Protein 7E7H (pdb70)

Radius of gyration: 27.98 Å; Cα contacts (8 Å, |Δi|>4): 2153; chains: 2; bounding box: 65×67×68 Å

Solvent-accessible surface area: 30788 Å² total; per-residue (Å²): 79,85,99,102,65,20,31,30,2,0,0,0,5,11,0,17,7,7,0,1,0,0,0,11,8,0,6,27,44,66,19,76,2,5,0,2,9,16,26,85,45,30,3,10,58,10,53,45,38,116,32,92,129,29,164,6,14,12,10,24,10,28,0,5,15,7,1,0,1,0,13,0,0,3,24,11,29,62,41,100,13,66,74,1,66,76,121,44,0,5,10,1,5,101,43,92,42,88,127,20,82,11,79,106,0,61,130,50,3,22,48,0,0,112,49,0,6,105,60,0,93,74,6,3,17,20,1,14,72,12,56,78,47,131,153,100,0,77,159,20,1,44,40,5,0,26,67,16,15,133,128,12,113,25,82,134,30,26,40,11,0,0,26,3,20,0,1,23,5,0,3,17,34,6,79,27,0,0,0,0,0,2,0,2,12,19,0,1,0,12,50,31,31,80,9,0,53,33,0,29,29,78,6,40,6,110,85,8,2,74,28,0,1,90,23,0,34,88,23,19,123,21,82,56,57,78,68,0,31,16,44,96,1,73,31,66,169,85,56,0,33,0,34,11,126,87,35,96,36,26,0,0,0,0,0,2,12,20,23,0,10,8,5,98,69,16,107,32,49,81,179,14,39,70,6,1,65,45,0,7,71,72,105,3,0,1,37,4,10,19,0,9,0,4,0,49,61,108,34,24,54,4,31,0,3,0,10,2,149,34,172,58,5,21,0,2,14,0,18,0,13,63,55,52,186,67,3,0,5,0,1,0,24,0,3,21,57,194,76,14,86,14,71,59,65,142,35,0,38,162,6,0,57,34,0,15,97,56,6,99,12,75,13,12,77,3,49,66,13,28,145,18,75,69,1,76,2,8,61,1,0,0,55,33,42,2,0,36,151,28,1,59,87,0,32,91,112,34,38,44,1,8,1,0,7,12,1,2,0,34,0,0,1,10,27,19,0,0,10,0,2,2,0,9,19,8,0,36,90,0,16,74,67,14,204,82,48,0,0,0,5,10,0,15,9,7,0,1,0,0,0,12,8,0,11,24,40,69,31,121,2,0,0,2,10,16,24,87,44,30,3,11,58,11,51,27,24,153,25,129,100,12,97,4,8,13,11,24,8,29,0,4,14,8,1,0,1,0,16,0,0,2,27,11,26,59,37,103,12,60,70,2,68,68,124,40,0,1,9,1,4,123,50,96,48,94,113,15,83,12,84,109,0,61,130,49,3,22,43,0,0,112,41,0,6,99,66,0,127,68,6,2,37,18,0,15,74,11,34,80,39,113,151,90,0,94,158,22,0,43,39,5,0,28,69,20,6,99,131,11,105,26,82,116,31,24,20,15,0,0,28,3,31,0,1,21,4,0,2,17,30,6,80,28,0,0,1,0,0,1,0,2,14,20,0,2,0,9,34,27,33,95,10,0,48,23,0,27,30,57,2,35,4,96,80,0,2,69,28,0,2,93,23,0,34,90,21,16,126,20,86,53,98,79,68,7,22,14,49,86,0,68,27,45,178,108,88,0,34,0,36,11,126,108,38,92,33,62,3,37,0,0,0,1,12,21,21,0,11,9,4,100,69,18,98,32,50,82,180,17,27,70,6,2,66,42,0,7,68,73,112,4,0,1,38,3,14,21,0,11,0,14,0,53,55,114,34,18,44,8,25,3,3,0,11,2,143,36,169,48,4,23,0,1,19,3,24,0,5,62,65,36,175,49,3,0,3,0,0,0,21,0,3,9,52,183,78,12,86,12,72,61,74,158,32,0,50,160,6,0,51,41,0,18,99,59,6,103,13,62,11,12,83,2,50,70,13,31,127,18,82,75,2,74,2,9,58,0,0,0,56,34,43,3,0,30,150,27,2,72,79,0,43,83,113,29,38,44,2,8,2,0,6,12,1,2,0,38,0,0,0,12,28,18,1,0,9,0,2,4,0,8,18,8,0,35,95,0,16,82,78,52,217

B-factor: mean 33.27, std 9.84, range [16.64, 80.42]

Nearest PDB structures (foldseek):
  7e7h-assembly2_B  TM=1.002E+00  e=1.495E-96  Pseudomonas putida
  7u6l-assembly2_B  TM=9.977E-01  e=1.001E-93  Pseudomonas putida S16
  7u6l-assembly1_A  TM=9.957E-01  e=1.200E-93  Pseudomonas putida S16
  7u6l-assembly2_C  TM=9.930E-01  e=9.882E-93  Pseudomonas putida S16
  8eeh-assembly1_A  TM=9.471E-01  e=4.676E-45  Corynebacterium ammoniagenes

Foldseek 3Di:
DPDPPFPWAEEEEAAALLSLLLQQQQQVLVTAYEYEHQAQDHHQQWDFDDDPNDTDTQGFWFADVLQPQVVCLCVVVVFDKDWFFAAKEWEAFQQAIDMDGPVVVCVLQVVLVCFLQVCLCVQCVPLLANCPVVVVCVVQLQAFQVRSLVVTPHDSRNSFQVLLVCLVVQLAGRRFFGSNLVSSLCSSLVVDVVSSVNGRHIMGTPVGPVVSSVVSNVSGDYHYDHSWHWAEWEDDQAWIWIDTPPDIGIHRFYEHAFALLLLVSHHYPPDADVLSVVCNVSPFQFAKWKKKWFWQAAPHWYKYAGHLDHDQAQWRIKTFRDADNSGTIIITMGSHCVRAVQQPQVRVVRRCCSPPNPIHTPGTDHDRLCPPSRRNGGFGGHGRPSCSPHLVSQQDADNRYGYAYLNRASHNRRHSSSSSRRSNVRSVVSSVVVD/DAEEEEAQALLSLLLQQLQQVLVHAYEYEAQAQDHHFQWDFDDDVVDTDTQGFWFADVLQPQVVVLCVVLVFDKAWFFAQKEWEAFPNAIDMDGPVVVCVLQVVLCCFLQVCLCVQCVPLLANCPVVVVCVVQLQAFQVNSLVPTPHDRRNSFQSLLVCCVQQLAGRRQFGSNLVSSLCSSQVVDVVSSVNGRHIIGTPVGPVVSSVVSNVSGDYHYDYSWHWAEWADDPAWIWTDTPPDIDIHRFYEHAFALLLLVSHHYVPDADVLSVVCNVVPFQFAKWKKKWFWQAAPHWYKYAGHLDHDQAQFRMKTFRDADNSGTIIMTMGSHCVRAPQQPLVSVVRRCCSVPNPIHTDGMDHDRQCPPSRRVGGFGGHGRPSCSPHQVSQQDADNRYGYAYLNRASHNRRHSSSSSRGSNVRSVVNSVVVD

Secondary structure (DSSP, 8-state):
--STT-SEEEEEE--SHHHHHHHHHHHHTT--EEEE-SSSSS-TT--EEEETTEEEESS--EE-TTSHHHHHHHHHTT--EEE----EEEEEETTEEEEEEHHHHHHHHHHHHHHHTTTHHHH-SSTTSTTTTHHHHHHHTT-BHHHHHTTS---HHHHHHHHHHHHHHHTS-GGGSBHHHHHHHHHHTTT-HHHHHHHHTTEEETT-HHHHHHHHHHHS--EEE-S--EEEEEE-SS-EEEEETTEEEEEEEEEE-S-GGGGGGSEEESPPPHHHHHHHHH--S---EEEEEEESS---SEEEE--SS-SS-SEEEEEEEEE-SS-EEEEEEES-GGG--TT-HHHHHHHHTTTSTT--EEEEE---TTT-TTTSSSS--PPTTHHHHHHHHHH--BTTEEE--GGG-SSSTTSHHHHHHHHHHHHHHHHHHT-/--EEEE--BHHHHHHHHHHHHTT--EEEE-SSSSSBTT--EEEETTEEEESS--EE-TTSHHHHHHHHHTT--EEE----EEEEEETTEEEEEEHHHHHHHHHHHHHHHTTTHHHH-SSTTSTTTTHHHHHHHTT-BHHHHHHTS---HHHHHHHHHHHHHHHTS-GGGSBHHHHHHHHHHTTT-HHHHHHHHTTEEETT-HHHHHHHHHHHS--EEESS--EEEEEE-SS-EEEEETTEEEEESEEEE-S-GGGGGGSEEESPPPHHHHHHHHH--S---EEEEEEESS---SEEEE--SS-SS-S-SEEEEEEE-SS-EEEEEEES-GGG--TT-HHHHHHHHTTTSTT--EEEEE---TTT-TTTSSSS--PPTTHHHHHHHHHHS-BTTEEE--GGG-SSSTTSHHHHHHHHHHHHHHHHHHH-

Sequence (863 aa):
PSRAGVGYDVIVIGGGFAGVTAAREASRSGLKTLILEGRSRLGGRTFTSKLQNQKVELGGTWVHWTQPNVWTEIMHYGLEVEETVPETVIWVTEDNVKRAPAAEAFEIFGSACNEYYKEARNIYPRPFEPFFERKKLQHVDGLSAADYLEKLPLTREQKDMMDSWLSGNGHNYPETIAYSEIMRWFALSNFNMPTMFDSIARYKIKTGTHSLLEAIMADGNSEVKLSTPVTKVNQDKDKVTVTTEDGVFTASAVIVAVPINTLHDIEYSPKLSAAKVDMGSQRHAGAGVKGYIRVAQNVGNVMTYAPARNKLTPFTSVFTDHVDEAGTLLIAFSADPKLIDINDIKAVEKALQPLLPGVEVTASYGYDWNLDPFSKGTWCTYRPNQTTRYLTELQKREGRLFFAGSDMANGWRGFIDGAIENGREVGHQVATYLKYDVIVIGGGFAGVTAAREASRSGLKTLILEGRSRLGGRTFTSKLQNQKVELGGTWVHWTQPNVWTEIMHYGLEVEETVPETVIWVTEDNVKRAPAAEAFEIFGSACNEYYKEARNIYPRPFEPFFERKKLQHVDGLSAADYLEKLPLTREQKDMMDSWLSGNGHNYPETIAYSEIMRWFALSNFNMPTMFDSIARYKIKTGTHSLLEAIMADGNSEVKLSTPVTKVNQDKDKVTVTTEDGVFTASAVIVAVPINTLHDIEYSPKLSAAKVDMGSQRHAGAGVKGYIRVAQNVGNVMTYAPARNKLTPFTSVFTDHVDEAGTLLIAFSADPKLIDINDIKAVEKALQPLLPGVEVTASYGYDWNLDPFSKGTWCTYRPNQTTRYLTELQKREGRLFFAGSDMANGWRGFIDGAIENGREVGHQVATYLK

Structure (mmCIF, N/CA/C/O backbone):
data_7E7H
#
_entry.id   7E7H
#
_cell.length_a   69.657
_cell.length_b   89.709
_cell.length_c   157.583
_cell.angle_alpha   90.000
_cell.angle_beta   90.000
_cell.angle_gamma   90.000
#
_symmetry.space_group_name_H-M   'P 21 21 21'
#
loop_
_entity.id
_entity.type
_entity.pdbx_description
1 polymer 'Amino_oxidase domain-containing protein'
2 non-polymer 'FLAVIN-ADENINE DINUCLEOTIDE'
3 non-polymer 'TRIETHYLENE GLYCOL'
4 water water
#
loop_
_atom_site.group_PDB
_atom_site.id
_atom_site.type_symbol
_atom_site.label_atom_id
_atom_site.label_alt_id
_atom_site.label_comp_id
_atom_site.label_asym_id
_atom_site.label_entity_id
_atom_site.label_seq_id
_atom_site.pdbx_PDB_ins_code
_atom_site.Cartn_x
_atom_site.Cartn_y
_atom_site.Cartn_z
_atom_site.occupancy
_atom_site.B_iso_or_equiv
_atom_site.auth_seq_id
_atom_site.auth_comp_id
_atom_site.auth_asym_id
_atom_site.auth_atom_id
_atom_site.pdbx_PDB_model_num
ATOM 1 N N . PRO A 1 24 ? -7.09500 -21.87400 1.05900 1.000 39.87000 52 PRO A N 1
ATOM 2 C CA . PRO A 1 24 ? -6.67800 -20.49400 0.77500 1.000 35.05000 52 PRO A CA 1
ATOM 3 C C . PRO A 1 24 ? -6.87900 -20.09900 -0.68700 1.000 38.90000 52 PRO A C 1
ATOM 4 O O . PRO A 1 24 ? -7.01000 -20.98200 -1.54200 1.000 38.85000 52 PRO A O 1
ATOM 8 N N . SER A 1 25 ? -6.88000 -18.79400 -0.95400 1.000 35.36000 53 SER A N 1
ATOM 9 C CA . SER A 1 25 ? -7.11200 -18.28900 -2.30300 1.000 40.95000 53 SER A CA 1
ATOM 10 C C . SER A 1 25 ? -6.03700 -18.76300 -3.27400 1.000 41.77000 53 SER A C 1
ATOM 11 O O . SER A 1 25 ? -6.32500 -19.45000 -4.25900 1.000 42.98000 53 SER A O 1
ATOM 14 N N . ARG A 1 26 ? -4.78800 -18.36800 -3.03700 1.000 43.37000 54 ARG A N 1
ATOM 15 C CA . ARG A 1 26 ? -3.71000 -18.61200 -3.98300 1.000 37.74000 54 ARG A CA 1
ATOM 16 C C . ARG A 1 26 ? -3.01300 -19.93300 -3.68400 1.000 40.66000 54 ARG A C 1
ATOM 17 O O . ARG A 1 26 ? -3.10900 -20.48600 -2.58400 1.000 34.09000 54 ARG A O 1
ATOM 25 N N . ALA A 1 27 ? -2.30400 -20.43700 -4.69200 1.000 38.88000 55 ALA A N 1
ATOM 26 C CA . ALA A 1 27 ? -1.44100 -21.59300 -4.50800 1.000 39.29000 55 ALA A CA 1
ATOM 27 C C . ALA A 1 27 ? -0.12300 -21.17300 -3.85300 1.000 35.10000 55 ALA A C 1
ATOM 28 O O . ALA A 1 27 ? 0.22800 -19.99200 -3.80100 1.000 34.66000 55 ALA A O 1
ATOM 30 N N . GLY A 1 28 ? 0.60200 -22.15700 -3.33700 1.000 36.17000 56 GLY A N 1
ATOM 31 C CA . GLY A 1 28 ? 1.92200 -21.89600 -2.81400 1.000 36.69000 56 GLY A CA 1
ATOM 32 C C . GLY A 1 28 ? 1.97300 -21.34700 -1.40700 1.000 34.45000 56 GLY A C 1
ATOM 33 O O . GLY A 1 28 ? 3.07500 -21.07300 -0.91700 1.000 34.80000 56 GLY A O 1
ATOM 34 N N . VAL A 1 29 ? 0.82800 -21.19400 -0.73300 1.000 31.94000 57 VAL A N 1
ATOM 35 C CA . VAL A 1 29 ? 0.77500 -20.70100 0.63800 1.000 31.54000 57 VAL A CA 1
ATOM 36 C C . VAL A 1 29 ? -0.08900 -21.63300 1.47200 1.000 34.04000 57 VAL A C 1
ATOM 37 O O . VAL A 1 29 ? -1.01300 -22.28800 0.97000 1.000 35.53000 57 VAL A O 1
ATOM 41 N N . GLY A 1 30 ? 0.24200 -21.71400 2.76100 1.000 28.07000 58 GLY A N 1
ATOM 42 C CA . GLY A 1 30 ? -0.59500 -22.47000 3.67400 1.000 27.87000 58 GLY A CA 1
ATOM 43 C C . GLY A 1 30 ? -1.84900 -21.72500 4.07700 1.000 26.20000 58 GLY A C 1
ATOM 44 O O . GLY A 1 30 ? -2.87800 -22.34800 4.35000 1.000 25.93000 58 GLY A O 1
ATOM 45 N N . TYR A 1 31 ? -1.78700 -20.39300 4.12200 1.000 28.71000 59 TYR A N 1
ATOM 46 C CA . TYR A 1 31 ? -2.87400 -19.56900 4.63900 1.000 26.82000 59 TYR A CA 1
ATOM 47 C C . TYR A 1 31 ? -2.97700 -18.31900 3.78400 1.000 28.01000 59 TYR A C 1
ATOM 48 O O . TYR A 1 31 ? -2.01100 -17.91400 3.13700 1.000 27.42000 59 TYR A O 1
ATOM 57 N N . ASP A 1 32 ? -4.16000 -17.70100 3.77900 1.000 25.24000 60 ASP A N 1
ATOM 58 C CA . ASP A 1 32 ? -4.23400 -16.34000 3.26100 1.000 26.22000 60 ASP A CA 1
ATOM 59 C C . ASP A 1 32 ? -3.55700 -15.36400 4.21000 1.000 25.92000 60 ASP A C 1
ATOM 60 O O . ASP A 1 32 ? -2.85100 -14.44700 3.76800 1.000 26.31000 60 ASP A O 1
ATOM 65 N N . VAL A 1 33 ? -3.75700 -15.54900 5.51900 1.000 23.79000 61 VAL A N 1
ATOM 66 C CA . VAL A 1 33 ? -3.37900 -14.56400 6.52700 1.000 26.70000 61 VAL A CA 1
ATOM 67 C C . VAL A 1 33 ? -2.85200 -15.30200 7.75300 1.000 27.56000 61 VAL A C 1
ATOM 68 O O . VAL A 1 33 ? -3.53400 -16.17900 8.29700 1.000 24.08000 61 VAL A O 1
ATOM 72 N N . ILE A 1 34 ? -1.63300 -14.96600 8.17500 1.000 25.45000 62 ILE A N 1
ATOM 73 C CA . ILE A 1 34 ? -1.09600 -15.40200 9.46100 1.000 24.80000 62 ILE A CA 1
ATOM 74 C C . ILE A 1 34 ? -1.03000 -14.18200 10.36500 1.000 23.01000 62 ILE A C 1
ATOM 75 O O . ILE A 1 34 ? -0.53100 -13.12700 9.95500 1.000 24.38000 62 ILE A O 1
ATOM 80 N N . VAL A 1 35 ? -1.56400 -14.31400 11.57500 1.000 23.56000 63 VAL A N 1
ATOM 81 C CA . VAL A 1 35 ? -1.50800 -13.27100 12.59500 1.000 22.54000 63 VAL A CA 1
ATOM 82 C C . VAL A 1 35 ? -0.53900 -13.73500 13.67600 1.000 24.86000 63 VAL A C 1
ATOM 83 O O . VAL A 1 35 ? -0.71700 -14.81100 14.25900 1.000 26.33000 63 VAL A O 1
ATOM 87 N N . ILE A 1 36 ? 0.48800 -12.93900 13.93300 1.000 22.11000 64 ILE A N 1
ATOM 88 C CA . ILE A 1 36 ? 1.49300 -13.25300 14.93700 1.000 21.50000 64 ILE A CA 1
ATOM 89 C C . ILE A 1 36 ? 1.08000 -12.53600 16.21600 1.000 24.37000 64 ILE A C 1
ATOM 90 O O . ILE A 1 36 ? 1.16000 -11.30400 16.31500 1.000 25.16000 64 ILE A O 1
ATOM 95 N N . GLY A 1 37 ? 0.60300 -13.30300 17.19200 1.000 24.74000 65 GLY A N 1
ATOM 96 C CA . GLY A 1 37 ? 0.20800 -12.72200 18.46200 1.000 22.90000 65 GLY A CA 1
ATOM 97 C C . GLY A 1 37 ? -1.28700 -12.79700 18.68500 1.000 23.02000 65 GLY A C 1
ATOM 98 O O . GLY A 1 37 ? -2.07300 -12.36600 17.83300 1.000 21.21000 65 GLY A O 1
ATOM 99 N N . GLY A 1 38 ? -1.68800 -13.34900 19.82300 1.000 22.42000 66 GLY A N 1
ATOM 100 C CA . GLY A 1 38 ? -3.09100 -13.46300 20.13600 1.000 23.67000 66 GLY A CA 1
ATOM 101 C C . GLY A 1 38 ? -3.54500 -12.68200 21.35000 1.000 25.70000 66 GLY A C 1
ATOM 102 O O . GLY A 1 38 ? -4.24000 -13.23300 22.20700 1.000 25.20000 66 GLY A O 1
ATOM 103 N N . GLY A 1 39 ? -3.16700 -11.40600 21.44200 1.000 22.66000 67 GLY A N 1
ATOM 104 C CA . GLY A 1 39 ? -3.86300 -10.47800 22.30600 1.000 20.70000 67 GLY A CA 1
ATOM 105 C C . GLY A 1 39 ? -5.14400 -9.98900 21.63400 1.000 24.30000 67 GLY A C 1
ATOM 106 O O . GLY A 1 39 ? -5.57000 -10.49900 20.59800 1.000 22.85000 67 GLY A O 1
ATOM 107 N N . PHE A 1 40 ? -5.76300 -8.96800 22.23500 1.000 20.66000 68 PHE A N 1
ATOM 108 C CA . PHE A 1 40 ? -6.99900 -8.44300 21.65100 1.000 21.69000 68 PHE A CA 1
ATOM 109 C C . PHE A 1 40 ? -6.77200 -7.93300 20.23000 1.000 22.48000 68 PHE A C 1
ATOM 110 O O . PHE A 1 40 ? -7.64200 -8.09900 19.36700 1.000 22.36000 68 PHE A O 1
ATOM 118 N N . ALA A 1 41 ? -5.60000 -7.33500 19.95700 1.000 21.74000 69 ALA A N 1
ATOM 119 C CA . ALA A 1 41 ? -5.32900 -6.83200 18.60300 1.000 24.27000 69 ALA A CA 1
ATOM 120 C C . ALA A 1 41 ? -5.25600 -7.97300 17.59000 1.000 21.59000 69 ALA A C 1
ATOM 121 O O . ALA A 1 41 ? -5.95400 -7.95200 16.57500 1.000 24.77000 69 ALA A O 1
ATOM 123 N N . GLY A 1 42 ? -4.43600 -8.99400 17.86200 1.000 21.27000 70 GLY A N 1
ATOM 124 C CA . GLY A 1 42 ? -4.32100 -10.10700 16.93000 1.000 21.24000 70 GLY A CA 1
ATOM 125 C C . GLY A 1 42 ? -5.61300 -10.90000 16.78100 1.000 21.30000 70 GLY A C 1
ATOM 126 O O . GLY A 1 42 ? -5.94700 -11.36000 15.68600 1.000 19.77000 70 GLY A O 1
ATOM 127 N N . VAL A 1 43 ? -6.34700 -11.08300 17.88000 1.000 21.17000 71 VAL A N 1
ATOM 128 C CA . VAL A 1 43 ? -7.61800 -11.79700 17.82200 1.000 20.88000 71 VAL A CA 1
ATOM 129 C C . VAL A 1 43 ? -8.66100 -10.99100 17.03800 1.000 22.47000 71 VAL A C 1
ATOM 130 O O . VAL A 1 43 ? -9.41500 -11.54200 16.23500 1.000 23.30000 71 VAL A O 1
ATOM 134 N N . THR A 1 44 ? -8.68400 -9.66900 17.21500 1.000 23.10000 72 THR A N 1
ATOM 135 C CA . THR A 1 44 ? -9.61800 -8.84100 16.45200 1.000 25.45000 72 THR A CA 1
ATOM 136 C C . THR A 1 44 ? -9.27900 -8.84000 14.95900 1.000 24.06000 72 THR A C 1
ATOM 137 O O . THR A 1 44 ? -10.17500 -8.93100 14.10700 1.000 24.18000 72 THR A O 1
ATOM 141 N N . ALA A 1 45 ? -7.99400 -8.74800 14.62300 1.000 21.97000 73 ALA A N 1
ATOM 142 C CA . ALA A 1 45 ? -7.58800 -8.83500 13.22700 1.000 24.13000 73 ALA A CA 1
ATOM 143 C C . ALA A 1 45 ? -7.92800 -10.19600 12.62600 1.000 23.06000 73 ALA A C 1
ATOM 144 O O . ALA A 1 45 ? -8.35500 -10.27500 11.46800 1.000 24.32000 73 ALA A O 1
ATOM 146 N N . ALA A 1 46 ? -7.75800 -11.28200 13.39600 1.000 19.58000 74 ALA A N 1
ATOM 147 C CA . ALA A 1 46 ? -8.03600 -12.61000 12.85400 1.000 21.74000 74 ALA A CA 1
ATOM 148 C C . ALA A 1 46 ? -9.53500 -12.83800 12.67200 1.000 25.95000 74 ALA A C 1
ATOM 149 O O . ALA A 1 46 ? -9.95000 -13.51100 11.72500 1.000 25.58000 74 ALA A O 1
ATOM 151 N N . ARG A 1 47 ? -10.36800 -12.29900 13.56600 1.000 25.08000 75 ARG A N 1
ATOM 152 C CA . ARG A 1 47 ? -11.80700 -12.31100 13.31200 1.000 25.27000 75 ARG A CA 1
ATOM 153 C C . ARG A 1 47 ? -12.13800 -11.55100 12.03000 1.000 26.10000 75 ARG A C 1
ATOM 154 O O . ARG A 1 47 ? -12.94300 -12.00800 11.20600 1.000 25.16000 75 ARG A O 1
ATOM 162 N N . GLU A 1 48 ? -11.54600 -10.36600 11.87000 1.000 24.13000 76 GLU A N 1
ATOM 163 C CA . GLU A 1 48 ? -11.79400 -9.53000 10.70000 1.000 26.49000 76 GLU A CA 1
ATOM 164 C C . GLU A 1 48 ? -11.38900 -10.24200 9.41200 1.000 29.84000 76 GLU A C 1
ATOM 165 O O . GLU A 1 48 ? -12.14000 -10.24800 8.42300 1.000 29.36000 76 GLU A O 1
ATOM 171 N N . ALA A 1 49 ? -10.20000 -10.86000 9.41300 1.000 24.01000 77 ALA A N 1
ATOM 172 C CA . ALA A 1 49 ? -9.71300 -11.54200 8.22000 1.000 26.75000 77 ALA A CA 1
ATOM 173 C C . ALA A 1 49 ? -10.53900 -12.78800 7.92900 1.000 27.86000 77 ALA A C 1
ATOM 174 O O . ALA A 1 49 ? -10.97100 -13.00500 6.79100 1.000 28.90000 77 ALA A O 1
ATOM 176 N N . SER A 1 50 ? -10.78100 -13.62100 8.94300 1.000 25.92000 78 SER A N 1
ATOM 177 C CA . SER A 1 50 ? -11.46900 -14.87600 8.66200 1.000 24.31000 78 SER A CA 1
ATOM 178 C C . SER A 1 50 ? -12.93900 -14.65900 8.30100 1.000 29.83000 78 SER A C 1
ATOM 179 O O . SER A 1 50 ? -13.48300 -15.41400 7.48800 1.000 29.65000 78 SER A O 1
ATOM 182 N N . ARG A 1 51 ? -13.60100 -13.64400 8.87400 1.000 27.16000 79 ARG A N 1
ATOM 183 C CA . ARG A 1 51 ? -14.98800 -13.39300 8.48900 1.000 28.57000 79 ARG A CA 1
ATOM 184 C C . ARG A 1 51 ? -15.10000 -12.75500 7.11100 1.000 30.87000 79 ARG A C 1
ATOM 185 O O . ARG A 1 51 ? -16.21300 -12.66000 6.57100 1.000 30.21000 79 ARG A O 1
ATOM 193 N N . SER A 1 52 ? -13.99000 -12.30900 6.54100 1.000 23.59000 80 SER A N 1
ATOM 194 C CA . SER A 1 52 ? -13.94100 -11.91800 5.14900 1.000 31.19000 80 SER A CA 1
ATOM 195 C C . SER A 1 52 ? -13.67000 -13.10700 4.25900 1.000 30.02000 80 SER A C 1
ATOM 196 O O . SER A 1 52 ? -13.41800 -12.92800 3.06900 1.000 31.87000 80 SER A O 1
ATOM 199 N N . GLY A 1 53 ? -13.70300 -14.31400 4.81400 1.000 28.88000 81 GLY A N 1
ATOM 200 C CA . GLY A 1 53 ? -13.45500 -15.50400 4.02500 1.000 26.70000 81 GLY A CA 1
ATOM 201 C C . GLY A 1 53 ? -12.00300 -15.75700 3.70900 1.000 32.60000 81 GLY A C 1
ATOM 202 O O . GLY A 1 53 ? -11.70700 -16.39500 2.69500 1.000 40.04000 81 GLY A O 1
ATOM 203 N N . LEU A 1 54 ? -11.08100 -15.25700 4.52500 1.000 27.01000 82 LEU A N 1
ATOM 204 C CA . LEU A 1 54 ? -9.66400 -15.54900 4.37000 1.000 25.22000 82 LEU A CA 1
ATOM 205 C C . LEU A 1 54 ? -9.26200 -16.63700 5.35400 1.000 26.81000 82 LEU A C 1
ATOM 206 O O . LEU A 1 54 ? -9.64000 -16.59200 6.53300 1.000 24.85000 82 LEU A O 1
ATOM 211 N N . LYS A 1 55 ? -8.50300 -17.61300 4.86100 1.000 26.72000 83 LYS A N 1
ATOM 212 C CA . LYS A 1 55 ? -8.00600 -18.70600 5.68600 1.000 29.06000 83 LYS A CA 1
ATOM 213 C C . LYS A 1 55 ? -6.91500 -18.17500 6.60400 1.000 27.99000 83 LYS A C 1
ATOM 214 O O . LYS A 1 55 ? -5.86700 -17.72000 6.13700 1.000 23.71000 83 LYS A O 1
ATOM 220 N N . THR A 1 56 ? -7.15500 -18.24000 7.90500 1.000 25.74000 84 THR A N 1
ATOM 221 C CA . THR A 1 56 ? -6.39000 -17.45700 8.85600 1.000 24.04000 84 THR A CA 1
ATOM 222 C C . THR A 1 56 ? -5.85200 -18.33100 9.97800 1.000 25.21000 84 THR A C 1
ATOM 223 O O . THR A 1 56 ? -6.53900 -19.23000 10.46800 1.000 26.29000 84 THR A O 1
ATOM 227 N N . LEU A 1 57 ? -4.62200 -18.04400 10.39500 1.000 27.94000 85 LEU A N 1
ATOM 228 C CA . LEU A 1 57 ? -3.97300 -18.75000 11.49200 1.000 27.70000 85 LEU A CA 1
ATOM 229 C C . LEU A 1 57 ? -3.40900 -17.73800 12.48400 1.000 25.74000 85 LEU A C 1
ATOM 230 O O . LEU A 1 57 ? -2.76700 -16.76300 12.08000 1.000 25.56000 85 LEU A O 1
ATOM 235 N N . ILE A 1 58 ? -3.65100 -17.96800 13.77500 1.000 25.39000 86 ILE A N 1
ATOM 236 C CA . ILE A 1 58 ? -3.02300 -17.20100 14.84900 1.000 27.23000 86 ILE A CA 1
ATOM 237 C C . ILE A 1 58 ? -1.86800 -18.01500 15.41300 1.000 26.48000 86 ILE A C 1
ATOM 238 O O . ILE A 1 58 ? -2.06000 -19.15300 15.86600 1.000 24.20000 86 ILE A O 1
ATOM 243 N N . LEU A 1 59 ? -0.67400 -17.42400 15.39700 1.000 22.61000 87 LEU A N 1
ATOM 244 C CA . LEU A 1 59 ? 0.50300 -17.98700 16.03800 1.000 23.97000 87 LEU A CA 1
ATOM 245 C C . LEU A 1 59 ? 0.76300 -17.22100 17.33000 1.000 23.30000 87 LEU A C 1
ATOM 246 O O . LEU A 1 59 ? 1.06400 -16.02100 17.30400 1.000 23.77000 87 LEU A O 1
ATOM 251 N N . GLU A 1 60 ? 0.67500 -17.92000 18.45200 1.000 26.26000 88 GLU A N 1
ATOM 252 C CA . GLU A 1 60 ? 0.77700 -17.31400 19.77000 1.000 24.83000 88 GLU A CA 1
ATOM 253 C C . GLU A 1 60 ? 1.91100 -17.97400 20.54100 1.000 24.92000 88 GLU A C 1
ATOM 254 O O . GLU A 1 60 ? 1.97100 -19.20400 20.62900 1.000 24.55000 88 GLU A O 1
ATOM 260 N N . GLY A 1 61 ? 2.80000 -17.15600 21.10700 1.000 24.30000 89 GLY A N 1
ATOM 261 C CA . GLY A 1 61 ? 3.93800 -17.67200 21.84400 1.000 25.25000 89 GLY A CA 1
ATOM 262 C C . GLY A 1 61 ? 3.62300 -18.22100 23.22300 1.000 25.26000 89 GLY A C 1
ATOM 263 O O . GLY A 1 61 ? 4.21600 -19.21800 23.63200 1.000 25.03000 89 GLY A O 1
ATOM 264 N N . ARG A 1 62 ? 2.70400 -17.59800 23.95100 1.000 21.83000 90 ARG A N 1
ATOM 265 C CA . ARG A 1 62 ? 2.30800 -18.12600 25.24900 1.000 22.95000 90 ARG A CA 1
ATOM 266 C C . ARG A 1 62 ? 1.37200 -19.32600 25.09700 1.000 27.89000 90 ARG A C 1
ATOM 267 O O . ARG A 1 62 ? 0.91100 -19.66700 23.99800 1.000 26.33000 90 ARG A O 1
ATOM 275 N N . SER A 1 63 ? 1.09400 -19.97300 26.23500 1.000 26.62000 91 SER A N 1
ATOM 276 C CA . SER A 1 63 ? 0.16000 -21.09200 26.32400 1.000 23.34000 91 SER A CA 1
ATOM 277 C C . SER A 1 63 ? -1.29700 -20.65000 26.29600 1.000 25.58000 91 SER A C 1
ATOM 278 O O . SER A 1 63 ? -2.19500 -21.49500 26.41000 1.000 25.24000 91 SER A O 1
ATOM 281 N N . ARG A 1 64 ? -1.55400 -19.35300 26.16400 1.000 24.18000 92 ARG A N 1
ATOM 282 C CA . ARG A 1 64 ? -2.90100 -18.81300 26.22000 1.000 27.59000 92 ARG A CA 1
ATOM 283 C C . ARG A 1 64 ? -3.02000 -17.64100 25.24900 1.000 23.49000 92 ARG A C 1
ATOM 284 O O . ARG A 1 64 ? -2.03200 -16.98900 24.91500 1.000 24.84000 92 ARG A O 1
ATOM 292 N N . LEU A 1 65 ? -4.24300 -17.37300 24.80200 1.000 23.02000 93 LEU A N 1
ATOM 293 C CA . LEU A 1 65 ? -4.54100 -16.08700 24.19500 1.000 25.98000 93 LEU A CA 1
ATOM 294 C C . LEU A 1 65 ? -4.79000 -15.04500 25.28800 1.000 28.26000 93 LEU A C 1
ATOM 295 O O . LEU A 1 65 ? -5.03700 -15.37700 26.44700 1.000 25.88000 93 LEU A O 1
ATOM 300 N N . GLY A 1 66 ? -4.71200 -13.76400 24.91700 1.000 24.47000 94 GLY A N 1
ATOM 301 C CA . GLY A 1 66 ? -5.03600 -12.66700 25.81600 1.000 22.53000 94 GLY A CA 1
ATOM 302 C C . GLY A 1 66 ? -3.91100 -11.67000 25.98900 1.000 22.59000 94 GLY A C 1
ATOM 303 O O . GLY A 1 66 ? -4.17500 -10.47700 26.17700 1.000 24.25000 94 GLY A O 1
ATOM 304 N N . GLY A 1 67 ? -2.66700 -12.13300 25.91200 1.000 19.75000 95 GLY A N 1
ATOM 305 C CA . GLY A 1 67 ? -1.52300 -11.23700 25.95100 1.000 19.51000 95 GLY A CA 1
ATOM 306 C C . GLY A 1 67 ? -1.47300 -10.46300 27.26200 1.000 23.80000 95 GLY A C 1
ATOM 307 O O . GLY A 1 67 ? -1.40300 -11.04400 28.35300 1.000 22.75000 95 GLY A O 1
ATOM 308 N N . ARG A 1 68 ? -1.53100 -9.12800 27.17200 1.000 19.69000 96 ARG A N 1
ATOM 309 C CA . ARG A 1 68 ? -1.45800 -8.29500 28.36400 1.000 22.30000 96 ARG A CA 1
ATOM 310 C C . ARG A 1 68 ? -2.80100 -8.17600 29.08600 1.000 23.53000 96 ARG A C 1
ATOM 311 O O . ARG A 1 68 ? -2.93600 -7.33000 29.97600 1.000 23.02000 96 ARG A O 1
ATOM 319 N N . THR A 1 69 ? -3.79500 -8.98700 28.71600 1.000 19.46000 97 THR A N 1
ATOM 320 C CA . THR A 1 69 ? -4.93300 -9.26100 29.58200 1.000 22.80000 97 THR A CA 1
ATOM 321 C C . THR A 1 69 ? -4.86700 -10.72600 29.99600 1.000 25.35000 97 THR A C 1
ATOM 322 O O . THR A 1 69 ? -4.49200 -11.59200 29.19900 1.000 23.14000 97 THR A O 1
ATOM 326 N N . PHE A 1 70 ? -5.22800 -10.99000 31.25000 1.000 22.31000 98 PHE A N 1
ATOM 327 C CA . PHE A 1 70 ? -5.00900 -12.30200 31.84800 1.000 24.91000 98 PHE A CA 1
ATOM 328 C C . PHE A 1 70 ? -5.97300 -12.37800 33.03000 1.000 23.82000 98 PHE A C 1
ATOM 329 O O . PHE A 1 70 ? -5.69300 -11.82200 34.09200 1.000 24.12000 98 PHE A O 1
ATOM 337 N N . THR A 1 71 ? -7.10700 -13.02700 32.82500 1.000 25.56000 99 THR A N 1
ATOM 338 C CA . THR A 1 71 ? -8.05100 -13.23000 33.91300 1.000 27.97000 99 THR A CA 1
ATOM 339 C C . THR A 1 71 ? -7.61600 -14.44500 34.72500 1.000 29.70000 99 THR A C 1
ATOM 340 O O . THR A 1 71 ? -7.36800 -15.50900 34.16100 1.000 27.83000 99 THR A O 1
ATOM 344 N N . SER A 1 72 ? -7.48700 -14.28400 36.04400 1.000 29.99000 100 SER A N 1
ATOM 345 C CA . SER A 1 72 ? -7.07900 -15.41500 36.87700 1.000 31.11000 100 SER A CA 1
ATOM 346 C C . SER A 1 72 ? -7.74800 -15.36700 38.24700 1.000 35.57000 100 SER A C 1
ATOM 347 O O . SER A 1 72 ? -8.84800 -14.81700 38.39900 1.000 34.60000 100 SER A O 1
ATOM 350 N N . LYS A 1 73 ? -7.08600 -15.95400 39.24200 1.000 32.52000 101 LYS A N 1
ATOM 351 C CA . LYS A 1 73 ? -7.61200 -16.09900 40.59100 1.000 35.78000 101 LYS A CA 1
ATOM 352 C C . LYS A 1 73 ? -6.55100 -15.68600 41.59500 1.000 33.30000 101 LYS A C 1
ATOM 353 O O . LYS A 1 73 ? -5.36700 -15.99700 41.41400 1.000 32.35000 101 LYS A O 1
ATOM 359 N N . LEU A 1 74 ? -6.96900 -14.97400 42.64600 1.000 33.54000 102 LEU A N 1
ATOM 360 C CA . LEU A 1 74 ? -6.11200 -14.75200 43.81400 1.000 36.78000 102 LEU A CA 1
ATOM 361 C C . LEU A 1 74 ? -6.95800 -14.96100 45.06300 1.000 39.53000 102 LEU A C 1
ATOM 362 O O . LEU A 1 74 ? -7.87900 -14.17800 45.33100 1.000 40.49000 102 LEU A O 1
ATOM 367 N N . GLN A 1 75 ? -6.66000 -16.01500 45.81800 1.000 34.87000 103 GLN A N 1
ATOM 368 C CA . GLN A 1 75 ? -7.54700 -16.47400 46.90300 1.000 37.34000 103 GLN A CA 1
ATOM 369 C C . GLN A 1 75 ? -8.89400 -16.77900 46.24600 1.000 36.69000 103 GLN A C 1
ATOM 370 O O . GLN A 1 75 ? -8.92000 -17.41200 45.17900 1.000 38.14000 103 GLN A O 1
ATOM 376 N N . ASN A 1 76 ? -10.02200 -16.35800 46.81700 1.000 36.62000 104 ASN A N 1
ATOM 377 C CA . ASN A 1 76 ? -11.32600 -16.61200 46.21500 1.000 42.08000 104 ASN A CA 1
ATOM 378 C C . ASN A 1 76 ? -11.76600 -15.51900 45.23800 1.000 43.49000 104 ASN A C 1
ATOM 379 O O . ASN A 1 76 ? -12.93800 -15.48900 44.85600 1.000 45.82000 104 ASN A O 1
ATOM 384 N N . GLN A 1 77 ? -10.86000 -14.63800 44.81700 1.000 45.39000 105 GLN A N 1
ATOM 385 C CA . GLN A 1 77 ? -11.19300 -13.50500 43.95500 1.000 43.90000 105 GLN A CA 1
ATOM 386 C C . GLN A 1 77 ? -10.80700 -13.79000 42.50900 1.000 40.72000 105 GLN A C 1
ATOM 387 O O . GLN A 1 77 ? -9.65800 -14.14000 42.22800 1.000 42.13000 105 GLN A O 1
ATOM 393 N N . LYS A 1 78 ? -11.75400 -13.62200 41.59400 1.000 43.13000 106 LYS A N 1
ATOM 394 C CA . LYS A 1 78 ? -11.39400 -13.49200 40.18900 1.000 39.08000 106 LYS A CA 1
ATOM 395 C C . LYS A 1 78 ? -10.75900 -12.12000 39.97400 1.000 39.61000 106 LYS A C 1
ATOM 396 O O . LYS A 1 78 ? -11.32700 -11.09900 40.37400 1.000 39.34000 106 LYS A O 1
ATOM 402 N N . VAL A 1 79 ? -9.54900 -12.09600 39.40100 1.000 34.99000 107 VAL A N 1
ATOM 403 C CA . VAL A 1 79 ? -8.76700 -10.87100 39.26700 1.000 30.26000 107 VAL A CA 1
ATOM 404 C C . VAL A 1 79 ? -8.31400 -10.71100 37.82600 1.000 30.57000 107 VAL A C 1
ATOM 405 O O . VAL A 1 79 ? -8.20600 -11.67800 37.07200 1.000 30.66000 107 VAL A O 1
ATOM 409 N N . GLU A 1 80 ? -7.98600 -9.47500 37.46700 1.000 31.52000 108 GLU A N 1
ATOM 410 C CA . GLU A 1 80 ? -7.38700 -9.16400 36.17500 1.000 31.32000 108 GLU A CA 1
ATOM 411 C C . GLU A 1 80 ? -5.91800 -8.82700 36.40700 1.000 29.47000 108 GLU A C 1
ATOM 412 O O . GLU A 1 80 ? -5.59400 -7.77400 36.96600 1.000 29.83000 108 GLU A O 1
ATOM 418 N N . LEU A 1 81 ? -5.03100 -9.71500 35.97600 1.000 27.56000 109 LEU A N 1
ATOM 419 C CA . LEU A 1 81 ? -3.60900 -9.51000 36.21900 1.000 25.79000 109 LEU A CA 1
ATOM 420 C C . LEU A 1 81 ? -3.00200 -8.48400 35.27700 1.000 28.35000 109 LEU A C 1
ATOM 421 O O . LEU A 1 81 ? -1.90000 -7.98800 35.54900 1.000 28.23000 109 LEU A O 1
ATOM 426 N N . GLY A 1 82 ? -3.68300 -8.17100 34.17500 1.000 23.74000 110 GLY A N 1
ATOM 427 C CA . GLY A 1 82 ? -3.23200 -7.12900 33.26900 1.000 25.10000 110 GLY A CA 1
ATOM 428 C C . GLY A 1 82 ? -4.31100 -6.09400 33.02700 1.000 25.48000 110 GLY A C 1
ATOM 429 O O . GLY A 1 82 ? -4.87100 -5.53700 33.98000 1.000 28.09000 110 GLY A O 1
ATOM 430 N N . GLY A 1 83 ? -4.62600 -5.85100 31.75800 1.000 25.31000 111 GLY A N 1
ATOM 431 C CA . GLY A 1 83 ? -5.70000 -4.96000 31.36800 1.000 22.74000 111 GLY A CA 1
ATOM 432 C C . GLY A 1 83 ? -7.02500 -5.23100 32.04800 1.000 23.91000 111 GLY A C 1
ATOM 433 O O . GLY A 1 83 ? -7.47100 -6.37800 32.10500 1.000 21.58000 111 GLY A O 1
ATOM 434 N N . THR A 1 84 ? -7.66900 -4.17400 32.55200 1.000 27.37000 112 THR A N 1
ATOM 435 C CA . THR A 1 84 ? -8.84300 -4.31700 33.40400 1.000 26.37000 112 THR A CA 1
ATOM 436 C C . THR A 1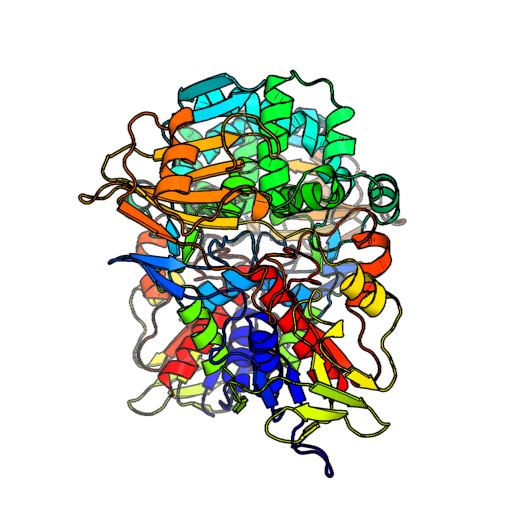 84 ? -10.02100 -3.43700 32.99400 1.000 26.18000 112 THR A C 1
ATOM 437 O O . THR A 1 84 ? -11.09400 -3.94700 32.66500 1.000 25.90000 112 THR A O 1
ATOM 441 N N . TRP A 1 85 ? -9.85600 -2.11600 33.04200 1.000 26.69000 113 TRP A N 1
ATOM 442 C CA . TRP A 1 85 ? -11.00300 -1.21700 33.06800 1.000 24.21000 113 TRP A CA 1
ATOM 443 C C . TRP A 1 85 ? -11.32800 -0.68500 31.67600 1.000 22.86000 113 TRP A C 1
ATOM 444 O O . TRP A 1 85 ? -10.44300 -0.52300 30.83000 1.000 22.75000 113 TRP A O 1
ATOM 455 N N . VAL A 1 86 ? -12.62400 -0.41600 31.45300 1.000 22.63000 114 VAL A N 1
ATOM 456 C CA . VAL A 1 86 ? -13.18200 -0.05900 30.14900 1.000 22.24000 114 VAL A CA 1
ATOM 457 C C . VAL A 1 86 ? -14.26500 1.00200 30.34700 1.000 24.31000 114 VAL A C 1
ATOM 458 O O . VAL A 1 86 ? -14.74600 1.22900 31.45400 1.000 21.84000 114 VAL A O 1
ATOM 462 N N . HIS A 1 87 ? -14.69600 1.61900 29.24700 1.000 23.72000 115 HIS A N 1
ATOM 463 C CA . HIS A 1 87 ? -15.70800 2.66400 29.34300 1.000 26.00000 115 HIS A CA 1
ATOM 464 C C . HIS A 1 87 ? -16.32600 2.92500 27.97300 1.000 24.04000 115 HIS A C 1
ATOM 465 O O . HIS A 1 87 ? -15.74900 2.58400 26.93600 1.000 22.15000 115 HIS A O 1
ATOM 472 N N . TRP A 1 88 ? -17.49900 3.57100 27.98100 1.000 21.56000 116 TRP A N 1
ATOM 473 C CA . TRP A 1 88 ? -18.14700 3.89100 26.71300 1.000 23.33000 116 TRP A CA 1
ATOM 474 C C . TRP A 1 88 ? -17.53200 5.10200 26.01500 1.000 20.97000 116 TRP A C 1
ATOM 475 O O . TRP A 1 88 ? -17.93800 5.42000 24.89100 1.000 23.51000 116 TRP A O 1
ATOM 486 N N . THR A 1 89 ? -16.54500 5.75800 26.62900 1.000 24.14000 117 THR A N 1
ATOM 487 C CA . THR A 1 89 ? -15.66400 6.66700 25.90400 1.000 24.40000 117 THR A CA 1
ATOM 488 C C . THR A 1 89 ? -14.72700 5.91000 24.98200 1.000 23.34000 117 THR A C 1
ATOM 489 O O . THR A 1 89 ? -13.96500 6.54000 24.24400 1.000 22.90000 117 THR A O 1
ATOM 493 N N . GLN A 1 90 ? -14.74400 4.57800 25.03700 1.000 23.33000 118 GLN A N 1
ATOM 494 C CA . GLN A 1 90 ? -13.85000 3.74800 24.24000 1.000 22.35000 118 GLN A CA 1
ATOM 495 C C . GLN A 1 90 ? -14.66300 3.03100 23.17600 1.000 22.08000 118 GLN A C 1
ATOM 496 O O . GLN A 1 90 ? -15.26200 1.97700 23.44900 1.000 23.23000 118 GLN A O 1
ATOM 502 N N . PRO A 1 91 ? -14.70900 3.55600 21.95000 1.000 25.20000 119 PRO A N 1
ATOM 503 C CA . PRO A 1 91 ? -15.71700 3.08600 20.98300 1.000 20.87000 119 PRO A CA 1
ATOM 504 C C . PRO A 1 91 ? -15.62800 1.60800 20.66900 1.000 24.34000 119 PRO A C 1
ATOM 505 O O . PRO A 1 91 ? -16.66400 0.94100 20.54500 1.000 24.33000 119 PRO A O 1
ATOM 509 N N . ASN A 1 92 ? -14.41300 1.07600 20.53600 1.000 21.62000 120 ASN A N 1
ATOM 510 C CA . ASN A 1 92 ? -14.25500 -0.28000 20.03200 1.000 22.16000 120 ASN A CA 1
ATOM 511 C C . ASN A 1 92 ? -14.55900 -1.31300 21.09900 1.000 22.21000 120 ASN A C 1
ATOM 512 O O . ASN A 1 92 ? -15.27300 -2.28300 20.83300 1.000 22.09000 120 ASN A O 1
ATOM 517 N N . VAL A 1 93 ? -14.00900 -1.14800 22.30900 1.000 21.59000 121 VAL A N 1
ATOM 518 C CA . VAL A 1 93 ? -14.28500 -2.16700 23.31800 1.000 21.76000 121 VAL A CA 1
ATOM 519 C C . VAL A 1 93 ? -15.72400 -2.04900 23.81700 1.000 20.45000 121 VAL A C 1
ATOM 520 O O . VAL A 1 93 ? -16.36300 -3.05800 24.15900 1.000 21.80000 121 VAL A O 1
ATOM 524 N N . TRP A 1 94 ? -16.27400 -0.83600 23.85300 1.000 19.49000 122 TRP A N 1
ATOM 525 C CA . TRP A 1 94 ? -17.66800 -0.71600 24.25900 1.000 20.94000 122 TRP A CA 1
ATOM 526 C C . TRP A 1 94 ? -18.59800 -1.30000 23.20100 1.000 23.36000 122 TRP A C 1
ATOM 527 O O . TRP A 1 94 ? -19.56700 -1.98800 23.54100 1.000 21.79000 122 TRP A O 1
ATOM 538 N N . THR A 1 95 ? -18.31900 -1.03600 21.91400 1.000 22.59000 123 THR A N 1
ATOM 539 C CA . THR A 1 95 ? -19.06700 -1.68400 20.83600 1.000 23.69000 123 THR A CA 1
ATOM 540 C C . THR A 1 95 ? -19.04600 -3.20000 20.99000 1.000 21.20000 123 THR A C 1
ATOM 541 O O . THR A 1 95 ? -20.08200 -3.86200 20.87900 1.000 24.10000 123 THR A O 1
ATOM 545 N N . GLU A 1 96 ? -17.87500 -3.76600 21.26700 1.000 21.84000 124 GLU A N 1
ATOM 546 C CA . GLU A 1 96 ? -17.77200 -5.22000 21.34400 1.000 22.31000 124 GLU A CA 1
ATOM 547 C C . GLU A 1 96 ? -18.45000 -5.76400 22.59600 1.000 23.72000 124 GLU A C 1
ATOM 548 O O . GLU A 1 96 ? -19.04500 -6.84900 22.56100 1.000 22.51000 124 GLU A O 1
ATOM 554 N N . ILE A 1 97 ? -18.36500 -5.03400 23.71300 1.000 22.52000 125 ILE A N 1
ATOM 555 C CA . ILE A 1 97 ? -19.06100 -5.45600 24.92700 1.000 22.30000 125 ILE A CA 1
ATOM 556 C C . ILE A 1 97 ? -20.55900 -5.58000 24.65900 1.000 25.71000 125 ILE A C 1
ATOM 557 O O . ILE A 1 97 ? -21.18700 -6.59200 24.99500 1.000 22.91000 125 ILE A O 1
ATOM 562 N N . MET A 1 98 ? -21.14800 -4.56300 24.02400 1.000 22.91000 126 MET A N 1
ATOM 563 C CA . MET A 1 98 ? -22.57000 -4.63200 23.69900 1.000 24.03000 126 MET A CA 1
ATOM 564 C C . MET A 1 98 ? -22.83400 -5.64000 22.59300 1.000 23.16000 126 MET A C 1
ATOM 565 O O . MET A 1 98 ? -23.85600 -6.33300 22.61700 1.000 26.15000 126 MET A O 1
ATOM 570 N N . HIS A 1 99 ? -21.93100 -5.71700 21.60700 1.000 22.53000 127 HIS A N 1
ATOM 571 C CA . HIS A 1 99 ? -22.04600 -6.68900 20.51300 1.000 22.95000 127 HIS A CA 1
ATOM 572 C C . HIS A 1 99 ? -22.40800 -8.07700 21.02500 1.000 26.93000 127 HIS A C 1
ATOM 573 O O . HIS A 1 99 ? -23.27200 -8.75400 20.45400 1.000 26.07000 127 HIS A O 1
ATOM 580 N N . TYR A 1 100 ? -21.77100 -8.50300 22.11900 1.000 24.20000 128 TYR A N 1
ATOM 581 C CA . TYR A 1 100 ? -21.89300 -9.85100 22.65600 1.000 24.92000 128 TYR A CA 1
ATOM 582 C C . TYR A 1 100 ? -22.70100 -9.90300 23.94800 1.000 26.07000 128 TYR A C 1
ATOM 583 O O . TYR A 1 100 ? -22.68300 -10.92900 24.63400 1.000 25.76000 128 TYR A O 1
ATOM 592 N N . GLY A 1 101 ? -23.39600 -8.82200 24.30600 1.000 27.54000 129 GLY A N 1
ATOM 593 C CA . GLY A 1 101 ? -24.26300 -8.84900 25.47200 1.000 27.97000 129 GLY A CA 1
ATOM 594 C C . GLY A 1 101 ? -23.56400 -9.00500 26.80700 1.000 24.95000 129 GLY A C 1
ATOM 595 O O . GLY A 1 101 ? -24.15800 -9.53100 27.74800 1.000 27.28000 129 GLY A O 1
ATOM 596 N N . LEU A 1 102 ? -22.32100 -8.54900 26.92200 1.000 23.88000 130 LEU A N 1
ATOM 597 C CA . LEU A 1 102 ? -21.59500 -8.67100 28.17400 1.000 26.78000 130 LEU A CA 1
ATOM 598 C C . LEU A 1 102 ? -21.98600 -7.54800 29.13500 1.000 26.06000 130 LEU A C 1
ATOM 599 O O . LEU A 1 102 ? -22.55000 -6.52600 28.74000 1.000 28.19000 130 LEU A O 1
ATOM 604 N N . GLU A 1 103 ? -21.70600 -7.75800 30.41600 1.000 24.62000 131 GLU A N 1
ATOM 605 C CA . GLU A 1 103 ? -22.05300 -6.79100 31.45100 1.000 31.96000 131 GLU A CA 1
ATOM 606 C C . GLU A 1 103 ? -20.80500 -6.22400 32.11800 1.000 32.74000 131 GLU A C 1
ATOM 607 O O . GLU A 1 103 ? -19.72300 -6.82700 32.09000 1.000 28.16000 131 GLU A O 1
ATOM 613 N N . VAL A 1 104 ? -20.98500 -5.07200 32.76600 1.000 28.87000 132 VAL A N 1
ATOM 614 C CA . VAL A 1 104 ? -19.92500 -4.44300 33.53700 1.000 32.04000 132 VAL A CA 1
ATOM 615 C C . VAL A 1 104 ? -20.35800 -4.28500 34.98900 1.000 33.00000 132 VAL A C 1
ATOM 616 O O . VAL A 1 104 ? -21.54300 -4.12700 35.30800 1.000 27.49000 132 VAL A O 1
ATOM 620 N N . GLU A 1 105 ? -19.36900 -4.31400 35.87100 1.000 29.95000 133 GLU A N 1
ATOM 621 C CA . GLU A 1 105 ? -19.54600 -3.96100 37.26900 1.000 36.37000 133 GLU A CA 1
ATOM 622 C C . GLU A 1 105 ? -18.45700 -2.95900 37.63000 1.000 33.58000 133 GLU A C 1
ATOM 623 O O . GLU A 1 105 ? -17.61500 -2.60900 36.79200 1.000 31.52000 133 GLU A O 1
ATOM 629 N N . GLU A 1 106 ? -18.46900 -2.49700 38.88000 1.000 35.16000 134 GLU A N 1
ATOM 630 C CA . GLU A 1 106 ? -17.68300 -1.34400 39.29900 1.000 35.41000 134 GLU A CA 1
ATOM 631 C C . GLU A 1 106 ? -16.63000 -1.71200 40.33300 1.000 37.06000 134 GLU A C 1
ATOM 632 O O . GLU A 1 106 ? -16.91500 -2.42200 41.30000 1.000 35.35000 134 GLU A O 1
ATOM 638 N N . THR A 1 107 ? -15.43400 -1.17700 40.13400 1.000 34.64000 135 THR A N 1
ATOM 639 C CA . THR A 1 107 ? -14.38100 -1.09400 41.13400 1.000 36.86000 135 THR A CA 1
ATOM 640 C C . THR A 1 107 ? -14.52800 0.21200 41.91300 1.000 41.33000 135 THR A C 1
ATOM 641 O O . THR A 1 107 ? -14.92600 1.23300 41.35500 1.000 40.21000 135 THR A O 1
ATOM 645 N N . VAL A 1 108 ? -14.17600 0.16500 43.20100 1.000 50.89000 136 VAL A N 1
ATOM 646 C CA . VAL A 1 108 ? -14.22900 1.28300 44.16900 1.000 51.72000 136 VAL A CA 1
ATOM 647 C C . VAL A 1 108 ? -15.65100 1.78500 44.28400 1.000 49.68000 136 VAL A C 1
ATOM 648 O O . VAL A 1 108 ? -16.29900 1.53300 45.29500 1.000 43.03000 136 VAL A O 1
ATOM 652 N N . PRO A 1 113 ? -15.02600 6.56300 46.27700 1.000 29.43000 141 PRO A N 1
ATOM 653 C CA . PRO A 1 113 ? -13.97800 6.67700 47.31400 1.000 37.62000 141 PRO A CA 1
ATOM 654 C C . PRO A 1 113 ? -14.38100 7.61900 48.44400 1.000 32.55000 141 PRO A C 1
ATOM 655 O O . PRO A 1 113 ? -14.91700 8.68100 48.17400 1.000 34.30000 141 PRO A O 1
ATOM 659 N N . GLU A 1 114 ? -14.12700 7.21900 49.68600 1.000 33.67000 142 GLU A N 1
ATOM 660 C CA . GLU A 1 114 ? -14.46900 8.03500 50.84300 1.000 33.37000 142 GLU A CA 1
ATOM 661 C C . GLU A 1 114 ? -13.33200 8.97000 51.24300 1.000 36.68000 142 GLU A C 1
ATOM 662 O O . GLU A 1 114 ? -13.55200 10.16600 51.47400 1.000 32.21000 142 GLU A O 1
ATOM 668 N N . THR A 1 115 ? -12.11900 8.43600 51.36400 1.000 30.25000 143 THR A N 1
ATOM 669 C CA . THR A 1 115 ? -10.99300 9.19500 51.87300 1.000 33.07000 143 THR A CA 1
ATOM 670 C C . THR A 1 115 ? -9.83400 9.10100 50.89200 1.000 35.95000 143 THR A C 1
ATOM 671 O O . THR A 1 115 ? -9.65300 8.08700 50.20300 1.000 35.99000 143 THR A O 1
ATOM 675 N N . VAL A 1 116 ? -9.05100 10.17100 50.82400 1.000 29.35000 144 VAL A N 1
ATOM 676 C CA . VAL A 1 116 ? -7.87700 10.21500 49.96700 1.000 29.50000 144 VAL A CA 1
ATOM 677 C C . VAL A 1 116 ? -6.67100 10.54500 50.83100 1.000 28.74000 144 VAL A C 1
ATOM 678 O O . VAL A 1 116 ? -6.72200 11.46200 51.65600 1.000 30.73000 144 VAL A O 1
ATOM 682 N N . ILE A 1 117 ? -5.59900 9.79200 50.63100 1.000 27.38000 145 ILE A N 1
ATOM 683 C CA . ILE A 1 117 ? -4.34800 9.89700 51.36700 1.000 28.39000 145 ILE A CA 1
ATOM 684 C C . ILE A 1 117 ? -3.27000 10.24800 50.35100 1.000 30.41000 145 ILE A C 1
ATOM 685 O O . ILE A 1 117 ? -3.21400 9.64300 49.27400 1.000 29.95000 145 ILE A O 1
ATOM 690 N N . TRP A 1 118 ? -2.44300 11.24300 50.65800 1.000 27.09000 146 TRP A N 1
ATOM 691 C CA . TRP A 1 118 ? -1.41900 11.63100 49.70200 1.000 30.65000 146 TRP A CA 1
ATOM 692 C C . TRP A 1 118 ? -0.13500 12.01100 50.42300 1.000 30.20000 146 TRP A C 1
ATOM 693 O O . TRP A 1 118 ? -0.15400 12.45600 51.57500 1.000 26.57000 146 TRP A O 1
ATOM 704 N N . VAL A 1 119 ? 0.98400 11.82500 49.72000 1.000 25.62000 147 VAL A N 1
ATOM 705 C CA . VAL A 1 119 ? 2.30400 12.18700 50.21800 1.000 26.82000 147 VAL A CA 1
ATOM 706 C C . VAL A 1 119 ? 2.77100 13.45400 49.51700 1.000 27.13000 147 VAL A C 1
ATOM 707 O O . VAL A 1 119 ? 2.74200 13.53400 48.27600 1.000 24.02000 147 VAL A O 1
ATOM 711 N N . THR A 1 120 ? 3.22900 14.43600 50.30400 1.000 23.75000 148 THR A N 1
ATOM 712 C CA . THR A 1 120 ? 3.87100 15.62400 49.75000 1.000 25.41000 148 THR A CA 1
ATOM 713 C C . THR A 1 120 ? 5.04700 16.02700 50.62900 1.000 26.42000 148 THR A C 1
ATOM 714 O O . THR A 1 120 ? 4.91700 16.08400 51.85500 1.000 27.90000 148 THR A O 1
ATOM 718 N N . GLU A 1 121 ? 6.19600 16.29300 49.99700 1.000 28.42000 149 GLU A N 1
ATOM 719 C CA . GLU A 1 121 ? 7.45300 16.55300 50.70900 1.000 30.52000 149 GLU A CA 1
ATOM 720 C C . GLU A 1 121 ? 7.71100 15.48900 51.76900 1.000 31.98000 149 GLU A C 1
ATOM 721 O O . GLU A 1 121 ? 8.15800 15.78800 52.87500 1.000 30.99000 149 GLU A O 1
ATOM 727 N N . ASP A 1 122 ? 7.37800 14.24100 51.44300 1.000 29.15000 150 ASP A N 1
ATOM 728 C CA . ASP A 1 122 ? 7.61700 13.10900 52.33200 1.000 28.88000 150 ASP A CA 1
ATOM 729 C C . ASP A 1 122 ? 6.85900 13.23800 53.64800 1.000 31.86000 150 ASP A C 1
ATOM 730 O O . ASP A 1 122 ? 7.33200 12.76400 54.67900 1.000 29.64000 150 ASP A O 1
ATOM 735 N N . ASN A 1 123 ? 5.69400 13.89400 53.62100 1.000 30.47000 151 ASN A N 1
ATOM 736 C CA . ASN A 1 123 ? 4.72100 13.87900 54.70800 1.000 28.19000 151 ASN A CA 1
ATOM 737 C C . ASN A 1 123 ? 3.38100 13.37500 54.17800 1.000 27.50000 151 ASN A C 1
ATOM 738 O O . ASN A 1 123 ? 3.04100 13.60100 53.01200 1.000 28.90000 151 ASN A O 1
ATOM 743 N N . VAL A 1 124 ? 2.59600 12.74700 55.05100 1.000 25.10000 152 VAL A N 1
ATOM 744 C CA . VAL A 1 124 ? 1.33100 12.11300 54.67800 1.000 27.60000 152 VAL A CA 1
ATOM 745 C C . VAL A 1 124 ? 0.16900 12.97500 55.13900 1.000 25.12000 152 VAL A C 1
ATOM 746 O O . VAL A 1 124 ? 0.13300 13.41900 56.29000 1.000 28.32000 152 VAL A O 1
ATOM 750 N N . LYS A 1 125 ? -0.81200 13.15400 54.27100 1.000 28.12000 153 LYS A N 1
ATOM 751 C CA . LYS A 1 125 ? -2.05900 13.78000 54.66400 1.000 31.06000 153 LYS A CA 1
ATOM 752 C C . LYS A 1 125 ? -3.21200 12.90100 54.21400 1.000 26.97000 153 LYS A C 1
ATOM 753 O O . LYS A 1 125 ? -3.06100 12.05500 53.32800 1.000 27.42000 153 LYS A O 1
ATOM 759 N N . ARG A 1 126 ? -4.37500 13.10800 54.83400 1.000 26.70000 154 ARG A N 1
ATOM 760 C CA . ARG A 1 126 ? -5.58900 12.42400 54.40500 1.000 31.43000 154 ARG A CA 1
ATOM 761 C C . ARG A 1 126 ? -6.78300 13.32000 54.68600 1.000 31.43000 154 ARG A C 1
ATOM 762 O O . ARG A 1 126 ? -6.73800 14.17600 55.57800 1.000 29.59000 154 ARG A O 1
ATOM 770 N N . ALA A 1 127 ? -7.84800 13.11700 53.91500 1.000 27.72000 155 ALA A N 1
ATOM 771 C CA . ALA A 1 127 ? -9.00900 13.99900 53.94400 1.000 28.62000 155 ALA A CA 1
ATOM 772 C C . ALA A 1 127 ? -10.15000 13.32600 53.18100 1.000 31.61000 155 ALA A C 1
ATOM 773 O O . ALA A 1 127 ? -9.90300 12.41900 52.37600 1.000 30.32000 155 ALA A O 1
ATOM 775 N N . PRO A 1 128 ? -11.39800 13.75600 53.41200 1.000 31.53000 156 PRO A N 1
ATOM 776 C CA . PRO A 1 128 ? -12.50000 13.30400 52.55100 1.000 34.43000 156 PRO A CA 1
ATOM 777 C C . PRO A 1 128 ? -12.18700 13.55500 51.08000 1.000 34.02000 156 PRO A C 1
ATOM 778 O O . PRO A 1 128 ? -11.60100 14.57800 50.71100 1.000 31.70000 156 PRO A O 1
ATOM 782 N N . ALA A 1 129 ? -12.60200 12.60300 50.24000 1.000 34.76000 157 ALA A N 1
ATOM 783 C CA . ALA A 1 129 ? -12.19300 12.57800 48.84000 1.000 31.16000 157 ALA A CA 1
ATOM 784 C C . ALA A 1 129 ? -12.41400 13.91700 48.15400 1.000 34.04000 157 ALA A C 1
ATOM 785 O O . ALA A 1 129 ? -11.52900 14.41100 47.44700 1.000 34.62000 157 ALA A O 1
ATOM 787 N N . ALA A 1 130 ? -13.57300 14.54400 48.38100 1.000 34.03000 158 ALA A N 1
ATOM 788 C CA . ALA A 1 130 ? -13.87800 15.80200 47.70400 1.000 33.94000 158 ALA A CA 1
ATOM 789 C C . ALA A 1 130 ? -12.89600 16.91200 48.07100 1.000 37.22000 158 ALA A C 1
ATOM 790 O O . ALA A 1 130 ? -12.60600 17.78500 47.24400 1.000 38.23000 158 ALA A O 1
ATOM 792 N N . GLU A 1 131 ? -12.39200 16.91600 49.30600 1.000 36.79000 159 GLU A N 1
ATOM 793 C CA . GLU A 1 131 ? -11.42900 17.94000 49.69600 1.000 36.11000 159 GLU A CA 1
ATOM 794 C C . GLU A 1 131 ? -10.09500 17.74000 48.99400 1.000 32.43000 159 GLU A C 1
ATOM 795 O O . GLU A 1 131 ? -9.48600 18.70000 48.50900 1.000 36.98000 159 GLU A O 1
ATOM 801 N N . ALA A 1 132 ? -9.60800 16.50400 48.97000 1.000 29.50000 160 ALA A N 1
ATOM 802 C CA . ALA A 1 132 ? -8.39800 16.19000 48.22600 1.000 28.18000 160 ALA A CA 1
ATOM 803 C C . ALA A 1 132 ? -8.55000 16.52900 46.74500 1.000 35.35000 160 ALA A C 1
ATOM 804 O O . ALA A 1 132 ? -7.59200 16.96900 46.09600 1.000 32.59000 160 ALA A O 1
ATOM 806 N N . PHE A 1 133 ? -9.74600 16.32100 46.18700 1.000 34.09000 161 PHE A N 1
ATOM 807 C CA . PHE A 1 133 ? -9.94100 16.58600 44.76600 1.000 34.35000 161 PHE A CA 1
ATOM 808 C C . PHE A 1 133 ? -9.99700 18.07400 44.45600 1.000 35.87000 161 PHE A C 1
ATOM 809 O O . PHE A 1 133 ? -9.73100 18.46700 43.31200 1.000 37.35000 161 PHE A O 1
ATOM 817 N N . GLU A 1 134 ? -10.32400 18.91000 45.44600 1.000 37.40000 162 GLU A N 1
ATOM 818 C CA . GLU A 1 134 ? -10.20800 20.35400 45.26700 1.000 40.07000 162 GLU A CA 1
ATOM 819 C C . GLU A 1 134 ? -8.77200 20.74100 44.93200 1.000 34.06000 162 GLU A C 1
ATOM 820 O O . GLU A 1 134 ? -8.52500 21.54600 44.02700 1.000 32.90000 162 GLU A O 1
ATOM 826 N N . ILE A 1 135 ? -7.80800 20.17200 45.66100 1.000 35.27000 163 ILE A N 1
ATOM 827 C CA . ILE A 1 135 ? -6.39900 20.47900 45.42700 1.000 34.34000 163 ILE A CA 1
ATOM 828 C C . ILE A 1 135 ? -5.92700 19.84900 44.12200 1.000 30.04000 163 ILE A C 1
ATOM 829 O O . ILE A 1 135 ? -5.25900 20.49500 43.30600 1.000 30.79000 163 ILE A O 1
ATOM 834 N N . PHE A 1 136 ? -6.25900 18.57400 43.91700 1.000 28.99000 164 PHE A N 1
ATOM 835 C CA . PHE A 1 136 ? -5.80100 17.85700 42.73300 1.000 29.62000 164 PHE A CA 1
ATOM 836 C C . PHE A 1 136 ? -6.42700 18.42600 41.46400 1.000 27.95000 164 PHE A C 1
ATOM 837 O O . PHE A 1 136 ? -5.72900 18.63200 40.46800 1.000 25.02000 164 PHE A O 1
ATOM 845 N N . GLY A 1 137 ? -7.73800 18.69700 41.49300 1.000 28.92000 165 GLY A N 1
ATOM 846 C CA . GLY A 1 137 ? -8.41600 19.23000 40.31700 1.000 27.45000 165 GLY A CA 1
ATOM 847 C C . GLY A 1 137 ? -7.93800 20.61700 39.93700 1.000 30.25000 165 GLY A C 1
ATOM 848 O O . GLY A 1 137 ? -7.77400 20.92500 38.75100 1.000 30.27000 165 GLY A O 1
ATOM 849 N N . SER A 1 138 ? -7.69800 21.47500 40.93300 1.000 29.89000 166 SER A N 1
ATOM 850 C CA . SER A 1 138 ? -7.08000 22.76600 40.64100 1.000 31.20000 166 SER A CA 1
ATOM 851 C C . SER A 1 138 ? -5.73400 22.58400 39.94600 1.000 29.32000 166 SER A C 1
ATOM 852 O O . SER A 1 138 ? -5.41400 23.31400 38.99800 1.000 31.71000 166 SER A O 1
ATOM 855 N N . ALA A 1 139 ? -4.94100 21.59600 40.38000 1.000 29.03000 167 ALA A N 1
ATOM 856 C CA . ALA A 1 139 ? -3.69500 21.27600 39.67100 1.000 29.10000 167 ALA A CA 1
ATOM 857 C C . ALA A 1 139 ? -3.96600 20.79900 38.23900 1.000 28.34000 167 ALA A C 1
ATOM 858 O O . ALA A 1 139 ? -3.29600 21.23600 37.29300 1.000 27.16000 167 ALA A O 1
ATOM 860 N N . CYS A 1 140 ? -4.94000 19.90200 38.06000 1.000 26.22000 168 CYS A N 1
ATOM 861 C CA . CYS A 1 140 ? -5.26700 19.41700 36.72200 1.000 30.88000 168 CYS A CA 1
ATOM 862 C C . CYS A 1 140 ? -5.72300 20.53300 35.80800 1.000 28.71000 168 CYS A C 1
ATOM 863 O O . CYS A 1 140 ? -5.46000 20.50100 34.60100 1.000 31.12000 168 CYS A O 1
ATOM 866 N N . ASN A 1 141 ? -6.47000 21.48400 36.35800 1.000 31.40000 169 ASN A N 1
ATOM 867 C CA . ASN A 1 141 ? -6.91400 22.62700 35.56700 1.000 31.36000 169 ASN A CA 1
ATOM 868 C C . ASN A 1 141 ? -5.73100 23.30600 34.89300 1.000 30.96000 169 ASN A C 1
ATOM 869 O O . ASN A 1 141 ? -5.79600 23.69600 33.71700 1.000 31.58000 169 ASN A O 1
ATOM 874 N N . GLU A 1 142 ? -4.63800 23.43400 35.63400 1.000 28.15000 170 GLU A N 1
ATOM 875 C CA . GLU A 1 142 ? -3.41700 24.02100 35.11500 1.000 26.77000 170 GLU A CA 1
ATOM 876 C C . GLU A 1 142 ? -2.68000 23.04300 34.19500 1.000 32.62000 170 GLU A C 1
ATOM 877 O O . GLU A 1 142 ? -2.22200 23.42500 33.10600 1.000 27.73000 170 GLU A O 1
ATOM 883 N N . TYR A 1 143 ? -2.57700 21.76400 34.60200 1.000 27.28000 171 TYR A N 1
ATOM 884 C CA . TYR A 1 143 ? -1.75600 20.82500 33.83800 1.000 25.73000 171 TYR A CA 1
ATOM 885 C C . TYR A 1 143 ? -2.36000 20.52800 32.46400 1.000 26.76000 171 TYR A C 1
ATOM 886 O O . TYR A 1 143 ? -1.62300 20.34500 31.48400 1.000 22.95000 171 TYR A O 1
ATOM 895 N N . TYR A 1 144 ? -3.69300 20.50000 32.36000 1.000 25.48000 172 TYR A N 1
ATOM 896 C CA . TYR A 1 144 ? -4.35600 20.05000 31.14300 1.000 26.40000 172 TYR A CA 1
ATOM 897 C C . TYR A 1 144 ? -4.89400 21.20200 30.27700 1.000 25.75000 172 TYR A C 1
ATOM 898 O O . TYR A 1 144 ? -5.67700 20.95900 29.35700 1.000 29.57000 172 TYR A O 1
ATOM 907 N N . LYS A 1 145 ? -4.47300 22.44200 30.52200 1.000 30.72000 173 LYS A N 1
ATOM 908 C CA . LYS A 1 145 ? -5.09700 23.57900 29.84300 1.000 32.19000 173 LYS A CA 1
ATOM 909 C C . LYS A 1 145 ? -4.81000 23.62900 28.34000 1.000 32.25000 173 LYS A C 1
ATOM 910 O O . LYS A 1 145 ? -5.54100 24.29900 27.61000 1.000 32.07000 173 LYS A O 1
ATOM 916 N N . GLU A 1 146 ? -3.79200 22.92900 27.84700 1.000 30.73000 174 GLU A N 1
ATOM 917 C CA . GLU A 1 146 ? -3.49300 22.94700 26.41900 1.000 30.76000 174 GLU A CA 1
ATOM 918 C C . GLU A 1 146 ? -4.05700 21.76000 25.66300 1.000 28.50000 174 GLU A C 1
ATOM 919 O O . GLU A 1 146 ? -3.89900 21.71000 24.44200 1.000 32.04000 174 GLU A O 1
ATOM 925 N N . ALA A 1 147 ? -4.70500 20.80700 26.34500 1.000 25.84000 175 ALA A N 1
ATOM 926 C CA . ALA A 1 147 ? -5.08000 19.56200 25.67700 1.000 28.09000 175 ALA A CA 1
ATOM 927 C C . ALA A 1 147 ? -6.04300 19.81800 24.52200 1.000 27.61000 175 ALA A C 1
ATOM 928 O O . ALA A 1 147 ? -5.91900 19.20700 23.45800 1.000 29.31000 175 ALA A O 1
ATOM 930 N N . ARG A 1 148 ? -7.00300 20.72200 24.70900 1.000 29.81000 176 ARG A N 1
ATOM 931 C CA . ARG A 1 148 ? -7.93300 21.03500 23.63000 1.000 34.44000 176 ARG A CA 1
ATOM 932 C C . ARG A 1 148 ? -7.21500 21.62600 22.42300 1.000 31.55000 176 ARG A C 1
ATOM 933 O O . ARG A 1 148 ? -7.67100 21.45100 21.28600 1.000 36.32000 176 ARG A O 1
ATOM 941 N N . ASN A 1 149 ? -6.08000 22.30200 22.63900 1.000 29.89000 177 ASN A N 1
ATOM 942 C CA . ASN A 1 149 ? -5.35000 22.92000 21.53600 1.000 30.72000 177 ASN A CA 1
ATOM 943 C C . ASN A 1 149 ? -4.53100 21.90800 20.74500 1.000 33.03000 177 ASN A C 1
ATOM 944 O O . ASN A 1 149 ? -4.30100 22.10300 19.54500 1.000 32.48000 177 ASN A O 1
ATOM 949 N N . ILE A 1 150 ? -4.09500 20.82900 21.38500 1.000 26.72000 178 ILE A N 1
ATOM 950 C CA . ILE A 1 150 ? -3.17300 19.87900 20.77800 1.000 29.03000 178 ILE A CA 1
ATOM 951 C C . ILE A 1 150 ? -3.90500 18.69300 20.16300 1.000 28.00000 178 ILE A C 1
ATOM 952 O O . ILE A 1 150 ? -3.53000 18.21000 19.09500 1.000 29.44000 178 ILE A O 1
ATOM 957 N N . TYR A 1 151 ? -4.96800 18.22100 20.81100 1.000 28.90000 179 TYR A N 1
ATOM 958 C CA . TYR A 1 151 ? -5.71700 17.04900 20.35600 1.000 26.50000 179 TYR A CA 1
ATOM 959 C C . TYR A 1 151 ? -7.21400 17.35300 20.39300 1.000 29.95000 179 TYR A C 1
ATOM 960 O O . TYR A 1 151 ? -7.96700 16.71600 21.13700 1.000 26.66000 179 TYR A O 1
ATOM 969 N N . PRO A 1 152 ? -7.68400 18.34000 19.61600 1.000 26.12000 180 PRO A N 1
ATOM 970 C CA . PRO A 1 152 ? -9.13400 18.58600 19.56800 1.000 30.57000 180 PRO A CA 1
ATOM 971 C C . PRO A 1 152 ? -9.90200 17.42700 18.95700 1.000 29.46000 180 PRO A C 1
ATOM 972 O O . PRO A 1 152 ? -11.10500 17.29700 19.21000 1.000 32.04000 180 PRO A O 1
ATOM 976 N N . ARG A 1 153 ? -9.23200 16.58200 18.17000 1.000 27.32000 181 ARG A N 1
ATOM 977 C CA . ARG A 1 153 ? -9.79400 15.36400 17.59400 1.000 26.25000 181 ARG A CA 1
ATOM 978 C C . ARG A 1 153 ? -8.90200 14.20600 18.02400 1.000 24.57000 181 ARG A C 1
ATOM 979 O O . ARG A 1 153 ? -8.01500 13.77600 17.27100 1.000 27.64000 181 ARG A O 1
ATOM 987 N N . PRO A 1 154 ? -9.11300 13.66900 19.22400 1.000 25.41000 182 PRO A N 1
ATOM 988 C CA . PRO A 1 154 ? -8.13200 12.72600 19.78800 1.000 27.60000 182 PRO A CA 1
ATOM 989 C C . PRO A 1 154 ? -7.93900 11.45300 18.97700 1.000 26.95000 182 PRO A C 1
ATOM 990 O O . PRO A 1 154 ? -6.87200 10.82700 19.10000 1.000 27.30000 182 PRO A O 1
ATOM 994 N N . PHE A 1 155 ? -8.92500 11.02800 18.17600 1.000 21.50000 183 PHE A N 1
ATOM 995 C CA . PHE A 1 155 ? -8.73000 9.85100 17.32900 1.000 24.90000 183 PHE A CA 1
ATOM 996 C C . PHE A 1 155 ? -8.03100 10.18500 16.01800 1.000 28.03000 183 PHE A C 1
ATOM 997 O O . PHE A 1 155 ? -7.82200 9.28800 15.19600 1.000 26.43000 183 PHE A O 1
ATOM 1005 N N . GLU A 1 156 ? -7.65800 11.44700 15.81600 1.000 26.99000 184 GLU A N 1
ATOM 1006 C CA . GLU A 1 156 ? -6.94600 11.90400 14.62600 1.000 26.96000 184 GLU A CA 1
ATOM 1007 C C . GLU A 1 156 ? -5.65400 12.56200 15.10300 1.000 29.03000 184 GLU A C 1
ATOM 1008 O O . GLU A 1 156 ? -5.57700 13.79600 15.21400 1.000 29.13000 184 GLU A O 1
ATOM 1014 N N . PRO A 1 157 ? -4.62700 11.76500 15.40700 1.000 29.81000 185 PRO A N 1
ATOM 1015 C CA . PRO A 1 157 ? -3.43900 12.30100 16.10400 1.000 28.00000 185 PRO A CA 1
ATOM 1016 C C . PRO A 1 157 ? -2.84000 13.56200 15.49400 1.000 29.48000 185 PRO A C 1
ATOM 1017 O O . PRO A 1 157 ? -2.42900 14.46600 16.23700 1.000 28.20000 185 PRO A O 1
ATOM 1021 N N . PHE A 1 158 ? -2.77800 13.66000 14.16600 1.000 24.10000 186 PHE A N 1
ATOM 1022 C CA . PHE A 1 158 ? -2.01400 14.72500 13.53900 1.000 29.29000 186 PHE A CA 1
ATOM 1023 C C . PHE A 1 158 ? -2.92200 15.77800 12.92400 1.000 31.13000 186 PHE A C 1
ATOM 1024 O O . PHE A 1 158 ? -2.48100 16.55300 12.07000 1.000 33.82000 186 PHE A O 1
ATOM 1032 N N . PHE A 1 159 ? -4.17100 15.85300 13.39000 1.000 28.21000 187 PHE A N 1
ATOM 1033 C CA . PHE A 1 159 ? -5.05200 16.92800 12.95700 1.000 32.98000 187 PHE A CA 1
ATOM 1034 C C . PHE A 1 159 ? -4.43900 18.29300 13.26500 1.000 30.10000 187 PHE A C 1
ATOM 1035 O O . PHE A 1 159 ? -4.54000 19.21400 12.45600 1.000 32.89000 187 PHE A O 1
ATOM 1043 N N . GLU A 1 160 ? -3.78200 18.43600 14.41900 1.000 28.96000 188 GLU A N 1
ATOM 1044 C CA . GLU A 1 160 ? -2.99400 19.63000 14.71600 1.000 30.72000 188 GLU A CA 1
ATOM 1045 C C . GLU A 1 160 ? -1.51600 19.28000 14.79100 1.000 28.97000 188 GLU A C 1
ATOM 1046 O O . GLU A 1 160 ? -0.87600 19.49100 15.82800 1.000 27.01000 188 GLU A O 1
ATOM 1052 N N . ARG A 1 161 ? -0.97500 18.75300 13.68800 1.000 27.80000 189 ARG A N 1
ATOM 1053 C CA . ARG A 1 161 ? 0.39900 18.24600 13.66500 1.000 35.93000 189 ARG A CA 1
ATOM 1054 C C . ARG A 1 161 ? 1.40300 19.26100 14.21100 1.000 35.79000 189 ARG A C 1
ATOM 1055 O O . ARG A 1 161 ? 2.26700 18.92100 15.03200 1.000 33.09000 189 ARG A O 1
ATOM 1063 N N . LYS A 1 162 ? 1.30500 20.51800 13.76600 1.000 33.54000 190 LYS A N 1
ATOM 1064 C CA . LYS A 1 162 ? 2.33500 21.49300 14.10600 1.000 33.35000 190 LYS A CA 1
ATOM 1065 C C . LYS A 1 162 ? 2.29800 21.84600 15.59200 1.000 29.64000 190 LYS A C 1
ATOM 1066 O O . LYS A 1 162 ? 3.35100 21.95600 16.23200 1.000 29.15000 190 LYS A O 1
ATOM 1072 N N . LYS A 1 163 ? 1.09600 22.00300 16.16600 1.000 29.92000 191 LYS A N 1
ATOM 1073 C CA . LYS A 1 163 ? 0.99800 22.27400 17.59900 1.000 27.07000 191 LYS A CA 1
ATOM 1074 C C . LYS A 1 163 ? 1.44400 21.07000 18.42300 1.000 30.49000 191 LYS A C 1
ATOM 1075 O O . LYS A 1 163 ? 2.04900 21.22500 19.49000 1.000 30.89000 191 LYS A O 1
ATOM 1081 N N . LEU A 1 164 ? 1.12500 19.86300 17.95900 1.000 26.33000 192 LEU A N 1
ATOM 1082 C CA . LEU A 1 164 ? 1.61500 18.67300 18.63400 1.000 26.36000 192 LEU A CA 1
ATOM 1083 C C . LEU A 1 164 ? 3.13600 18.57900 18.52900 1.000 27.83000 192 LEU A C 1
ATOM 1084 O O . LEU A 1 164 ? 3.80600 18.18300 19.48800 1.000 28.55000 192 LEU A O 1
ATOM 1089 N N . GLN A 1 165 ? 3.70100 18.95900 17.37900 1.000 29.67000 193 GLN A N 1
ATOM 1090 C CA . GLN A 1 165 ? 5.15200 18.90900 17.21300 1.000 29.09000 193 GLN A CA 1
ATOM 1091 C C . GLN A 1 165 ? 5.84300 19.88400 18.15600 1.000 30.27000 193 GLN A C 1
ATOM 1092 O O . GLN A 1 165 ? 6.90500 19.57800 18.70500 1.000 31.12000 193 GLN A O 1
ATOM 1098 N N . HIS A 1 166 ? 5.23400 21.05400 18.38100 1.000 28.64000 194 HIS A N 1
ATOM 1099 C CA . HIS A 1 166 ? 5.84000 22.06400 19.24200 1.000 28.31000 194 HIS A CA 1
ATOM 1100 C C . HIS A 1 166 ? 6.05800 21.55100 20.66600 1.000 31.54000 194 HIS A C 1
ATOM 1101 O O . HIS A 1 166 ? 7.02100 21.96200 21.32700 1.000 29.73000 194 HIS A O 1
ATOM 1108 N N . VAL A 1 167 ? 5.19700 20.65300 21.15800 1.000 26.74000 195 VAL A N 1
ATOM 1109 C CA . VAL A 1 167 ? 5.25900 20.22300 22.55500 1.000 27.55000 195 VAL A CA 1
ATOM 1110 C C . VAL A 1 167 ? 5.73600 18.79300 22.73500 1.000 26.59000 195 VAL A C 1
ATOM 1111 O O . VAL A 1 167 ? 5.93500 18.37500 23.88300 1.000 29.09000 195 VAL A O 1
ATOM 1115 N N . ASP A 1 168 ? 5.91500 18.02300 21.66000 1.000 26.94000 196 ASP A N 1
ATOM 1116 C CA . ASP A 1 168 ? 6.17800 16.59700 21.82200 1.000 27.17000 196 ASP A CA 1
ATOM 1117 C C . ASP A 1 168 ? 7.55300 16.30900 22.42600 1.000 25.65000 196 ASP A C 1
ATOM 1118 O O . ASP A 1 168 ? 7.76200 15.21500 22.96300 1.000 25.53000 196 ASP A O 1
ATOM 1123 N N . GLY A 1 169 ? 8.49200 17.25200 22.35900 1.000 25.33000 197 GLY A N 1
ATOM 1124 C CA . GLY A 1 169 ? 9.77000 17.06100 23.03600 1.000 24.40000 197 GLY A CA 1
ATOM 1125 C C . GLY A 1 169 ? 9.68900 17.05800 24.55900 1.000 28.51000 197 GLY A C 1
ATOM 1126 O O . GLY A 1 169 ? 10.65700 16.65800 25.21500 1.000 28.04000 197 GLY A O 1
ATOM 1127 N N . LEU A 1 170 ? 8.57200 17.49400 25.13200 1.000 25.83000 198 LEU A N 1
ATOM 1128 C CA . LEU A 1 170 ? 8.47800 17.65300 26.57600 1.000 25.06000 198 LEU A CA 1
ATOM 1129 C C . LEU A 1 170 ? 8.08100 16.35400 27.26500 1.000 26.23000 198 LEU A C 1
ATOM 1130 O O . LEU A 1 170 ? 7.15600 15.65300 26.83300 1.000 24.64000 198 LEU A O 1
ATOM 1135 N N . SER A 1 171 ? 8.77300 16.04100 28.35700 1.000 25.28000 199 SER A N 1
ATOM 1136 C CA . SER A 1 171 ? 8.30000 14.98200 29.23600 1.000 24.64000 199 SER A CA 1
ATOM 1137 C C . SER A 1 171 ? 7.22400 15.52500 30.17400 1.000 25.75000 199 SER A C 1
ATOM 1138 O O . SER A 1 171 ? 7.02800 16.74000 30.31200 1.000 22.70000 199 SER A O 1
ATOM 1141 N N . ALA A 1 172 ? 6.51300 14.60300 30.82000 1.000 25.63000 200 ALA A N 1
ATOM 1142 C CA . ALA A 1 172 ? 5.49600 15.00900 31.78000 1.000 26.72000 200 ALA A CA 1
ATOM 1143 C C . ALA A 1 172 ? 6.10700 15.86200 32.88400 1.000 24.92000 200 ALA A C 1
ATOM 1144 O O . ALA A 1 172 ? 5.50600 16.85100 33.31400 1.000 24.79000 200 ALA A O 1
ATOM 1146 N N . ALA A 1 173 ? 7.30700 15.49100 33.34500 1.000 25.80000 201 ALA A N 1
ATOM 1147 C CA . ALA A 1 173 ? 8.00900 16.25500 34.37600 1.000 23.77000 201 ALA A CA 1
ATOM 1148 C C . ALA A 1 173 ? 8.43400 17.62500 33.86300 1.000 25.62000 201 ALA A C 1
ATOM 1149 O O . ALA A 1 173 ? 8.36100 18.61500 34.60300 1.000 28.35000 201 ALA A O 1
ATOM 1151 N N . ASP A 1 174 ? 8.85900 17.71200 32.59300 1.000 25.25000 202 ASP A N 1
ATOM 1152 C CA . ASP A 1 174 ? 9.23400 19.01300 32.03400 1.000 28.29000 202 ASP A CA 1
ATOM 1153 C C . ASP A 1 174 ? 8.07000 19.99400 32.13200 1.000 27.05000 202 ASP A C 1
ATOM 1154 O O . ASP A 1 174 ? 8.22500 21.12400 32.61200 1.000 26.41000 202 ASP A O 1
ATOM 1159 N N . TYR A 1 175 ? 6.88800 19.58100 31.67900 1.000 26.82000 203 TYR A N 1
ATOM 1160 C CA . TYR A 1 175 ? 5.75500 20.50100 31.71500 1.000 26.62000 203 TYR A CA 1
ATOM 1161 C C . TYR A 1 175 ? 5.35400 20.80700 33.14700 1.000 26.94000 203 TYR A C 1
ATOM 1162 O O . TYR A 1 175 ? 4.94900 21.93200 33.45300 1.000 27.07000 203 TYR A O 1
ATOM 1171 N N . LEU A 1 176 ? 5.47200 19.81800 34.04100 1.000 25.03000 204 LEU A N 1
ATOM 1172 C CA . LEU A 1 176 ? 5.11600 20.04200 35.43400 1.000 26.72000 204 LEU A CA 1
ATOM 1173 C C . LEU A 1 176 ? 5.92000 21.20000 36.03200 1.000 29.24000 204 LEU A C 1
ATOM 1174 O O . LEU A 1 176 ? 5.37500 22.01700 36.78700 1.000 24.73000 204 LEU A O 1
ATOM 1179 N N . GLU A 1 177 ? 7.20600 21.30500 35.67400 1.000 25.13000 205 GLU A N 1
ATOM 1180 C CA . GLU A 1 177 ? 8.10300 22.31000 36.22200 1.000 31.07000 205 GLU A CA 1
ATOM 1181 C C . GLU A 1 177 ? 7.82300 23.71200 35.70000 1.000 32.57000 205 GLU A C 1
ATOM 1182 O O . GLU A 1 177 ? 8.44900 24.65800 36.17900 1.000 35.98000 205 GLU A O 1
ATOM 1188 N N . LYS A 1 178 ? 6.92200 23.86300 34.73400 1.000 30.02000 206 LYS A N 1
ATOM 1189 C CA . LYS A 1 178 ? 6.58100 25.15400 34.15600 1.000 32.52000 206 LYS A CA 1
ATOM 1190 C C . LYS A 1 178 ? 5.37700 25.78500 34.82100 1.000 31.07000 206 LYS A C 1
ATOM 1191 O O . LYS A 1 178 ? 5.00700 26.90500 34.45700 1.000 32.97000 206 LYS A O 1
ATOM 1197 N N . LEU A 1 179 ? 4.76100 25.09400 35.78200 1.000 25.47000 207 LEU A N 1
ATOM 1198 C CA . LEU A 1 179 ? 3.46200 25.55300 36.22000 1.000 30.64000 207 LEU A CA 1
ATOM 1199 C C . LEU A 1 179 ? 3.53600 26.23900 37.57600 1.000 32.30000 207 LEU A C 1
ATOM 1200 O O . LEU A 1 179 ? 4.34500 25.86100 38.43400 1.000 28.91000 207 LEU A O 1
ATOM 1205 N N . PRO A 1 180 ? 2.66900 27.23600 37.78300 1.000 30.46000 208 PRO A N 1
ATOM 1206 C CA . PRO A 1 180 ? 2.59100 27.92700 39.08200 1.000 31.81000 208 PRO A CA 1
ATOM 1207 C C . PRO A 1 180 ? 1.69300 27.18100 40.06300 1.000 32.65000 208 PRO A C 1
ATOM 1208 O O . PRO A 1 180 ? 0.60600 27.61400 40.42000 1.000 36.59000 208 PRO A O 1
ATOM 1212 N N . LEU A 1 181 ? 2.15800 26.02300 40.52100 1.000 30.59000 209 LEU A N 1
ATOM 1213 C CA . LEU A 1 181 ? 1.42000 25.18900 41.45800 1.000 33.03000 209 LEU A CA 1
ATOM 1214 C C . LEU A 1 181 ? 2.15400 25.12000 42.79200 1.000 31.02000 209 LEU A C 1
ATOM 1215 O O . LEU A 1 181 ? 3.36700 25.32200 42.86400 1.000 30.99000 209 LEU A O 1
ATOM 1220 N N . THR A 1 182 ? 1.41200 24.83800 43.86100 1.000 27.77000 210 THR A N 1
ATOM 1221 C CA . THR A 1 182 ? 2.11400 24.57700 45.10700 1.000 29.50000 210 THR A CA 1
ATOM 1222 C C . THR A 1 182 ? 2.89700 23.27400 44.99100 1.000 26.55000 210 THR A C 1
ATOM 1223 O O . THR A 1 182 ? 2.65100 22.44600 44.11200 1.000 25.33000 210 THR A O 1
ATOM 1227 N N . ARG A 1 183 ? 3.86500 23.10400 45.89300 1.000 25.40000 211 ARG A N 1
ATOM 1228 C CA . ARG A 1 183 ? 4.58800 21.84400 45.95700 1.000 24.50000 211 ARG A CA 1
ATOM 1229 C C . ARG A 1 183 ? 3.62900 20.67700 46.19600 1.000 24.47000 211 ARG A C 1
ATOM 1230 O O . ARG A 1 183 ? 3.78300 19.60000 45.60500 1.000 21.88000 211 ARG A O 1
ATOM 1238 N N . GLU A 1 184 ? 2.60600 20.89200 47.01600 1.000 23.14000 212 GLU A N 1
ATOM 1239 C CA . GLU A 1 184 ? 1.61900 19.84600 47.25400 1.000 23.52000 212 GLU A CA 1
ATOM 1240 C C . GLU A 1 184 ? 0.89200 19.48700 45.96600 1.000 26.45000 212 GLU A C 1
ATOM 1241 O O . GLU A 1 184 ? 0.75100 18.30300 45.62200 1.000 25.92000 212 GLU A O 1
ATOM 1247 N N . GLN A 1 185 ? 0.41800 20.49600 45.23400 1.000 24.85000 213 GLN A N 1
ATOM 1248 C CA . GLN A 1 185 ? -0.21100 20.21100 43.95100 1.000 25.17000 213 GLN A CA 1
ATOM 1249 C C . GLN A 1 185 ? 0.75700 19.48300 43.01900 1.000 28.72000 213 GLN A C 1
ATOM 1250 O O . GLN A 1 185 ? 0.36700 18.53800 42.32300 1.000 26.83000 213 GLN A O 1
ATOM 1256 N N . LYS A 1 186 ? 2.02700 19.90800 42.98400 1.000 26.84000 214 LYS A N 1
ATOM 1257 C CA . LYS A 1 186 ? 2.96900 19.26000 42.07600 1.000 27.61000 214 LYS A CA 1
ATOM 1258 C C . LYS A 1 186 ? 3.19700 17.80900 42.48200 1.000 27.42000 214 LYS A C 1
ATOM 1259 O O . LYS A 1 186 ? 3.29600 16.92400 41.62500 1.000 28.03000 214 LYS A O 1
ATOM 1265 N N . ASP A 1 187 ? 3.24300 17.54000 43.79100 1.000 27.20000 215 ASP A N 1
ATOM 1266 C CA . ASP A 1 187 ? 3.42900 16.17100 44.25400 1.000 24.71000 215 ASP A CA 1
ATOM 1267 C C . ASP A 1 187 ? 2.24700 15.28900 43.85600 1.000 26.74000 215 ASP A C 1
ATOM 1268 O O . ASP A 1 187 ? 2.43400 14.13900 43.43700 1.000 26.15000 215 ASP A O 1
ATOM 1273 N N . MET A 1 188 ? 1.02300 15.81700 43.94700 1.000 24.89000 216 MET A N 1
ATOM 1274 C CA . MET A 1 188 ? -0.14400 15.03800 43.53000 1.000 27.31000 216 MET A CA 1
ATOM 1275 C C . MET A 1 188 ? -0.14500 14.79800 42.02700 1.000 28.01000 216 MET A C 1
ATOM 1276 O O . MET A 1 188 ? -0.54000 13.71800 41.57400 1.000 23.70000 216 MET A O 1
ATOM 1281 N N . MET A 1 189 ? 0.27400 15.79700 41.23300 1.000 23.79000 217 MET A N 1
ATOM 1282 C CA . MET A 1 189 ? 0.36800 15.57600 39.79200 1.000 23.47000 217 MET A CA 1
ATOM 1283 C C . MET A 1 189 ? 1.44200 14.54700 39.47600 1.000 27.15000 217 MET A C 1
ATOM 1284 O O . MET A 1 189 ? 1.23000 13.66700 38.64100 1.000 26.07000 217 MET A O 1
ATOM 1289 N N . ASP A 1 190 ? 2.60600 14.64700 40.12900 1.000 26.89000 218 ASP A N 1
ATOM 1290 C CA . ASP A 1 190 ? 3.65800 13.65100 39.93500 1.000 27.63000 218 ASP A CA 1
ATOM 1291 C C . ASP A 1 190 ? 3.10300 12.23900 40.11400 1.000 29.36000 218 ASP A C 1
ATOM 1292 O O . ASP A 1 190 ? 3.33200 11.35600 39.27800 1.000 25.72000 218 ASP A O 1
ATOM 1297 N N . SER A 1 191 ? 2.33700 12.01900 41.19000 1.000 26.95000 219 SER A N 1
ATOM 1298 C CA . SER A 1 191 ? 1.70700 10.71600 41.40700 1.000 25.65000 219 SER A CA 1
ATOM 1299 C C . SER A 1 191 ? 0.82100 10.31800 40.23000 1.000 25.90000 219 SER A C 1
ATOM 1300 O O . SER A 1 191 ? 0.90000 9.18900 39.73000 1.000 25.47000 219 SER A O 1
ATOM 1303 N N . TRP A 1 192 ? -0.04200 11.23900 39.78800 1.000 27.66000 220 TRP A N 1
ATOM 1304 C CA . TRP A 1 192 ? -0.99500 10.95600 38.72100 1.000 26.72000 220 TRP A CA 1
ATOM 1305 C C . TRP A 1 192 ? -0.28600 10.68800 37.39800 1.000 27.80000 220 TRP A C 1
ATOM 1306 O O . TRP A 1 192 ? -0.63400 9.74800 36.66900 1.000 25.69000 220 TRP A O 1
ATOM 1317 N N . LEU A 1 193 ? 0.69800 11.53100 37.06500 1.000 26.77000 221 LEU A N 1
ATOM 1318 C CA . LEU A 1 193 ? 1.42000 11.40800 35.80500 1.000 28.53000 221 LEU A CA 1
ATOM 1319 C C . LEU A 1 193 ? 2.22800 10.12200 35.75900 1.000 25.94000 221 LEU A C 1
ATOM 1320 O O . LEU A 1 193 ? 2.26400 9.43900 34.72900 1.000 24.95000 221 LEU A O 1
ATOM 1325 N N . SER A 1 194 ? 2.89800 9.80000 36.86300 1.000 22.55000 222 SER A N 1
ATOM 1326 C CA . SER A 1 194 ? 3.63100 8.54500 36.97400 1.000 24.28000 222 SER A CA 1
ATOM 1327 C C . SER A 1 194 ? 2.68300 7.36500 36.85900 1.000 25.05000 222 SER A C 1
ATOM 1328 O O . SER A 1 194 ? 3.03800 6.32700 36.28700 1.000 23.75000 222 SER A O 1
ATOM 1331 N N . GLY A 1 195 ? 1.47700 7.50000 37.42000 1.000 28.18000 223 GLY A N 1
ATOM 1332 C CA . GLY A 1 195 ? 0.48800 6.44000 37.29200 1.000 22.61000 223 GLY A CA 1
ATOM 1333 C C . GLY A 1 195 ? 0.04400 6.24600 35.85400 1.000 23.69000 223 GLY A C 1
ATOM 1334 O O . GLY A 1 195 ? -0.10600 5.11600 35.39200 1.000 21.67000 223 GLY A O 1
ATOM 1335 N N . ASN A 1 196 ? -0.13900 7.34400 35.11800 1.000 27.41000 224 ASN A N 1
ATOM 1336 C CA . ASN A 1 196 ? -0.58700 7.25200 33.72900 1.000 23.87000 224 ASN A CA 1
ATOM 1337 C C . ASN A 1 196 ? 0.41400 6.47600 32.87700 1.000 24.02000 224 ASN A C 1
ATOM 1338 O O . ASN A 1 196 ? 0.04600 5.53600 32.16300 1.000 25.04000 224 ASN A O 1
ATOM 1343 N N . GLY A 1 197 ? 1.68200 6.87600 32.91500 1.000 23.94000 225 GLY A N 1
ATOM 1344 C CA . GLY A 1 197 ? 2.68500 6.25200 32.07200 1.000 21.62000 225 GLY A CA 1
ATOM 1345 C C . GLY A 1 197 ? 3.37700 5.03800 32.65500 1.000 23.24000 225 GLY A C 1
ATOM 1346 O O . GLY A 1 197 ? 4.07500 4.34100 31.91600 1.000 22.74000 225 GLY A O 1
ATOM 1347 N N . HIS A 1 198 ? 3.18700 4.76300 33.95700 1.000 23.11000 226 HIS A N 1
ATOM 1348 C CA . HIS A 1 198 ? 3.75600 3.58800 34.62400 1.000 22.88000 226 HIS A CA 1
ATOM 1349 C C . HIS A 1 198 ? 5.28100 3.64000 34.64900 1.000 23.77000 226 HIS A C 1
ATOM 1350 O O . HIS A 1 198 ? 5.94500 2.64500 34.34900 1.000 22.35000 226 HIS A O 1
ATOM 1357 N N . ASN A 1 199 ? 5.83100 4.78800 35.02300 1.000 22.65000 227 ASN A N 1
ATOM 1358 C CA . ASN A 1 199 ? 7.27100 5.00200 35.03600 1.000 25.52000 227 ASN A CA 1
ATOM 1359 C C . ASN A 1 199 ? 7.51800 6.35600 35.69800 1.000 22.34000 227 ASN A C 1
ATOM 1360 O O . ASN A 1 199 ? 6.58100 7.06400 36.08000 1.000 22.49000 227 ASN A O 1
ATOM 1365 N N . TYR A 1 200 ? 8.79100 6.71800 35.81400 1.000 26.14000 228 TYR A N 1
ATOM 1366 C CA . TYR A 1 200 ? 9.14000 8.02600 36.35000 1.000 27.44000 228 TYR A CA 1
ATOM 1367 C C . TYR A 1 200 ? 8.62200 9.11500 35.41500 1.000 26.52000 228 TYR A C 1
ATOM 1368 O O . TYR A 1 200 ? 8.60700 8.92700 34.18800 1.000 26.98000 228 TYR A O 1
ATOM 1377 N N . PRO A 1 201 ? 8.16800 10.25000 35.95600 1.000 26.27000 229 PRO A N 1
ATOM 1378 C CA . PRO A 1 201 ? 7.53700 11.27400 35.09900 1.000 26.49000 229 PRO A CA 1
ATOM 1379 C C . PRO A 1 201 ? 8.44800 11.82200 34.00700 1.000 27.40000 229 PRO A C 1
ATOM 1380 O O . PRO A 1 201 ? 7.94200 12.33400 32.99800 1.000 23.51000 229 PRO A O 1
ATOM 1384 N N . GLU A 1 202 ? 9.77200 11.77200 34.17800 1.000 25.11000 230 GLU A N 1
ATOM 1385 C CA . GLU A 1 202 ? 10.63100 12.32400 33.13900 1.000 23.18000 230 GLU A CA 1
ATOM 1386 C C . GLU A 1 202 ? 10.74200 11.41500 31.92200 1.000 27.07000 230 GLU A C 1
ATOM 1387 O O . GLU A 1 202 ? 11.31600 11.83400 30.91600 1.000 25.54000 230 GLU A O 1
ATOM 1393 N N . THR A 1 203 ? 10.19500 10.19800 31.98000 1.000 24.42000 231 THR A N 1
ATOM 1394 C CA . THR A 1 203 ? 10.28400 9.25500 30.87000 1.000 27.21000 231 THR A CA 1
ATOM 1395 C C . THR A 1 203 ? 9.05100 9.27400 29.97300 1.000 28.11000 231 THR A C 1
ATOM 1396 O O . THR A 1 203 ? 9.06000 8.63200 28.91400 1.000 25.06000 231 THR A O 1
ATOM 1400 N N . ILE A 1 204 ? 8.00400 9.99700 30.36200 1.000 24.98000 232 ILE A N 1
ATOM 1401 C CA . ILE A 1 204 ? 6.69500 9.91400 29.72700 1.000 24.86000 232 ILE A CA 1
ATOM 1402 C C . ILE A 1 204 ? 6.43600 11.19100 28.94000 1.000 23.46000 232 ILE A C 1
ATOM 1403 O O . ILE A 1 204 ? 6.69700 12.29600 29.42900 1.000 22.67000 232 ILE A O 1
ATOM 1408 N N . ALA A 1 205 ? 5.92900 11.04100 27.71700 1.000 25.82000 233 ALA A N 1
ATOM 1409 C CA . ALA A 1 205 ? 5.63400 12.20600 26.88900 1.000 22.53000 233 ALA A CA 1
ATOM 1410 C C . ALA A 1 205 ? 4.51200 13.02600 27.51500 1.000 24.58000 233 ALA A C 1
ATOM 1411 O O . ALA A 1 205 ? 3.43000 12.50000 27.78600 1.000 22.64000 233 ALA A O 1
ATOM 1413 N N . TYR A 1 206 ? 4.77000 14.32700 27.71900 1.000 25.15000 234 TYR A N 1
ATOM 1414 C CA . TYR A 1 206 ? 3.70900 15.25000 28.10600 1.000 22.37000 234 TYR A CA 1
ATOM 1415 C C . TYR A 1 206 ? 2.51000 15.13200 27.17700 1.000 25.42000 234 TYR A C 1
ATOM 1416 O O . TYR A 1 206 ? 1.36100 15.15200 27.63300 1.000 24.39000 234 TYR A O 1
ATOM 1425 N N . SER A 1 207 ? 2.75700 15.01600 25.86600 1.000 23.84000 235 SER A N 1
ATOM 1426 C CA . SER A 1 207 ? 1.65500 14.99600 24.90800 1.000 22.57000 235 SER A CA 1
ATOM 1427 C C . SER A 1 207 ? 0.76200 13.78600 25.11100 1.000 25.61000 235 SER A C 1
ATOM 1428 O O . SER A 1 207 ? -0.44900 13.85300 24.84700 1.000 24.35000 235 SER A O 1
ATOM 1431 N N . GLU A 1 208 ? 1.33700 12.67900 25.58800 1.000 24.08000 236 GLU A N 1
ATOM 1432 C CA . GLU A 1 208 ? 0.54500 11.48300 25.85700 1.000 23.69000 236 GLU A CA 1
ATOM 1433 C C . GLU A 1 208 ? -0.39400 11.71300 27.03100 1.000 25.36000 236 GLU A C 1
ATOM 1434 O O . GLU A 1 208 ? -1.52000 11.19400 27.04600 1.000 22.63000 236 GLU A O 1
ATOM 1440 N N . ILE A 1 209 ? 0.05500 12.48300 28.02900 1.000 21.99000 237 ILE A N 1
ATOM 1441 C CA . ILE A 1 209 ? -0.84300 12.88100 29.11100 1.000 23.24000 237 ILE A CA 1
ATOM 1442 C C . ILE A 1 209 ? -2.02600 13.67700 28.56200 1.000 25.67000 237 ILE A C 1
ATOM 1443 O O . ILE A 1 209 ? -3.17200 13.46600 28.97400 1.000 24.04000 237 ILE A O 1
ATOM 1448 N N . MET A 1 210 ? -1.77000 14.60400 27.62300 1.000 22.75000 238 MET A N 1
ATOM 1449 C CA . MET A 1 210 ? -2.86400 15.38000 27.04100 1.000 24.62000 238 MET A CA 1
ATOM 1450 C C . MET A 1 210 ? -3.81600 14.48500 26.26400 1.000 27.42000 238 MET A C 1
ATOM 1451 O O . MET A 1 210 ? -5.02700 14.74800 26.22600 1.000 27.22000 238 MET A O 1
ATOM 1456 N N . ARG A 1 211 ? -3.28300 13.43400 25.62500 1.000 22.69000 239 ARG A N 1
ATOM 1457 C CA . ARG A 1 211 ? -4.12100 12.54000 24.83600 1.000 26.64000 239 ARG A CA 1
ATOM 1458 C C . ARG A 1 211 ? -5.19400 11.88600 25.70600 1.000 25.60000 239 ARG A C 1
ATOM 1459 O O . ARG A 1 211 ? -6.37700 11.86900 25.33300 1.000 25.41000 239 ARG A O 1
ATOM 1467 N N . TRP A 1 212 ? -4.79700 11.32900 26.86400 1.000 24.64000 240 TRP A N 1
ATOM 1468 C CA . TRP A 1 212 ? -5.76500 10.67400 27.75300 1.000 25.58000 240 TRP A CA 1
ATOM 1469 C C . TRP A 1 212 ? -6.91400 11.61800 28.09000 1.000 26.29000 240 TRP A C 1
ATOM 1470 O O . TRP A 1 212 ? -8.08800 11.24200 28.04500 1.000 24.21000 240 TRP A O 1
ATOM 1481 N N . PHE A 1 213 ? -6.58100 12.86000 28.43200 1.000 24.84000 241 PHE A N 1
ATOM 1482 C CA . PHE A 1 213 ? -7.59400 13.84000 28.80100 1.000 25.54000 241 PHE A CA 1
ATOM 1483 C C . PHE A 1 213 ? -8.51700 14.13300 27.63000 1.000 28.39000 241 PHE A C 1
ATOM 1484 O O . PHE A 1 213 ? -9.74200 14.24500 27.79400 1.000 24.20000 241 PHE A O 1
ATOM 1492 N N . ALA A 1 214 ? -7.93300 14.27400 26.43900 1.000 25.23000 242 ALA A N 1
ATOM 1493 C CA . ALA A 1 214 ? -8.71300 14.57500 25.24900 1.000 26.14000 242 ALA A CA 1
ATOM 1494 C C . ALA A 1 214 ? -9.67900 13.44000 24.93900 1.000 27.59000 242 ALA A C 1
ATOM 1495 O O . ALA A 1 214 ? -10.83800 13.68300 24.59700 1.000 27.55000 242 ALA A O 1
ATOM 1497 N N . LEU A 1 215 ? -9.21500 12.19300 25.05200 1.000 25.02000 243 LEU A N 1
ATOM 1498 C CA . LEU A 1 215 ? -10.07500 11.03300 24.85100 1.000 25.09000 243 LEU A CA 1
ATOM 1499 C C . LEU A 1 215 ? -11.17800 10.95500 25.89600 1.000 23.87000 243 LEU A C 1
ATOM 1500 O O . LEU A 1 215 ? -12.20500 10.30900 25.66100 1.000 24.77000 243 LEU A O 1
ATOM 1505 N N . SER A 1 216 ? -10.97500 11.56800 27.06000 1.000 24.22000 244 SER A N 1
ATOM 1506 C CA . SER A 1 216 ? -11.98900 11.63200 28.10100 1.000 27.06000 244 SER A CA 1
ATOM 1507 C C . SER A 1 216 ? -12.88500 12.85900 27.96900 1.000 30.36000 244 SER A C 1
ATOM 1508 O O . SER A 1 216 ? -13.47900 13.29700 28.96500 1.000 33.31000 244 SER A O 1
ATOM 1511 N N . ASN A 1 217 ? -12.96300 13.43200 26.76800 1.000 29.46000 245 ASN A N 1
ATOM 1512 C CA . ASN A 1 217 ? -13.79400 14.60200 26.49200 1.000 33.93000 245 ASN A CA 1
ATOM 1513 C C . ASN A 1 217 ? -13.45800 15.76000 27.43100 1.000 31.48000 245 ASN A C 1
ATOM 1514 O O . ASN A 1 217 ? -14.34000 16.48300 27.89900 1.000 30.88000 245 ASN A O 1
ATOM 1519 N N . PHE A 1 218 ? -12.16000 15.93200 27.70300 1.000 28.80000 246 PHE A N 1
ATOM 1520 C CA . PHE A 1 218 ? -11.63900 17.13700 28.36000 1.000 33.13000 246 PHE A CA 1
ATOM 1521 C C . PHE A 1 218 ? -12.33100 17.38000 29.69000 1.000 34.31000 246 PHE A C 1
ATOM 1522 O O . PHE A 1 218 ? -12.57600 18.51700 30.08600 1.000 35.97000 246 PHE A O 1
ATOM 1530 N N . ASN A 1 219 ? -12.63400 16.29200 30.38400 1.000 37.66000 247 ASN A N 1
ATOM 1531 C CA . ASN A 1 219 ? -13.42900 16.32300 31.60200 1.000 40.42000 247 ASN A CA 1
ATOM 1532 C C . ASN A 1 219 ? -12.77500 15.36800 32.59300 1.000 38.01000 247 ASN A C 1
ATOM 1533 O O . ASN A 1 219 ? -12.62000 14.17800 32.29900 1.000 35.10000 247 ASN A O 1
ATOM 1538 N N . MET A 1 220 ? -12.33700 15.88700 33.73300 1.000 35.42000 248 MET A N 1
ATOM 1539 C CA . MET A 1 220 ? -11.61100 15.03000 34.66600 1.000 40.46000 248 MET A CA 1
ATOM 1540 C C . MET A 1 220 ? -12.46900 13.92600 35.28500 1.000 34.35000 248 MET A C 1
ATOM 1541 O O . MET A 1 220 ? -11.98500 12.80100 35.42800 1.000 35.82000 248 MET A O 1
ATOM 1546 N N . PRO A 1 221 ? -13.72400 14.18400 35.67400 1.000 37.08000 249 PRO A N 1
ATOM 1547 C CA . PRO A 1 221 ? -14.55300 13.06900 36.17900 1.000 36.77000 249 PRO A CA 1
ATOM 1548 C C . PRO A 1 221 ? -14.76500 11.96400 35.15400 1.000 33.79000 249 PRO A C 1
ATOM 1549 O O . PRO A 1 221 ? -14.78400 10.78100 35.51800 1.000 30.67000 249 PRO A O 1
ATOM 1553 N N . THR A 1 222 ? -14.92900 12.32700 33.88000 1.000 31.38000 250 THR A N 1
ATOM 1554 C CA . THR A 1 222 ? -15.04700 11.33500 32.81600 1.000 31.79000 250 THR A CA 1
ATOM 1555 C C . THR A 1 222 ? -13.74600 10.56700 32.62800 1.000 29.90000 250 THR A C 1
ATOM 1556 O O . THR A 1 222 ? -13.76200 9.36300 32.34300 1.000 28.46000 250 THR A O 1
ATOM 1560 N N . MET A 1 223 ? -12.61700 11.24200 32.80600 1.000 29.44000 251 MET A N 1
ATOM 1561 C CA . MET A 1 223 ? -11.33100 10.56100 32.76300 1.000 31.40000 251 MET A CA 1
ATOM 1562 C C . MET A 1 223 ? -11.21500 9.53000 33.88100 1.000 27.67000 251 MET A C 1
ATOM 1563 O O . MET A 1 223 ? -10.80600 8.38800 33.64900 1.000 26.83000 251 MET A O 1
ATOM 1568 N N . PHE A 1 224 ? -11.58800 9.91400 35.10400 1.000 32.43000 252 PHE A N 1
ATOM 1569 C CA . PHE A 1 224 ? -11.57100 8.96400 36.21500 1.000 32.32000 252 PHE A CA 1
ATOM 1570 C C . PHE A 1 224 ? -12.42800 7.74400 35.89700 1.000 32.26000 252 PHE A C 1
ATOM 1571 O O . PHE A 1 224 ? -11.99400 6.59900 36.08000 1.000 28.90000 252 PHE A O 1
ATOM 1579 N N . ASP A 1 225 ? -13.65400 7.98000 35.40900 1.000 25.64000 253 ASP A N 1
ATOM 1580 C CA . ASP A 1 225 ? -14.56600 6.88600 35.07200 1.000 29.56000 253 ASP A CA 1
ATOM 1581 C C . ASP A 1 225 ? -14.01900 6.00800 33.94400 1.000 30.81000 253 ASP A C 1
ATOM 1582 O O . ASP A 1 225 ? -14.26600 4.79300 33.91400 1.000 27.70000 253 ASP A O 1
ATOM 1587 N N . SER A 1 226 ? -13.30100 6.60500 32.98800 1.000 24.59000 254 SER A N 1
ATOM 1588 C CA . SER A 1 226 ? -12.86600 5.83700 31.82600 1.000 26.07000 254 SER A CA 1
ATOM 1589 C C . SER A 1 226 ? -11.70500 4.90400 32.15100 1.000 27.28000 254 SER A C 1
ATOM 1590 O O . SER A 1 226 ? -11.61500 3.81000 31.58600 1.000 29.80000 254 SER A O 1
ATOM 1593 N N . ILE A 1 227 ? -10.79600 5.31000 33.04000 1.000 28.22000 255 ILE A N 1
ATOM 1594 C CA . ILE A 1 227 ? -9.54600 4.57100 33.18800 1.000 30.03000 255 ILE A CA 1
ATOM 1595 C C . ILE A 1 227 ? -9.51100 3.66100 34.40900 1.000 27.81000 255 ILE A C 1
ATOM 1596 O O . ILE A 1 227 ? -8.63900 2.77900 34.47100 1.000 29.24000 255 ILE A O 1
ATOM 1601 N N . ALA A 1 228 ? -10.42900 3.81400 35.36500 1.000 27.40000 256 ALA A N 1
ATOM 1602 C CA . ALA A 1 228 ? -10.40100 2.89400 36.49400 1.000 27.19000 256 ALA A CA 1
ATOM 1603 C C . ALA A 1 228 ? -11.72700 2.79600 37.23900 1.000 32.61000 256 ALA A C 1
ATOM 1604 O O . ALA A 1 228 ? -11.79500 3.16000 38.42000 1.000 34.64000 256 ALA A O 1
ATOM 1606 N N . ARG A 1 229 ? -12.77700 2.28100 36.59000 1.000 29.32000 257 ARG A N 1
ATOM 1607 C CA . ARG A 1 229 ? -14.05400 2.14100 37.28200 1.000 25.18000 257 ARG A CA 1
ATOM 1608 C C . ARG A 1 229 ? -14.84300 0.90900 36.85100 1.000 29.04000 257 ARG A C 1
ATOM 1609 O O . ARG A 1 229 ? -15.20700 0.08500 37.69300 1.000 29.05000 257 ARG A O 1
ATOM 1617 N N . TYR A 1 230 ? -15.13400 0.77700 35.55700 1.000 27.15000 258 TYR A N 1
ATOM 1618 C CA . TYR A 1 230 ? -15.96000 -0.31400 35.05800 1.000 26.12000 258 TYR A CA 1
ATOM 1619 C C . TYR A 1 230 ? -15.09100 -1.43800 34.50400 1.000 24.28000 258 TYR A C 1
ATOM 1620 O O . TYR A 1 230 ? -14.09100 -1.18700 33.82700 1.000 24.06000 258 TYR A O 1
ATOM 1629 N N . LYS A 1 231 ? -15.48500 -2.67700 34.79700 1.000 29.00000 259 LYS A N 1
ATOM 1630 C CA . LYS A 1 231 ? -14.79300 -3.86800 34.32100 1.000 30.95000 259 LYS A CA 1
ATOM 1631 C C . LYS A 1 231 ? -15.81700 -4.89200 33.84100 1.000 29.03000 259 LYS A C 1
ATOM 1632 O O . LYS A 1 231 ? -16.96900 -4.89500 34.27800 1.000 30.38000 259 LYS A O 1
ATOM 1638 N N . ILE A 1 232 ? -15.39000 -5.77300 32.93900 1.000 28.88000 260 ILE A N 1
ATOM 1639 C CA . ILE A 1 232 ? -16.31000 -6.77300 32.41100 1.000 29.50000 260 ILE A CA 1
ATOM 1640 C C . ILE A 1 232 ? -16.63300 -7.77600 33.50900 1.000 27.02000 260 ILE A C 1
ATOM 1641 O O . ILE A 1 232 ? -15.73500 -8.32200 34.16000 1.000 25.75000 260 ILE A O 1
ATOM 1646 N N . LYS A 1 233 ? -17.92100 -7.98600 33.74900 1.000 26.79000 261 LYS A N 1
ATOM 1647 C CA . LYS A 1 233 ? -18.33400 -8.82600 34.86600 1.000 30.27000 261 LYS A CA 1
ATOM 1648 C C . LYS A 1 233 ? -17.78700 -10.23700 34.72100 1.000 28.93000 261 LYS A C 1
ATOM 1649 O O . LYS A 1 233 ? -17.32700 -10.84300 35.69600 1.000 28.39000 261 LYS A O 1
ATOM 1655 N N . THR A 1 234 ? -17.80300 -10.76800 33.50700 1.000 24.57000 262 THR A N 1
ATOM 1656 C CA . THR A 1 234 ? -17.32200 -12.11300 33.26300 1.000 25.78000 262 THR A CA 1
ATOM 1657 C C . THR A 1 234 ? -15.83900 -12.14500 32.89000 1.000 30.04000 262 THR A C 1
ATOM 1658 O O . THR A 1 234 ? -15.35400 -13.17200 32.40600 1.000 29.69000 262 THR A O 1
ATOM 1662 N N . GLY A 1 235 ? -15.11100 -11.05200 33.12600 1.000 27.33000 263 GLY A N 1
ATOM 1663 C CA . GLY A 1 235 ? -13.68600 -10.99400 32.86900 1.000 25.87000 263 GLY A CA 1
ATOM 1664 C C . GLY A 1 235 ? -13.35800 -10.59600 31.43700 1.000 27.45000 263 GLY A C 1
ATOM 1665 O O . GLY A 1 235 ? -14.14800 -10.77900 30.51200 1.000 27.39000 263 GLY A O 1
ATOM 1666 N N . THR A 1 236 ? -12.15300 -10.03300 31.25500 1.000 26.76000 264 THR A N 1
ATOM 1667 C CA . THR A 1 236 ? -11.70600 -9.69600 29.90200 1.000 26.07000 264 THR A CA 1
ATOM 1668 C C . THR A 1 236 ? -11.63100 -10.92500 29.01700 1.000 27.55000 264 THR A C 1
ATOM 1669 O O . THR A 1 236 ? -11.79300 -10.81900 27.79500 1.000 25.81000 264 THR A O 1
ATOM 1673 N N . HIS A 1 237 ? -11.37300 -12.09700 29.60900 1.000 28.55000 265 HIS A N 1
ATOM 1674 C CA . HIS A 1 237 ? -11.25000 -13.31800 28.82000 1.000 25.96000 265 HIS A CA 1
ATOM 1675 C C . HIS A 1 237 ? -12.56400 -13.69200 28.14600 1.000 25.28000 265 HIS A C 1
ATOM 1676 O O . HIS A 1 237 ? -12.55000 -14.27300 27.05400 1.000 24.27000 265 HIS A O 1
ATOM 1683 N N . SER A 1 238 ? -13.70800 -13.37700 28.76700 1.000 24.46000 266 SER A N 1
ATOM 1684 C CA . SER A 1 238 ? -14.98500 -13.68400 28.12100 1.000 23.77000 266 SER A CA 1
ATOM 1685 C C . SER A 1 238 ? -15.18900 -12.86000 26.84400 1.000 21.83000 266 SER A C 1
ATOM 1686 O O . SER A 1 238 ? -15.76900 -13.35900 25.88000 1.000 24.21000 266 SER A O 1
ATOM 1689 N N . LEU A 1 239 ? -14.69900 -11.62000 26.80200 1.000 23.20000 267 LEU A N 1
ATOM 1690 C CA . LEU A 1 239 ? -14.79600 -10.83700 25.57000 1.000 24.49000 267 LEU A CA 1
ATOM 1691 C C . LEU A 1 239 ? -13.83000 -11.36500 24.51700 1.000 23.49000 267 LEU A C 1
ATOM 1692 O O . LEU A 1 239 ? -14.20000 -11.51900 23.34900 1.000 24.36000 267 LEU A O 1
ATOM 1697 N N . LEU A 1 240 ? -12.59900 -11.68800 24.92500 1.000 21.97000 268 LEU A N 1
ATOM 1698 C CA . LEU A 1 240 ? -11.62700 -12.26800 24.00500 1.000 21.39000 268 LEU A CA 1
ATOM 1699 C C . LEU A 1 240 ? -12.18100 -13.51000 23.31500 1.000 28.48000 268 LEU A C 1
ATOM 1700 O O . LEU A 1 240 ? -12.07400 -13.65500 22.08800 1.000 25.33000 268 LEU A O 1
ATOM 1705 N N . GLU A 1 241 ? -12.80600 -14.40600 24.09200 1.000 27.16000 269 GLU A N 1
ATOM 1706 C CA . GLU A 1 241 ? -13.31800 -15.66000 23.54300 1.000 26.49000 269 GLU A CA 1
ATOM 1707 C C . GLU A 1 241 ? -14.54500 -15.43200 22.66800 1.000 28.09000 269 GLU A C 1
ATOM 1708 O O . GLU A 1 241 ? -14.74200 -16.14000 21.67400 1.000 27.13000 269 GLU A O 1
ATOM 1714 N N . ALA A 1 242 ? -15.39700 -14.46800 23.03600 1.000 26.51000 270 ALA A N 1
ATOM 1715 C CA . ALA A 1 242 ? -16.49000 -14.07300 22.15500 1.000 26.82000 270 ALA A CA 1
ATOM 1716 C C . ALA A 1 242 ? -15.96100 -13.63600 20.79000 1.000 26.28000 270 ALA A C 1
ATOM 1717 O O . ALA A 1 242 ? -16.47000 -14.07100 19.75100 1.000 28.01000 270 ALA A O 1
ATOM 1719 N N . ILE A 1 243 ? -14.94000 -12.76900 20.77300 1.000 25.15000 271 ILE A N 1
ATOM 1720 C CA . ILE A 1 243 ? -14.36900 -12.30700 19.50100 1.000 25.84000 271 ILE A CA 1
ATOM 1721 C C . ILE A 1 243 ? -13.81900 -13.48600 18.71000 1.000 29.30000 271 ILE A C 1
ATOM 1722 O O . ILE A 1 243 ? -14.11200 -13.64700 17.51500 1.000 30.16000 271 ILE A O 1
ATOM 1727 N N . MET A 1 244 ? -13.01700 -14.32900 19.37600 1.000 30.81000 272 MET A N 1
ATOM 1728 C CA . MET A 1 244 ? -12.44300 -15.52100 18.75400 1.000 32.58000 272 MET A CA 1
ATOM 1729 C C . MET A 1 244 ? -13.52700 -16.42000 18.17100 1.000 31.83000 272 MET A C 1
ATOM 1730 O O . MET A 1 244 ? -13.44700 -16.84300 17.00800 1.000 33.48000 272 MET A O 1
ATOM 1735 N N . ALA A 1 245 ? -14.54900 -16.72500 18.97500 1.000 28.97000 273 ALA A N 1
ATOM 1736 C CA . ALA A 1 245 ? -15.60000 -17.64500 18.55200 1.000 31.78000 273 ALA A CA 1
ATOM 1737 C C . ALA A 1 245 ? -16.41900 -17.10200 17.39600 1.000 30.43000 273 ALA A C 1
ATOM 1738 O O . ALA A 1 245 ? -17.10000 -17.87500 16.72400 1.000 31.79000 273 ALA A O 1
ATOM 1740 N N . ASP A 1 246 ? -16.40600 -15.79000 17.17700 1.000 30.12000 274 ASP A N 1
ATOM 1741 C CA . ASP A 1 246 ? -17.14500 -15.19900 16.07200 1.000 28.87000 274 ASP A CA 1
ATOM 1742 C C . ASP A 1 246 ? -16.37500 -15.31200 14.76800 1.000 33.54000 274 ASP A C 1
ATOM 1743 O O . ASP A 1 246 ? -16.94600 -15.11100 13.68700 1.000 32.89000 274 ASP A O 1
ATOM 1748 N N . GLY A 1 247 ? -15.08400 -15.59800 14.85000 1.000 31.27000 275 GLY A N 1
ATOM 1749 C CA . GLY A 1 247 ? -14.25900 -15.76300 13.67800 1.000 32.58000 275 GLY A CA 1
ATOM 1750 C C . GLY A 1 247 ? -14.16600 -17.22000 13.28700 1.000 31.22000 275 GLY A C 1
ATOM 1751 O O . GLY A 1 247 ? -14.83600 -18.09600 13.83600 1.000 31.07000 275 GLY A O 1
ATOM 1752 N N . ASN A 1 248 ? -13.29000 -17.47900 12.34100 1.000 31.08000 276 ASN A N 1
ATOM 1753 C CA . ASN A 1 248 ? -13.13900 -18.80900 11.77600 1.000 38.12000 276 ASN A CA 1
ATOM 1754 C C . ASN A 1 248 ? -11.65500 -19.12900 11.62100 1.000 34.43000 276 ASN A C 1
ATOM 1755 O O . ASN A 1 248 ? -11.20300 -19.67900 10.61000 1.000 39.57000 276 ASN A O 1
ATOM 1760 N N . SER A 1 249 ? -10.87800 -18.77300 12.62000 1.000 28.94000 277 SER A N 1
ATOM 1761 C CA . SER A 1 249 ? -9.43300 -18.76200 12.49300 1.000 32.81000 277 SER A CA 1
ATOM 1762 C C . SER A 1 249 ? -8.84000 -19.96700 13.21500 1.000 32.00000 277 SER A C 1
ATOM 1763 O O . SER A 1 249 ? -9.39400 -20.45500 14.20200 1.000 31.60000 277 SER A O 1
ATOM 1766 N N . GLU A 1 250 ? -7.74000 -20.48400 12.68300 1.000 26.87000 278 GLU A N 1
ATOM 1767 C CA . GLU A 1 250 ? -7.03200 -21.50600 13.43700 1.000 29.33000 278 GLU A CA 1
ATOM 1768 C C . GLU A 1 250 ? -6.09600 -20.84200 14.43900 1.000 28.14000 278 GLU A C 1
ATOM 1769 O O . GLU A 1 250 ? -5.75200 -19.66100 14.31100 1.000 30.72000 278 GLU A O 1
ATOM 1775 N N . VAL A 1 251 ? -5.67700 -21.60700 15.44900 1.000 25.39000 279 VAL A N 1
ATOM 1776 C CA . VAL A 1 251 ? -4.80400 -21.09700 16.50200 1.000 27.34000 279 VAL A CA 1
ATOM 1777 C C . VAL A 1 251 ? -3.70700 -22.11300 16.77500 1.000 31.49000 279 VAL A C 1
ATOM 1778 O O . VAL A 1 251 ? -3.96300 -23.31800 16.80800 1.000 27.04000 279 VAL A O 1
ATOM 1782 N N . LYS A 1 252 ? -2.49000 -21.62800 16.99800 1.000 25.39000 280 LYS A N 1
ATOM 1783 C CA . LYS A 1 252 ? -1.41800 -22.46500 17.51300 1.000 23.86000 280 LYS A CA 1
ATOM 1784 C C . LYS A 1 252 ? -0.82500 -21.76500 18.72500 1.000 26.79000 280 LYS A C 1
ATOM 1785 O O . LYS A 1 252 ? -0.27600 -20.66000 18.60500 1.000 23.65000 280 LYS A O 1
ATOM 1791 N N . LEU A 1 253 ? -0.93500 -22.41200 19.88400 1.000 21.02000 281 LEU A N 1
ATOM 1792 C CA . LEU A 1 253 ? -0.43800 -21.89200 21.14800 1.000 25.15000 281 LEU A CA 1
ATOM 1793 C C . LEU A 1 253 ? 0.96400 -22.42800 21.42300 1.000 26.76000 281 LEU A C 1
ATOM 1794 O O . LEU A 1 253 ? 1.41800 -23.40200 20.80800 1.000 26.44000 281 LEU A O 1
ATOM 1799 N N . SER A 1 254 ? 1.64400 -21.77000 22.36800 1.000 25.54000 282 SER A N 1
ATOM 1800 C CA . SER A 1 254 ? 2.96900 -22.18500 22.81600 1.000 25.55000 282 SER A CA 1
ATOM 1801 C C . SER A 1 254 ? 3.91700 -22.32100 21.62000 1.000 26.48000 282 SER A C 1
ATOM 1802 O O . SER A 1 254 ? 4.70000 -23.27300 21.51700 1.000 24.28000 282 SER A O 1
ATOM 1805 N N . THR A 1 255 ? 3.82300 -21.36800 20.68700 1.000 24.16000 283 THR A N 1
ATOM 1806 C CA . THR A 1 255 ? 4.55000 -21.42500 19.41700 1.000 24.74000 283 THR A CA 1
ATOM 1807 C C . THR A 1 255 ? 5.17500 -20.06500 19.16400 1.000 24.14000 283 THR A C 1
ATOM 1808 O O . THR A 1 255 ? 4.60400 -19.22900 18.45200 1.000 25.34000 283 THR A O 1
ATOM 1812 N N . PRO A 1 256 ? 6.34400 -19.79900 19.74700 1.000 26.00000 284 PRO A N 1
ATOM 1813 C CA . PRO A 1 256 ? 6.99400 -18.50700 19.50300 1.000 26.46000 284 PRO A CA 1
ATOM 1814 C C . PRO A 1 256 ? 7.43900 -18.42700 18.05400 1.000 30.18000 284 PRO A C 1
ATOM 1815 O O . PRO A 1 256 ? 7.95300 -19.39900 17.49500 1.000 25.76000 284 PRO A O 1
ATOM 1819 N N . VAL A 1 257 ? 7.18500 -17.27600 17.43800 1.000 22.73000 285 VAL A N 1
ATOM 1820 C CA . VAL A 1 257 ? 7.69900 -16.99100 16.10500 1.000 24.41000 285 VAL A CA 1
ATOM 1821 C C . VAL A 1 257 ? 9.13800 -16.50100 16.23800 1.000 27.35000 285 VAL A C 1
ATOM 1822 O O . VAL A 1 257 ? 9.42900 -15.62400 17.06000 1.000 24.98000 285 VAL A O 1
ATOM 1826 N N . THR A 1 258 ? 10.04600 -17.06600 15.43000 1.000 24.42000 286 THR A N 1
ATOM 1827 C CA . THR A 1 258 ? 11.45000 -16.66700 15.45300 1.000 24.40000 286 THR A CA 1
ATOM 1828 C C . THR A 1 258 ? 11.88900 -15.89100 14.22100 1.000 27.33000 286 THR A C 1
ATOM 1829 O O . THR A 1 258 ? 12.77200 -15.03400 14.33200 1.000 29.67000 286 THR A O 1
ATOM 1833 N N . LYS A 1 259 ? 11.32200 -16.17300 13.05000 1.000 22.63000 287 LYS A N 1
ATOM 1834 C CA . LYS A 1 259 ? 11.73900 -15.51500 11.81500 1.000 26.44000 287 LYS A CA 1
ATOM 1835 C C . LYS A 1 259 ? 10.52800 -15.21000 10.94500 1.000 27.26000 287 LYS A C 1
ATOM 1836 O O . LYS A 1 259 ? 9.60200 -16.02400 10.84200 1.000 25.18000 287 LYS A O 1
ATOM 1842 N N . VAL A 1 260 ? 10.56300 -14.05400 10.28600 1.000 22.40000 288 VAL A N 1
ATOM 1843 C CA . VAL A 1 260 ? 9.57700 -13.69700 9.28100 1.000 25.58000 288 VAL A CA 1
ATOM 1844 C C . VAL A 1 260 ? 10.32700 -13.31600 8.00800 1.000 30.01000 288 VAL A C 1
ATOM 1845 O O . VAL A 1 260 ? 11.16700 -12.40500 8.01600 1.000 30.70000 288 VAL A O 1
ATOM 1849 N N . ASN A 1 261 ? 10.02800 -14.01100 6.91600 1.000 29.35000 289 ASN A N 1
ATOM 1850 C CA . ASN A 1 261 ? 10.76500 -13.83200 5.67500 1.000 27.74000 289 ASN A CA 1
ATOM 1851 C C . ASN A 1 261 ? 9.79400 -13.58700 4.53000 1.000 33.11000 289 ASN A C 1
ATOM 1852 O O . ASN A 1 261 ? 8.96200 -14.44600 4.20400 1.000 30.67000 289 ASN A O 1
ATOM 1857 N N . GLN A 1 262 ? 9.94200 -12.44000 3.89100 1.000 29.02000 290 GLN A N 1
ATOM 1858 C CA . GLN A 1 262 ? 9.00400 -11.95800 2.89400 1.000 32.73000 290 GLN A CA 1
ATOM 1859 C C . GLN A 1 262 ? 9.64300 -11.99900 1.50600 1.000 34.61000 290 GLN A C 1
ATOM 1860 O O . GLN A 1 262 ? 10.79200 -11.57300 1.32900 1.000 31.25000 290 GLN A O 1
ATOM 1866 N N . ASP A 1 263 ? 8.93700 -12.56500 0.53200 1.000 35.67000 291 ASP A N 1
ATOM 1867 C CA . ASP A 1 263 ? 9.34500 -12.40900 -0.86200 1.000 35.09000 291 ASP A CA 1
ATOM 1868 C C . ASP A 1 263 ? 8.17500 -11.83000 -1.66200 1.000 39.32000 291 ASP A C 1
ATOM 1869 O O . ASP A 1 263 ? 7.17800 -11.35900 -1.10000 1.000 35.42000 291 ASP A O 1
ATOM 1874 N N . LYS A 1 264 ? 8.31600 -11.86400 -2.99000 1.000 37.84000 292 LYS A N 1
ATOM 1875 C CA . LYS A 1 264 ? 7.35800 -11.20300 -3.87100 1.000 38.10000 292 LYS A CA 1
ATOM 1876 C C . LYS A 1 264 ? 5.96100 -11.79800 -3.74700 1.000 36.06000 292 LYS A C 1
ATOM 1877 O O . LYS A 1 264 ? 4.95900 -11.08000 -3.91500 1.000 32.68000 292 LYS A O 1
ATOM 1883 N N . ASP A 1 265 ? 5.87300 -13.09200 -3.43500 1.000 32.65000 293 ASP A N 1
ATOM 1884 C CA . ASP A 1 265 ? 4.62300 -13.83800 -3.50700 1.000 35.58000 293 ASP A CA 1
ATOM 1885 C C . ASP A 1 265 ? 4.02400 -14.19000 -2.16500 1.000 35.58000 293 ASP A C 1
ATOM 1886 O O . ASP A 1 265 ? 2.80400 -14.32200 -2.07500 1.000 34.39000 293 ASP A O 1
ATOM 1891 N N . LYS A 1 266 ? 4.84100 -14.38000 -1.13400 1.000 34.35000 294 LYS A N 1
ATOM 1892 C CA . LYS A 1 266 ? 4.33200 -14.88800 0.12600 1.000 30.75000 294 LYS A CA 1
ATOM 1893 C C . LYS A 1 266 ? 5.23000 -14.43400 1.27000 1.000 32.70000 294 LYS A C 1
ATOM 1894 O O . LYS A 1 266 ? 6.27500 -13.80800 1.07500 1.000 29.34000 294 LYS A O 1
ATOM 1900 N N . VAL A 1 267 ? 4.78000 -14.74100 2.47700 1.000 29.94000 295 VAL A N 1
ATOM 1901 C CA . VAL A 1 267 ? 5.56600 -14.60100 3.68700 1.000 27.92000 295 VAL A CA 1
ATOM 1902 C C . VAL A 1 267 ? 5.78200 -15.99300 4.25500 1.000 27.52000 295 VAL A C 1
ATOM 1903 O O . VAL A 1 267 ? 4.84200 -16.79000 4.32600 1.000 26.29000 295 VAL A O 1
ATOM 1907 N N . THR A 1 268 ? 7.01600 -16.27900 4.66000 1.000 23.50000 296 THR A N 1
ATOM 1908 C CA . THR A 1 268 ? 7.36000 -17.50900 5.36400 1.000 26.67000 296 THR A CA 1
ATOM 1909 C C . THR A 1 268 ? 7.59700 -17.16800 6.83000 1.000 25.41000 296 THR A C 1
ATOM 1910 O O . THR A 1 268 ? 8.49100 -16.37700 7.15200 1.000 27.67000 296 THR A O 1
ATOM 1914 N N . VAL A 1 269 ? 6.79800 -17.74900 7.71400 1.000 24.76000 297 VAL A N 1
ATOM 1915 C CA . VAL A 1 269 ? 6.92400 -17.51100 9.14600 1.000 26.63000 297 VAL A CA 1
ATOM 1916 C C . VAL A 1 269 ? 7.55200 -18.74600 9.76800 1.000 24.97000 297 VAL A C 1
ATOM 1917 O O . VAL A 1 269 ? 6.97600 -19.83800 9.71300 1.000 25.03000 297 VAL A O 1
ATOM 1921 N N . THR A 1 270 ? 8.72700 -18.58100 10.35700 1.000 21.20000 298 THR A N 1
ATOM 1922 C CA . THR A 1 270 ? 9.40300 -19.67400 11.03600 1.000 24.51000 298 THR A CA 1
ATOM 1923 C C . THR A 1 270 ? 9.11100 -19.59400 12.52600 1.000 24.19000 298 THR A C 1
ATOM 1924 O O . THR A 1 270 ? 9.28100 -18.53900 13.13700 1.000 23.82000 298 THR A O 1
ATOM 1928 N N . THR A 1 271 ? 8.66400 -20.69900 13.10500 1.000 24.20000 299 THR A N 1
ATOM 1929 C CA . THR A 1 271 ? 8.45600 -20.77200 14.54800 1.000 21.87000 299 THR A CA 1
ATOM 1930 C C . THR A 1 271 ? 9.34400 -21.84500 15.14600 1.000 27.36000 299 THR A C 1
ATOM 1931 O O . THR A 1 271 ? 10.07100 -22.56100 14.44100 1.000 27.87000 299 THR A O 1
ATOM 1935 N N . GLU A 1 272 ? 9.25200 -21.97100 16.46700 1.000 27.92000 300 GLU A N 1
ATOM 1936 C CA . GLU A 1 272 ? 9.94700 -23.04500 17.15600 1.000 31.39000 300 GLU A CA 1
ATOM 1937 C C . GLU A 1 272 ? 9.28200 -24.39900 16.97400 1.000 29.69000 300 GLU A C 1
ATOM 1938 O O . GLU A 1 272 ? 9.85800 -25.40700 17.38600 1.000 31.12000 300 GLU A O 1
ATOM 1944 N N . ASP A 1 273 ? 8.08300 -24.45300 16.39500 1.000 29.94000 301 ASP A N 1
ATOM 1945 C CA . ASP A 1 273 ? 7.39800 -25.71700 16.14400 1.000 28.35000 301 ASP A CA 1
ATOM 1946 C C . ASP A 1 273 ? 6.64100 -25.61600 14.81900 1.000 30.83000 301 ASP A C 1
ATOM 1947 O O . ASP A 1 273 ? 5.41800 -25.68400 14.75900 1.000 30.92000 301 ASP A O 1
ATOM 1952 N N . GLY A 1 274 ? 7.38700 -25.42700 13.73200 1.000 30.81000 302 GLY A N 1
ATOM 1953 C CA . GLY A 1 274 ? 6.79800 -25.46800 12.41100 1.000 27.37000 302 GLY A CA 1
ATOM 1954 C C . GLY A 1 274 ? 7.03600 -24.22900 11.57000 1.000 31.02000 302 GLY A C 1
ATOM 1955 O O . GLY A 1 274 ? 7.30200 -23.13700 12.09000 1.000 29.19000 302 GLY A O 1
ATOM 1956 N N . VAL A 1 275 ? 6.91400 -24.39900 10.25800 1.000 29.45000 303 VAL A N 1
ATOM 1957 C CA . VAL A 1 275 ? 7.04700 -23.32800 9.28400 1.000 28.53000 303 VAL A CA 1
ATOM 1958 C C . VAL A 1 275 ? 5.69000 -23.15700 8.61800 1.000 28.29000 303 VAL A C 1
ATOM 1959 O O . VAL A 1 275 ? 5.01900 -24.14400 8.30000 1.000 26.32000 303 VAL A O 1
ATOM 1963 N N . PHE A 1 276 ? 5.26400 -21.90400 8.45900 1.000 26.20000 304 PHE A N 1
ATOM 1964 C CA . PHE A 1 276 ? 3.94600 -21.58600 7.92800 1.000 28.12000 304 PHE A CA 1
ATOM 1965 C C . PHE A 1 276 ? 4.06200 -20.41300 6.97400 1.000 27.88000 304 PHE A C 1
ATOM 1966 O O . PHE A 1 276 ? 4.77200 -19.44300 7.25900 1.000 26.69000 304 PHE A O 1
ATOM 1974 N N . THR A 1 277 ? 3.33700 -20.49400 5.85800 1.000 26.97000 305 THR A N 1
ATOM 1975 C CA . THR A 1 277 ? 3.36800 -19.47600 4.81600 1.000 25.03000 305 THR A CA 1
ATOM 1976 C C . THR A 1 277 ? 1.98900 -18.86000 4.65800 1.000 25.46000 305 THR A C 1
ATOM 1977 O O . THR A 1 277 ? 0.97000 -19.51700 4.90100 1.000 25.66000 305 THR A O 1
ATOM 1981 N N . ALA A 1 278 ? 1.96900 -17.58800 4.24900 1.000 23.79000 306 ALA A N 1
ATOM 1982 C CA . ALA A 1 278 ? 0.72800 -16.85200 4.05400 1.000 26.75000 306 ALA A CA 1
ATOM 1983 C C . ALA A 1 278 ? 0.94300 -15.78300 2.99900 1.000 27.43000 306 ALA A C 1
ATOM 1984 O O . ALA A 1 278 ? 2.07500 -15.35800 2.74400 1.000 26.71000 306 ALA A O 1
ATOM 1986 N N . SER A 1 279 ? -0.16300 -15.33900 2.39300 1.000 24.65000 307 SER A N 1
ATOM 1987 C CA . SER A 1 279 ? -0.06100 -14.23000 1.44800 1.000 30.39000 307 SER A CA 1
ATOM 1988 C C . SER A 1 279 ? 0.14900 -12.90500 2.16800 1.000 26.68000 307 SER A C 1
ATOM 1989 O O . SER A 1 279 ? 0.72400 -11.97800 1.59400 1.000 29.29000 307 SER A O 1
ATOM 1992 N N . ALA A 1 280 ? -0.29600 -12.79400 3.41600 1.000 25.54000 308 ALA A N 1
ATOM 1993 C CA . ALA A 1 280 ? -0.07100 -11.58000 4.18600 1.000 28.35000 308 ALA A CA 1
ATOM 1994 C C . ALA A 1 280 ? 0.03900 -11.94700 5.65800 1.000 30.59000 308 ALA A C 1
ATOM 1995 O O . ALA A 1 280 ? -0.60200 -12.89000 6.13200 1.000 29.12000 308 ALA A O 1
ATOM 1997 N N . VAL A 1 281 ? 0.86000 -11.19100 6.37800 1.000 28.51000 309 VAL A N 1
ATOM 1998 C CA . VAL A 1 281 ? 1.10700 -11.43400 7.78900 1.000 25.16000 309 VAL A CA 1
ATOM 1999 C C . VAL A 1 281 ? 0.83700 -10.15200 8.56100 1.000 25.78000 309 VAL A C 1
ATOM 2000 O O . VAL A 1 281 ? 1.29100 -9.06700 8.17400 1.000 24.60000 309 VAL A O 1
ATOM 2004 N N . ILE A 1 282 ? 0.07500 -10.27900 9.63700 1.000 24.86000 310 ILE A N 1
ATOM 2005 C CA . ILE A 1 282 ? -0.14100 -9.19700 10.58200 1.000 24.94000 310 ILE A CA 1
ATOM 2006 C C . ILE A 1 282 ? 0.75000 -9.46200 11.79600 1.000 24.91000 310 ILE A C 1
ATOM 2007 O O . ILE A 1 282 ? 0.60900 -10.48800 12.47400 1.000 24.18000 310 ILE A O 1
ATOM 2012 N N . VAL A 1 283 ? 1.70100 -8.56200 12.03200 1.000 22.61000 311 VAL A N 1
ATOM 2013 C CA . VAL A 1 283 ? 2.56800 -8.61400 13.19900 1.000 21.49000 311 VAL A CA 1
ATOM 2014 C C . VAL A 1 283 ? 1.84100 -7.86400 14.31400 1.000 25.17000 311 VAL A C 1
ATOM 2015 O O . VAL A 1 283 ? 1.77700 -6.63400 14.31800 1.000 22.82000 311 VAL A O 1
ATOM 2019 N N . ALA A 1 284 ? 1.28100 -8.61100 15.26200 1.000 24.99000 312 ALA A N 1
ATOM 2020 C CA . ALA A 1 284 ? 0.52600 -8.02900 16.35900 1.000 22.69000 312 ALA A CA 1
ATOM 2021 C C . ALA A 1 284 ? 1.19300 -8.34400 17.70100 1.000 28.46000 312 ALA A C 1
ATOM 2022 O O . ALA A 1 284 ? 0.52300 -8.78000 18.64900 1.000 20.97000 312 ALA A O 1
ATOM 2024 N N . VAL A 1 285 ? 2.51100 -8.14700 17.77600 1.000 22.61000 313 VAL A N 1
ATOM 2025 C CA . VAL A 1 285 ? 3.27900 -8.36400 19.00400 1.000 21.57000 313 VAL A CA 1
ATOM 2026 C C . VAL A 1 285 ? 3.51200 -7.01600 19.68200 1.000 23.20000 313 VAL A C 1
ATOM 2027 O O . VAL A 1 285 ? 3.45000 -5.97700 19.00700 1.000 22.85000 313 VAL A O 1
ATOM 2031 N N . PRO A 1 286 ? 3.77800 -6.97100 20.99300 1.000 24.76000 314 PRO A N 1
ATOM 2032 C CA . PRO A 1 286 ? 4.08900 -5.68300 21.63600 1.000 22.02000 314 PRO A CA 1
ATOM 2033 C C . PRO A 1 286 ? 5.34600 -5.07000 21.02900 1.000 24.19000 314 PRO A C 1
ATOM 2034 O O . PRO A 1 286 ? 6.29200 -5.78300 20.68400 1.000 24.86000 314 PRO A O 1
ATOM 2038 N N . ILE A 1 287 ? 5.37100 -3.73200 20.92600 1.000 22.33000 315 ILE A N 1
ATOM 2039 C CA . ILE A 1 287 ? 6.50500 -3.10400 20.24200 1.000 26.80000 315 ILE A CA 1
ATOM 2040 C C . ILE A 1 287 ? 7.80200 -3.30000 21.01800 1.000 23.77000 315 ILE A C 1
ATOM 2041 O O . ILE A 1 287 ? 8.88600 -3.30900 20.42200 1.000 25.60000 315 ILE A O 1
ATOM 2046 N N . ASN A 1 288 ? 7.72500 -3.48900 22.33800 1.000 23.30000 316 ASN A N 1
ATOM 2047 C CA . ASN A 1 288 ? 8.91700 -3.79100 23.11800 1.000 21.51000 316 ASN A CA 1
ATOM 2048 C C . ASN A 1 288 ? 9.50400 -5.15900 22.78900 1.000 26.12000 316 ASN A C 1
ATOM 2049 O O . ASN A 1 288 ? 10.61100 -5.45300 23.25000 1.000 27.28000 316 ASN A O 1
ATOM 2054 N N . THR A 1 289 ? 8.79700 -6.01100 22.03700 1.000 25.80000 317 THR A N 1
ATOM 2055 C CA . THR A 1 289 ? 9.33100 -7.31200 21.63300 1.000 25.72000 317 THR A CA 1
ATOM 2056 C C . THR A 1 289 ? 9.63100 -7.38700 20.14400 1.000 25.18000 317 THR A C 1
ATOM 2057 O O . THR A 1 289 ? 9.85000 -8.48600 19.62400 1.000 24.72000 317 THR A O 1
ATOM 2061 N N . LEU A 1 290 ? 9.62300 -6.25600 19.43600 1.000 29.08000 318 LEU A N 1
ATOM 2062 C CA . LEU A 1 290 ? 9.80000 -6.30800 17.98400 1.000 28.76000 318 LEU A CA 1
ATOM 2063 C C . LEU A 1 290 ? 11.13600 -6.94000 17.61000 1.000 29.10000 318 LEU A C 1
ATOM 2064 O O . LEU A 1 290 ? 11.22000 -7.69200 16.63000 1.000 29.38000 318 LEU A O 1
ATOM 2069 N N . HIS A 1 291 ? 12.18400 -6.67300 18.39400 1.000 26.40000 319 HIS A N 1
ATOM 2070 C CA . HIS A 1 291 ? 13.50800 -7.21000 18.10000 1.000 30.80000 319 HIS A CA 1
ATOM 2071 C C . HIS A 1 291 ? 13.66700 -8.67400 18.50600 1.000 29.72000 319 HIS A C 1
ATOM 2072 O O . HIS A 1 291 ? 14.71900 -9.25800 18.23700 1.000 32.42000 319 HIS A O 1
ATOM 2079 N N . ASP A 1 292 ? 12.67500 -9.27900 19.16200 1.000 28.77000 320 ASP A N 1
ATOM 2080 C CA . ASP A 1 292 ? 12.75400 -10.70400 19.45600 1.000 29.11000 320 ASP A CA 1
ATOM 2081 C C . ASP A 1 292 ? 12.55100 -11.55900 18.21400 1.000 28.78000 320 ASP A C 1
ATOM 2082 O O . ASP A 1 292 ? 12.78200 -12.77100 18.26700 1.000 29.38000 320 ASP A O 1
ATOM 2087 N N . ILE A 1 293 ? 12.08800 -10.96800 17.12000 1.000 28.03000 321 ILE A N 1
ATOM 2088 C CA . ILE A 1 293 ? 11.85700 -11.67500 15.87100 1.000 28.27000 321 ILE A CA 1
ATOM 2089 C C . ILE A 1 293 ? 12.89300 -11.19100 14.87000 1.000 30.53000 321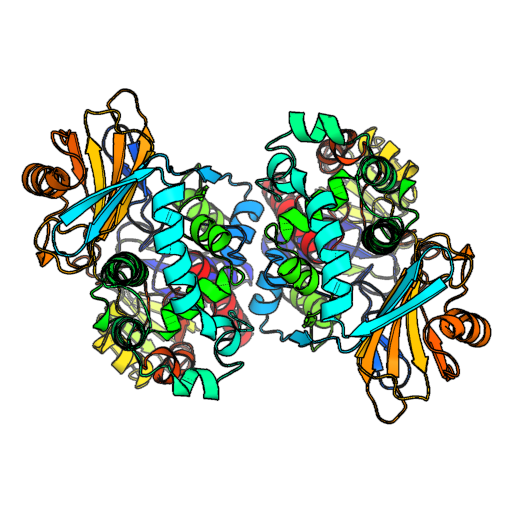 ILE A C 1
ATOM 2090 O O . ILE A 1 293 ? 13.28500 -10.01800 14.87100 1.000 29.17000 321 ILE A O 1
ATOM 2095 N N . GLU A 1 294 ? 13.29900 -12.09700 13.98500 1.000 28.08000 322 GLU A N 1
ATOM 2096 C CA . GLU A 1 294 ? 14.23800 -11.82900 12.90500 1.000 30.80000 322 GLU A CA 1
ATOM 2097 C C . GLU A 1 294 ? 13.44300 -11.59700 11.61700 1.000 31.69000 322 GLU A C 1
ATOM 2098 O O . GLU A 1 294 ? 12.66000 -12.46100 11.21400 1.000 30.52000 322 GLU A O 1
ATOM 2104 N N . TYR A 1 295 ? 13.62000 -10.43300 10.98600 1.000 25.72000 323 TYR A N 1
ATOM 2105 C CA . TYR A 1 295 ? 12.84500 -10.04700 9.80500 1.000 31.06000 323 TYR A CA 1
ATOM 2106 C C . TYR A 1 295 ? 13.73000 -9.97800 8.56800 1.000 30.22000 323 TYR A C 1
ATOM 2107 O O . TYR A 1 295 ? 14.85900 -9.48500 8.63300 1.000 31.35000 323 TYR A O 1
ATOM 2116 N N . SER A 1 296 ? 13.19700 -10.44300 7.43200 1.000 28.22000 324 SER A N 1
ATOM 2117 C CA . SER A 1 296 ? 13.87200 -10.29500 6.14200 1.000 29.22000 324 SER A CA 1
ATOM 2118 C C . SER A 1 296 ? 12.89200 -9.93500 5.03100 1.000 28.54000 324 SER A C 1
ATOM 2119 O O . SER A 1 296 ? 11.95900 -10.69600 4.77300 1.000 31.31000 324 SER A O 1
ATOM 2122 N N . PRO A 1 297 ? 13.04700 -8.78900 4.33900 1.000 34.07000 325 PRO A N 1
ATOM 2123 C CA . PRO A 1 297 ? 14.01200 -7.70200 4.54000 1.000 26.27000 325 PRO A CA 1
ATOM 2124 C C . PRO A 1 297 ? 13.85500 -7.06700 5.91200 1.000 28.56000 325 PRO A C 1
ATOM 2125 O O . PRO A 1 297 ? 12.84500 -7.27300 6.57900 1.000 28.88000 325 PRO A O 1
ATOM 2129 N N . LYS A 1 298 ? 14.86200 -6.30500 6.32300 1.000 31.70000 326 LYS A N 1
ATOM 2130 C CA . LYS A 1 298 ? 14.81300 -5.62400 7.59900 1.000 29.60000 326 LYS A CA 1
ATOM 2131 C C . LYS A 1 298 ? 13.63800 -4.64800 7.63000 1.000 29.30000 326 LYS A C 1
ATOM 2132 O O . LYS A 1 298 ? 13.05900 -4.29500 6.60100 1.000 26.86000 326 LYS A O 1
ATOM 2138 N N . LEU A 1 299 ? 13.28800 -4.21600 8.83700 1.000 28.83000 327 LEU A N 1
ATOM 2139 C CA . LEU A 1 299 ? 12.16700 -3.31900 9.04100 1.000 26.59000 327 LEU A CA 1
ATOM 2140 C C . LEU A 1 299 ? 12.64600 -1.87300 8.98600 1.000 29.56000 327 LEU A C 1
ATOM 2141 O O . LEU A 1 299 ? 13.83100 -1.58100 9.16300 1.000 26.94000 327 LEU A O 1
ATOM 2146 N N . SER A 1 300 ? 11.70500 -0.96100 8.75500 1.000 26.93000 328 SER A N 1
ATOM 2147 C CA . SER A 1 300 ? 12.06600 0.44600 8.67200 1.000 28.91000 328 SER A CA 1
ATOM 2148 C C . SER A 1 300 ? 12.60300 0.95500 10.01300 1.000 29.80000 328 SER A C 1
ATOM 2149 O O . SER A 1 300 ? 12.45000 0.32100 11.06400 1.000 26.23000 328 SER A O 1
ATOM 2152 N N . ALA A 1 301 ? 13.24100 2.12900 9.95600 1.000 28.02000 329 ALA A N 1
ATOM 2153 C CA . ALA A 1 301 ? 13.88100 2.70500 11.13600 1.000 29.67000 329 ALA A CA 1
ATOM 2154 C C . ALA A 1 301 ? 12.88600 2.95800 12.27000 1.000 28.22000 329 ALA A C 1
ATOM 2155 O O . ALA A 1 301 ? 13.27200 2.91800 13.44600 1.000 28.46000 329 ALA A O 1
ATOM 2157 N N . ALA A 1 302 ? 11.60400 3.18500 11.95000 1.000 29.31000 330 ALA A N 1
ATOM 2158 C CA . ALA A 1 302 ? 10.60900 3.43500 12.99900 1.000 27.56000 330 ALA A CA 1
ATOM 2159 C C . ALA A 1 302 ? 10.40100 2.21200 13.88400 1.000 26.16000 330 ALA A C 1
ATOM 2160 O O . ALA A 1 302 ? 10.35800 2.32300 15.11700 1.000 28.19000 330 ALA A O 1
ATOM 2162 N N . LYS A 1 303 ? 10.22900 1.03700 13.26900 1.000 25.45000 331 LYS A N 1
ATOM 2163 C CA . LYS A 1 303 ? 10.15600 -0.19700 14.04900 1.000 27.58000 331 LYS A CA 1
ATOM 2164 C C . LYS A 1 303 ? 11.45000 -0.44400 14.82500 1.000 25.60000 331 LYS A C 1
ATOM 2165 O O . LYS A 1 303 ? 11.41100 -0.86400 15.98700 1.000 26.11000 331 LYS A O 1
ATOM 2171 N N . VAL A 1 304 ? 12.60500 -0.22400 14.18600 1.000 25.09000 332 VAL A N 1
ATOM 2172 C CA . VAL A 1 304 ? 13.88200 -0.47500 14.84900 1.000 24.66000 332 VAL A CA 1
ATOM 2173 C C . VAL A 1 304 ? 14.02700 0.42900 16.06400 1.000 27.78000 332 VAL A C 1
ATOM 2174 O O . VAL A 1 304 ? 14.36100 -0.02800 17.16300 1.000 25.51000 332 VAL A O 1
ATOM 2178 N N . ASP A 1 305 ? 13.75600 1.72800 15.88200 1.000 25.91000 333 ASP A N 1
ATOM 2179 C CA . ASP A 1 305 ? 13.94400 2.69100 16.95600 1.000 23.24000 333 ASP A CA 1
ATOM 2180 C C . ASP A 1 305 ? 12.91800 2.48900 18.06700 1.000 25.63000 333 ASP A C 1
ATOM 2181 O O . ASP A 1 305 ? 13.27500 2.50800 19.24800 1.000 24.43000 333 ASP A O 1
ATOM 2186 N N . MET A 1 306 ? 11.63900 2.28600 17.71900 1.000 24.42000 334 MET A N 1
ATOM 2187 C CA . MET A 1 306 ? 10.64100 2.07100 18.76700 1.000 25.03000 334 MET A CA 1
ATOM 2188 C C . MET A 1 306 ? 10.93500 0.79800 19.54600 1.000 25.83000 334 MET A C 1
ATOM 2189 O O . MET A 1 306 ? 10.82300 0.78300 20.77600 1.000 25.28000 334 MET A O 1
ATOM 2194 N N . GLY A 1 307 ? 11.31000 -0.28300 18.85300 1.000 25.59000 335 GLY A N 1
ATOM 2195 C CA . GLY A 1 307 ? 11.61400 -1.51100 19.57000 1.000 26.73000 335 GLY A CA 1
ATOM 2196 C C . GLY A 1 307 ? 12.86800 -1.40800 20.41600 1.000 26.32000 335 GLY A C 1
ATOM 2197 O O . GLY A 1 307 ? 13.01000 -2.12100 21.41800 1.000 27.41000 335 GLY A O 1
ATOM 2198 N N . SER A 1 308 ? 13.80300 -0.53800 20.02300 1.000 25.45000 336 SER A N 1
ATOM 2199 C CA . SER A 1 308 ? 15.00000 -0.34600 20.83200 1.000 25.69000 336 SER A CA 1
ATOM 2200 C C . SER A 1 308 ? 14.69300 0.56800 22.01400 1.000 22.86000 336 SER A C 1
ATOM 2201 O O . SER A 1 308 ? 15.04400 0.25100 23.15800 1.000 25.54000 336 SER A O 1
ATOM 2204 N N . GLN A 1 309 ? 13.97700 1.67600 21.76800 1.000 21.81000 337 GLN A N 1
ATOM 2205 C CA . GLN A 1 309 ? 13.70100 2.63200 22.84500 1.000 25.00000 337 GLN A CA 1
ATOM 2206 C C . GLN A 1 309 ? 12.62600 2.13500 23.80300 1.000 25.23000 337 GLN A C 1
ATOM 2207 O O . GLN A 1 309 ? 12.69100 2.42700 25.00400 1.000 24.02000 337 GLN A O 1
ATOM 2213 N N . ARG A 1 310 ? 11.64400 1.38600 23.29200 1.000 23.44000 338 ARG A N 1
ATOM 2214 C CA . ARG A 1 310 ? 10.47900 0.92100 24.03800 1.000 24.62000 338 ARG A CA 1
ATOM 2215 C C . ARG A 1 310 ? 9.57200 2.09600 24.39400 1.000 27.50000 338 ARG A C 1
ATOM 2216 O O . ARG A 1 310 ? 9.98700 3.26000 24.34300 1.000 25.01000 338 ARG A O 1
ATOM 2224 N N . HIS A 1 311 ? 8.31800 1.81000 24.72000 1.000 24.57000 339 HIS A N 1
ATOM 2225 C CA . HIS A 1 311 ? 7.46500 2.83000 25.31000 1.000 23.77000 339 HIS A CA 1
ATOM 2226 C C . HIS A 1 311 ? 7.79800 2.93900 26.80100 1.000 25.01000 339 HIS A C 1
ATOM 2227 O O . HIS A 1 311 ? 8.69800 2.26300 27.31600 1.000 21.19000 339 HIS A O 1
ATOM 2234 N N . ALA A 1 312 ? 7.07400 3.79900 27.51200 1.000 22.35000 340 ALA A N 1
ATOM 2235 C CA . ALA A 1 312 ? 7.45100 4.13000 28.88400 1.000 25.50000 340 ALA A CA 1
ATOM 2236 C C . ALA A 1 312 ? 6.90200 3.16300 29.93000 1.000 24.55000 340 ALA A C 1
ATOM 2237 O O . ALA A 1 312 ? 7.38000 3.17900 31.07200 1.000 24.73000 340 ALA A O 1
ATOM 2239 N N . GLY A 1 313 ? 5.92000 2.33700 29.58800 1.000 23.41000 341 GLY A N 1
ATOM 2240 C CA . GLY A 1 313 ? 5.26700 1.50300 30.58700 1.000 24.51000 341 GLY A CA 1
ATOM 2241 C C . GLY A 1 313 ? 6.13400 0.38900 31.13000 1.000 23.99000 341 GLY A C 1
ATOM 2242 O O . GLY A 1 313 ? 6.40400 -0.59400 30.42700 1.000 24.40000 341 GLY A O 1
ATOM 2243 N N . ALA A 1 314 ? 6.57700 0.51500 32.39200 1.000 25.15000 342 ALA A N 1
ATOM 2244 C CA . ALA A 1 314 ? 7.53000 -0.46100 32.92300 1.000 26.87000 342 ALA A CA 1
ATOM 2245 C C . ALA A 1 314 ? 7.40800 -0.64200 34.43800 1.000 26.59000 342 ALA A C 1
ATOM 2246 O O . ALA A 1 314 ? 8.39000 -1.01600 35.09000 1.000 26.81000 342 ALA A O 1
ATOM 2248 N N . GLY A 1 315 ? 6.22700 -0.40800 35.00900 1.000 22.37000 343 GLY A N 1
ATOM 2249 C CA . GLY A 1 315 ? 6.04600 -0.39500 36.44600 1.000 26.19000 343 GLY A CA 1
ATOM 2250 C C . GLY A 1 315 ? 5.42100 -1.66800 36.98800 1.000 27.73000 343 GLY A C 1
ATOM 2251 O O . GLY A 1 315 ? 5.46800 -2.73400 36.36200 1.000 26.64000 343 GLY A O 1
ATOM 2252 N N . VAL A 1 316 ? 4.81500 -1.54200 38.17600 1.000 23.46000 344 VAL A N 1
ATOM 2253 C CA . VAL A 1 316 ? 4.29000 -2.65900 38.95800 1.000 21.56000 344 VAL A CA 1
ATOM 2254 C C . VAL A 1 316 ? 2.78100 -2.51000 39.08300 1.000 24.09000 344 VAL A C 1
ATOM 2255 O O . VAL A 1 316 ? 2.27600 -1.41000 39.33100 1.000 24.46000 344 VAL A O 1
ATOM 2259 N N . LYS A 1 317 ? 2.06200 -3.61600 38.94100 1.000 22.23000 345 LYS A N 1
ATOM 2260 C CA . LYS A 1 317 ? 0.65800 -3.65700 39.31900 1.000 23.79000 345 LYS A CA 1
ATOM 2261 C C . LYS A 1 317 ? 0.41800 -4.90700 40.14900 1.000 24.67000 345 LYS A C 1
ATOM 2262 O O . LYS A 1 317 ? 0.78700 -6.00600 39.73100 1.000 26.92000 345 LYS A O 1
ATOM 2268 N N . GLY A 1 318 ? -0.20900 -4.74700 41.32100 1.000 24.90000 346 GLY A N 1
ATOM 2269 C CA . GLY A 1 318 ? -0.47100 -5.87800 42.18300 1.000 26.91000 346 GLY A CA 1
ATOM 2270 C C . GLY A 1 318 ? -1.79200 -5.73700 42.91200 1.000 27.59000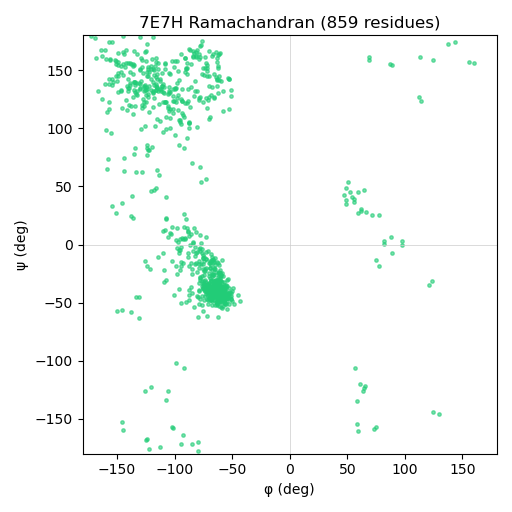 346 GLY A C 1
ATOM 2271 O O . GLY A 1 318 ? -2.41400 -4.67100 42.93500 1.000 24.83000 346 GLY A O 1
ATOM 2272 N N . TYR A 1 319 ? -2.22000 -6.86200 43.47600 1.000 28.88000 347 TYR A N 1
ATOM 2273 C CA . TYR A 1 319 ? -3.37800 -6.96100 44.34600 1.000 29.05000 347 TYR A CA 1
ATOM 2274 C C . TYR A 1 319 ? -2.87900 -7.28800 45.74500 1.000 32.43000 347 TYR A C 1
ATOM 2275 O O . TYR A 1 319 ? -2.02000 -8.16000 45.90900 1.000 30.46000 347 TYR A O 1
ATOM 2284 N N . ILE A 1 320 ? -3.40100 -6.58000 46.74500 1.000 31.23000 348 ILE A N 1
ATOM 2285 C CA . ILE A 1 320 ? -2.97600 -6.75200 48.12800 1.000 29.34000 348 ILE A CA 1
ATOM 2286 C C . ILE A 1 320 ? -4.20500 -7.04800 48.97200 1.000 34.20000 348 ILE A C 1
ATOM 2287 O O . ILE A 1 320 ? -5.25300 -6.41400 48.80700 1.000 32.90000 348 ILE A O 1
ATOM 2292 N N . ARG A 1 321 ? -4.08000 -8.02400 49.86200 1.000 31.67000 349 ARG A N 1
ATOM 2293 C CA . ARG A 1 321 ? -5.12500 -8.34600 50.81900 1.000 34.90000 349 ARG A CA 1
ATOM 2294 C C . ARG A 1 321 ? -4.66300 -7.91000 52.20300 1.000 35.78000 349 ARG A C 1
ATOM 2295 O O . ARG A 1 321 ? -3.59800 -8.34100 52.66000 1.000 38.44000 349 ARG A O 1
ATOM 2303 N N . VAL A 1 322 ? -5.44000 -7.04800 52.86100 1.000 34.91000 350 VAL A N 1
ATOM 2304 C CA . VAL A 1 322 ? -5.15000 -6.65500 54.23800 1.000 37.32000 350 VAL A CA 1
ATOM 2305 C C . VAL A 1 322 ? -6.29100 -7.13300 55.12700 1.000 34.34000 350 VAL A C 1
ATOM 2306 O O . VAL A 1 322 ? -7.45100 -7.15200 54.70900 1.000 33.25000 350 VAL A O 1
ATOM 2310 N N . ALA A 1 323 ? -5.95600 -7.54100 56.35100 1.000 39.60000 351 ALA A N 1
ATOM 2311 C CA . ALA A 1 323 ? -6.98600 -8.08200 57.23400 1.000 33.55000 351 ALA A CA 1
ATOM 2312 C C . ALA A 1 323 ? -8.01300 -7.01800 57.58900 1.000 37.57000 351 ALA A C 1
ATOM 2313 O O . ALA A 1 323 ? -9.21600 -7.29700 57.63900 1.000 39.63000 351 ALA A O 1
ATOM 2315 N N . GLN A 1 324 ? -7.56900 -5.78100 57.78100 1.000 39.06000 352 GLN A N 1
ATOM 2316 C CA . GLN A 1 324 ? -8.46100 -4.74100 58.26800 1.000 37.74000 352 GLN A CA 1
ATOM 2317 C C . GLN A 1 324 ? -9.42700 -4.28100 57.18100 1.000 39.82000 352 GLN A C 1
ATOM 2318 O O . GLN A 1 324 ? -9.22400 -4.50000 55.98400 1.000 37.65000 352 GLN A O 1
ATOM 2324 N N . ASN A 1 325 ? -10.50000 -3.63600 57.62500 1.000 43.01000 353 ASN A N 1
ATOM 2325 C CA . ASN A 1 325 ? -11.43600 -2.93500 56.75500 1.000 37.94000 353 ASN A CA 1
ATOM 2326 C C . ASN A 1 325 ? -11.01300 -1.47000 56.73500 1.000 43.85000 353 ASN A C 1
ATOM 2327 O O . ASN A 1 325 ? -11.22600 -0.74600 57.71500 1.000 41.85000 353 ASN A O 1
ATOM 2332 N N . VAL A 1 326 ? -10.39900 -1.02600 55.63300 1.000 38.40000 354 VAL A N 1
ATOM 2333 C CA . VAL A 1 326 ? -9.95500 0.36300 55.55900 1.000 34.55000 354 VAL A CA 1
ATOM 2334 C C . VAL A 1 326 ? -10.93300 1.24300 54.79900 1.000 34.08000 354 VAL A C 1
ATOM 2335 O O . VAL A 1 326 ? -10.66700 2.43900 54.61800 1.000 40.15000 354 VAL A O 1
ATOM 2339 N N . GLY A 1 327 ? -12.07100 0.70200 54.38100 1.000 33.99000 355 GLY A N 1
ATOM 2340 C CA . GLY A 1 327 ? -13.00600 1.46300 53.57800 1.000 32.24000 355 GLY A CA 1
ATOM 2341 C C . GLY A 1 327 ? -12.51900 1.65200 52.14900 1.000 36.02000 355 GLY A C 1
ATOM 2342 O O . GLY A 1 327 ? -11.67200 0.90600 51.63500 1.000 34.65000 355 GLY A O 1
ATOM 2343 N N . ASN A 1 328 ? -13.07300 2.68200 51.50100 1.000 32.34000 356 ASN A N 1
ATOM 2344 C CA . ASN A 1 328 ? -12.78200 3.01200 50.10700 1.000 32.69000 356 ASN A CA 1
ATOM 2345 C C . ASN A 1 328 ? -11.76200 4.14500 50.09400 1.000 35.15000 356 ASN A C 1
ATOM 2346 O O . ASN A 1 328 ? -12.10900 5.32300 50.17100 1.000 33.49000 356 ASN A O 1
ATOM 2351 N N . VAL A 1 329 ? -10.49100 3.77700 49.99300 1.000 36.06000 357 VAL A N 1
ATOM 2352 C CA . VAL A 1 329 ? -9.39800 4.73100 49.99800 1.000 31.19000 357 VAL A CA 1
ATOM 2353 C C . VAL A 1 329 ? -8.80400 4.82000 48.60000 1.000 33.66000 357 VAL A C 1
ATOM 2354 O O . VAL A 1 329 ? -8.91300 3.90200 47.77400 1.000 29.09000 357 VAL A O 1
ATOM 2358 N N . MET A 1 330 ? -8.16500 5.95500 48.34200 1.000 28.35000 358 MET A N 1
ATOM 2359 C CA . MET A 1 330 ? -7.34100 6.17000 47.16600 1.000 30.42000 358 MET A CA 1
ATOM 2360 C C . MET A 1 330 ? -6.12400 6.94300 47.64800 1.000 29.50000 358 MET A C 1
ATOM 2361 O O . MET A 1 330 ? -6.27100 7.87600 48.44000 1.000 30.35000 358 MET A O 1
ATOM 2366 N N . THR A 1 331 ? -4.92700 6.54000 47.22100 1.000 30.85000 359 THR A N 1
ATOM 2367 C CA . THR A 1 331 ? -3.70300 7.16900 47.69200 1.000 28.23000 359 THR A CA 1
ATOM 2368 C C . THR A 1 331 ? -2.89500 7.71900 46.52200 1.000 29.50000 359 THR A C 1
ATOM 2369 O O . THR A 1 331 ? -2.92800 7.18000 45.41400 1.000 30.56000 359 THR A O 1
ATOM 2373 N N . TYR A 1 332 ? -2.17500 8.80800 46.78600 1.000 28.73000 360 TYR A N 1
ATOM 2374 C CA . TYR A 1 332 ? -1.25200 9.41200 45.83800 1.000 31.81000 360 TYR A CA 1
ATOM 2375 C C . TYR A 1 332 ? 0.10900 9.55100 46.50200 1.000 28.32000 360 TYR A C 1
ATOM 2376 O O . TYR A 1 332 ? 0.20100 10.00000 47.65100 1.000 29.69000 360 TYR A O 1
ATOM 2385 N N . ALA A 1 333 ? 1.16300 9.21300 45.77000 1.000 24.08000 361 ALA A N 1
ATOM 2386 C CA . ALA A 1 333 ? 2.51000 9.51300 46.22600 1.000 26.49000 361 ALA A CA 1
ATOM 2387 C C . ALA A 1 333 ? 3.40200 9.69400 45.01000 1.000 26.32000 361 ALA A C 1
ATOM 2388 O O . ALA A 1 333 ? 3.20700 9.01900 43.99100 1.000 25.48000 361 ALA A O 1
ATOM 2390 N N . PRO A 1 334 ? 4.37500 10.60800 45.07800 1.000 27.03000 362 PRO A N 1
ATOM 2391 C CA . PRO A 1 334 ? 5.27500 10.82400 43.93800 1.000 24.05000 362 PRO A CA 1
ATOM 2392 C C . PRO A 1 334 ? 6.08500 9.57300 43.61400 1.000 27.11000 362 PRO A C 1
ATOM 2393 O O . PRO A 1 334 ? 6.33800 8.72400 44.47500 1.000 23.40000 362 PRO A O 1
ATOM 2397 N N . ALA A 1 335 ? 6.49300 9.46500 42.34500 1.000 26.37000 363 ALA A N 1
ATOM 2398 C CA . ALA A 1 335 ? 7.20300 8.26500 41.91300 1.000 26.77000 363 ALA A CA 1
ATOM 2399 C C . ALA A 1 335 ? 8.46200 8.05900 42.74300 1.000 28.69000 363 ALA A C 1
ATOM 2400 O O . ALA A 1 335 ? 8.84300 6.92000 43.04600 1.000 24.88000 363 ALA A O 1
ATOM 2402 N N . ARG A 1 336 ? 9.12700 9.15200 43.10700 1.000 27.49000 364 ARG A N 1
ATOM 2403 C CA . ARG A 1 336 ? 10.28400 9.13800 43.99400 1.000 33.67000 364 ARG A CA 1
ATOM 2404 C C . ARG A 1 336 ? 9.86500 9.83300 45.28300 1.000 31.73000 364 ARG A C 1
ATOM 2405 O O . ARG A 1 336 ? 9.69600 11.05600 45.30900 1.000 30.44000 364 ARG A O 1
ATOM 2413 N N . ASN A 1 337 ? 9.66100 9.06400 46.34000 1.000 30.27000 365 ASN A N 1
ATOM 2414 C CA . ASN A 1 337 ? 9.46700 9.65400 47.65200 1.000 30.50000 365 ASN A CA 1
ATOM 2415 C C . ASN A 1 337 ? 10.12300 8.75100 48.67600 1.000 33.56000 365 ASN A C 1
ATOM 2416 O O . ASN A 1 337 ? 10.45600 7.60000 48.39600 1.000 35.36000 365 ASN A O 1
ATOM 2421 N N . LYS A 1 338 ? 10.32600 9.30100 49.86500 1.000 34.45000 366 LYS A N 1
ATOM 2422 C CA . LYS A 1 338 ? 11.02000 8.59300 50.92300 1.000 30.36000 366 LYS A CA 1
ATOM 2423 C C . LYS A 1 338 ? 10.13300 7.63300 51.69300 1.000 31.65000 366 LYS A C 1
ATOM 2424 O O . LYS A 1 338 ? 10.65100 6.87300 52.51700 1.000 34.07000 366 LYS A O 1
ATOM 2430 N N . LEU A 1 339 ? 8.82000 7.65800 51.48700 1.000 28.97000 367 LEU A N 1
ATOM 2431 C CA . LEU A 1 339 ? 7.93200 6.90200 52.36500 1.000 30.06000 367 LEU A CA 1
ATOM 2432 C C . LEU A 1 339 ? 7.47600 5.58100 51.77800 1.000 29.31000 367 LEU A C 1
ATOM 2433 O O . LEU A 1 339 ? 7.41900 4.58100 52.49800 1.000 29.89000 367 LEU A O 1
ATOM 2438 N N . THR A 1 340 ? 7.10900 5.56400 50.49200 1.000 30.04000 368 THR A N 1
ATOM 2439 C CA . THR A 1 340 ? 6.40600 4.42900 49.94500 1.000 25.60000 368 THR A CA 1
ATOM 2440 C C . THR A 1 340 ? 6.74300 4.28400 48.46500 1.000 29.85000 368 THR A C 1
ATOM 2441 O O . THR A 1 340 ? 6.88400 5.29400 47.75700 1.000 27.15000 368 THR A O 1
ATOM 2445 N N . PRO A 1 341 ? 6.91000 3.05200 47.98200 1.000 27.94000 369 PRO A N 1
ATOM 2446 C CA . PRO A 1 341 ? 7.18900 2.84700 46.55700 1.000 26.49000 369 PRO A CA 1
ATOM 2447 C C . PRO A 1 341 ? 5.95500 2.90900 45.67600 1.000 23.71000 369 PRO A C 1
ATOM 2448 O O . PRO A 1 341 ? 6.10200 2.86800 44.45300 1.000 23.18000 369 PRO A O 1
ATOM 2452 N N . PHE A 1 342 ? 4.75800 3.00000 46.25100 1.000 24.77000 370 PHE A N 1
ATOM 2453 C CA . PHE A 1 342 ? 3.52100 2.97900 45.48100 1.000 27.64000 370 PHE A CA 1
ATOM 2454 C C . PHE A 1 342 ? 3.10000 4.39600 45.09600 1.000 28.22000 370 PHE A C 1
ATOM 2455 O O . PHE A 1 342 ? 2.88800 5.25000 45.97000 1.000 24.16000 370 PHE A O 1
ATOM 2463 N N . THR A 1 343 ? 2.97000 4.63600 43.78400 1.000 23.39000 371 THR A N 1
ATOM 2464 C CA . THR A 1 343 ? 2.40100 5.89400 43.31700 1.000 22.01000 371 THR A CA 1
ATOM 2465 C C . THR A 1 343 ? 0.91500 5.95800 43.64200 1.000 27.34000 371 THR A C 1
ATOM 2466 O O . THR A 1 343 ? 0.37300 7.04500 43.89500 1.000 25.09000 371 THR A O 1
ATOM 2470 N N . SER A 1 344 ? 0.25600 4.80800 43.70600 1.000 24.47000 372 SER A N 1
ATOM 2471 C CA 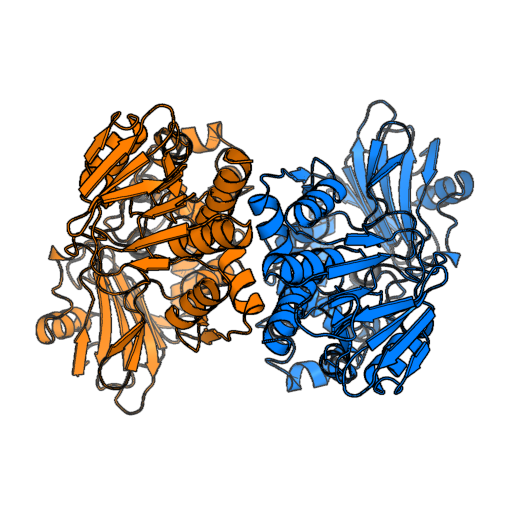. SER A 1 344 ? -1.17200 4.81800 43.95600 1.000 29.14000 372 SER A CA 1
ATOM 2472 C C . SER A 1 344 ? -1.58800 3.47800 44.54200 1.000 27.10000 372 SER A C 1
ATOM 2473 O O . SER A 1 344 ? -1.09600 2.42700 44.12100 1.000 26.43000 372 SER A O 1
ATOM 2476 N N . VAL A 1 345 ? -2.46100 3.53200 45.54100 1.000 28.80000 373 VAL A N 1
ATOM 2477 C CA . VAL A 1 345 ? -3.10800 2.35800 46.11500 1.000 25.42000 373 VAL A CA 1
ATOM 2478 C C . VAL A 1 345 ? -4.58000 2.70600 46.28700 1.000 30.89000 373 VAL A C 1
ATOM 2479 O O . VAL A 1 345 ? -4.90800 3.79100 46.78600 1.000 29.18000 373 VAL A O 1
ATOM 2483 N N . PHE A 1 346 ? -5.47500 1.81600 45.86000 1.000 25.63000 374 PHE A N 1
ATOM 2484 C CA . PHE A 1 346 ? -6.88100 2.11500 46.07700 1.000 28.02000 374 PHE A CA 1
ATOM 2485 C C . PHE A 1 346 ? -7.70200 0.85100 46.27600 1.000 29.76000 374 PHE A C 1
ATOM 2486 O O . PHE A 1 346 ? -7.33200 -0.24800 45.84400 1.000 30.07000 374 PHE A O 1
ATOM 2494 N N . THR A 1 347 ? -8.84000 1.04100 46.94000 1.000 29.86000 375 THR A N 1
ATOM 2495 C CA . THR A 1 347 ? -9.72300 -0.06600 47.27900 1.000 35.37000 375 THR A CA 1
ATOM 2496 C C . THR A 1 347 ? -10.36100 -0.64500 46.02500 1.000 34.52000 375 THR A C 1
ATOM 2497 O O . THR A 1 347 ? -10.92400 0.08200 45.20100 1.000 36.43000 375 THR A O 1
ATOM 2501 N N . ASP A 1 348 ? -10.25900 -1.95800 45.87200 1.000 31.67000 376 ASP A N 1
ATOM 2502 C CA . ASP A 1 348 ? -11.10300 -2.62300 44.89000 1.000 38.19000 376 ASP A CA 1
ATOM 2503 C C . ASP A 1 348 ? -12.50300 -2.83700 45.45700 1.000 37.52000 376 ASP A C 1
ATOM 2504 O O . ASP A 1 348 ? -13.48400 -2.29000 44.94900 1.000 39.93000 376 ASP A O 1
ATOM 2509 N N . HIS A 1 349 ? -12.60200 -3.62300 46.52500 1.000 37.08000 377 HIS A N 1
ATOM 2510 C CA . HIS A 1 349 ? -13.84700 -3.79400 47.25600 1.000 38.77000 377 HIS A CA 1
ATOM 2511 C C . HIS A 1 349 ? -13.49100 -4.21900 48.66900 1.000 39.91000 377 HIS A C 1
ATOM 2512 O O . HIS A 1 349 ? -12.38700 -4.70700 48.93700 1.000 37.75000 377 HIS A O 1
ATOM 2519 N N . VAL A 1 350 ? -14.42900 -3.99100 49.57400 1.000 46.18000 378 VAL A N 1
ATOM 2520 C CA . VAL A 1 350 ? -14.27700 -4.38800 50.96300 1.000 44.39000 378 VAL A CA 1
ATOM 2521 C C . VAL A 1 350 ? -15.07000 -5.66900 51.15000 1.000 45.81000 378 VAL A C 1
ATOM 2522 O O . VAL A 1 350 ? -16.05000 -5.93100 50.44600 1.000 39.82000 378 VAL A O 1
ATOM 2526 N N . ASP A 1 351 ? -14.63100 -6.47400 52.10700 1.000 51.59000 379 ASP A N 1
ATOM 2527 C CA . ASP A 1 351 ? -14.95000 -7.88200 52.19600 1.000 51.51000 379 ASP A CA 1
ATOM 2528 C C . ASP A 1 351 ? -15.07400 -8.22400 53.67300 1.000 54.86000 379 ASP A C 1
ATOM 2529 O O . ASP A 1 351 ? -14.87900 -7.36700 54.53900 1.000 55.00000 379 ASP A O 1
ATOM 2534 N N . GLU A 1 352 ? -15.38500 -9.47800 53.98900 1.000 57.00000 380 GLU A N 1
ATOM 2535 C CA . GLU A 1 352 ? -15.32100 -9.87000 55.39000 1.000 59.29000 380 GLU A CA 1
ATOM 2536 C C . GLU A 1 352 ? -13.99000 -10.50600 55.75400 1.000 57.99000 380 GLU A C 1
ATOM 2537 O O . GLU A 1 352 ? -13.66300 -10.59600 56.94300 1.000 55.79000 380 GLU A O 1
ATOM 2543 N N . ALA A 1 353 ? -13.20200 -10.91400 54.76500 1.000 57.03000 381 ALA A N 1
ATOM 2544 C CA . ALA A 1 353 ? -11.80800 -11.25600 54.99900 1.000 51.93000 381 ALA A CA 1
ATOM 2545 C C . ALA A 1 353 ? -10.90100 -10.02900 55.01800 1.000 54.72000 381 ALA A C 1
ATOM 2546 O O . ALA A 1 353 ? -9.69400 -10.17100 55.25700 1.000 50.97000 381 ALA A O 1
ATOM 2548 N N . GLY A 1 354 ? -11.44400 -8.83300 54.77800 1.000 50.31000 382 GLY A N 1
ATOM 2549 C CA . GLY A 1 354 ? -10.64800 -7.61600 54.80800 1.000 44.75000 382 GLY A CA 1
ATOM 2550 C C . GLY A 1 354 ? -10.83500 -6.74800 53.57800 1.000 45.49000 382 GLY A C 1
ATOM 2551 O O . GLY A 1 354 ? -11.93400 -6.68600 53.01600 1.000 43.35000 382 GLY A O 1
ATOM 2552 N N . THR A 1 355 ? -9.78700 -6.06200 53.13400 1.000 45.41000 383 THR A N 1
ATOM 2553 C CA . THR A 1 355 ? -9.90400 -5.19600 51.96700 1.000 43.26000 383 THR A CA 1
ATOM 2554 C C . THR A 1 355 ? -8.97800 -5.66700 50.85500 1.000 35.89000 383 THR A C 1
ATOM 2555 O O . THR A 1 355 ? -7.79000 -5.90800 51.08700 1.000 36.25000 383 THR A O 1
ATOM 2559 N N . LEU A 1 356 ? -9.52500 -5.77500 49.65100 1.000 36.51000 384 LEU A N 1
ATOM 2560 C CA . LEU A 1 356 ? -8.71600 -5.99900 48.46400 1.000 40.33000 384 LEU A CA 1
ATOM 2561 C C . LEU A 1 356 ? -8.25600 -4.64700 47.93000 1.000 33.99000 384 LEU A C 1
ATOM 2562 O O . LEU A 1 356 ? -9.08100 -3.80800 47.55000 1.000 34.26000 384 LEU A O 1
ATOM 2567 N N . LEU A 1 357 ? -6.94700 -4.44400 47.89800 1.000 33.82000 385 LEU A N 1
ATOM 2568 C CA . LEU A 1 357 ? -6.35400 -3.22700 47.37100 1.000 30.22000 385 LEU A CA 1
ATOM 2569 C C . LEU A 1 357 ? -5.67800 -3.51200 46.03500 1.000 32.14000 385 LEU A C 1
ATOM 2570 O O . LEU A 1 357 ? -5.21100 -4.62900 45.77800 1.000 28.78000 385 LEU A O 1
ATOM 2575 N N . ILE A 1 358 ? -5.63300 -2.48300 45.18900 1.000 28.26000 386 ILE A N 1
ATOM 2576 C CA . ILE A 1 358 ? -4.86800 -2.48600 43.95200 1.000 25.20000 386 ILE A CA 1
ATOM 2577 C C . ILE A 1 358 ? -3.75700 -1.44700 44.07700 1.000 28.84000 386 ILE A C 1
ATOM 2578 O O . ILE A 1 358 ? -4.00300 -0.31700 44.51800 1.000 27.39000 386 ILE A O 1
ATOM 2583 N N . ALA A 1 359 ? -2.52700 -1.83800 43.72500 1.000 23.92000 387 ALA A N 1
ATOM 2584 C CA . ALA A 1 359 ? -1.35700 -1.01000 43.98100 1.000 25.43000 387 ALA A CA 1
ATOM 2585 C C . ALA A 1 359 ? -0.47700 -0.95200 42.74700 1.000 25.41000 387 ALA A C 1
ATOM 2586 O O . ALA A 1 359 ? -0.26300 -1.96700 42.08000 1.000 23.10000 387 ALA A O 1
ATOM 2588 N N . PHE A 1 360 ? 0.01600 0.25200 42.45200 1.000 25.02000 388 PHE A N 1
ATOM 2589 C CA . PHE A 1 360 ? 0.89100 0.52000 41.32700 1.000 23.70000 388 PHE A CA 1
ATOM 2590 C C . PHE A 1 360 ? 2.16900 1.17000 41.83100 1.000 25.58000 388 PHE A C 1
ATOM 2591 O O . PHE A 1 360 ? 2.15100 1.96600 42.77600 1.000 26.48000 388 PHE A O 1
ATOM 2599 N N . SER A 1 361 ? 3.27600 0.84500 41.18000 1.000 24.95000 389 SER A N 1
ATOM 2600 C CA . SER A 1 361 ? 4.54700 1.49900 41.44500 1.000 22.78000 389 SER A CA 1
ATOM 2601 C C . SER A 1 361 ? 5.20100 1.81300 40.11300 1.000 25.10000 389 SER A C 1
ATOM 2602 O O . SER A 1 361 ? 4.93800 1.14900 39.11300 1.000 24.64000 389 SER A O 1
ATOM 2605 N N . ALA A 1 362 ? 6.06000 2.83300 40.10800 1.000 27.41000 390 ALA A N 1
ATOM 2606 C CA . ALA A 1 362 ? 6.70400 3.23400 38.87000 1.000 27.64000 390 ALA A CA 1
ATOM 2607 C C . ALA A 1 362 ? 7.81500 2.27500 38.44500 1.000 27.23000 390 ALA A C 1
ATOM 2608 O O . ALA A 1 362 ? 8.19400 2.28300 37.27300 1.000 27.20000 390 ALA A O 1
ATOM 2610 N N . ASP A 1 363 ? 8.31000 1.42500 39.34700 1.000 27.09000 391 ASP A N 1
ATOM 2611 C CA . ASP A 1 363 ? 9.62300 0.81000 39.17700 1.000 26.34000 391 ASP A CA 1
ATOM 2612 C C . ASP A 1 363 ? 9.69600 -0.44700 40.03200 1.000 30.10000 391 ASP A C 1
ATOM 2613 O O . ASP A 1 363 ? 9.65300 -0.35000 41.26000 1.000 29.59000 391 ASP A O 1
ATOM 2618 N N . PRO A 1 364 ? 9.80400 -1.63200 39.42500 1.000 29.86000 392 PRO A N 1
ATOM 2619 C CA . PRO A 1 364 ? 9.91200 -2.87400 40.22200 1.000 29.20000 392 PRO A CA 1
ATOM 2620 C C . PRO A 1 364 ? 11.10900 -2.90300 41.16300 1.000 26.00000 392 PRO A C 1
ATOM 2621 O O . PRO A 1 364 ? 11.06300 -3.61400 42.16800 1.000 28.04000 392 PRO A O 1
ATOM 2625 N N . LYS A 1 365 ? 12.16800 -2.14700 40.87900 1.000 26.10000 393 LYS A N 1
ATOM 2626 C CA . LYS A 1 365 ? 13.28900 -2.04900 41.80600 1.000 26.51000 393 LYS A CA 1
ATOM 2627 C C . LYS A 1 365 ? 12.88500 -1.45900 43.15000 1.000 30.00000 393 LYS A C 1
ATOM 2628 O O . LYS A 1 365 ? 13.63100 -1.60400 44.12100 1.000 32.83000 393 LYS A O 1
ATOM 2634 N N . LEU A 1 366 ? 11.73300 -0.79000 43.22900 1.000 31.35000 394 LEU A N 1
ATOM 2635 C CA . LEU A 1 366 ? 11.29600 -0.14700 44.46700 1.000 32.90000 394 LEU A CA 1
ATOM 2636 C C . LEU A 1 366 ? 10.51800 -1.07700 45.38000 1.000 30.19000 394 LEU A C 1
ATOM 2637 O O . LEU A 1 366 ? 10.38300 -0.78000 46.57500 1.000 30.03000 394 LEU A O 1
ATOM 2642 N N . ILE A 1 367 ? 9.99500 -2.18600 44.85400 1.000 27.20000 395 ILE A N 1
ATOM 2643 C CA . ILE A 1 367 ? 9.18100 -3.07400 45.66700 1.000 28.89000 395 ILE A CA 1
ATOM 2644 C C . ILE A 1 367 ? 8.99100 -4.39500 44.93300 1.000 31.49000 395 ILE A C 1
ATOM 2645 O O . ILE A 1 367 ? 8.67000 -4.42700 43.73800 1.000 31.48000 395 ILE A O 1
ATOM 2650 N N . ASP A 1 368 ? 9.21400 -5.49300 45.63900 1.000 29.37000 396 ASP A N 1
ATOM 2651 C CA . ASP A 1 368 ? 8.83200 -6.81200 45.15200 1.000 28.59000 396 ASP A CA 1
ATOM 2652 C C . ASP A 1 368 ? 7.39000 -7.01000 45.60200 1.000 31.90000 396 ASP A C 1
ATOM 2653 O O . ASP A 1 368 ? 7.12300 -7.20600 46.79400 1.000 28.78000 396 ASP A O 1
ATOM 2658 N N . ILE A 1 369 ? 6.46300 -6.90000 44.64700 1.000 26.80000 397 ILE A N 1
ATOM 2659 C CA . ILE A 1 369 ? 5.03900 -6.94500 44.92200 1.000 25.00000 397 ILE A CA 1
ATOM 2660 C C . ILE A 1 369 ? 4.59800 -8.31900 45.43900 1.000 30.31000 397 ILE A C 1
ATOM 2661 O O . ILE A 1 369 ? 3.49200 -8.45900 45.97800 1.000 28.15000 397 ILE A O 1
ATOM 2666 N N . ASN A 1 370 ? 5.42700 -9.34500 45.29100 1.000 27.81000 398 ASN A N 1
ATOM 2667 C CA . ASN A 1 370 ? 5.08700 -10.66400 45.80100 1.000 32.67000 398 ASN A CA 1
ATOM 2668 C C . ASN A 1 370 ? 5.71300 -10.95400 47.16700 1.000 31.81000 398 ASN A C 1
ATOM 2669 O O . ASN A 1 370 ? 5.48500 -12.03000 47.71900 1.000 32.27000 398 ASN A O 1
ATOM 2674 N N . ASP A 1 371 ? 6.43700 -9.99200 47.74800 1.000 32.23000 399 ASP A N 1
ATOM 2675 C CA . ASP A 1 371 ? 7.02500 -10.11500 49.08500 1.000 32.03000 399 ASP A CA 1
ATOM 2676 C C . ASP A 1 371 ? 6.05400 -9.50400 50.09100 1.000 35.99000 399 ASP A C 1
ATOM 2677 O O . ASP A 1 371 ? 5.96500 -8.27800 50.21900 1.000 30.40000 399 ASP A O 1
ATOM 2682 N N . ILE A 1 372 ? 5.34600 -10.36200 50.83000 1.000 32.08000 400 ILE A N 1
ATOM 2683 C CA . ILE A 1 372 ? 4.26500 -9.89600 51.69800 1.000 34.10000 400 ILE A CA 1
ATOM 2684 C C . ILE A 1 372 ? 4.79400 -8.94400 52.76400 1.000 37.07000 400 ILE A C 1
ATOM 2685 O O . ILE A 1 372 ? 4.15400 -7.93600 53.09000 1.000 38.17000 400 ILE A O 1
ATOM 2690 N N . LYS A 1 373 ? 5.98600 -9.21500 53.29500 1.000 34.19000 401 LYS A N 1
ATOM 2691 C CA . LYS A 1 373 ? 6.51400 -8.32500 54.32500 1.000 39.23000 401 LYS A CA 1
ATOM 2692 C C . LYS A 1 373 ? 6.98200 -7.00400 53.72700 1.000 35.25000 401 LYS A C 1
ATOM 2693 O O . LYS A 1 373 ? 6.70600 -5.93700 54.28800 1.000 32.21000 401 LYS A O 1
ATOM 2699 N N . ALA A 1 374 ? 7.70100 -7.05100 52.60000 1.000 32.03000 402 ALA A N 1
ATOM 2700 C CA . ALA A 1 374 ? 8.07600 -5.81100 51.92100 1.000 32.18000 402 ALA A CA 1
ATOM 2701 C C . ALA A 1 374 ? 6.85400 -4.94700 51.63800 1.000 33.17000 402 ALA A C 1
ATOM 2702 O O . ALA A 1 374 ? 6.88200 -3.72600 51.83900 1.000 34.58000 402 ALA A O 1
ATOM 2704 N N . VAL A 1 375 ? 5.76800 -5.57100 51.18100 1.000 30.04000 403 VAL A N 1
ATOM 2705 C CA . VAL A 1 375 ? 4.58500 -4.82200 50.78900 1.000 31.55000 403 VAL A CA 1
ATOM 2706 C C . VAL A 1 375 ? 3.90000 -4.23300 52.01700 1.000 34.11000 403 VAL A C 1
ATOM 2707 O O . VAL A 1 375 ? 3.47200 -3.07100 52.01400 1.000 32.06000 403 VAL A O 1
ATOM 2711 N N . GLU A 1 376 ? 3.82600 -5.01100 53.10000 1.000 32.45000 404 GLU A N 1
ATOM 2712 C CA . GLU A 1 376 ? 3.20000 -4.52500 54.32700 1.000 34.70000 404 GLU A CA 1
ATOM 2713 C C . GLU A 1 376 ? 3.90600 -3.28300 54.86600 1.000 32.59000 404 GLU A C 1
ATOM 2714 O O . GLU A 1 376 ? 3.25800 -2.36100 55.37700 1.000 32.50000 404 GLU A O 1
ATOM 2720 N N . LYS A 1 377 ? 5.23300 -3.25300 54.77400 1.000 28.81000 405 LYS A N 1
ATOM 2721 C CA . LYS A 1 377 ? 5.99500 -2.08900 55.21400 1.000 35.05000 405 LYS A CA 1
ATOM 2722 C C . LYS A 1 377 ? 5.77700 -0.90800 54.27400 1.000 37.71000 405 LYS A C 1
ATOM 2723 O O . LYS A 1 377 ? 5.72100 0.24600 54.71100 1.000 33.76000 405 LYS A O 1
ATOM 2729 N N . ALA A 1 378 ? 5.66600 -1.18700 52.97600 1.000 34.01000 406 ALA A N 1
ATOM 2730 C CA . ALA A 1 378 ? 5.40900 -0.14200 51.99400 1.000 32.48000 406 ALA A CA 1
ATOM 2731 C C . ALA A 1 378 ? 4.09100 0.56900 52.25700 1.000 28.39000 406 ALA A C 1
ATOM 2732 O O . ALA A 1 378 ? 3.94300 1.75200 51.92400 1.000 26.51000 406 ALA A O 1
ATOM 2734 N N . LEU A 1 379 ? 3.12000 -0.13800 52.82800 1.000 31.32000 407 LEU A N 1
ATOM 2735 C CA . LEU A 1 379 ? 1.79400 0.41200 53.06000 1.000 30.02000 407 LEU A CA 1
ATOM 2736 C C . LEU A 1 379 ? 1.68300 1.19400 54.35800 1.000 32.17000 407 LEU A C 1
ATOM 2737 O O . LEU A 1 379 ? 0.75500 1.99600 54.48600 1.000 29.42000 407 LEU A O 1
ATOM 2742 N N . GLN A 1 380 ? 2.58800 0.96100 55.31400 1.000 32.62000 408 GLN A N 1
ATOM 2743 C CA . GLN A 1 380 ? 2.48700 1.57000 56.64000 1.000 33.81000 408 GLN A CA 1
ATOM 2744 C C . GLN A 1 380 ? 2.31800 3.08900 56.61900 1.000 33.57000 408 GLN A C 1
ATOM 2745 O O . GLN A 1 380 ? 1.45900 3.59200 57.36600 1.000 32.63000 408 GLN A O 1
ATOM 2751 N N . PRO A 1 381 ? 3.06700 3.86600 55.82600 1.000 32.06000 409 PRO A N 1
ATOM 2752 C CA . PRO A 1 381 ? 2.82800 5.31900 55.82400 1.000 31.54000 409 PRO A CA 1
ATOM 2753 C C . PRO A 1 381 ? 1.42400 5.69400 55.37200 1.000 31.86000 409 PRO A C 1
ATOM 2754 O O . PRO A 1 381 ? 0.86400 6.68000 55.87100 1.000 31.01000 409 PRO A O 1
ATOM 2758 N N . LEU A 1 382 ? 0.82300 4.92400 54.46700 1.000 27.20000 410 LEU A N 1
ATOM 2759 C CA . LEU A 1 382 ? -0.49900 5.27500 53.94900 1.000 28.94000 410 LEU A CA 1
ATOM 2760 C C . LEU A 1 382 ? -1.63200 4.73200 54.80400 1.000 31.64000 410 LEU A C 1
ATOM 2761 O O . LEU A 1 382 ? -2.65500 5.40600 54.96700 1.000 27.56000 410 LEU A O 1
ATOM 2766 N N . LEU A 1 383 ? -1.49400 3.51100 55.32500 1.000 30.95000 411 LEU A N 1
ATOM 2767 C CA . LEU A 1 383 ? -2.53300 2.88000 56.14100 1.000 33.37000 411 LEU A CA 1
ATOM 2768 C C . LEU A 1 383 ? -1.86000 2.24300 57.34800 1.000 34.93000 411 LEU A C 1
ATOM 2769 O O . LEU A 1 383 ? -1.62200 1.02900 57.38800 1.000 33.83000 411 LEU A O 1
ATOM 2774 N N . PRO A 1 384 ? -1.50300 3.04800 58.34500 1.000 37.54000 412 PRO A N 1
ATOM 2775 C CA . PRO A 1 384 ? -0.71700 2.52700 59.47100 1.000 33.90000 412 PRO A CA 1
ATOM 2776 C C . PRO A 1 384 ? -1.44500 1.40400 60.19700 1.000 31.41000 412 PRO A C 1
ATOM 2777 O O . PRO A 1 384 ? -2.66900 1.42500 60.35300 1.000 31.53000 412 PRO A O 1
ATOM 2781 N N . GLY A 1 385 ? -0.67900 0.39400 60.60400 1.000 37.61000 413 GLY A N 1
ATOM 2782 C CA . GLY A 1 385 ? -1.21500 -0.74400 61.32900 1.000 33.26000 413 GLY A CA 1
ATOM 2783 C C . GLY A 1 385 ? -1.85700 -1.81200 60.47500 1.000 40.75000 413 GLY A C 1
ATOM 2784 O O . GLY A 1 385 ? -2.34800 -2.80900 61.02100 1.000 43.24000 413 GLY A O 1
ATOM 2785 N N . VAL A 1 386 ? -1.87700 -1.64700 59.15100 1.000 38.57000 414 VAL A N 1
ATOM 2786 C CA . VAL A 1 386 ? -2.54400 -2.61700 58.29500 1.000 33.37000 414 VAL A CA 1
ATOM 2787 C C . VAL A 1 386 ? -1.67900 -3.87300 58.16000 1.000 36.59000 414 VAL A C 1
ATOM 2788 O O . VAL A 1 386 ? -0.43900 -3.81500 58.20900 1.000 33.89000 414 VAL A O 1
ATOM 2792 N N . GLU A 1 387 ? -2.34100 -5.02800 58.04000 1.000 37.93000 415 GLU A N 1
ATOM 2793 C CA . GLU A 1 387 ? -1.70100 -6.34200 58.06100 1.000 39.17000 415 GLU A CA 1
ATOM 2794 C C . GLU A 1 387 ? -1.96100 -7.04300 56.73800 1.000 38.30000 415 GLU A C 1
ATOM 2795 O O . GLU A 1 387 ? -3.11700 -7.31700 56.39900 1.000 38.76000 415 GLU A O 1
ATOM 28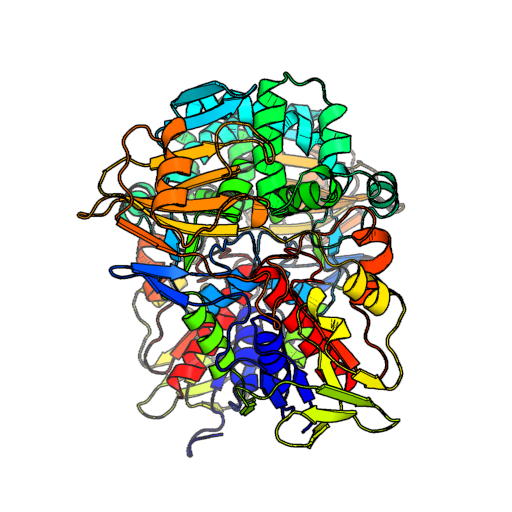01 N N . VAL A 1 388 ? -0.90000 -7.35000 56.00000 1.000 37.25000 416 VAL A N 1
ATOM 2802 C CA . VAL A 1 388 ? -1.04700 -7.93600 54.67200 1.000 38.49000 416 VAL A CA 1
ATOM 2803 C C . VAL A 1 388 ? -1.09000 -9.45000 54.80500 1.000 38.36000 416 VAL A C 1
ATOM 2804 O O . VAL A 1 388 ? -0.15300 -10.06600 55.32400 1.000 39.10000 416 VAL A O 1
ATOM 2808 N N . THR A 1 389 ? -2.17600 -10.05200 54.32900 1.000 36.97000 417 THR A N 1
ATOM 2809 C CA . THR A 1 389 ? -2.31000 -11.49900 54.32800 1.000 40.15000 417 THR A CA 1
ATOM 2810 C C . THR A 1 389 ? -1.96400 -12.13700 52.98700 1.000 38.09000 417 THR A C 1
ATOM 2811 O O . THR A 1 389 ? -1.57900 -13.30700 52.96100 1.000 39.54000 417 THR A O 1
ATOM 2815 N N . ALA A 1 390 ? -2.08500 -11.40200 51.87800 1.000 38.15000 418 ALA A N 1
ATOM 2816 C CA . ALA A 1 390 ? -1.73800 -11.90600 50.55300 1.000 35.09000 418 ALA A CA 1
ATOM 2817 C C . ALA A 1 390 ? -1.36900 -10.73800 49.65200 1.000 34.50000 418 ALA A C 1
ATOM 2818 O O . ALA A 1 390 ? -1.98400 -9.66900 49.72600 1.000 34.75000 418 ALA A O 1
ATOM 2820 N N . SER A 1 391 ? -0.37300 -10.95400 48.79100 1.000 36.40000 419 SER A N 1
ATOM 2821 C CA . SER A 1 391 ? 0.08400 -9.93000 47.85800 1.000 33.42000 419 SER A CA 1
ATOM 2822 C C . SER A 1 391 ? 0.59200 -10.60500 46.59400 1.000 32.54000 419 SER A C 1
ATOM 2823 O O . SER A 1 391 ? 1.38300 -11.54300 46.68700 1.000 31.71000 419 SER A O 1
ATOM 2826 N N . TYR A 1 392 ? 0.15400 -10.13200 45.42200 1.000 30.29000 420 TYR A N 1
ATOM 2827 C CA . TYR A 1 392 ? 0.63200 -10.71400 44.17400 1.000 29.41000 420 TYR A CA 1
ATOM 2828 C C . TYR A 1 392 ? 0.55500 -9.70500 43.03500 1.000 29.90000 420 TYR A C 1
ATOM 2829 O O . TYR A 1 392 ? -0.45900 -9.02200 42.85900 1.000 28.00000 420 TYR A O 1
ATOM 2838 N N . GLY A 1 393 ? 1.60700 -9.67400 42.22300 1.000 26.34000 421 GLY A N 1
ATOM 2839 C CA . GLY A 1 393 ? 1.53900 -8.98200 40.95500 1.000 25.84000 421 GLY A CA 1
ATOM 2840 C C . GLY A 1 393 ? 2.24200 -9.72400 39.83700 1.000 29.67000 421 GLY A C 1
ATOM 2841 O O . GLY A 1 393 ? 3.37600 -10.19500 40.00400 1.000 27.12000 421 GLY A O 1
ATOM 2842 N N . TYR A 1 394 ? 1.58600 -9.81400 38.68100 1.000 24.85000 422 TYR A N 1
ATOM 2843 C CA . TYR A 1 394 ? 2.19700 -10.45700 37.52500 1.000 27.02000 422 TYR A CA 1
ATOM 2844 C C . TYR A 1 394 ? 3.33200 -9.59500 36.98600 1.000 26.45000 422 TYR A C 1
ATOM 2845 O O . TYR A 1 394 ? 3.21200 -8.37400 36.88700 1.000 23.75000 422 TYR A O 1
ATOM 2854 N N . ASP A 1 395 ? 4.45100 -10.24000 36.65400 1.000 24.43000 423 ASP A N 1
ATOM 2855 C CA . ASP A 1 395 ? 5.65400 -9.53200 36.20900 1.000 24.38000 423 ASP A CA 1
ATOM 2856 C C . ASP A 1 395 ? 5.65700 -9.40500 34.68200 1.000 26.92000 423 ASP A C 1
ATOM 2857 O O . ASP A 1 395 ? 6.30800 -10.16700 33.96400 1.000 25.28000 423 ASP A O 1
ATOM 2862 N N . TRP A 1 396 ? 4.94600 -8.38100 34.18500 1.000 25.74000 424 TRP A N 1
ATOM 2863 C CA . TRP A 1 396 ? 4.92600 -8.08700 32.75300 1.000 25.41000 424 TRP A CA 1
ATOM 2864 C C . TRP A 1 396 ? 6.27400 -7.60700 32.23800 1.000 25.13000 424 TRP A C 1
ATOM 2865 O O . TRP A 1 396 ? 6.53300 -7.71700 31.03800 1.000 22.69000 424 TRP A O 1
ATOM 2876 N N . 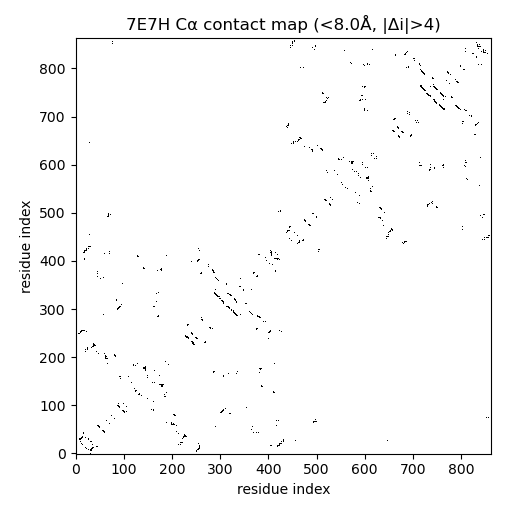ASN A 1 397 ? 7.13800 -7.09400 33.11900 1.000 24.77000 425 ASN A N 1
ATOM 2877 C CA . ASN A 1 397 ? 8.42500 -6.57000 32.68200 1.000 26.00000 425 ASN A CA 1
ATOM 2878 C C . ASN A 1 397 ? 9.38200 -7.69900 32.30000 1.000 27.26000 425 ASN A C 1
ATOM 2879 O O . ASN A 1 397 ? 10.10800 -7.59200 31.30300 1.000 27.58000 425 ASN A O 1
ATOM 2884 N N . LEU A 1 398 ? 9.39300 -8.80100 33.06300 1.000 26.36000 426 LEU A N 1
ATOM 2885 C CA . LEU A 1 398 ? 10.32000 -9.88200 32.75200 1.000 26.32000 426 LEU A CA 1
ATOM 2886 C C . LEU A 1 398 ? 9.71900 -10.95400 31.84800 1.000 27.61000 426 LEU A C 1
ATOM 2887 O O . LEU A 1 398 ? 10.47200 -11.74300 31.27200 1.000 27.86000 426 LEU A O 1
ATOM 2892 N N . ASP A 1 399 ? 8.39800 -11.00300 31.70300 1.000 29.12000 427 ASP A N 1
ATOM 2893 C CA . ASP A 1 399 ? 7.76700 -11.87600 30.71800 1.000 28.22000 427 ASP A CA 1
ATOM 2894 C C . ASP A 1 399 ? 8.29700 -11.53100 29.32200 1.000 25.91000 427 ASP A C 1
ATOM 2895 O O . ASP A 1 399 ? 8.05500 -10.42400 28.82500 1.000 25.75000 427 ASP A O 1
ATOM 2900 N N . PRO A 1 400 ? 9.02400 -12.44000 28.66200 1.000 25.04000 428 PRO A N 1
ATOM 2901 C CA . PRO A 1 400 ? 9.60700 -12.10400 27.34500 1.000 26.48000 428 PRO A CA 1
ATOM 2902 C C . PRO A 1 400 ? 8.57300 -11.79900 26.26700 1.000 24.12000 428 PRO A C 1
ATOM 2903 O O . PRO A 1 400 ? 8.92400 -11.22600 25.23100 1.000 29.28000 428 PRO A O 1
ATOM 2907 N N . PHE A 1 401 ? 7.31100 -12.14400 26.47200 1.000 25.11000 429 PHE A N 1
ATOM 2908 C CA . PHE A 1 401 ? 6.29500 -11.86100 25.47300 1.000 23.77000 429 PHE A CA 1
ATOM 2909 C C . PHE A 1 401 ? 5.59600 -10.52200 25.70200 1.000 25.46000 429 PHE A C 1
ATOM 2910 O O . PHE A 1 401 ? 4.66000 -10.19800 24.95800 1.000 23.75000 429 PHE A O 1
ATOM 2918 N N . SER A 1 402 ? 6.03000 -9.72700 26.69400 1.000 24.07000 430 SER A N 1
ATOM 2919 C CA . SER A 1 402 ? 5.50700 -8.36500 26.85700 1.000 24.25000 430 SER A CA 1
ATOM 2920 C C . SER A 1 402 ? 6.62200 -7.34500 27.08700 1.000 25.11000 430 SER A C 1
ATOM 2921 O O . SER A 1 402 ? 6.59600 -6.26300 26.49100 1.000 26.53000 430 SER A O 1
ATOM 2924 N N . LYS A 1 403 ? 7.58200 -7.66700 27.96100 1.000 23.23000 431 LYS A N 1
ATOM 2925 C CA . LYS A 1 403 ? 8.75900 -6.82600 28.22600 1.000 25.47000 431 LYS A CA 1
ATOM 2926 C C . LYS A 1 403 ? 8.36900 -5.38000 28.51400 1.000 24.19000 431 LYS A C 1
ATOM 2927 O O . LYS A 1 403 ? 8.87800 -4.44300 27.90200 1.000 25.36000 431 LYS A O 1
ATOM 2933 N N . GLY A 1 404 ? 7.47400 -5.19900 29.48200 1.000 24.88000 432 GLY A N 1
ATOM 2934 C CA . GLY A 1 404 ? 6.86200 -3.89700 29.70600 1.000 25.38000 432 GLY A CA 1
ATOM 2935 C C . GLY A 1 404 ? 5.37000 -4.03700 29.96000 1.000 26.15000 432 GLY A C 1
ATOM 2936 O O . GLY A 1 404 ? 4.83200 -5.15000 29.81600 1.000 21.36000 432 GLY A O 1
ATOM 2937 N N . THR A 1 405 ? 4.69300 -2.95200 30.32700 1.000 21.29000 433 THR A N 1
ATOM 2938 C CA . THR A 1 405 ? 3.27100 -2.98500 30.65900 1.000 22.02000 433 THR A CA 1
ATOM 2939 C C . THR A 1 405 ? 2.48100 -2.32400 29.52200 1.000 22.44000 433 THR A C 1
ATOM 2940 O O . THR A 1 405 ? 2.74000 -2.65800 28.35600 1.000 23.68000 433 THR A O 1
ATOM 2944 N N . TRP A 1 406 ? 1.53200 -1.43200 29.80200 1.000 22.73000 434 TRP A N 1
ATOM 2945 C CA . TRP A 1 406 ? 0.79400 -0.77700 28.72500 1.000 23.47000 434 TRP A CA 1
ATOM 2946 C C . TRP A 1 406 ? 1.62600 0.34000 28.10400 1.000 21.88000 434 TRP A C 1
ATOM 2947 O O . TRP A 1 406 ? 2.57700 0.87000 28.69900 1.000 19.77000 434 TRP A O 1
ATOM 2958 N N . CYS A 1 407 ? 1.24800 0.70100 26.89000 1.000 18.44000 435 CYS A N 1
ATOM 2959 C CA . CYS A 1 407 ? 2.05800 1.58900 26.05600 1.000 24.10000 435 CYS A CA 1
ATOM 2960 C C . CYS A 1 407 ? 1.63300 3.04200 26.23400 1.000 23.88000 435 CYS A C 1
ATOM 2961 O O . CYS A 1 407 ? 0.53200 3.42300 25.81900 1.000 23.91000 435 CYS A O 1
ATOM 2964 N N . THR A 1 408 ? 2.50400 3.84500 26.84900 1.000 25.57000 436 THR A N 1
ATOM 2965 C CA . THR A 1 408 ? 2.47100 5.30000 26.77000 1.000 20.80000 436 THR A CA 1
ATOM 2966 C C . THR A 1 408 ? 3.78600 5.73400 26.14400 1.000 23.49000 436 THR A C 1
ATOM 2967 O O . THR A 1 408 ? 4.85200 5.26600 26.55900 1.000 24.63000 436 THR A O 1
ATOM 2971 N N . TYR A 1 409 ? 3.72500 6.59100 25.12900 1.000 25.43000 437 TYR A N 1
ATOM 2972 C CA . TYR A 1 409 ? 4.95500 6.94100 24.43000 1.000 23.02000 437 TYR A CA 1
ATOM 2973 C C . TYR A 1 409 ? 5.85200 7.82500 25.28600 1.000 23.49000 437 TYR A C 1
ATOM 2974 O O . TYR A 1 409 ? 5.39200 8.54500 26.18000 1.000 23.15000 437 TYR A O 1
ATOM 2983 N N . ARG A 1 410 ? 7.14700 7.75900 24.99400 1.000 24.00000 438 ARG A N 1
ATOM 2984 C CA . ARG A 1 410 ? 8.15300 8.65800 25.55100 1.000 22.64000 438 ARG A CA 1
ATOM 2985 C C . ARG A 1 410 ? 8.18600 9.94200 24.72900 1.000 24.61000 438 ARG A C 1
ATOM 2986 O O . ARG A 1 410 ? 7.60800 9.98900 23.63600 1.000 25.83000 438 ARG A O 1
ATOM 2994 N N . PRO A 1 411 ? 8.83700 11.00900 25.22400 1.000 25.56000 439 PRO A N 1
ATOM 2995 C CA . PRO A 1 411 ? 8.89600 12.25500 24.44700 1.000 22.07000 439 PRO A CA 1
ATOM 2996 C C . PRO A 1 411 ? 9.43800 12.00000 23.04600 1.000 25.51000 439 PRO A C 1
ATOM 2997 O O . PRO A 1 411 ? 10.29000 11.13000 22.84500 1.000 25.27000 439 PRO A O 1
ATOM 3001 N N . ASN A 1 412 ? 8.87700 12.72700 22.07100 1.000 21.58000 440 ASN A N 1
ATOM 3002 C CA . ASN A 1 412 ? 9.24700 12.69000 20.65500 1.000 26.90000 440 ASN A CA 1
ATOM 3003 C C . ASN A 1 412 ? 8.72200 11.48400 19.87600 1.000 23.41000 440 ASN A C 1
ATOM 3004 O O . ASN A 1 412 ? 8.67900 11.53500 18.64900 1.000 26.78000 440 ASN A O 1
ATOM 3009 N N . GLN A 1 413 ? 8.31900 10.40000 20.54800 1.000 23.86000 441 GLN A N 1
ATOM 3010 C CA . GLN A 1 413 ? 8.03000 9.16700 19.81500 1.000 24.86000 441 GLN A CA 1
ATOM 3011 C C . GLN A 1 413 ? 6.77300 9.29300 18.96300 1.000 26.20000 441 GLN A C 1
ATOM 3012 O O . GLN A 1 413 ? 6.73400 8.77000 17.83900 1.000 25.27000 441 GLN A O 1
ATOM 3018 N N . THR A 1 414 ? 5.73900 9.98700 19.46900 1.000 22.76000 442 THR A N 1
ATOM 3019 C CA . THR A 1 414 ? 4.49800 10.11900 18.70300 1.000 24.15000 442 THR A CA 1
ATOM 3020 C C . THR A 1 414 ? 4.74800 10.77700 17.34700 1.000 24.64000 442 THR A C 1
ATOM 3021 O O . THR A 1 414 ? 4.38400 10.22400 16.30000 1.000 23.61000 442 THR A O 1
ATOM 3025 N N . THR A 1 415 ? 5.37500 11.96400 17.34800 1.000 24.91000 443 THR A N 1
ATOM 3026 C CA . THR A 1 415 ? 5.56700 12.71400 16.10700 1.000 25.34000 443 THR A CA 1
ATOM 3027 C C . THR A 1 415 ? 6.67700 12.13000 15.24400 1.000 25.00000 443 THR A C 1
ATOM 3028 O O . THR A 1 415 ? 6.64400 12.28100 14.02500 1.000 27.46000 443 THR A O 1
ATOM 3032 N N . ARG A 1 416 ? 7.65800 11.45800 15.83700 1.000 25.56000 444 ARG A N 1
ATOM 3033 C CA . ARG A 1 416 ? 8.71300 10.86100 15.02200 1.000 26.76000 444 ARG A CA 1
ATOM 3034 C C . ARG A 1 416 ? 8.28400 9.55400 14.37200 1.000 27.26000 444 ARG A C 1
ATOM 3035 O O . ARG A 1 416 ? 8.62000 9.31100 13.20600 1.000 26.95000 444 ARG A O 1
ATOM 3043 N N . TYR A 1 417 ? 7.54000 8.70000 15.09000 1.000 25.90000 445 TYR A N 1
ATOM 3044 C CA . TYR A 1 417 ? 7.42100 7.30100 14.68000 1.000 26.42000 445 TYR A CA 1
ATOM 3045 C C . TYR A 1 417 ? 6.01100 6.75700 14.45700 1.000 23.76000 445 TYR A C 1
ATOM 3046 O O . TYR A 1 417 ? 5.89700 5.70300 13.82100 1.000 25.61000 445 TYR A O 1
ATOM 3055 N N . LEU A 1 418 ? 4.94600 7.38300 14.97200 1.000 22.17000 446 LEU A N 1
ATOM 3056 C CA . LEU A 1 418 ? 3.65300 6.68800 14.99000 1.000 24.84000 446 LEU A CA 1
ATOM 3057 C C . LEU A 1 418 ? 3.23800 6.23400 13.59300 1.000 26.33000 446 LEU A C 1
ATOM 3058 O O . LEU A 1 418 ? 2.91400 5.05500 13.38400 1.000 25.17000 446 LEU A O 1
ATOM 3063 N N . THR A 1 419 ? 3.25800 7.14800 12.61800 1.000 25.37000 447 THR A N 1
ATOM 3064 C CA . THR A 1 419 ? 2.75700 6.79600 11.28900 1.000 26.49000 447 THR A CA 1
ATOM 3065 C C . THR A 1 419 ? 3.61500 5.70500 10.65500 1.000 28.76000 447 THR A C 1
ATOM 3066 O O . THR A 1 419 ? 3.09600 4.68700 10.18600 1.000 30.38000 447 THR A O 1
ATOM 3070 N N . GLU A 1 420 ? 4.93800 5.88500 10.66400 1.000 28.72000 448 GLU A N 1
ATOM 3071 C CA . GLU A 1 420 ? 5.83500 4.86400 10.12700 1.000 30.07000 448 GLU A CA 1
ATOM 3072 C C . GLU A 1 420 ? 5.76000 3.56300 10.92500 1.000 30.45000 448 GLU A C 1
ATOM 3073 O O . GLU A 1 420 ? 5.95900 2.47600 10.36200 1.000 28.73000 448 GLU A O 1
ATOM 3079 N N . LEU A 1 421 ? 5.47700 3.64400 12.22900 1.000 26.28000 449 LEU A N 1
ATOM 3080 C CA . LEU A 1 421 ? 5.27100 2.41800 12.99700 1.000 28.07000 449 LEU A CA 1
ATOM 3081 C C . LEU A 1 421 ? 4.04100 1.66000 12.49500 1.000 25.85000 449 LEU A C 1
ATOM 3082 O O . LEU A 1 421 ? 4.07100 0.43200 12.36200 1.000 26.19000 449 LEU A O 1
ATOM 3087 N N . GLN A 1 422 ? 2.96600 2.37700 12.16600 1.000 27.08000 450 GLN A N 1
ATOM 3088 C CA . GLN A 1 422 ? 1.73400 1.71800 11.73800 1.000 29.02000 450 GLN A CA 1
ATOM 3089 C C . GLN A 1 422 ? 1.82900 1.12600 10.34100 1.000 28.68000 450 GLN A C 1
ATOM 3090 O O . GLN A 1 422 ? 1.02400 0.24800 10.01000 1.000 28.25000 450 GLN A O 1
ATOM 3096 N N . LYS A 1 423 ? 2.77500 1.58500 9.52000 1.000 25.70000 451 LYS A N 1
ATOM 3097 C CA . LYS A 1 423 ? 2.74100 1.30800 8.09100 1.000 26.95000 451 LYS A CA 1
ATOM 3098 C C . LYS A 1 423 ? 3.02400 -0.15600 7.78300 1.000 29.26000 451 LYS A C 1
ATOM 3099 O O . LYS A 1 423 ? 3.83900 -0.81100 8.43600 1.000 29.63000 451 LYS A O 1
ATOM 3105 N N . ARG A 1 424 ? 2.35400 -0.65300 6.74800 1.000 27.56000 452 ARG A N 1
ATOM 3106 C CA . ARG A 1 424 ? 2.66900 -1.96200 6.21500 1.000 25.94000 452 ARG A CA 1
ATOM 3107 C C . ARG A 1 424 ? 3.99700 -1.89500 5.47700 1.000 25.44000 452 ARG A C 1
ATOM 3108 O O . ARG A 1 424 ? 4.39800 -0.84300 4.97600 1.000 21.89000 452 ARG A O 1
ATOM 3116 N N . GLU A 1 425 ? 4.69800 -3.02400 5.43400 1.000 25.08000 453 GLU A N 1
ATOM 3117 C CA . GLU A 1 425 ? 5.95000 -3.12900 4.68100 1.000 27.83000 453 GLU A CA 1
ATOM 3118 C C . GLU A 1 425 ? 5.84500 -4.35900 3.79300 1.000 28.64000 453 GLU A C 1
ATOM 3119 O O . GLU A 1 425 ? 6.03400 -5.49300 4.25400 1.000 29.72000 453 GLU A O 1
ATOM 3125 N N . GLY A 1 426 ? 5.52100 -4.12800 2.52700 1.000 27.62000 454 GLY A N 1
ATOM 3126 C CA . GLY A 1 426 ? 5.30500 -5.24500 1.62700 1.000 32.26000 454 GLY A CA 1
ATOM 3127 C C . GLY A 1 426 ? 4.08500 -6.03500 2.08200 1.000 31.19000 454 GLY A C 1
ATOM 3128 O O . GLY A 1 426 ? 2.97600 -5.50600 2.19600 1.000 27.32000 454 GLY A O 1
ATOM 3129 N N . ARG A 1 427 ? 4.28100 -7.31100 2.36100 1.000 31.56000 455 ARG A N 1
ATOM 3130 C CA . ARG A 1 427 ? 3.20900 -8.18700 2.81600 1.000 30.90000 455 ARG A CA 1
ATOM 3131 C C . ARG A 1 427 ? 3.12200 -8.27000 4.33600 1.000 26.30000 455 ARG A C 1
ATOM 3132 O O . ARG A 1 427 ? 2.32000 -9.05400 4.86600 1.000 26.56000 455 ARG A O 1
ATOM 3140 N N . LEU A 1 428 ? 3.92800 -7.47700 5.04100 1.000 26.57000 456 LEU A N 1
ATOM 3141 C CA . LEU A 1 428 ? 3.93300 -7.41900 6.50000 1.000 27.65000 456 LEU A CA 1
ATOM 3142 C C . LEU A 1 428 ? 3.08600 -6.24600 6.95700 1.000 27.77000 456 LEU A C 1
ATOM 3143 O O . LEU A 1 428 ? 3.42800 -5.09000 6.68000 1.000 28.92000 456 LEU A O 1
ATOM 3148 N N . PHE A 1 429 ? 1.99800 -6.54300 7.65300 1.000 26.33000 457 PHE A N 1
ATOM 3149 C CA . PHE A 1 429 ? 1.19100 -5.53900 8.32800 1.000 25.97000 457 PHE A CA 1
ATOM 3150 C C . PHE A 1 429 ? 1.50700 -5.55600 9.82300 1.000 24.27000 457 PHE A C 1
ATOM 3151 O O . PHE A 1 429 ? 2.03300 -6.53600 10.35900 1.000 26.82000 457 PHE A O 1
ATOM 3159 N N . PHE A 1 430 ? 1.21500 -4.44200 10.49500 1.000 24.26000 458 PHE A N 1
ATOM 3160 C CA . PHE A 1 430 ? 1.53000 -4.29800 11.91600 1.000 24.94000 458 PHE A CA 1
ATOM 3161 C C . PHE A 1 430 ? 0.29800 -3.82100 12.66500 1.000 24.03000 458 PHE A C 1
ATOM 3162 O O . PHE A 1 430 ? -0.38900 -2.90300 12.22100 1.000 24.35000 458 PHE A O 1
ATOM 3170 N N . ALA A 1 431 ? 0.02000 -4.44700 13.80400 1.000 24.11000 459 ALA A N 1
ATOM 3171 C CA . ALA A 1 431 ? -1.16100 -4.10700 14.58600 1.000 25.85000 459 ALA A CA 1
ATOM 3172 C C . ALA A 1 431 ? -0.80400 -4.08300 16.06600 1.000 24.46000 459 ALA A C 1
ATOM 3173 O O . ALA A 1 431 ? 0.16700 -4.72000 16.49900 1.000 23.01000 459 ALA A O 1
ATOM 3175 N N . GLY A 1 432 ? -1.59600 -3.34300 16.83600 1.000 22.58000 460 GLY A N 1
ATOM 3176 C CA . GLY A 1 432 ? -1.47600 -3.39300 18.28100 1.000 20.16000 460 GLY A CA 1
ATOM 3177 C C . GLY A 1 432 ? -1.99600 -2.14100 18.94700 1.000 21.45000 460 GLY A C 1
ATOM 3178 O O . GLY A 1 432 ? -2.05800 -1.05500 18.35700 1.000 25.37000 460 GLY A O 1
ATOM 3179 N N . SER A 1 433 ? -2.36200 -2.30100 20.22300 1.000 22.05000 461 SER A N 1
ATOM 3180 C CA . SER A 1 433 ? -2.68700 -1.13700 21.03700 1.000 22.27000 461 SER A CA 1
ATOM 3181 C C . SER A 1 433 ? -1.48500 -0.20800 21.14400 1.000 21.78000 461 SER A C 1
ATOM 3182 O O . SER A 1 433 ? -1.65300 1.01100 21.21900 1.000 24.41000 461 SER A O 1
ATOM 3185 N N . ASP A 1 434 ? -0.27000 -0.76700 21.12400 1.000 20.40000 462 ASP A N 1
ATOM 3186 C CA . ASP A 1 434 ? 0.97700 -0.00200 21.13500 1.000 21.50000 462 ASP A CA 1
ATOM 3187 C C . ASP A 1 434 ? 1.10300 0.95900 19.95500 1.000 24.57000 462 ASP A C 1
ATOM 3188 O O . ASP A 1 434 ? 2.01800 1.79200 19.95300 1.000 23.22000 462 ASP A O 1
ATOM 3193 N N . MET A 1 435 ? 0.25400 0.83400 18.92800 1.000 23.40000 463 MET A N 1
ATOM 3194 C CA . MET A 1 435 ? 0.32600 1.75200 17.79600 1.000 24.69000 463 MET A CA 1
ATOM 3195 C C . MET A 1 435 ? -1.05300 2.23900 17.35800 1.000 23.23000 463 MET A C 1
ATOM 3196 O O . MET A 1 435 ? -1.22300 2.64300 16.19600 1.000 23.44000 463 MET A O 1
ATOM 3201 N N . ALA A 1 436 ? -2.04400 2.18900 18.24300 1.000 22.64000 464 ALA A N 1
ATOM 3202 C CA . ALA A 1 436 ? -3.37900 2.64700 17.88600 1.000 20.53000 464 ALA A CA 1
ATOM 3203 C C . ALA A 1 436 ? -3.40900 4.17100 17.79400 1.000 24.22000 464 ALA A C 1
ATOM 3204 O O . ALA A 1 436 ? -2.59500 4.87300 18.40400 1.000 20.87000 464 ALA A O 1
ATOM 3206 N N . ASN A 1 437 ? -4.38100 4.67900 17.02900 1.000 20.52000 465 ASN A N 1
ATOM 3207 C CA . ASN A 1 437 ? -4.56200 6.12300 16.91000 1.000 22.28000 465 ASN A CA 1
ATOM 3208 C C . ASN A 1 437 ? -5.20200 6.71600 18.15400 1.000 25.13000 465 ASN A C 1
ATOM 3209 O O . ASN A 1 437 ? -4.86600 7.84000 18.54700 1.000 22.47000 465 ASN A O 1
ATOM 3214 N N . GLY A 1 438 ? -6.14400 5.99300 18.77200 1.000 21.29000 466 GLY A N 1
ATOM 3215 C CA . GLY A 1 438 ? -6.96500 6.59300 19.80900 1.000 20.59000 466 GLY A CA 1
ATOM 3216 C C . GLY A 1 438 ? -6.49100 6.28400 21.21000 1.000 24.93000 466 GLY A C 1
ATOM 3217 O O . GLY A 1 438 ? -5.53100 6.89100 21.70700 1.000 23.62000 466 GLY A O 1
ATOM 3218 N N . TRP A 1 439 ? -7.17500 5.33900 21.86100 1.000 23.39000 467 TRP A N 1
ATOM 3219 C CA . TRP A 1 439 ? -6.80000 4.85500 23.18300 1.000 20.56000 467 TRP A CA 1
ATOM 3220 C C . TRP A 1 439 ? -5.61200 3.89400 23.06900 1.000 22.06000 467 TRP A C 1
ATOM 3221 O O . TRP A 1 439 ? -5.66600 2.74600 23.52800 1.000 19.14000 467 TRP A O 1
ATOM 3232 N N . ARG A 1 440 ? -4.54800 4.35600 22.42300 1.000 20.92000 468 ARG A N 1
ATOM 3233 C CA . ARG A 1 440 ? -3.26000 3.68900 22.47800 1.000 22.46000 468 ARG A CA 1
ATOM 3234 C C . ARG A 1 440 ? -2.85800 3.42800 23.92400 1.000 20.87000 468 ARG A C 1
ATOM 3235 O O . ARG A 1 440 ? -2.88900 4.33400 24.75600 1.000 19.44000 468 ARG A O 1
ATOM 3243 N N . GLY A 1 441 ? -2.51100 2.17300 24.21900 1.000 23.37000 469 GLY A N 1
ATOM 3244 C CA . GLY A 1 441 ? -2.19100 1.73600 25.56300 1.000 22.57000 469 GLY A CA 1
ATOM 3245 C C . GLY A 1 441 ? -3.32900 1.06100 26.29900 1.000 24.51000 469 GLY A C 1
ATOM 3246 O O . GLY A 1 441 ? -3.16700 0.72200 27.47400 1.000 24.96000 469 GLY A O 1
ATOM 3247 N N . PHE A 1 442 ? -4.47800 0.87300 25.65600 1.000 22.11000 470 PHE A N 1
ATOM 3248 C CA . PHE A 1 442 ? -5.66400 0.33700 26.30700 1.000 21.94000 470 PHE A 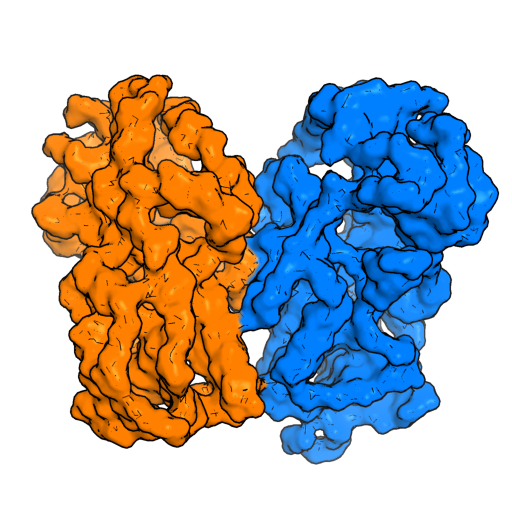CA 1
ATOM 3249 C C . PHE A 1 442 ? -6.14900 -0.87300 25.52400 1.000 21.08000 470 PHE A C 1
ATOM 3250 O O . PHE A 1 442 ? -5.72000 -1.11600 24.40000 1.000 22.19000 470 PHE A O 1
ATOM 3258 N N . ILE A 1 443 ? -7.04500 -1.64600 26.14200 1.000 22.32000 471 ILE A N 1
ATOM 3259 C CA . ILE A 1 443 ? -7.70100 -2.72700 25.41800 1.000 24.74000 471 ILE A CA 1
ATOM 3260 C C . ILE A 1 443 ? -8.40700 -2.16600 24.19000 1.000 22.84000 471 ILE A C 1
ATOM 3261 O O . ILE A 1 443 ? -8.31900 -2.72900 23.09200 1.000 23.82000 471 ILE A O 1
ATOM 3266 N N . ASP A 1 444 ? -9.06000 -1.01000 24.34500 1.000 20.54000 472 ASP A N 1
ATOM 3267 C CA . ASP A 1 444 ? -9.78700 -0.40300 23.23200 1.000 23.11000 472 ASP A CA 1
ATOM 3268 C C . ASP A 1 444 ? -8.87600 -0.12300 22.03900 1.000 21.64000 472 ASP A C 1
ATOM 3269 O O . ASP A 1 444 ? -9.27300 -0.32300 20.88200 1.000 23.73000 472 ASP A O 1
ATOM 3274 N N . GLY A 1 445 ? -7.65500 0.36000 22.29200 1.000 26.76000 473 GLY A N 1
ATOM 3275 C CA . GLY A 1 445 ? -6.74100 0.62600 21.18900 1.000 20.76000 473 GLY A CA 1
ATOM 3276 C C . GLY A 1 445 ? -6.35800 -0.63200 20.43600 1.000 22.81000 473 GLY A C 1
ATOM 3277 O O . GLY A 1 445 ? -6.22300 -0.61900 19.20800 1.000 21.15000 473 GLY A O 1
ATOM 3278 N N . ALA A 1 446 ? -6.19400 -1.74100 21.16100 1.000 23.45000 474 ALA A N 1
ATOM 3279 C CA . ALA A 1 446 ? -5.86900 -3.01700 20.52300 1.000 26.71000 474 ALA A CA 1
ATOM 3280 C C . ALA A 1 446 ? -6.98500 -3.47000 19.58400 1.000 23.41000 474 ALA A C 1
ATOM 3281 O O . ALA A 1 446 ? -6.72000 -3.92800 18.46300 1.000 22.75000 474 ALA A O 1
ATOM 3283 N N . ILE A 1 447 ? -8.24200 -3.33000 20.01200 1.000 25.21000 475 ILE A N 1
ATOM 3284 C CA . ILE A 1 447 ? -9.36500 -3.74000 19.17100 1.000 25.05000 475 ILE A CA 1
ATOM 3285 C C . ILE A 1 447 ? -9.51400 -2.79100 17.98600 1.000 24.59000 475 ILE A C 1
ATOM 3286 O O . ILE A 1 447 ? -9.69500 -3.21900 16.83600 1.000 26.15000 475 ILE A O 1
ATOM 3291 N N . GLU A 1 448 ? -9.45600 -1.48900 18.25400 1.000 24.29000 476 GLU A N 1
ATOM 3292 C CA . GLU A 1 448 ? -9.52000 -0.50300 17.18100 1.000 24.63000 476 GLU A CA 1
ATOM 3293 C C . GLU A 1 448 ? -8.45700 -0.77100 16.11600 1.000 25.07000 476 GLU A C 1
ATOM 3294 O O . GLU A 1 448 ? -8.76700 -0.92600 14.93000 1.000 23.10000 476 GLU A O 1
ATOM 3300 N N . ASN A 1 449 ? -7.19100 -0.83900 16.52600 1.000 23.62000 477 ASN A N 1
ATOM 3301 C CA . ASN A 1 449 ? -6.13100 -1.02800 15.54500 1.000 23.06000 477 ASN A CA 1
ATOM 3302 C C . ASN A 1 449 ? -6.22400 -2.40200 14.88100 1.000 21.86000 477 ASN A C 1
ATOM 3303 O O . ASN A 1 449 ? -6.06500 -2.51200 13.66000 1.000 23.02000 477 ASN A O 1
ATOM 3308 N N . GLY A 1 450 ? -6.51700 -3.45600 15.65000 1.000 22.92000 478 GLY A N 1
ATOM 3309 C CA . GLY A 1 450 ? -6.63500 -4.78800 15.05100 1.000 22.14000 478 GLY A CA 1
ATOM 3310 C C . GLY A 1 450 ? -7.71800 -4.86300 13.98400 1.000 26.88000 478 GLY A C 1
ATOM 3311 O O . GLY A 1 450 ? -7.56100 -5.53200 12.95300 1.000 21.42000 478 GLY A O 1
ATOM 3312 N N . ARG A 1 451 ? -8.82900 -4.16500 14.20900 1.000 24.21000 479 ARG A N 1
ATOM 3313 C CA . ARG A 1 451 ? -9.93800 -4.26200 13.27500 1.000 25.66000 479 ARG A CA 1
ATOM 3314 C C . ARG A 1 451 ? -9.63400 -3.52500 11.97700 1.000 23.38000 479 ARG A C 1
ATOM 3315 O O . ARG A 1 451 ? -9.99100 -4.00400 10.90000 1.000 23.88000 479 ARG A O 1
ATOM 3323 N N . GLU A 1 452 ? -8.98000 -2.36000 12.04600 1.000 23.90000 480 GLU A N 1
ATOM 3324 C CA . GLU A 1 452 ? -8.72000 -1.64500 10.80000 1.000 24.69000 480 GLU A CA 1
ATOM 3325 C C . GLU A 1 452 ? -7.57500 -2.29200 10.03800 1.000 24.36000 480 GLU A C 1
ATOM 3326 O O . GLU A 1 452 ? -7.62200 -2.38100 8.80800 1.000 25.27000 480 GLU A O 1
ATOM 3332 N N . VAL A 1 453 ? -6.56200 -2.80200 10.74900 1.000 27.00000 481 VAL A N 1
ATOM 3333 C CA . VAL A 1 453 ? -5.46400 -3.48900 10.07400 1.000 23.51000 481 VAL A CA 1
ATOM 3334 C C . VAL A 1 453 ? -5.95800 -4.77300 9.41400 1.000 28.21000 481 VAL A C 1
ATOM 3335 O O . VAL A 1 453 ? -5.56700 -5.10100 8.28000 1.000 25.31000 481 VAL A O 1
ATOM 3339 N N . GLY A 1 454 ? -6.81300 -5.52600 10.10800 1.000 26.09000 482 GLY A N 1
ATOM 3340 C CA . GLY A 1 454 ? -7.37000 -6.72300 9.50400 1.000 23.33000 482 GLY A CA 1
ATOM 3341 C C . GLY A 1 454 ? -8.17100 -6.40500 8.25600 1.000 28.20000 482 GLY A C 1
ATOM 3342 O O . GLY A 1 454 ? -8.13100 -7.15200 7.27600 1.000 28.30000 482 GLY A O 1
ATOM 3343 N N . HIS A 1 455 ? -8.87500 -5.26700 8.26000 1.000 25.46000 483 HIS A N 1
ATOM 3344 C CA . HIS A 1 455 ? -9.64300 -4.86000 7.08200 1.000 26.36000 483 HIS A CA 1
ATOM 3345 C C . HIS A 1 455 ? -8.73200 -4.41600 5.94000 1.000 26.91000 483 HIS A C 1
ATOM 3346 O O . HIS A 1 455 ? -9.02100 -4.69100 4.77000 1.000 27.13000 483 HIS A O 1
ATOM 3353 N N . GLN A 1 456 ? -7.65800 -3.68200 6.25400 1.000 26.11000 484 GLN A N 1
ATOM 3354 C CA . GLN A 1 456 ? -6.68200 -3.31400 5.23200 1.000 27.14000 484 GLN A CA 1
ATOM 3355 C C . GLN A 1 456 ? -6.06500 -4.56000 4.60500 1.000 29.14000 484 GLN A C 1
ATOM 3356 O O . GLN A 1 456 ? -5.82100 -4.60400 3.39400 1.000 29.58000 484 GLN A O 1
ATOM 3362 N N . VAL A 1 457 ? -5.80600 -5.59100 5.41500 1.000 28.41000 485 VAL A N 1
ATOM 3363 C CA . VAL A 1 457 ? -5.30200 -6.84700 4.86600 1.000 27.47000 485 VAL A CA 1
ATOM 3364 C C . VAL A 1 457 ? -6.32700 -7.46000 3.92100 1.000 26.47000 485 VAL A C 1
ATOM 3365 O O . VAL A 1 457 ? -5.99500 -7.88100 2.80900 1.000 29.00000 485 VAL A O 1
ATOM 3369 N N . ALA A 1 458 ? -7.58800 -7.53000 4.35400 1.000 25.17000 486 ALA A N 1
ATOM 3370 C CA . ALA A 1 458 ? -8.63700 -8.05400 3.48100 1.000 29.94000 486 ALA A CA 1
ATOM 3371 C C . ALA A 1 458 ? -8.70700 -7.26500 2.17800 1.000 29.82000 486 ALA A C 1
ATOM 3372 O O . ALA A 1 458 ? -8.78100 -7.85100 1.09400 1.000 33.43000 486 ALA A O 1
ATOM 3374 N N . THR A 1 459 ? -8.65800 -5.93400 2.26100 1.000 24.59000 487 THR A N 1
ATOM 3375 C CA . THR A 1 459 ? -8.63800 -5.12200 1.04900 1.000 32.40000 487 THR A CA 1
ATOM 3376 C C . THR A 1 459 ? -7.41300 -5.43700 0.19300 1.000 33.70000 487 THR A C 1
ATOM 3377 O O . THR A 1 459 ? -7.51800 -5.61300 -1.02700 1.000 32.26000 487 THR A O 1
ATOM 3381 N N . TYR A 1 460 ? -6.23600 -5.48300 0.81900 1.000 28.34000 488 TYR A N 1
ATOM 3382 C CA . TYR A 1 460 ? -4.99500 -5.73200 0.09400 1.000 31.88000 488 TYR A CA 1
ATOM 3383 C C . TYR A 1 460 ? -5.05600 -7.05800 -0.65400 1.000 32.51000 488 TYR A C 1
ATOM 3384 O O . TYR A 1 460 ? -4.70300 -7.13800 -1.83700 1.000 31.64000 488 TYR A O 1
ATOM 3393 N N . LEU A 1 461 ? -5.53700 -8.10500 0.00800 1.000 34.16000 489 LEU A N 1
ATOM 3394 C CA . LEU A 1 461 ? -5.73600 -9.38300 -0.66900 1.000 33.48000 489 LEU A CA 1
ATOM 3395 C C . LEU A 1 461 ? -6.95800 -9.37200 -1.64800 1.000 39.73000 489 LEU A C 1
ATOM 3396 O O . LEU A 1 461 ? -7.27800 -10.42500 -2.19800 1.000 47.61000 489 LEU A O 1
ATOM 3401 N N . LYS A 1 462 ? -7.56800 -8.20500 -1.84900 1.000 44.19000 490 LYS A N 1
ATOM 3402 C CA . LYS A 1 462 ? -8.68400 -7.95700 -2.78000 1.000 43.27000 490 LYS A CA 1
ATOM 3403 C C . LYS A 1 462 ? -9.96600 -8.62900 -2.33700 1.000 44.82000 490 LYS A C 1
ATOM 3404 O O . LYS A 1 462 ? -11.04800 -8.05400 -2.51900 1.000 53.69000 490 LYS A O 1
ATOM 3410 N N . TYR B 1 31 ? -33.01800 -18.69600 1.46000 1.000 33.61000 59 TYR B N 1
ATOM 3411 C CA . TYR B 1 31 ? -32.11400 -17.89900 2.28700 1.000 34.59000 59 TYR B CA 1
ATOM 3412 C C . TYR B 1 31 ? -32.12800 -18.37600 3.73500 1.000 30.75000 59 TYR B C 1
ATOM 3413 O O . TYR B 1 31 ? -33.05900 -19.04200 4.16800 1.000 33.80000 59 TYR B O 1
ATOM 3422 N N . ASP B 1 32 ? -31.06700 -18.05500 4.47000 1.000 31.51000 60 ASP B N 1
ATOM 3423 C CA . ASP B 1 32 ? -31.03900 -18.27000 5.90800 1.000 33.86000 60 ASP B CA 1
ATOM 3424 C C . ASP B 1 32 ? -31.66800 -17.10600 6.65200 1.000 32.88000 60 ASP B C 1
ATOM 3425 O O . ASP B 1 32 ? -32.41000 -17.30900 7.61800 1.000 33.75000 60 ASP B O 1
ATOM 3430 N N . VAL B 1 33 ? -31.37000 -15.89200 6.21100 1.000 30.90000 61 VAL B N 1
ATOM 3431 C CA . VAL B 1 33 ? -31.80300 -14.67000 6.86500 1.000 32.28000 61 VAL B CA 1
ATOM 3432 C C . VAL B 1 33 ? -32.33600 -13.73400 5.79000 1.000 31.55000 61 VAL B C 1
ATOM 3433 O O . VAL B 1 33 ? -31.69400 -13.54100 4.75000 1.000 29.41000 61 VAL B O 1
ATOM 3437 N N . ILE B 1 34 ? -33.51600 -13.18000 6.02300 1.000 26.95000 62 ILE B N 1
ATOM 3438 C CA . ILE B 1 34 ? -34.02700 -12.06700 5.23500 1.000 28.13000 62 ILE B CA 1
ATOM 3439 C C . ILE B 1 34 ? -34.05400 -10.85300 6.14900 1.000 27.40000 62 ILE B C 1
ATOM 3440 O O . ILE B 1 34 ? -34.50400 -10.94000 7.30000 1.000 28.12000 62 ILE B O 1
ATOM 3445 N N . VAL B 1 35 ? -33.52800 -9.74000 5.65800 1.000 27.68000 63 VAL B N 1
ATOM 3446 C CA . VAL B 1 35 ? -33.53400 -8.47600 6.37500 1.000 25.48000 63 VAL B CA 1
ATOM 3447 C C . VAL B 1 35 ? -34.50300 -7.56500 5.64700 1.000 26.36000 63 VAL B C 1
ATOM 3448 O O . VAL B 1 35 ? -34.34700 -7.32600 4.44700 1.000 28.37000 63 VAL B O 1
ATOM 3452 N N . ILE B 1 36 ? -35.51200 -7.08100 6.36000 1.000 28.94000 64 ILE B N 1
ATOM 3453 C CA . ILE B 1 36 ? -36.50100 -6.15500 5.81700 1.000 31.11000 64 ILE B CA 1
ATOM 3454 C C . ILE B 1 36 ? -36.07800 -4.73700 6.18900 1.000 30.69000 64 ILE B C 1
ATOM 3455 O O . ILE B 1 36 ? -36.21300 -4.32300 7.34600 1.000 28.37000 64 ILE B O 1
ATOM 3460 N N . GLY B 1 37 ? -35.60200 -3.98100 5.20000 1.000 26.51000 65 GLY B N 1
ATOM 3461 C CA . GLY B 1 37 ? -35.16900 -2.61900 5.41200 1.000 26.31000 65 GLY B CA 1
ATOM 3462 C C . GLY B 1 37 ? -33.67800 -2.47200 5.19800 1.000 28.01000 65 GLY B C 1
ATOM 3463 O O . GLY B 1 37 ? -32.88600 -3.16900 5.84600 1.000 26.89000 65 GLY B O 1
ATOM 3464 N N . GLY B 1 38 ? -33.28800 -1.57800 4.28700 1.000 27.44000 66 GLY B N 1
ATOM 3465 C CA . GLY B 1 38 ? -31.89000 -1.32800 3.96900 1.000 26.98000 66 GLY B CA 1
ATOM 3466 C C . GLY B 1 38 ? -31.35900 -0.00100 4.48700 1.000 30.33000 66 GLY B C 1
ATOM 3467 O O . GLY B 1 38 ? -30.61900 0.70600 3.78900 1.000 24.21000 66 GLY B O 1
ATOM 3468 N N . GLY B 1 39 ? -31.74900 0.35900 5.71200 1.000 24.61000 67 GLY B N 1
ATOM 3469 C CA . GLY B 1 39 ? -31.12100 1.44800 6.43000 1.000 27.08000 67 GLY B CA 1
ATOM 3470 C C . GLY B 1 39 ? -29.87800 0.96800 7.16800 1.000 26.18000 67 GLY B C 1
ATOM 3471 O O . GLY B 1 39 ? -29.42800 -0.17200 7.02400 1.000 25.14000 67 GLY B O 1
ATOM 3472 N N . PHE B 1 40 ? -29.32600 1.86200 7.99500 1.000 24.61000 68 PHE B N 1
ATOM 3473 C CA . PHE B 1 40 ? -28.10200 1.51100 8.70700 1.000 25.46000 68 PHE B CA 1
ATOM 3474 C C . PHE B 1 40 ? -28.30300 0.28700 9.60300 1.000 24.45000 68 PHE B C 1
ATOM 3475 O O . PHE B 1 40 ? -27.40600 -0.55900 9.72000 1.000 26.59000 68 PHE B O 1
ATOM 3483 N N . ALA B 1 41 ? -29.48600 0.13700 10.20400 1.000 23.06000 69 ALA B N 1
ATOM 3484 C CA . ALA B 1 41 ? -29.71200 -1.04200 11.04100 1.000 24.82000 69 ALA B CA 1
ATOM 3485 C C . ALA B 1 41 ? -29.73500 -2.32100 10.20400 1.000 22.74000 69 ALA B C 1
ATOM 3486 O O . ALA B 1 41 ? -29.00400 -3.28000 10.49500 1.000 24.98000 69 ALA B O 1
ATOM 3488 N N . GLY B 1 42 ? -30.55500 -2.35500 9.15200 1.000 24.26000 70 GLY B N 1
ATOM 3489 C CA . GLY B 1 42 ? -30.65600 -3.57000 8.35300 1.000 24.23000 70 GLY B CA 1
ATOM 3490 C C . GLY B 1 42 ? -29.36200 -3.90800 7.63200 1.000 24.54000 70 GLY B C 1
ATOM 3491 O O . GLY B 1 42 ? -28.98700 -5.07900 7.52100 1.000 22.85000 70 GLY B O 1
ATOM 3492 N N . VAL B 1 43 ? -28.66400 -2.88700 7.13100 1.000 25.27000 71 VAL B N 1
ATOM 3493 C CA . VAL B 1 43 ? -27.38800 -3.10700 6.45700 1.000 25.31000 71 VAL B CA 1
ATOM 3494 C C . VAL B 1 43 ? -26.33800 -3.62000 7.44600 1.000 27.52000 71 VAL B C 1
ATOM 3495 O O . VAL B 1 43 ? -25.52600 -4.50000 7.11700 1.000 25.74000 71 VAL B O 1
ATOM 3499 N N . THR B 1 44 ? -26.33700 -3.09000 8.67800 1.000 23.17000 72 THR B N 1
ATOM 3500 C CA . THR B 1 44 ? -25.39900 -3.59100 9.68400 1.000 22.44000 72 THR B CA 1
ATOM 3501 C C . THR B 1 44 ? -25.75100 -5.02000 10.08900 1.000 26.24000 72 THR B C 1
ATOM 3502 O O . THR B 1 44 ? -24.86600 -5.87100 10.23300 1.000 26.57000 72 THR B O 1
ATOM 3506 N N . ALA B 1 45 ? -27.04500 -5.30200 10.28000 1.000 25.31000 73 ALA B N 1
ATOM 3507 C CA . ALA B 1 45 ? -27.46700 -6.65500 10.62000 1.000 25.31000 73 ALA B CA 1
ATOM 3508 C C . ALA B 1 45 ? -27.16000 -7.63200 9.49200 1.000 27.89000 73 ALA B C 1
ATOM 3509 O O . ALA B 1 45 ? -26.80400 -8.79000 9.74400 1.000 24.56000 73 ALA B O 1
ATOM 3511 N N . ALA B 1 46 ? -27.31600 -7.19400 8.24200 1.000 23.54000 74 ALA B N 1
ATOM 3512 C CA . ALA B 1 46 ? -27.07600 -8.10600 7.12400 1.000 26.23000 74 ALA B CA 1
ATOM 3513 C C . ALA B 1 46 ? -25.59300 -8.40100 6.97000 1.000 25.23000 74 ALA B C 1
ATOM 3514 O O . ALA B 1 46 ? -25.21700 -9.53000 6.62800 1.000 28.55000 74 ALA B O 1
ATOM 3516 N N . ARG B 1 47 ? -24.73000 -7.40100 7.21800 1.000 26.87000 75 ARG B N 1
ATOM 3517 C CA . ARG B 1 47 ? -23.29200 -7.66200 7.20800 1.000 27.82000 75 ARG B CA 1
ATOM 3518 C C . ARG B 1 47 ? -22.91800 -8.67100 8.28200 1.000 27.15000 75 ARG B C 1
ATOM 3519 O O . ARG B 1 47 ? -22.11400 -9.58000 8.04000 1.000 26.60000 75 ARG B O 1
ATOM 3527 N N . GLU B 1 48 ? -23.50200 -8.52000 9.47400 1.000 25.80000 76 GLU B N 1
ATOM 3528 C CA . GLU B 1 48 ? -23.24100 -9.42500 10.58700 1.000 26.90000 76 GLU B CA 1
ATOM 3529 C C . GLU B 1 48 ? -23.67500 -10.85000 10.25400 1.000 31.14000 76 GLU B C 1
ATOM 3530 O O . GLU B 1 48 ? -22.92700 -11.81000 10.47500 1.000 28.80000 76 GLU B O 1
ATOM 3536 N N . ALA B 1 49 ? -24.88600 -10.99900 9.70900 1.000 27.34000 77 ALA B N 1
ATOM 3537 C CA . ALA B 1 49 ? -25.38400 -12.31200 9.32200 1.000 28.49000 77 ALA B CA 1
ATOM 3538 C C . ALA B 1 49 ? -24.53800 -12.93600 8.21400 1.000 25.62000 77 ALA B C 1
ATOM 3539 O O . ALA B 1 49 ? -24.10500 -14.08500 8.32800 1.000 26.31000 77 ALA B O 1
ATOM 3541 N N . SER B 1 50 ? -24.31900 -12.21000 7.11600 1.000 27.70000 78 SER B N 1
ATOM 3542 C CA . SER B 1 50 ? -23.61400 -12.81300 5.98800 1.000 30.39000 78 SER B CA 1
ATOM 3543 C C . SER B 1 50 ? -22.14500 -13.08700 6.31000 1.000 34.46000 78 SER B C 1
ATOM 3544 O O . SER B 1 50 ? -21.57500 -14.05900 5.80200 1.000 30.09000 78 SER B O 1
ATOM 3547 N N . ARG B 1 51 ? -21.51700 -12.26900 7.16000 1.000 30.33000 79 ARG B N 1
ATOM 3548 C CA . ARG B 1 51 ? -20.14300 -12.57000 7.54900 1.000 28.55000 79 ARG B CA 1
ATOM 3549 C C . ARG B 1 51 ? -20.05700 -13.71100 8.55500 1.000 30.64000 79 ARG B C 1
ATOM 3550 O O . ARG B 1 51 ? -18.95700 -14.21100 8.81400 1.000 28.31000 79 ARG B O 1
ATOM 3558 N N . SER B 1 52 ? -21.18100 -14.12900 9.12900 1.000 27.84000 80 SER B N 1
ATOM 3559 C CA . SER B 1 52 ? -21.22500 -15.32000 9.95900 1.000 31.37000 80 SER B CA 1
ATOM 3560 C C . SER B 1 52 ? -21.50400 -16.57500 9.14200 1.000 33.01000 80 SER B C 1
ATOM 3561 O O . SER B 1 52 ? -21.79100 -17.62600 9.72100 1.000 36.59000 80 SER B O 1
ATOM 3564 N N . GLY B 1 53 ? -21.44000 -16.48500 7.81700 1.000 33.00000 81 GLY B N 1
ATOM 3565 C CA . GLY B 1 53 ? -21.71000 -17.61500 6.95500 1.000 31.81000 81 GLY B CA 1
ATOM 3566 C C . GLY B 1 53 ? -23.16000 -17.80700 6.55700 1.000 32.43000 81 GLY B C 1
ATOM 3567 O O . GLY B 1 53 ? -23.48000 -18.82000 5.92700 1.000 35.74000 81 GLY B O 1
ATOM 3568 N N . LEU B 1 54 ? -24.05200 -16.88700 6.90700 1.000 32.12000 82 LEU B N 1
ATOM 3569 C CA . LEU B 1 54 ? -25.47500 -17.07100 6.64400 1.000 33.18000 82 LEU B CA 1
ATOM 3570 C C . LEU B 1 54 ? -25.85300 -16.41600 5.31400 1.000 33.52000 82 LEU B C 1
ATOM 3571 O O . LEU B 1 54 ? -25.44200 -15.28800 5.03200 1.000 31.00000 82 LEU B O 1
ATOM 3576 N N . LYS B 1 55 ? -26.61700 -17.13000 4.48900 1.000 35.40000 83 LYS B N 1
ATOM 3577 C CA . LYS B 1 55 ? -27.05500 -16.58400 3.20700 1.000 33.78000 83 LYS B CA 1
ATOM 3578 C C . LYS B 1 55 ? -28.16800 -15.57500 3.45300 1.000 30.59000 83 LYS B C 1
ATOM 3579 O O . LYS B 1 55 ? -29.20800 -15.91100 4.03500 1.000 30.03000 83 LYS B O 1
ATOM 3585 N N . THR B 1 56 ? -27.96000 -14.34900 3.00100 1.000 30.46000 84 THR B N 1
ATOM 3586 C CA . THR B 1 56 ? -28.75400 -13.22100 3.45700 1.000 30.85000 84 THR B CA 1
ATOM 3587 C C . THR B 1 56 ? -29.27100 -12.41000 2.28500 1.000 30.92000 84 THR B C 1
ATOM 3588 O O . THR B 1 56 ? -28.53000 -12.14600 1.33400 1.000 28.38000 84 THR B O 1
ATOM 3592 N N . LEU B 1 57 ? -30.53100 -11.97400 2.39100 1.000 29.89000 85 LEU B N 1
ATOM 3593 C CA . LEU B 1 57 ? -31.15400 -11.08000 1.42400 1.000 30.78000 85 LEU B CA 1
ATOM 3594 C C . LEU B 1 57 ? -31.70200 -9.84500 2.13100 1.000 31.69000 85 LEU B C 1
ATOM 3595 O O . LEU B 1 57 ? -32.44500 -9.96600 3.11200 1.000 30.27000 85 LEU B O 1
ATOM 3600 N N . ILE B 1 58 ? -31.33700 -8.66500 1.63400 1.000 26.78000 86 ILE B N 1
ATOM 3601 C CA . ILE B 1 58 ? -31.95700 -7.41300 2.06300 1.000 32.23000 86 ILE B CA 1
ATOM 3602 C C . ILE B 1 58 ? -33.10400 -7.09000 1.11100 1.000 33.73000 86 ILE B C 1
ATOM 3603 O O . ILE B 1 58 ? -32.89500 -6.97500 -0.10100 1.000 33.67000 86 ILE B O 1
ATOM 3608 N N . LEU B 1 59 ? -34.30500 -6.91900 1.65400 1.000 29.51000 87 LEU B N 1
ATOM 3609 C CA . LEU B 1 59 ? -35.44700 -6.42700 0.89000 1.000 32.48000 87 LEU B CA 1
ATOM 3610 C C . LEU B 1 59 ? -35.70100 -4.97300 1.26400 1.000 32.57000 87 LEU B C 1
ATOM 3611 O O . LEU B 1 59 ? -36.05200 -4.67500 2.41000 1.000 31.73000 87 LEU B O 1
ATOM 3616 N N . GLU B 1 60 ? -35.53000 -4.07200 0.30200 1.000 35.12000 88 GLU B N 1
ATOM 3617 C CA . GLU B 1 60 ? -35.68000 -2.64200 0.53000 1.000 31.79000 88 GLU B CA 1
ATOM 3618 C C . GLU B 1 60 ? -36.81300 -2.09900 -0.33000 1.000 32.13000 88 GLU B C 1
ATOM 3619 O O . GLU B 1 60 ? -36.80900 -2.28100 -1.55300 1.000 33.99000 88 GLU B O 1
ATOM 3625 N N . GLY B 1 61 ? -37.76800 -1.41600 0.31000 1.000 33.13000 89 GLY B N 1
ATOM 3626 C CA . GLY B 1 61 ? -38.91600 -0.87800 -0.40900 1.000 33.86000 89 GLY B CA 1
ATOM 3627 C C . GLY B 1 61 ? -38.61800 0.33400 -1.28100 1.000 36.58000 89 GLY B C 1
ATOM 3628 O O . GLY B 1 61 ? -39.22700 0.50000 -2.34400 1.000 33.73000 89 GLY B O 1
ATOM 3629 N N . ARG B 1 62 ? -37.70800 1.20100 -0.85300 1.000 32.94000 90 ARG B N 1
ATOM 3630 C CA . ARG B 1 62 ? -37.34900 2.33600 -1.68700 1.000 35.37000 90 ARG B CA 1
ATOM 3631 C C . ARG B 1 62 ? -36.40400 1.88500 -2.79800 1.000 33.87000 90 ARG B C 1
ATOM 3632 O O . ARG B 1 62 ? -35.90400 0.75700 -2.80000 1.000 29.80000 90 ARG B O 1
ATOM 3640 N N . SER B 1 63 ? -36.15500 2.79300 -3.74500 1.000 32.97000 91 SER B N 1
ATOM 3641 C CA . SER B 1 63 ? -35.20800 2.57300 -4.83400 1.000 35.32000 91 SER B CA 1
ATOM 3642 C C . SER B 1 63 ? -33.76500 2.87200 -4.43500 1.000 37.11000 91 SER B C 1
ATOM 3643 O O . SER B 1 63 ? -32.90100 3.00600 -5.30800 1.000 36.88000 91 SER B O 1
ATOM 3646 N N . ARG B 1 64 ? -33.48800 3.00200 -3.14500 1.000 36.85000 92 ARG B N 1
ATOM 3647 C CA . ARG B 1 64 ? -32.14300 3.27500 -2.66700 1.000 35.43000 92 ARG B CA 1
ATOM 3648 C C . ARG B 1 64 ? -31.98700 2.67300 -1.28000 1.000 30.75000 92 ARG B C 1
ATOM 3649 O O . ARG B 1 64 ? -32.97100 2.41600 -0.58500 1.000 32.18000 92 ARG B O 1
ATOM 3657 N N . LEU B 1 65 ? -30.73700 2.42800 -0.89800 1.000 32.61000 93 LEU B N 1
ATOM 3658 C CA . LEU B 1 65 ? -30.38400 2.11800 0.47800 1.000 31.21000 93 LEU B CA 1
ATOM 3659 C C . LEU B 1 65 ? -30.20700 3.41500 1.26100 1.000 30.80000 93 LEU B C 1
ATOM 3660 O O . LEU B 1 65 ? -30.06400 4.49700 0.69100 1.000 34.63000 93 LEU B O 1
ATOM 3665 N N . GLY B 1 66 ? -30.23800 3.31700 2.59100 1.000 29.26000 94 GLY B N 1
ATOM 3666 C CA . GLY B 1 66 ? -29.93900 4.45300 3.44800 1.000 30.85000 94 GLY B CA 1
ATOM 3667 C C . GLY B 1 66 ? -31.07000 4.84500 4.37700 1.000 29.22000 94 GLY B C 1
ATOM 3668 O O . GLY B 1 66 ? -30.81000 5.28200 5.50300 1.000 24.54000 94 GLY B O 1
ATOM 3669 N N . GLY B 1 67 ? -32.31800 4.69900 3.92900 1.000 28.87000 95 GLY B N 1
ATOM 3670 C CA . GLY B 1 67 ? -33.45500 4.96400 4.80300 1.000 30.89000 95 GLY B CA 1
ATOM 3671 C C . GLY B 1 67 ? -33.51400 6.42700 5.20200 1.000 29.36000 95 GLY B C 1
ATOM 3672 O O . GLY B 1 67 ? -33.51800 7.31900 4.34300 1.000 28.11000 95 GLY B O 1
ATOM 3673 N N . ARG B 1 68 ? -33.51800 6.69600 6.51400 1.000 28.11000 96 ARG B N 1
ATOM 3674 C CA . ARG B 1 68 ? -33.57400 8.06700 7.02100 1.000 28.89000 96 ARG B CA 1
ATOM 3675 C C . ARG B 1 68 ? -32.21700 8.77700 6.94200 1.000 28.13000 96 ARG B C 1
ATOM 3676 O O . ARG B 1 68 ? -32.06000 9.87700 7.48700 1.000 26.30000 96 ARG B O 1
ATOM 3684 N N . THR B 1 69 ? -31.23700 8.16400 6.29200 1.000 25.94000 97 THR B N 1
ATOM 3685 C CA . THR B 1 69 ? -30.07300 8.87400 5.78700 1.000 30.06000 97 THR B CA 1
ATOM 3686 C C . THR B 1 69 ? -30.14700 8.89100 4.26900 1.000 30.71000 97 THR B C 1
ATOM 3687 O O . THR B 1 69 ? -30.51300 7.89000 3.63300 1.000 29.26000 97 THR B O 1
ATOM 3691 N N . PHE B 1 70 ? -29.81600 10.04200 3.69700 1.000 30.50000 98 PHE B N 1
ATOM 3692 C CA . PHE B 1 70 ? -30.03500 10.26900 2.27000 1.000 33.43000 98 PHE B CA 1
ATOM 3693 C C . PHE B 1 70 ? -29.02800 11.34300 1.85600 1.000 32.83000 98 PHE B C 1
ATOM 3694 O O . PHE B 1 70 ? -29.26600 12.53300 2.08000 1.000 33.99000 98 PHE B O 1
ATOM 3702 N N . THR B 1 71 ? -27.88600 10.90900 1.32900 1.000 33.36000 99 THR B N 1
ATOM 3703 C CA . THR B 1 71 ? -26.88800 11.84300 0.82200 1.000 36.37000 99 THR B CA 1
ATOM 3704 C C . THR B 1 71 ? -27.32700 12.32100 -0.55100 1.000 39.58000 99 THR B C 1
ATOM 3705 O O . THR B 1 71 ? -27.60000 11.50800 -1.43500 1.000 38.33000 99 THR B O 1
ATOM 3709 N N . SER B 1 72 ? -27.40800 13.63200 -0.73300 1.000 44.26000 100 SER B N 1
ATOM 3710 C CA . SER B 1 72 ? -27.88100 14.15100 -2.01600 1.000 48.54000 100 SER B CA 1
ATOM 3711 C C . SER B 1 72 ? -27.14000 15.43900 -2.34000 1.000 49.36000 100 SER B C 1
ATOM 3712 O O . SER B 1 72 ? -26.04800 15.69500 -1.81800 1.000 52.23000 100 SER B O 1
ATOM 3715 N N . LYS B 1 73 ? -27.72800 16.24000 -3.22700 1.000 53.76000 101 LYS B N 1
ATOM 3716 C CA . LYS B 1 73 ? -27.14600 17.51000 -3.64900 1.000 56.71000 101 LYS B CA 1
ATOM 3717 C C . LYS B 1 73 ? -28.22900 18.56900 -3.75800 1.000 56.59000 101 LYS B C 1
ATOM 3718 O O . LYS B 1 73 ? -29.32800 18.29400 -4.25100 1.000 56.88000 101 LYS B O 1
ATOM 3724 N N . LEU B 1 74 ? -27.92600 19.76500 -3.26600 1.000 59.98000 102 LEU B N 1
ATOM 3725 C CA . LEU B 1 74 ? -28.75500 20.94500 -3.49200 1.000 63.75000 102 LEU B CA 1
ATOM 3726 C C . LEU B 1 74 ? -27.90600 21.93300 -4.27800 1.000 64.49000 102 LEU B C 1
ATOM 3727 O O . LEU B 1 74 ? -27.03700 22.59300 -3.70100 1.000 62.64000 102 LEU B O 1
ATOM 3732 N N . GLN B 1 75 ? -28.14700 22.01200 -5.59000 1.000 65.27000 103 GLN B N 1
ATOM 3733 C CA . GLN B 1 75 ? -27.44100 22.94000 -6.47500 1.000 66.43000 103 GLN B CA 1
ATOM 3734 C C . GLN B 1 75 ? -25.92800 22.76900 -6.42600 1.000 67.36000 103 GLN B C 1
ATOM 3735 O O . GLN B 1 75 ? -25.35300 21.82100 -6.97200 1.000 69.63000 103 GLN B O 1
ATOM 3741 N N . ASN B 1 76 ? -25.30100 23.74300 -5.76400 1.000 71.68000 104 ASN B N 1
ATOM 3742 C CA . ASN B 1 76 ? -23.88400 23.86600 -5.45200 1.000 73.47000 104 ASN B CA 1
ATOM 3743 C C . ASN B 1 76 ? -23.40200 22.84300 -4.42200 1.000 74.78000 104 ASN B C 1
ATOM 3744 O O . ASN B 1 76 ? -22.18900 22.64800 -4.28800 1.000 75.31000 104 ASN B O 1
ATOM 3749 N N . GLN B 1 77 ? -24.31100 22.17200 -3.71600 1.000 71.23000 105 GLN B N 1
ATOM 3750 C CA . GLN B 1 77 ? -24.02900 21.65100 -2.38400 1.000 71.00000 105 GLN B CA 1
ATOM 3751 C C . GLN B 1 77 ? -24.24100 20.14400 -2.28400 1.000 65.10000 105 GLN B C 1
ATOM 3752 O O . GLN B 1 77 ? -25.24000 19.60800 -2.77400 1.000 61.99000 105 GLN B O 1
ATOM 3758 N N . LYS B 1 78 ? -23.29500 19.47100 -1.63300 1.000 63.30000 106 LYS B N 1
ATOM 3759 C CA . LYS B 1 78 ? -23.51400 18.12900 -1.11200 1.000 57.30000 106 LYS B CA 1
ATOM 3760 C C . LYS B 1 78 ? -24.29900 18.25700 0.18900 1.000 53.20000 106 LYS B C 1
ATOM 3761 O O . LYS B 1 78 ? -23.88500 18.99100 1.09200 1.000 53.07000 106 LYS B O 1
ATOM 3767 N N . VAL B 1 79 ? -25.44700 17.58400 0.28700 1.000 44.67000 107 VAL B N 1
ATOM 3768 C CA . VAL B 1 79 ? -26.28700 17.73100 1.47200 1.000 44.77000 107 VAL B CA 1
ATOM 3769 C C . VAL B 1 79 ? -26.68000 16.36800 2.02200 1.000 41.75000 107 VAL B C 1
ATOM 3770 O O . VAL B 1 79 ? -26.80000 15.37500 1.29300 1.000 41.29000 107 VAL B O 1
ATOM 3774 N N . GLU B 1 80 ? -26.89100 16.33100 3.33100 1.000 41.41000 108 GLU B N 1
ATOM 3775 C CA . GLU B 1 80 ? -27.45500 15.16300 3.99300 1.000 40.45000 108 GLU B CA 1
ATOM 3776 C C . GLU B 1 80 ? -28.90300 15.49700 4.31700 1.000 35.38000 108 GLU B C 1
ATOM 3777 O O . GLU B 1 80 ? -29.17500 16.30900 5.20100 1.000 37.21000 108 GLU B O 1
ATOM 3783 N N . LEU B 1 81 ? -29.82900 14.86600 3.60200 1.000 37.01000 109 LEU B N 1
ATOM 3784 C CA . LEU B 1 81 ? -31.23600 15.20800 3.75100 1.000 36.08000 109 LEU B CA 1
ATOM 3785 C C . LEU B 1 81 ? -31.85900 14.58800 4.99000 1.000 36.56000 109 LEU B C 1
ATOM 3786 O O . LEU B 1 81 ? -32.90600 15.06400 5.44300 1.000 30.97000 109 LEU B O 1
ATOM 3791 N N . GLY B 1 82 ? -31.24400 13.53900 5.53800 1.000 33.29000 110 GLY B N 1
ATOM 3792 C CA . GLY B 1 82 ? -31.68500 12.94800 6.78300 1.000 30.87000 110 GLY B CA 1
ATOM 3793 C C . GLY B 1 82 ? -30.59800 12.99400 7.84100 1.000 34.30000 110 GLY B C 1
ATOM 3794 O O . GLY B 1 82 ? -30.08600 14.07300 8.16600 1.000 33.74000 110 GLY B O 1
ATOM 3795 N N . GLY B 1 83 ? -30.23200 11.82800 8.37100 1.000 29.78000 111 GLY B N 1
ATOM 3796 C CA . GLY B 1 83 ? -29.22300 11.78300 9.41500 1.000 27.06000 111 GLY B CA 1
ATOM 3797 C C . GLY B 1 83 ? -27.87800 12.29000 8.92000 1.000 27.59000 111 GLY B C 1
ATOM 3798 O O . GLY B 1 83 ? -27.46200 12.01700 7.79300 1.000 24.91000 111 GLY B O 1
ATOM 3799 N N . THR B 1 84 ? -27.18100 13.01400 9.79100 1.000 29.24000 112 THR B N 1
ATOM 3800 C CA . THR B 1 84 ? -26.02800 13.79700 9.36400 1.000 30.16000 112 THR B CA 1
ATOM 3801 C C . THR B 1 84 ? -24.84700 13.69800 10.32700 1.000 32.35000 112 THR B C 1
ATOM 3802 O O . THR B 1 84 ? -23.74100 13.30900 9.92300 1.000 28.90000 112 THR B O 1
ATOM 3806 N N . TRP B 1 85 ? -25.06500 14.06500 11.59400 1.000 26.19000 113 TRP B N 1
ATOM 3807 C CA . TRP B 1 85 ? -23.97300 14.34000 12.52000 1.000 29.02000 113 TRP B CA 1
ATOM 3808 C C . TRP B 1 85 ? -23.62300 13.13200 13.38500 1.000 27.22000 113 TRP B C 1
ATOM 3809 O O . TRP B 1 85 ? -24.50000 12.38500 13.83800 1.000 27.33000 113 TRP B O 1
ATOM 3820 N N . VAL B 1 86 ? -22.32400 12.96000 13.61600 1.000 27.21000 114 VAL B N 1
ATOM 3821 C CA . VAL B 1 86 ? -21.77300 11.81100 14.32500 1.000 26.26000 114 VAL B CA 1
ATOM 3822 C C . VAL B 1 86 ? -20.73300 12.32900 15.30800 1.000 27.00000 114 VAL B C 1
ATOM 3823 O O . VAL B 1 86 ? -20.29400 13.48200 15.22700 1.000 26.14000 114 VAL B O 1
ATOM 3827 N N . HIS B 1 87 ? -20.32900 11.46200 16.24300 1.000 23.27000 115 HIS B N 1
ATOM 3828 C CA . HIS B 1 87 ? -19.30000 11.85200 17.19900 1.000 26.56000 115 HIS B CA 1
ATOM 3829 C C . HIS B 1 87 ? -18.67400 10.60600 17.80200 1.000 25.35000 115 HIS B C 1
ATOM 3830 O O . HIS B 1 87 ? -19.26000 9.52400 17.76800 1.000 26.82000 115 HIS B O 1
ATOM 3837 N N . TRP B 1 88 ? -17.46300 10.76800 18.35100 1.000 25.65000 116 TRP B N 1
ATOM 3838 C CA . TRP B 1 88 ? -16.80300 9.63800 18.99900 1.000 27.40000 116 TRP B CA 1
ATOM 3839 C C . TRP B 1 88 ? -17.38800 9.31700 20.37500 1.000 26.35000 116 TRP B C 1
ATOM 3840 O O . TRP B 1 88 ? -16.96900 8.32600 20.98900 1.000 24.76000 116 TRP B O 1
ATOM 3851 N N . THR B 1 89 ? -18.34200 10.12000 20.87000 1.000 26.17000 117 THR B N 1
ATOM 3852 C CA . THR B 1 89 ? -19.20500 9.67800 21.96200 1.000 24.79000 117 THR B CA 1
ATOM 3853 C C . THR B 1 89 ? -20.14200 8.58400 21.50800 1.000 25.02000 117 THR B C 1
ATOM 3854 O O . THR B 1 89 ? -20.86400 8.01700 22.33500 1.000 23.25000 117 THR B O 1
ATOM 3858 N N . GLN B 1 90 ? -20.18500 8.30900 20.20800 1.000 25.08000 118 GLN B N 1
ATOM 3859 C CA . GLN B 1 90 ? -21.11400 7.31400 19.69600 1.000 25.03000 118 GLN B CA 1
ATOM 3860 C C . GLN B 1 90 ? -20.34600 6.06700 19.29400 1.000 22.66000 118 GLN B C 1
ATOM 3861 O O . GLN B 1 90 ? -19.76900 6.01800 18.19900 1.000 24.36000 118 GLN B O 1
ATOM 3867 N N . PRO B 1 91 ? -20.31700 5.03400 20.14700 1.000 25.40000 119 PRO B N 1
ATOM 3868 C CA . PRO B 1 91 ? -19.33600 3.94800 19.96200 1.000 24.36000 119 PRO B CA 1
ATOM 3869 C C . PRO B 1 91 ? -19.40900 3.24400 18.62300 1.000 21.90000 119 PRO B C 1
ATOM 3870 O O . PRO B 1 91 ? -18.35900 2.95200 18.04200 1.000 23.08000 119 PRO B O 1
ATOM 3874 N N . ASN B 1 92 ? -20.60800 2.95700 18.11500 1.000 21.86000 120 ASN B N 1
ATOM 3875 C CA . ASN B 1 92 ? -20.73400 2.11400 16.92900 1.000 22.30000 120 ASN B CA 1
ATOM 3876 C C . ASN B 1 92 ? -20.44600 2.86900 15.63200 1.000 23.98000 120 ASN B C 1
ATOM 3877 O O . ASN B 1 92 ? -19.67700 2.39000 14.78800 1.000 21.79000 120 ASN B O 1
ATOM 3882 N N . VAL B 1 93 ? -21.09200 4.01900 15.42300 1.000 24.46000 121 VAL B N 1
ATOM 3883 C CA . VAL B 1 93 ? -20.81600 4.77800 14.20300 1.000 23.87000 121 VAL B CA 1
ATOM 3884 C C . VAL B 1 93 ? -19.36600 5.24100 14.17900 1.000 23.31000 121 VAL B C 1
ATOM 3885 O O . VAL B 1 93 ? -18.74900 5.29300 13.11100 1.000 23.72000 121 VAL B O 1
ATOM 3889 N N . TRP B 1 94 ? -18.79000 5.57600 15.34200 1.000 22.86000 122 TRP B N 1
ATOM 3890 C CA . TRP B 1 94 ? -17.39600 6.00700 15.33900 1.000 22.35000 122 TRP B CA 1
ATOM 3891 C C . TRP B 1 94 ? -16.46400 4.83300 15.08000 1.000 23.87000 122 TRP B C 1
ATOM 3892 O O . TRP B 1 94 ? -15.48900 4.96400 14.33300 1.000 23.98000 122 TRP B O 1
ATOM 3903 N N . THR B 1 95 ? -16.75400 3.67200 15.68000 1.000 23.55000 123 THR B N 1
ATOM 3904 C CA . THR B 1 95 ? -15.97900 2.47600 15.36900 1.000 24.58000 123 THR B CA 1
ATOM 3905 C C . THR B 1 95 ? -15.96300 2.22300 13.86900 1.000 24.91000 123 THR B C 1
ATOM 3906 O O . THR B 1 95 ? -14.91000 1.91800 13.29000 1.000 23.48000 123 THR B O 1
ATOM 3910 N N . GLU B 1 96 ? -17.11700 2.37300 13.21700 1.000 23.36000 124 GLU B N 1
ATOM 3911 C CA . GLU B 1 96 ? -17.19400 2.04000 11.80200 1.000 23.95000 124 GLU B CA 1
ATOM 3912 C C . GLU B 1 96 ? -16.54400 3.10500 10.93300 1.000 26.03000 124 GLU B C 1
ATOM 3913 O O . GLU B 1 96 ? -15.99500 2.78500 9.87600 1.000 26.67000 124 GLU B O 1
ATOM 3919 N N . ILE B 1 97 ? -16.58800 4.36800 11.35700 1.000 28.28000 125 ILE B N 1
ATOM 3920 C CA . ILE B 1 97 ? -15.89600 5.41000 10.61100 1.000 22.25000 125 ILE B CA 1
ATOM 3921 C C . ILE B 1 97 ? -14.40000 5.11200 10.56800 1.000 24.58000 125 ILE B C 1
ATOM 3922 O O . ILE B 1 97 ? -13.76600 5.20900 9.51400 1.000 25.05000 125 ILE B O 1
ATOM 3927 N N . MET B 1 98 ? -13.82600 4.68400 11.69400 1.000 23.11000 126 MET B N 1
ATOM 3928 C CA . MET B 1 98 ? -12.39500 4.39000 11.71100 1.000 2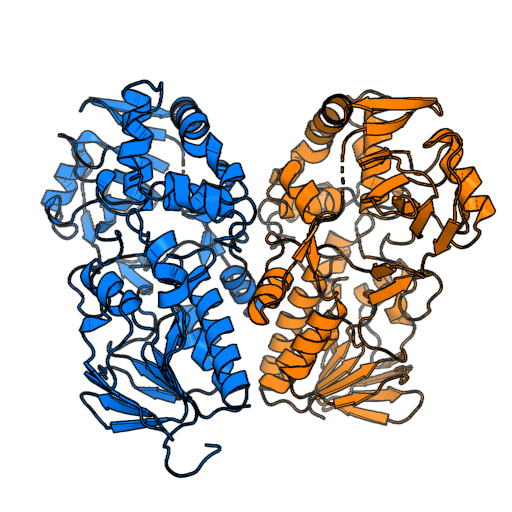4.94000 126 MET B CA 1
ATOM 3929 C C . MET B 1 98 ? -12.08800 3.07100 11.02000 1.000 27.37000 126 MET B C 1
ATOM 3930 O O . MET B 1 98 ? -11.05100 2.94400 10.35700 1.000 27.26000 126 MET B O 1
ATOM 3935 N N . HIS B 1 99 ? -12.96700 2.07800 11.21000 1.000 25.79000 127 HIS B N 1
ATOM 3936 C CA . HIS B 1 99 ? -12.89000 0.78400 10.53900 1.000 24.12000 127 HIS B CA 1
ATOM 3937 C C . HIS B 1 99 ? -12.55700 0.93400 9.06200 1.000 29.43000 127 HIS B C 1
ATOM 3938 O O . HIS B 1 99 ? -11.66600 0.25300 8.53900 1.000 28.09000 127 HIS B O 1
ATOM 3945 N N . TYR B 1 100 ? -13.27700 1.82800 8.37800 1.000 23.91000 128 TYR B N 1
ATOM 3946 C CA . TYR B 1 100 ? -13.18900 1.99600 6.93400 1.000 30.46000 128 TYR B CA 1
ATOM 3947 C C . TYR B 1 100 ? -12.39500 3.22700 6.52100 1.000 30.43000 128 TYR B C 1
ATOM 3948 O O . TYR B 1 100 ? -12.41400 3.58400 5.34100 1.000 29.88000 128 TYR B O 1
ATOM 3957 N N . GLY B 1 101 ? -11.71100 3.88800 7.45600 1.000 26.65000 129 GLY B N 1
ATOM 3958 C CA . GLY B 1 101 ? -10.82500 4.96900 7.08400 1.000 26.63000 129 GLY B CA 1
ATOM 3959 C C . GLY B 1 101 ? -11.50900 6.23200 6.62300 1.000 31.27000 129 GLY B C 1
ATOM 3960 O O . GLY B 1 101 ? -10.89800 7.02500 5.89500 1.000 32.08000 129 GLY B O 1
ATOM 3961 N N . LEU B 1 102 ? -12.74600 6.46800 7.04900 1.000 28.58000 130 LEU B N 1
ATOM 3962 C CA . LEU B 1 102 ? -13.46400 7.66100 6.62700 1.000 30.27000 130 LEU B CA 1
ATOM 3963 C C . LEU B 1 102 ? -12.98600 8.87200 7.41700 1.000 31.92000 130 LEU B C 1
ATOM 3964 O O . LEU B 1 102 ? -12.35500 8.74900 8.46500 1.000 29.94000 130 LEU B O 1
ATOM 3969 N N . GLU B 1 103 ? -13.25700 10.05500 6.88400 1.000 32.64000 131 GLU B N 1
ATOM 3970 C CA . GLU B 1 103 ? -12.91300 11.28300 7.58000 1.000 33.92000 131 GLU B CA 1
ATOM 3971 C C . GLU B 1 103 ? -14.16600 12.09700 7.84500 1.000 31.49000 131 GLU B C 1
ATOM 3972 O O . GLU B 1 103 ? -15.19900 11.92500 7.19300 1.000 30.26000 131 GLU B O 1
ATOM 3978 N N . VAL B 1 104 ? -14.05500 13.00300 8.80800 1.000 29.53000 132 VAL B N 1
ATOM 3979 C CA . VAL B 1 104 ? -15.15500 13.88600 9.15400 1.000 31.50000 132 VAL B CA 1
ATOM 3980 C C . VAL B 1 104 ? -14.71600 15.32200 8.91700 1.000 34.67000 132 VAL B C 1
ATOM 3981 O O . VAL B 1 104 ? -13.52600 15.64600 8.97200 1.000 35.50000 132 VAL B O 1
ATOM 3985 N N . GLU B 1 105 ? -15.68600 16.17500 8.60500 1.000 36.76000 133 GLU B N 1
ATOM 3986 C CA . GLU B 1 105 ? -15.49900 17.62100 8.57400 1.000 36.55000 133 GLU B CA 1
ATOM 3987 C C . GLU B 1 105 ? -16.49900 18.25400 9.53200 1.000 35.96000 133 GLU B C 1
ATOM 3988 O O . GLU B 1 105 ? -17.24800 17.55200 10.21700 1.000 34.37000 133 GLU B O 1
ATOM 3994 N N . GLU B 1 106 ? -16.52000 19.58700 9.56800 1.000 35.67000 134 GLU B N 1
ATOM 3995 C CA . GLU B 1 106 ? -17.24500 20.31900 10.59600 1.000 38.54000 134 GLU B CA 1
ATOM 3996 C C . GLU B 1 106 ? -18.33900 21.21000 10.01900 1.000 41.94000 134 GLU B C 1
ATOM 3997 O O . GLU B 1 106 ? -18.16100 21.85800 8.98200 1.000 41.12000 134 GLU B O 1
ATOM 4003 N N . THR B 1 107 ? -19.47300 21.22400 10.71000 1.000 41.38000 135 THR B N 1
ATOM 4004 C CA . THR B 1 107 ? -20.54100 22.19400 10.52600 1.000 42.47000 135 THR B CA 1
ATOM 4005 C C . THR B 1 107 ? -20.30900 23.37100 11.47400 1.000 45.51000 135 THR B C 1
ATOM 4006 O O . THR B 1 107 ? -19.74200 23.20400 12.55600 1.000 42.35000 135 THR B O 1
ATOM 4010 N N . VAL B 1 108 ? -20.72900 24.56100 11.04000 1.000 49.30000 136 VAL B N 1
ATOM 4011 C CA . VAL B 1 108 ? -20.62400 25.84000 11.78100 1.000 53.21000 136 VAL B CA 1
ATOM 4012 C C . VAL B 1 108 ? -19.17300 26.13700 12.10200 1.000 53.34000 136 VAL B C 1
ATOM 4013 O O . VAL B 1 108 ? -18.61200 27.10000 11.59000 1.000 50.20000 136 VAL B O 1
ATOM 4017 N N . PRO B 1 113 ? -20.14400 29.29100 16.53100 1.000 45.44000 141 PRO B N 1
ATOM 4018 C CA . PRO B 1 113 ? -21.16500 30.32700 16.34600 1.000 52.34000 141 PRO B CA 1
ATOM 4019 C C . PRO B 1 113 ? -20.70300 31.67200 16.87600 1.000 48.26000 141 PRO B C 1
ATOM 4020 O O . PRO B 1 113 ? -20.25300 31.76100 18.01100 1.000 42.59000 141 PRO B O 1
ATOM 4024 N N . GLU B 1 114 ? -20.82100 32.70200 16.04900 1.000 49.38000 142 GLU B N 1
ATOM 4025 C CA . GLU B 1 114 ? -20.43900 34.04800 16.45400 1.000 51.06000 142 GLU B CA 1
ATOM 4026 C C . GLU B 1 114 ? -21.55500 34.74100 17.22600 1.000 47.44000 142 GLU B C 1
ATOM 4027 O O . GLU B 1 114 ? -21.35100 35.18400 18.36400 1.000 47.77000 142 GLU B O 1
ATOM 4033 N N . THR B 1 115 ? -22.74500 34.79200 16.63200 1.000 47.97000 143 THR B N 1
ATOM 4034 C CA . THR B 1 115 ? -23.89400 35.49700 17.17300 1.000 45.51000 143 THR B CA 1
ATOM 4035 C C . THR B 1 115 ? -25.02100 34.50700 17.44800 1.000 50.36000 143 THR B C 1
ATOM 4036 O O . THR B 1 115 ? -25.19500 33.52700 16.71800 1.000 49.54000 143 THR B O 1
ATOM 4040 N N . VAL B 1 116 ? -25.78900 34.76100 18.50400 1.000 49.00000 144 VAL B N 1
ATOM 4041 C CA . VAL B 1 116 ? -26.94700 33.94400 18.83300 1.000 44.32000 144 VAL B CA 1
ATOM 4042 C C . VAL B 1 116 ? -28.18200 34.83700 18.89400 1.000 49.14000 144 VAL B C 1
ATOM 4043 O O . VAL B 1 116 ? -28.19600 35.85500 19.60200 1.000 48.19000 144 VAL B O 1
ATOM 4047 N N . ILE B 1 117 ? -29.21000 34.45100 18.14300 1.000 46.29000 145 ILE B N 1
ATOM 4048 C CA . ILE B 1 117 ? -30.48800 35.14500 18.07100 1.000 46.30000 145 ILE B CA 1
ATOM 4049 C C . ILE B 1 117 ? -31.53200 34.26100 18.73700 1.000 51.38000 145 ILE B C 1
ATOM 4050 O O . ILE B 1 117 ? -31.54400 33.04100 18.52600 1.000 50.54000 145 ILE B O 1
ATOM 4055 N N . TRP B 1 118 ? -32.39900 34.85700 19.55400 1.000 42.97000 146 TRP B N 1
ATOM 4056 C CA . TRP B 1 118 ? -33.41800 34.02700 20.17400 1.000 45.77000 146 TRP B CA 1
ATOM 4057 C C . TRP B 1 118 ? -34.71500 34.79900 20.35300 1.000 48.37000 146 TRP B C 1
ATOM 4058 O O . TRP B 1 118 ? -34.72700 36.02800 20.45400 1.000 50.89000 146 TRP B O 1
ATOM 4069 N N . VAL B 1 119 ? -35.80700 34.04500 20.37900 1.000 44.80000 147 VAL B N 1
ATOM 4070 C CA . VAL B 1 119 ? -37.15000 34.57800 20.51200 1.000 45.72000 147 VAL B CA 1
ATOM 4071 C C . VAL B 1 119 ? -37.63200 34.30100 21.92300 1.000 46.90000 147 VAL B C 1
ATOM 4072 O O . VAL B 1 119 ? -37.55000 33.16500 22.40500 1.000 42.68000 147 VAL B O 1
ATOM 4076 N N . THR B 1 120 ? -38.12700 35.33800 22.58800 1.000 44.88000 148 THR B N 1
ATOM 4077 C CA . THR B 1 120 ? -38.72800 35.16400 23.89800 1.000 47.81000 148 THR B CA 1
ATOM 4078 C C . THR B 1 120 ? -39.85700 36.17100 24.05600 1.000 49.16000 148 THR B C 1
ATOM 4079 O O . THR B 1 120 ? -39.68900 37.35300 23.73800 1.000 47.50000 148 THR B O 1
ATOM 4083 N N . GLU B 1 121 ? -41.00600 35.68800 24.53000 1.000 51.27000 149 GLU B N 1
ATOM 4084 C CA . GLU B 1 121 ? -42.22500 36.49600 24.61300 1.000 54.90000 149 GLU B CA 1
ATOM 4085 C C . GLU B 1 121 ? -42.46500 37.25500 23.30800 1.000 52.11000 149 GLU B C 1
ATOM 4086 O O . GLU B 1 121 ? -42.79400 38.44200 23.30000 1.000 55.04000 149 GLU B O 1
ATOM 4092 N N . ASP B 1 122 ? -42.26100 36.55800 22.19300 1.000 49.28000 150 ASP B N 1
ATOM 4093 C CA . ASP B 1 122 ? -42.48700 37.09900 20.85600 1.000 53.97000 150 ASP B CA 1
ATOM 4094 C C . ASP B 1 122 ? -41.63800 38.34400 20.58300 1.000 54.59000 150 ASP B C 1
ATOM 4095 O O . ASP B 1 122 ? -41.99500 39.18700 19.75500 1.000 54.83000 150 ASP B O 1
ATOM 4100 N N . ASN B 1 123 ? -40.49500 38.44900 21.25500 1.000 52.91000 151 ASN B N 1
ATOM 4101 C CA . ASN B 1 123 ? -39.48900 39.46700 20.99600 1.000 53.11000 151 ASN B CA 1
ATOM 4102 C C . ASN B 1 123 ? -38.19400 38.79800 20.55400 1.000 52.04000 151 ASN B C 1
ATOM 4103 O O . ASN B 1 123 ? -37.78300 37.78900 21.13700 1.000 50.09000 151 ASN B O 1
ATOM 4108 N N . VAL B 1 124 ? -37.55000 39.37000 19.53300 1.000 48.85000 152 VAL B N 1
ATOM 4109 C CA . VAL B 1 124 ? -36.26500 38.88500 19.04000 1.000 46.37000 152 VAL B CA 1
ATOM 4110 C C . VAL B 1 124 ? -35.14300 39.55800 19.81700 1.000 47.56000 152 VAL B C 1
ATOM 4111 O O . VAL B 1 124 ? -35.15300 40.78000 20.01500 1.000 47.11000 152 VAL B O 1
ATOM 4115 N N . LYS B 1 125 ? -34.17300 38.76200 20.25400 1.000 49.46000 153 LYS B N 1
ATOM 4116 C CA . LYS B 1 125 ? -32.93600 39.27300 20.82100 1.000 45.01000 153 LYS B CA 1
ATOM 4117 C C . LYS B 1 125 ? -31.75900 38.68000 20.05700 1.000 49.40000 153 LYS B C 1
ATOM 4118 O O . LYS B 1 125 ? -31.87700 37.63700 19.40500 1.000 49.03000 153 LYS B O 1
ATOM 4124 N N . ARG B 1 126 ? -30.62100 39.37100 20.12900 1.000 48.17000 154 ARG B N 1
ATOM 4125 C CA . ARG B 1 126 ? -29.38100 38.88800 19.53600 1.000 50.66000 154 ARG B CA 1
ATOM 4126 C C . ARG B 1 126 ? -28.21600 39.39600 20.37100 1.000 50.58000 154 ARG B C 1
ATOM 4127 O O . ARG B 1 126 ? -28.26900 40.50400 20.90800 1.000 49.48000 154 ARG B O 1
ATOM 4135 N N . ALA B 1 127 ? -27.17200 38.58100 20.48100 1.000 52.13000 155 ALA B N 1
ATOM 4136 C CA . ALA B 1 127 ? -26.06600 38.86000 21.38800 1.000 49.87000 155 ALA B CA 1
ATOM 4137 C C . ALA B 1 127 ? -24.85900 38.05300 20.93100 1.000 52.14000 155 ALA B C 1
ATOM 4138 O O . ALA B 1 127 ? -24.98200 37.17100 20.07000 1.000 49.13000 155 ALA B O 1
ATOM 4140 N N . PRO B 1 128 ? -23.67100 38.34800 21.46600 1.000 54.85000 156 PRO B N 1
ATOM 4141 C CA . PRO B 1 128 ? -22.53600 37.44100 21.26000 1.000 51.43000 156 PRO B CA 1
ATOM 4142 C C . PRO B 1 128 ? -22.81600 36.08700 21.89200 1.000 52.57000 156 PRO B C 1
ATOM 4143 O O . PRO B 1 128 ? -23.40700 36.00000 22.97200 1.000 46.64000 156 PRO B O 1
ATOM 4147 N N . ALA B 1 129 ? -22.36700 35.02900 21.20500 1.000 51.87000 157 ALA B N 1
ATOM 4148 C CA . ALA B 1 129 ? -22.69700 33.66500 21.60700 1.000 48.88000 157 ALA B CA 1
ATOM 4149 C C . ALA B 1 129 ? -22.45500 33.44700 23.09400 1.000 45.94000 157 ALA B C 1
ATOM 4150 O O . ALA B 1 129 ? -23.35200 33.00300 23.81600 1.000 47.74000 157 ALA B O 1
ATOM 4152 N N . ALA B 1 130 ? -21.25800 33.80000 23.57800 1.000 47.54000 158 ALA B N 1
ATOM 4153 C CA . ALA B 1 130 ? -20.92400 33.60500 24.98800 1.000 44.89000 158 ALA B CA 1
ATOM 4154 C C . ALA B 1 130 ? -21.93500 34.26100 25.92500 1.000 48.22000 158 ALA B C 1
ATOM 4155 O O . ALA B 1 130 ? -22.14700 33.78200 27.04700 1.000 48.61000 158 ALA B O 1
ATOM 4157 N N . GLU B 1 131 ? -22.55900 35.36000 25.49000 1.000 46.96000 159 GLU B N 1
ATOM 4158 C CA . GLU B 1 131 ? -23.55900 36.02800 26.31700 1.000 50.95000 159 GLU B CA 1
ATOM 4159 C C . GLU B 1 131 ? -24.85600 35.23400 26.34700 1.000 47.78000 159 GLU B C 1
ATOM 4160 O O . GLU B 1 131 ? -25.44600 35.02300 27.41200 1.000 47.41000 159 GLU B O 1
ATOM 4166 N N . ALA B 1 132 ? -25.33000 34.80800 25.17500 1.000 45.14000 160 ALA B N 1
ATOM 4167 C CA . ALA B 1 132 ? -26.53500 33.99200 25.12900 1.000 47.69000 160 ALA B CA 1
ATOM 4168 C C . ALA B 1 132 ? -26.32500 32.66900 25.85100 1.000 45.40000 160 ALA B C 1
ATOM 4169 O O . ALA B 1 132 ? -27.23000 32.18200 26.54200 1.000 42.96000 160 ALA B O 1
ATOM 4171 N N . PHE B 1 133 ? -25.12500 32.08800 25.72400 1.000 42.40000 161 PHE B N 1
ATOM 4172 C CA . PHE B 1 133 ? -24.86600 30.77000 26.29600 1.000 46.74000 161 PHE B CA 1
ATOM 4173 C C . PHE B 1 133 ? -24.88900 30.78500 27.82100 1.000 47.79000 161 PHE B C 1
ATOM 4174 O O . PHE B 1 133 ? -25.16700 29.75200 28.43700 1.000 49.93000 161 PHE B O 1
ATOM 4182 N N . GLU B 1 134 ? -24.61600 31.93000 28.45200 1.000 49.13000 162 GLU B N 1
ATOM 4183 C CA . GLU B 1 134 ? -24.72100 31.98400 29.90900 1.000 50.33000 162 GLU B CA 1
ATOM 4184 C C . GLU B 1 134 ? -26.17300 31.92400 30.36000 1.000 48.09000 162 GLU B C 1
ATOM 4185 O O . GLU B 1 134 ? -26.47100 31.36100 31.42100 1.000 50.39000 162 GLU B O 1
ATOM 4191 N N . ILE B 1 135 ? -27.08500 32.49700 29.57600 1.000 47.38000 163 ILE B N 1
ATOM 4192 C CA . ILE B 1 135 ? -28.50900 32.34900 29.86300 1.000 46.43000 163 ILE B CA 1
ATOM 4193 C C . ILE B 1 135 ? -28.96000 30.92500 29.56700 1.000 43.67000 163 ILE B C 1
ATOM 4194 O O . ILE B 1 135 ? -29.60700 30.27300 30.39400 1.000 42.01000 163 ILE B O 1
ATOM 4199 N N . PHE B 1 136 ? -28.63800 30.43000 28.37100 1.000 45.07000 164 PHE B N 1
ATOM 4200 C CA . PHE B 1 136 ? -29.02500 29.07200 28.00600 1.000 43.07000 164 PHE B CA 1
ATOM 4201 C C . PHE B 1 136 ? -28.37400 28.05300 28.93100 1.000 45.19000 164 PHE B C 1
ATOM 4202 O O . PHE B 1 136 ? -29.04300 27.12400 29.40900 1.000 39.05000 164 PHE B O 1
ATOM 4210 N N . GLY B 1 137 ? -27.08500 28.25000 29.24200 1.000 42.28000 165 GLY B N 1
ATOM 4211 C CA . GLY B 1 137 ? -26.35500 27.27500 30.03700 1.000 39.35000 165 GLY B CA 1
ATOM 4212 C C . GLY B 1 137 ? -26.83100 27.18200 31.47400 1.000 41.93000 165 GLY B C 1
ATOM 4213 O O . GLY B 1 137 ? -26.92500 26.08400 32.03400 1.000 46.98000 165 GLY B O 1
ATOM 4214 N N . SER B 1 138 ? -27.12100 28.32400 32.10500 1.000 39.23000 166 SER B N 1
ATOM 4215 C CA . SER B 1 138 ? -27.68100 28.26700 33.45200 1.000 39.08000 166 SER B CA 1
ATOM 4216 C C . SER B 1 138 ? -29.03600 27.57000 33.44900 1.000 38.35000 166 SER B C 1
ATOM 4217 O O . SER B 1 138 ? -29.36100 26.82900 34.38400 1.000 37.25000 166 SER B O 1
ATOM 4220 N N . ALA B 1 139 ? -29.84000 27.79000 32.40600 1.000 35.66000 167 ALA B N 1
ATOM 4221 C CA . ALA B 1 139 ? -31.09800 27.05600 32.28000 1.000 40.11000 167 ALA B CA 1
ATOM 4222 C C . ALA B 1 139 ? -30.84800 25.54900 32.18300 1.000 37.28000 167 ALA B C 1
ATOM 4223 O O . ALA B 1 139 ? -31.49100 24.75500 32.87900 1.000 37.84000 167 ALA B O 1
ATOM 4225 N N . CYS B 1 140 ? -29.90800 25.14000 31.31400 1.000 37.27000 168 CYS B N 1
ATOM 4226 C CA . CYS B 1 140 ? -29.58300 23.72200 31.14900 1.000 39.23000 168 CYS B CA 1
ATOM 4227 C C . CYS B 1 140 ? -29.06500 23.11700 32.44900 1.000 38.68000 168 CYS B C 1
ATOM 4228 O O . CYS B 1 140 ? -29.43400 21.99100 32.80900 1.000 41.55000 168 CYS B O 1
ATOM 4231 N N . ASN B 1 141 ? -28.19800 23.84900 33.16100 1.000 39.85000 169 ASN B N 1
ATOM 4232 C CA . ASN B 1 141 ? -27.73100 23.41600 34.47700 1.000 39.41000 169 ASN B CA 1
ATOM 4233 C C . ASN B 1 141 ? -28.89000 23.01200 35.36600 1.000 40.17000 169 ASN B C 1
ATOM 4234 O O . ASN B 1 141 ? -28.78300 22.06600 36.15200 1.000 39.31000 169 ASN B O 1
ATOM 4239 N N . GLU B 1 142 ? -30.00400 23.73300 35.27000 1.000 40.05000 170 GLU B N 1
ATOM 4240 C CA . GLU B 1 142 ? -31.17400 23.36000 36.04800 1.000 36.62000 170 GLU B CA 1
ATOM 4241 C C . GLU B 1 142 ? -31.94100 22.22400 35.37400 1.000 39.89000 170 GLU B C 1
ATOM 4242 O O . GLU B 1 142 ? -32.33200 21.25400 36.04000 1.000 36.47000 170 GLU B O 1
ATOM 4248 N N . TYR B 1 143 ? -32.13600 22.29800 34.05300 1.000 37.59000 171 TYR B N 1
ATOM 4249 C CA . TYR B 1 143 ? -33.01600 21.32300 33.40700 1.000 38.47000 171 TYR B CA 1
ATOM 4250 C C . TYR B 1 143 ? -32.46400 19.91200 33.51600 1.000 34.40000 171 TYR B C 1
ATOM 4251 O O . TYR B 1 143 ? -33.22800 18.95300 33.68300 1.000 33.15000 171 TYR B O 1
ATOM 4260 N N . TYR B 1 144 ? -31.14100 19.76200 33.44400 1.000 33.11000 172 TYR B N 1
ATOM 4261 C CA . TYR B 1 144 ? -30.50200 18.45300 33.35000 1.000 34.18000 172 TYR B CA 1
ATOM 4262 C C . TYR B 1 144 ? -29.99800 17.92600 34.69300 1.000 30.66000 172 TYR B C 1
ATOM 4263 O O . TYR B 1 144 ? -29.25100 16.94300 34.71600 1.000 31.58000 172 TYR B O 1
ATOM 4272 N N . LYS B 1 145 ? -30.42800 18.51500 35.81300 1.000 33.01000 173 LYS B N 1
ATOM 4273 C CA . LYS B 1 145 ? -29.79500 18.22200 37.10500 1.000 32.29000 173 LYS B CA 1
ATOM 4274 C C . LYS B 1 145 ? -30.05400 16.80900 37.62400 1.000 35.23000 173 LYS B C 1
ATOM 4275 O O . LYS B 1 145 ? -29.29500 16.33800 38.47800 1.000 34.79000 173 LYS B O 1
ATOM 4281 N N . GLU B 1 146 ? -31.08700 16.10700 37.15700 1.000 33.38000 174 GLU B N 1
ATOM 4282 C CA . GLU B 1 146 ? -31.29200 14.74500 37.64300 1.000 36.36000 174 GLU B CA 1
ATOM 4283 C C . GLU B 1 146 ? -30.86200 13.66700 36.64700 1.000 32.62000 174 GLU B C 1
ATOM 4284 O O . GLU B 1 146 ? -31.13400 12.48900 36.88900 1.000 34.12000 174 GLU B O 1
ATOM 4290 N N . ALA B 1 147 ? -30.19500 14.03600 35.54300 1.000 29.02000 175 ALA B N 1
ATOM 4291 C CA . ALA B 1 147 ? -29.84300 13.04200 34.52500 1.000 31.54000 175 ALA B CA 1
ATOM 4292 C C . ALA B 1 147 ? -28.90500 11.97100 35.08000 1.000 32.87000 175 ALA B C 1
ATOM 4293 O O . ALA B 1 147 ? -29.07400 10.77800 34.79000 1.000 34.42000 175 ALA B O 1
ATOM 4295 N N . ARG B 1 148 ? -27.90000 12.38300 35.86100 1.000 32.32000 176 ARG B N 1
ATOM 4296 C CA . ARG B 1 148 ? -26.98500 11.43700 36.50300 1.000 32.53000 176 ARG B CA 1
ATOM 4297 C C . ARG B 1 148 ? -27.73000 10.42000 37.35000 1.000 36.04000 176 ARG B C 1
ATOM 4298 O O . ARG B 1 148 ? -27.32400 9.25400 37.43700 1.000 34.62000 176 ARG B O 1
ATOM 4306 N N . ASN B 1 149 ? -28.80400 10.85100 38.01300 1.000 31.34000 177 ASN B N 1
ATOM 4307 C CA . ASN B 1 149 ? -29.53300 9.93800 38.88100 1.000 33.17000 177 ASN B CA 1
ATOM 4308 C C . ASN B 1 149 ? -30.36700 8.94900 38.08300 1.000 32.91000 177 ASN B C 1
ATOM 4309 O O . ASN B 1 149 ? -30.56000 7.81000 38.52100 1.000 32.61000 177 ASN B O 1
ATOM 4314 N N . ILE B 1 150 ? -30.85400 9.35400 36.91600 1.000 29.82000 178 ILE B N 1
ATOM 4315 C CA . ILE B 1 150 ? -31.75300 8.50700 36.14500 1.000 32.64000 178 ILE B CA 1
ATOM 4316 C C . ILE B 1 150 ? -30.98100 7.56500 35.23300 1.000 32.78000 178 ILE B C 1
ATOM 4317 O O . ILE B 1 150 ? -31.29100 6.37600 35.14700 1.000 30.55000 178 ILE B O 1
ATOM 4322 N N . TYR B 1 151 ? -29.95500 8.07500 34.56500 1.000 29.38000 179 TYR B N 1
ATOM 4323 C CA . TYR B 1 151 ? -29.21400 7.32500 33.55300 1.000 30.25000 179 TYR B CA 1
ATOM 4324 C C . TYR B 1 151 ? -27.71500 7.38100 33.84100 1.000 27.66000 179 TYR B C 1
ATOM 4325 O O . TYR B 1 151 ? -26.94300 7.89800 33.03200 1.000 28.73000 179 TYR B O 1
ATOM 4334 N N . PRO B 1 152 ? -27.26100 6.85300 34.98400 1.000 32.82000 180 PRO B N 1
ATOM 4335 C CA . PRO B 1 152 ? -25.81100 6.85200 35.23500 1.000 28.51000 180 PRO B CA 1
ATOM 4336 C C . PRO B 1 152 ? -25.05100 5.95600 34.27400 1.000 28.72000 180 PRO B C 1
ATOM 4337 O O . PRO B 1 152 ? -23.86000 6.19400 34.04100 1.000 29.82000 180 PRO B O 1
ATOM 4341 N N . ARG B 1 153 ? -25.70700 4.91900 33.73500 1.000 26.68000 181 ARG B N 1
ATOM 4342 C CA . ARG B 1 153 ? -25.15600 4.01300 32.72900 1.000 28.27000 181 ARG B CA 1
ATOM 4343 C C . ARG B 1 153 ? -26.04700 4.11300 31.49300 1.000 25.76000 181 ARG B C 1
ATOM 4344 O O . ARG B 1 153 ? -26.95900 3.29000 31.30900 1.000 27.92000 181 ARG B O 1
ATOM 4352 N N . PRO B 1 154 ? -25.82000 5.10400 30.62800 1.000 25.20000 182 PRO B N 1
ATOM 4353 C CA . PRO B 1 154 ? -26.81700 5.41500 29.59000 1.000 27.68000 182 PRO B CA 1
ATOM 4354 C C . PRO B 1 154 ? -26.95300 4.35200 28.50900 1.000 28.99000 182 PRO B C 1
ATOM 4355 O O . PRO B 1 154 ? -27.95300 4.36500 27.78100 1.000 29.68000 182 PRO B O 1
ATOM 4359 N N . PHE B 1 155 ? -26.01000 3.42700 28.38200 1.000 27.72000 183 PHE B N 1
ATOM 4360 C CA . PHE B 1 155 ? -26.18900 2.30200 27.47500 1.000 26.86000 183 PHE B CA 1
ATOM 4361 C C . PHE B 1 155 ? -26.92000 1.14300 28.13600 1.000 27.52000 183 PHE B C 1
ATOM 4362 O O . PHE B 1 155 ? -27.17300 0.13200 27.47800 1.000 25.81000 183 PHE B O 1
ATOM 4370 N N . GLU B 1 156 ? -27.29000 1.28600 29.41300 1.000 27.70000 184 GLU B N 1
ATOM 4371 C CA . GLU B 1 156 ? -28.01200 0.27700 30.18100 1.000 26.51000 184 GLU B CA 1
ATOM 4372 C C . GLU B 1 156 ? -29.30100 0.92000 30.68400 1.000 32.12000 184 GLU B C 1
ATOM 4373 O O . GLU B 1 156 ? -29.37900 1.35800 31.84100 1.000 32.16000 184 GLU B O 1
ATOM 4379 N N . PRO B 1 157 ? -30.33400 0.98700 29.84000 1.000 33.41000 185 PRO B N 1
ATOM 4380 C CA . PRO B 1 157 ? -31.50000 1.83900 30.15300 1.000 30.63000 185 PRO B CA 1
ATOM 4381 C C . PRO B 1 157 ? -32.17000 1.56400 31.49100 1.000 30.56000 185 PRO B C 1
ATOM 4382 O O . PRO B 1 157 ? -32.65600 2.50400 32.13100 1.000 27.02000 185 PRO B O 1
ATOM 4386 N N . PHE B 1 158 ? -32.22500 0.31600 31.95100 1.000 31.91000 186 PHE B N 1
ATOM 4387 C CA . PHE B 1 158 ? -32.95700 0.03300 33.17600 1.000 31.79000 186 PHE B CA 1
ATOM 4388 C C . PHE B 1 158 ? -32.03900 -0.27400 34.35800 1.000 29.70000 186 PHE B C 1
ATOM 4389 O O . PHE B 1 158 ? -32.48500 -0.87500 35.34200 1.000 30.97000 186 PHE B O 1
ATOM 4397 N N . PHE B 1 159 ? -30.78200 0.18500 34.30700 1.000 32.64000 187 PHE B N 1
ATOM 4398 C CA . PHE B 1 159 ? -29.91100 0.11400 35.48200 1.000 31.77000 187 PHE B CA 1
ATOM 4399 C C . PHE B 1 159 ? -30.53300 0.81900 36.68100 1.000 28.48000 187 PHE B C 1
ATOM 4400 O O . PHE B 1 159 ? -30.38800 0.35700 37.81400 1.000 29.78000 187 PHE B O 1
ATOM 4408 N N . GLU B 1 160 ? -31.21200 1.95200 36.46400 1.000 27.89000 188 GLU B N 1
ATOM 4409 C CA . GLU B 1 160 ? -31.96700 2.56600 37.55900 1.000 30.25000 188 GLU B CA 1
ATOM 4410 C C . GLU B 1 160 ? -33.45900 2.54300 37.25100 1.000 32.05000 188 GLU B C 1
ATOM 4411 O O . GLU B 1 160 ? -34.08200 3.60400 37.11300 1.000 34.79000 188 GLU B O 1
ATOM 4417 N N . ARG B 1 161 ? -34.04400 1.34600 37.15900 1.000 29.58000 189 ARG B N 1
ATOM 4418 C CA . ARG B 1 161 ? -35.38100 1.20600 36.58300 1.000 34.63000 189 ARG B CA 1
ATOM 4419 C C . ARG B 1 161 ? -36.42900 1.96400 37.39400 1.000 36.54000 189 ARG B C 1
ATOM 4420 O O . ARG B 1 161 ? -37.27700 2.67200 36.82400 1.000 35.88000 189 ARG B O 1
ATOM 4428 N N . LYS B 1 162 ? -36.38400 1.84000 38.73200 1.000 33.49000 190 LYS B N 1
ATOM 4429 C CA . LYS B 1 162 ? -37.41600 2.48300 39.55100 1.000 36.27000 190 LYS B CA 1
ATOM 4430 C C . LYS B 1 162 ? -37.30600 4.00900 39.46800 1.000 35.43000 190 LYS B C 1
ATOM 4431 O O . LYS B 1 162 ? -38.32600 4.69500 39.35600 1.000 35.25000 190 LYS B O 1
ATOM 4437 N N . LYS B 1 163 ? -36.08200 4.56400 39.45200 1.000 35.62000 191 LYS B N 1
ATOM 4438 C CA . LYS B 1 163 ? -35.94900 6.01500 39.29100 1.000 35.28000 191 LYS B CA 1
ATOM 4439 C C . LYS B 1 163 ? -36.44200 6.46400 37.91800 1.000 36.31000 191 LYS B C 1
ATOM 4440 O O . LYS B 1 163 ? -37.10300 7.50200 37.79200 1.000 33.17000 191 LYS B O 1
ATOM 4446 N N . LEU B 1 164 ? -36.13700 5.69200 36.87600 1.000 35.97000 192 LEU B N 1
ATOM 4447 C CA . LEU B 1 164 ? -36.65800 6.01200 35.55200 1.000 35.42000 192 LEU B CA 1
ATOM 4448 C C . LEU B 1 164 ? -38.18300 5.93400 35.53300 1.000 29.98000 192 LEU B C 1
ATOM 4449 O O . LEU B 1 164 ? -38.85800 6.85700 35.06200 1.000 29.00000 192 LEU B O 1
ATOM 4454 N N . GLN B 1 165 ? -38.74400 4.83400 36.04300 1.000 33.66000 193 GLN B N 1
ATOM 4455 C CA . GLN B 1 165 ? -40.20000 4.69600 36.10200 1.000 31.39000 193 GLN B CA 1
ATOM 4456 C C . GLN B 1 165 ? -40.85700 5.86700 36.82800 1.000 33.01000 193 GLN B C 1
ATOM 4457 O O . GLN B 1 165 ? -41.94500 6.30400 36.43800 1.000 30.84000 193 GLN B O 1
ATOM 4463 N N . HIS B 1 166 ? -40.20000 6.40700 37.86300 1.000 32.59000 194 HIS B N 1
ATOM 4464 C CA . HIS B 1 166 ? -40.79100 7.49400 38.63400 1.000 29.74000 194 HIS B CA 1
ATOM 4465 C C . HIS B 1 166 ? -40.95100 8.77100 37.80600 1.000 34.71000 194 HIS B C 1
ATOM 4466 O O . HIS B 1 166 ? -41.83500 9.57900 38.09800 1.000 33.76000 194 HIS B O 1
ATOM 4473 N N . VAL B 1 167 ? -40.13500 8.97300 36.76800 1.000 34.61000 195 VAL B N 1
ATOM 4474 C CA . VAL B 1 167 ? -40.17100 10.21600 35.99500 1.000 31.35000 195 VAL B CA 1
ATOM 4475 C C . VAL B 1 167 ? -40.63400 10.01700 34.55800 1.000 31.36000 195 VAL B C 1
ATOM 4476 O O . VAL B 1 167 ? -40.90600 11.01600 33.87000 1.000 28.27000 195 VAL B O 1
ATOM 4480 N N . ASP B 1 168 ? -40.73600 8.77500 34.07900 1.000 30.97000 196 ASP B N 1
ATOM 4481 C CA . ASP B 1 168 ? -41.03100 8.55100 32.66600 1.000 28.99000 196 ASP B CA 1
ATOM 4482 C C . ASP B 1 168 ? -42.41200 9.05000 32.27800 1.000 29.52000 196 ASP B C 1
ATOM 4483 O O . ASP B 1 168 ? -42.68200 9.22000 31.08300 1.000 31.51000 196 ASP B O 1
ATOM 4488 N N . GLY B 1 169 ? -43.29600 9.28000 33.25300 1.000 30.54000 197 GLY B N 1
ATOM 4489 C CA . GLY B 1 169 ? -44.58500 9.87700 32.93800 1.000 27.94000 197 GLY B CA 1
ATOM 4490 C C . GLY B 1 169 ? -44.51500 11.33400 32.53200 1.000 25.87000 197 GLY B C 1
ATOM 4491 O O . GLY B 1 169 ? -45.47700 11.84800 31.94900 1.000 30.77000 197 GLY B O 1
ATOM 4492 N N . LEU B 1 170 ? -43.40400 12.00600 32.80300 1.000 30.84000 198 LEU B N 1
ATOM 4493 C CA . LEU B 1 170 ? -43.29900 13.43700 32.55400 1.000 30.31000 198 LEU B CA 1
ATOM 4494 C C . LEU B 1 170 ? -42.97200 13.72100 31.09700 1.000 31.54000 198 LEU B C 1
ATOM 4495 O O . LEU B 1 170 ? -42.17500 13.01300 30.47600 1.000 32.87000 198 LEU B O 1
ATOM 4500 N N . SER B 1 171 ? -43.58200 14.76600 30.55300 1.000 29.44000 199 SER B N 1
ATOM 4501 C CA . SER B 1 171 ? -43.13700 15.29800 29.27200 1.000 30.61000 199 SER B CA 1
ATOM 4502 C C . SER B 1 171 ? -42.02900 16.33000 29.48400 1.000 30.64000 199 SER B C 1
ATOM 4503 O O . SER B 1 171 ? -41.75500 16.77800 30.60200 1.000 32.05000 199 SER B O 1
ATOM 4506 N N . ALA B 1 172 ? -41.38100 16.70800 28.38500 1.000 31.21000 200 ALA B N 1
ATOM 4507 C CA . ALA B 1 172 ? -40.32300 17.70500 28.48600 1.000 31.44000 200 ALA B CA 1
ATOM 4508 C C . ALA B 1 172 ? -40.86300 19.03600 29.00000 1.000 33.74000 200 ALA B C 1
ATOM 4509 O O . ALA B 1 172 ? -40.16300 19.74500 29.73100 1.000 28.84000 200 ALA B O 1
ATOM 4511 N N . ALA B 1 173 ? -42.10800 19.37800 28.64400 1.000 32.91000 201 ALA B N 1
ATOM 4512 C CA . ALA B 1 173 ? -42.72400 20.62200 29.10100 1.000 32.36000 201 ALA B CA 1
ATOM 4513 C C . ALA B 1 173 ? -43.25100 20.52400 30.53300 1.000 35.22000 201 ALA B C 1
ATOM 4514 O O . ALA B 1 173 ? -43.21300 21.52400 31.26100 1.000 38.63000 201 ALA B O 1
ATOM 4516 N N . ASP B 1 174 ? -43.73700 19.35100 30.96300 1.000 30.08000 202 ASP B N 1
ATOM 4517 C CA . ASP B 1 174 ? -44.12900 19.18700 32.36600 1.000 34.39000 202 ASP B CA 1
ATOM 4518 C C . ASP B 1 174 ? -42.98100 19.54000 33.29500 1.000 36.00000 202 ASP B C 1
ATOM 4519 O O . ASP B 1 174 ? -43.13900 20.33000 34.23100 1.000 39.54000 202 ASP B O 1
ATOM 4524 N N . TYR B 1 175 ? -41.81100 18.95100 33.05400 1.000 37.29000 203 TYR B N 1
ATOM 4525 C CA . TYR B 1 175 ? -40.66500 19.20100 33.92000 1.000 36.69000 203 TYR B CA 1
ATOM 4526 C C . TYR B 1 175 ? -40.18800 20.64500 33.81200 1.000 36.32000 203 TYR B C 1
ATOM 4527 O O . TYR B 1 175 ? -39.78900 21.24600 34.81500 1.000 38.52000 203 TYR B O 1
ATOM 4536 N N . LEU B 1 176 ? -40.21500 21.21800 32.60600 1.000 36.21000 204 LEU B N 1
ATOM 4537 C CA . LEU B 1 176 ? -39.71000 22.57300 32.42100 1.000 34.49000 204 LEU B CA 1
ATOM 4538 C C . LEU B 1 176 ? -40.46100 23.56400 33.29900 1.000 39.97000 204 LEU B C 1
ATOM 4539 O O . LEU B 1 176 ? -39.85100 24.43400 33.93600 1.000 39.85000 204 LEU B O 1
ATOM 4544 N N . GLU B 1 177 ? -41.78600 23.43500 33.36800 1.000 36.45000 205 GLU B N 1
ATOM 4545 C CA . GLU B 1 177 ? -42.56500 24.39100 34.13800 1.000 44.64000 205 GLU B CA 1
ATOM 4546 C C . GLU B 1 177 ? -42.40000 24.22400 35.64800 1.000 45.42000 205 GLU B C 1
ATOM 4547 O O . GLU B 1 177 ? -42.80000 25.12200 36.39600 1.000 42.71000 205 GLU B O 1
ATOM 4553 N N . LYS B 1 178 ? -41.80800 23.12200 36.11800 1.000 42.99000 206 LYS B N 1
ATOM 4554 C CA . LYS B 1 178 ? -41.45900 23.02800 37.53200 1.000 39.52000 206 LYS B CA 1
ATOM 4555 C C . LYS B 1 178 ? -40.24700 23.87200 37.90400 1.000 42.94000 206 LYS B C 1
ATOM 4556 O O . LYS B 1 178 ? -40.00900 24.09200 39.09800 1.000 45.39000 206 LYS B O 1
ATOM 4562 N N . LEU B 1 179 ? -39.48900 24.34700 36.93600 1.000 41.08000 207 LEU B N 1
ATOM 4563 C CA . LEU B 1 179 ? -38.15200 24.76900 37.32000 1.000 45.76000 207 LEU B CA 1
ATOM 4564 C C . LEU B 1 179 ? -38.12400 26.24200 37.72000 1.000 41.02000 207 LEU B C 1
ATOM 4565 O O . LEU B 1 179 ? -38.93200 27.03900 37.23400 1.000 40.41000 207 LEU B O 1
ATOM 4570 N N . PRO B 1 180 ? -37.18800 26.61100 38.61900 1.000 38.66000 208 PRO B N 1
ATOM 4571 C CA . PRO B 1 180 ? -36.99100 28.02900 39.01900 1.000 40.26000 208 PRO B CA 1
ATOM 4572 C C . PRO B 1 180 ? -36.21400 28.81200 37.97000 1.000 38.63000 208 PRO B C 1
ATOM 4573 O O . PRO B 1 180 ? -35.08400 29.23100 38.16900 1.000 40.04000 208 PRO B O 1
ATOM 4577 N N . LEU B 1 181 ? -36.82900 28.99800 36.80700 1.000 42.71000 209 LEU B N 1
ATOM 4578 C CA . LEU B 1 181 ? -36.20000 29.65800 35.67500 1.000 41.74000 209 LEU B CA 1
ATOM 4579 C C . LEU B 1 181 ? -37.04000 30.84800 35.22700 1.000 40.77000 209 LEU B C 1
ATOM 4580 O O . LEU B 1 181 ? -38.26000 30.87200 35.40700 1.000 40.30000 209 LEU B O 1
ATOM 4585 N N . THR B 1 182 ? -36.38200 31.83300 34.62800 1.000 43.14000 210 THR B N 1
ATOM 4586 C CA . THR B 1 182 ? -37.12800 32.93700 34.04800 1.000 42.28000 210 THR B CA 1
ATOM 4587 C C . THR B 1 182 ? -37.88100 32.46600 32.80900 1.000 47.20000 210 THR B C 1
ATOM 4588 O O . THR B 1 182 ? -37.63800 31.38000 32.26900 1.000 45.98000 210 THR B O 1
ATOM 4592 N N . ARG B 1 183 ? -38.81200 33.30300 32.35200 1.000 50.21000 211 ARG B N 1
ATOM 4593 C CA . ARG B 1 183 ? -39.54800 32.96400 31.14000 1.000 47.23000 211 ARG B CA 1
ATOM 4594 C C . ARG B 1 183 ? -38.61400 32.89400 29.93700 1.000 45.33000 211 ARG B C 1
ATOM 4595 O O . ARG B 1 183 ? -38.79700 32.05700 29.04300 1.000 42.92000 211 ARG B O 1
ATOM 4603 N N . GLU B 1 184 ? -37.61100 33.77300 29.89500 1.000 41.73000 212 GLU B N 1
ATOM 4604 C CA . GLU B 1 184 ? -36.63900 33.73500 28.80900 1.000 42.31000 212 GLU B CA 1
ATOM 4605 C C . GLU B 1 184 ? -35.86500 32.42400 28.81700 1.000 39.89000 212 GLU B C 1
ATOM 4606 O O . GLU B 1 184 ? -35.65000 31.80500 27.76800 1.000 44.63000 212 GLU B O 1
ATOM 4612 N N . GLN B 1 185 ? -35.42600 31.99200 29.99600 1.000 38.50000 213 GLN B N 1
ATOM 4613 C CA . GLN B 1 185 ? -34.73000 30.71800 30.09700 1.000 43.35000 213 GLN B CA 1
ATOM 4614 C C . GLN B 1 185 ? -35.62200 29.58300 29.61600 1.000 42.99000 213 GLN B C 1
ATOM 4615 O O . GLN B 1 185 ? -35.18300 28.70700 28.85900 1.000 39.50000 213 GLN B O 1
ATOM 4621 N N . LYS B 1 186 ? -36.89400 29.60300 30.02600 1.000 39.40000 214 LYS B N 1
ATOM 4622 C CA . LYS B 1 186 ? -37.82000 28.56300 29.60100 1.000 40.24000 214 LYS B CA 1
ATOM 4623 C C . LYS B 1 186 ? -38.06800 28.62100 28.10300 1.000 38.89000 214 LYS B C 1
ATOM 4624 O O . LYS B 1 186 ? -38.28500 27.57700 27.47300 1.000 40.39000 214 LYS B O 1
ATOM 4630 N N . ASP B 1 187 ? -38.02100 29.82000 27.51000 1.000 35.94000 215 ASP B N 1
ATOM 4631 C CA . ASP B 1 187 ? -38.22000 29.93700 26.06800 1.000 40.18000 215 ASP B CA 1
ATOM 4632 C C . ASP B 1 187 ? -37.04800 29.33400 25.30900 1.000 37.30000 215 ASP B C 1
ATOM 4633 O O . ASP B 1 187 ? -37.23500 28.69800 24.26600 1.000 35.51000 215 ASP B O 1
ATOM 4638 N N . MET B 1 188 ? -35.83000 29.54400 25.80500 1.000 37.84000 216 MET B N 1
ATOM 4639 C CA . MET B 1 188 ? -34.67100 28.93900 25.16300 1.000 40.59000 216 MET B CA 1
ATOM 4640 C C . MET B 1 188 ? -34.68700 27.42100 25.32400 1.000 35.49000 216 MET B C 1
ATOM 4641 O O . MET B 1 188 ? -34.45500 26.69300 24.35400 1.000 36.95000 216 MET B O 1
ATOM 4646 N N . MET B 1 189 ? -34.99900 26.93100 26.52700 1.000 32.78000 217 MET B N 1
ATOM 4647 C CA . MET B 1 189 ? -35.15200 25.49300 26.73500 1.000 34.33000 217 MET B CA 1
ATOM 4648 C C . MET B 1 189 ? -36.22800 24.90900 25.82300 1.000 38.46000 217 MET B C 1
ATOM 4649 O O . MET B 1 189 ? -36.02500 23.85300 25.21000 1.000 37.10000 217 MET B O 1
ATOM 4654 N N . ASP B 1 190 ? -37.38000 25.58000 25.72600 1.000 35.57000 218 ASP B N 1
ATOM 4655 C CA . ASP B 1 190 ? -38.43300 25.14600 24.81400 1.000 34.78000 218 ASP B CA 1
ATOM 4656 C C . ASP B 1 190 ? -37.87700 24.91100 23.41500 1.000 37.15000 218 ASP B C 1
ATOM 4657 O O . ASP B 1 190 ? -38.14200 23.87900 22.78700 1.000 37.19000 218 ASP B O 1
ATOM 4662 N N . SER B 1 191 ? -37.10800 25.87200 22.90700 1.000 37.24000 219 SER B N 1
ATOM 4663 C CA . SER B 1 191 ? -36.50100 25.71900 21.59000 1.000 34.47000 219 SER B CA 1
ATOM 4664 C C . SER B 1 191 ? -35.57700 24.51200 21.55200 1.000 35.43000 219 SER B C 1
ATOM 4665 O O . SER B 1 191 ? -35.58600 23.74000 20.58500 1.000 33.30000 219 SER B O 1
ATOM 4668 N N . TRP B 1 192 ? -34.78800 24.31700 22.61200 1.000 32.59000 220 TRP B N 1
ATOM 4669 C CA . TRP B 1 192 ? -33.86000 23.19600 22.66500 1.000 36.84000 220 TRP B CA 1
ATOM 4670 C C . TRP B 1 192 ? -34.59700 21.86500 22.73900 1.000 34.21000 220 TRP B C 1
ATOM 4671 O O . TRP B 1 192 ? -34.28000 20.93200 21.99100 1.000 34.63000 220 TRP B O 1
ATOM 4682 N N . LEU B 1 193 ? -35.57700 21.75500 23.64400 1.000 31.12000 221 LEU B N 1
ATOM 4683 C CA . LEU B 1 193 ? -36.28900 20.48900 23.81400 1.000 32.77000 221 LEU B CA 1
ATOM 4684 C C . LEU B 1 193 ? -37.10300 20.14600 22.57600 1.000 35.05000 221 LEU B C 1
ATOM 4685 O O . LEU B 1 193 ? -37.16400 18.97900 22.16500 1.000 33.10000 221 LEU B O 1
ATOM 4690 N N . SER B 1 194 ? -37.74700 21.14500 21.97600 1.000 35.43000 222 SER B N 1
ATOM 4691 C CA . SER B 1 194 ? -38.51700 20.88700 20.76700 1.000 32.82000 222 SER B CA 1
ATOM 4692 C C . SER B 1 194 ? -37.59600 20.44300 19.64400 1.000 29.46000 222 SER B C 1
ATOM 4693 O O . SER B 1 194 ? -37.96100 19.59000 18.83000 1.000 28.90000 222 SER B O 1
ATOM 4696 N N . GLY B 1 195 ? -36.38900 21.01300 19.59400 1.000 32.66000 223 GLY B N 1
ATOM 4697 C CA . GLY B 1 195 ? -35.39900 20.56600 18.62800 1.000 30.57000 223 GLY B CA 1
ATOM 4698 C C . GLY B 1 195 ? -34.94300 19.14000 18.88000 1.000 31.59000 223 GLY B C 1
ATOM 4699 O O . GLY B 1 195 ? -34.76000 18.36400 17.93700 1.000 33.82000 223 GLY B O 1
ATOM 4700 N N . ASN B 1 196 ? -34.78600 18.76400 20.15200 1.000 30.22000 224 ASN B N 1
ATOM 4701 C CA . ASN B 1 196 ? -34.31900 17.41900 20.48000 1.000 31.38000 224 ASN B CA 1
ATOM 4702 C C . ASN B 1 196 ? -35.31200 16.36600 20.01400 1.000 31.22000 224 ASN B C 1
ATOM 4703 O O . ASN B 1 196 ? -34.94500 15.41900 19.30600 1.000 28.26000 224 ASN B O 1
ATOM 4708 N N . GLY B 1 197 ? -36.58700 16.52900 20.38500 1.000 30.25000 225 GLY B N 1
ATOM 4709 C CA . GLY B 1 197 ? -37.61700 15.59300 19.99100 1.000 25.26000 225 GLY B CA 1
ATOM 4710 C C . GLY B 1 197 ? -38.29200 15.86200 18.66900 1.000 27.49000 225 GLY B C 1
ATOM 4711 O O . GLY B 1 197 ? -39.07700 15.02000 18.22500 1.000 26.91000 225 GLY B O 1
ATOM 4712 N N . HIS B 1 198 ? -38.01800 17.00100 18.02000 1.000 27.41000 226 HIS B N 1
ATOM 4713 C CA . HIS B 1 198 ? -38.61900 17.32400 16.71600 1.000 26.49000 226 HIS B CA 1
ATOM 4714 C C . HIS B 1 198 ? -40.14600 17.36400 16.79000 1.000 29.11000 226 HIS B C 1
ATOM 4715 O O . HIS B 1 198 ? -40.84700 16.83200 15.92400 1.000 28.74000 226 HIS B O 1
ATOM 4722 N N . ASN B 1 199 ? -40.66600 18.00800 17.82600 1.000 28.60000 227 ASN B N 1
ATOM 4723 C CA . ASN B 1 199 ? -42.10300 18.08000 18.05200 1.000 27.61000 227 ASN B CA 1
ATOM 4724 C C . ASN B 1 199 ? -42.33400 19.09700 19.15700 1.000 30.98000 227 ASN B C 1
ATOM 4725 O O . ASN B 1 199 ? -41.39200 19.68500 19.70000 1.000 31.56000 227 ASN B O 1
ATOM 4730 N N . TYR B 1 200 ? -43.60200 19.31800 19.46300 1.000 32.19000 228 TYR B N 1
ATOM 4731 C CA . TYR B 1 200 ? -43.95500 20.21500 20.53400 1.000 31.21000 228 TYR B CA 1
ATOM 4732 C C . TYR B 1 200 ? -43.47700 19.63100 21.86300 1.000 33.95000 228 TYR B C 1
ATOM 4733 O O . TYR B 1 200 ? -43.43700 18.40700 22.03500 1.000 32.57000 228 TYR B O 1
ATOM 4742 N N . PRO B 1 201 ? -43.07700 20.48800 22.80700 1.000 33.14000 229 PRO B N 1
ATOM 4743 C CA . PRO B 1 201 ? -42.42800 19.98700 24.02900 1.000 30.37000 229 PRO B CA 1
ATOM 4744 C C . PRO B 1 201 ? -43.29200 19.05400 24.85600 1.000 34.09000 229 PRO B C 1
ATOM 4745 O O . PRO B 1 201 ? -42.74600 18.24900 25.62500 1.000 30.11000 229 PRO B O 1
ATOM 4749 N N . GLU B 1 202 ? -44.61700 19.13400 24.74600 1.000 32.77000 230 GLU B N 1
ATOM 4750 C CA . GLU B 1 202 ? -45.45000 18.30800 25.61000 1.000 31.62000 230 GLU B CA 1
ATOM 4751 C C . GLU B 1 202 ? -45.65100 16.90100 25.06400 1.000 32.12000 230 GLU B C 1
ATOM 4752 O O . GLU B 1 202 ? -46.23700 16.06700 25.75700 1.000 35.19000 230 GLU B O 1
ATOM 4758 N N . THR B 1 203 ? -45.16900 16.60300 23.86000 1.000 31.88000 231 THR B N 1
ATOM 4759 C CA . THR B 1 203 ? -45.24900 15.25600 23.30600 1.000 30.70000 231 THR B CA 1
ATOM 4760 C C . THR B 1 203 ? -43.96700 14.45400 23.53200 1.000 29.49000 231 THR B C 1
ATOM 4761 O O . THR B 1 203 ? -43.93400 13.25800 23.22200 1.000 28.81000 231 THR B O 1
ATOM 4765 N N . ILE B 1 204 ? -42.92900 15.07800 24.09300 1.000 30.55000 232 ILE B N 1
ATOM 4766 C CA . ILE B 1 204 ? -41.59500 14.49200 24.19800 1.000 29.84000 232 ILE B CA 1
ATOM 4767 C C . ILE B 1 204 ? -41.35700 14.04100 25.63400 1.000 29.38000 232 ILE B C 1
ATOM 4768 O O . ILE B 1 204 ? -41.58500 14.81300 26.57600 1.000 30.28000 232 ILE B O 1
ATOM 4773 N N . ALA B 1 205 ? -40.86800 12.80900 25.80400 1.000 25.92000 233 ALA B N 1
ATOM 4774 C CA . ALA B 1 205 ? -40.55000 12.30900 27.14000 1.000 29.14000 233 ALA B CA 1
ATOM 4775 C C . ALA B 1 205 ? -39.39000 13.07900 27.77100 1.000 29.46000 233 ALA B C 1
ATOM 4776 O O . ALA B 1 205 ? -38.31700 13.21000 27.17800 1.000 26.81000 233 ALA B O 1
ATOM 4778 N N . TYR B 1 206 ? -39.62300 13.58200 28.98900 1.000 30.67000 234 TYR B N 1
ATOM 4779 C CA . TYR B 1 206 ? -38.56600 14.17800 29.80000 1.000 28.89000 234 TYR B CA 1
ATOM 4780 C C . TYR B 1 206 ? -37.35500 13.25700 29.93500 1.000 26.95000 234 TYR B C 1
ATOM 4781 O O . TYR B 1 206 ? -36.21000 13.71600 29.87100 1.000 26.92000 234 TYR B O 1
ATOM 4790 N N . SER B 1 207 ? -37.58700 11.95200 30.12500 1.000 23.97000 235 SER B N 1
ATOM 4791 C CA . SER B 1 207 ? -36.47200 11.02500 30.30400 1.000 26.01000 235 SER B CA 1
ATOM 4792 C C . SER B 1 207 ? -35.61200 10.90900 29.05100 1.000 27.26000 235 SER B C 1
ATOM 4793 O O . SER B 1 207 ? -34.39500 10.70700 29.15900 1.000 25.79000 235 SER B O 1
ATOM 4796 N N . GLU B 1 208 ? -36.21400 11.03700 27.86300 1.000 25.52000 236 GLU B N 1
ATOM 4797 C CA . GLU B 1 208 ? -35.42700 11.02400 26.63300 1.000 25.81000 236 GLU B CA 1
ATOM 4798 C C . GLU B 1 208 ? -34.48800 12.22100 26.55000 1.000 26.66000 236 GLU B C 1
ATOM 4799 O O . GLU B 1 208 ? -33.37700 12.09600 26.02800 1.000 27.51000 236 GLU B O 1
ATOM 4805 N N . ILE B 1 209 ? -34.91200 13.38100 27.05000 1.000 25.81000 237 ILE B N 1
ATOM 4806 C CA . ILE B 1 209 ? -34.00900 14.52800 27.12900 1.000 30.18000 237 ILE B CA 1
ATOM 4807 C C . ILE B 1 209 ? -32.82400 14.21300 28.04200 1.000 29.38000 237 ILE B C 1
ATOM 4808 O O . ILE B 1 209 ? -31.66800 14.54200 27.72800 1.000 28.98000 237 ILE B O 1
ATOM 4813 N N . MET B 1 210 ? -33.08900 13.57600 29.18700 1.000 26.46000 238 MET B N 1
ATOM 4814 C CA . MET B 1 210 ? -31.99600 13.19800 30.08000 1.000 28.10000 238 MET B CA 1
ATOM 4815 C C . MET B 1 210 ? -31.05400 12.20200 29.41200 1.000 27.22000 238 MET B C 1
ATOM 4816 O O . MET B 1 210 ? -29.83100 12.30800 29.56200 1.000 27.02000 238 MET B O 1
ATOM 4821 N N . ARG B 1 211 ? -31.61000 11.23300 28.66600 1.000 26.43000 239 ARG B N 1
ATOM 4822 C CA . ARG B 1 211 ? -30.79000 10.22100 27.99900 1.000 24.33000 239 ARG B CA 1
ATOM 4823 C C . ARG B 1 211 ? -29.72800 10.85200 27.09500 1.000 24.74000 239 ARG B C 1
ATOM 4824 O O . ARG B 1 211 ? -28.56900 10.43000 27.09800 1.000 25.77000 239 ARG B O 1
ATOM 4832 N N . TRP B 1 212 ? -30.11700 11.83800 26.28000 1.000 25.32000 240 TRP B N 1
ATOM 4833 C CA . TRP B 1 212 ? -29.15100 12.50300 25.40500 1.000 26.18000 240 TRP B CA 1
ATOM 4834 C C . TRP B 1 212 ? -28.00200 13.09800 26.21100 1.000 28.46000 240 TRP B C 1
ATOM 4835 O O . TRP B 1 212 ? -26.83100 12.98400 25.82800 1.000 26.08000 240 TRP B O 1
ATOM 4846 N N . PHE B 1 213 ? -28.32700 13.75800 27.32400 1.000 28.44000 241 PHE B N 1
ATOM 4847 C CA . PHE B 1 213 ? -27.31400 14.40200 28.15400 1.000 26.42000 241 PHE B CA 1
ATOM 4848 C C . PHE B 1 213 ? -26.37800 13.37100 28.75900 1.000 27.66000 241 PHE B C 1
ATOM 4849 O O . PHE B 1 213 ? -25.15400 13.54400 28.73400 1.000 30.29000 241 PHE B O 1
ATOM 4857 N N . ALA B 1 214 ? -26.94800 12.28100 29.28600 1.000 27.69000 242 ALA B N 1
ATOM 4858 C CA . ALA B 1 214 ? -26.16500 11.18800 29.85700 1.000 31.33000 242 ALA B CA 1
ATOM 4859 C C . ALA B 1 214 ? -25.22900 10.56200 28.83000 1.000 31.69000 242 ALA B C 1
ATOM 4860 O O . ALA B 1 214 ? -24.06800 10.27300 29.14000 1.000 28.15000 242 ALA B O 1
ATOM 4862 N N . LEU B 1 215 ? -25.73300 10.29400 27.61800 1.000 25.55000 243 LEU B N 1
ATOM 4863 C CA . LEU B 1 215 ? -24.88500 9.77400 26.55300 1.000 24.48000 243 LEU B CA 1
ATOM 4864 C C . LEU B 1 215 ? -23.76600 10.74600 26.20500 1.000 31.75000 243 LEU B C 1
ATOM 4865 O O . LEU B 1 215 ? -22.72400 10.32600 25.68800 1.000 29.79000 243 LEU B O 1
ATOM 4870 N N . SER B 1 216 ? -23.96000 12.03800 26.48900 1.000 29.26000 244 SER B N 1
ATOM 4871 C CA . SER B 1 216 ? -22.97100 13.06900 26.21000 1.000 29.54000 244 SER B CA 1
ATOM 4872 C C . SER B 1 216 ? -22.04200 13.32800 27.39400 1.000 32.90000 244 SER B C 1
ATOM 4873 O O . SER B 1 216 ? -21.51500 14.43600 27.52800 1.000 33.30000 244 SER B O 1
ATOM 4876 N N . ASN B 1 217 ? -21.85000 12.33700 28.25900 1.000 33.78000 245 ASN B N 1
ATOM 4877 C CA . ASN B 1 217 ? -20.95100 12.44800 29.40900 1.000 38.38000 245 ASN B CA 1
ATOM 4878 C C . ASN B 1 217 ? -21.38900 13.53500 30.38500 1.000 38.86000 245 ASN B C 1
ATOM 4879 O O . ASN B 1 217 ? -20.54700 14.12800 31.05800 1.000 36.50000 245 ASN B O 1
ATOM 4884 N N . PHE B 1 218 ? -22.69600 13.80800 30.46300 1.000 34.02000 246 PHE B N 1
ATOM 4885 C CA . PHE B 1 218 ? -23.23400 14.78000 31.41000 1.000 35.54000 246 PHE B CA 1
ATOM 4886 C C . PHE B 1 218 ? -22.49900 16.11700 31.28600 1.000 36.43000 246 PHE B C 1
ATOM 4887 O O . PHE B 1 218 ? -22.12700 16.75400 32.27000 1.000 36.71000 246 PHE B O 1
ATOM 4895 N N . ASN B 1 219 ? -22.31000 16.55000 30.04800 1.000 38.38000 247 ASN B N 1
ATOM 4896 C CA . ASN B 1 219 ? -21.40400 17.65400 29.75000 1.000 41.96000 247 ASN B CA 1
ATOM 4897 C C . ASN B 1 219 ? -21.97900 18.44300 28.58200 1.000 39.58000 247 ASN B C 1
ATOM 4898 O O . ASN B 1 219 ? -22.14400 17.89700 27.48500 1.000 40.97000 247 ASN B O 1
ATOM 4903 N N . MET B 1 220 ? -22.30600 19.71100 28.80400 1.000 37.79000 248 MET B N 1
ATOM 4904 C CA . MET B 1 220 ? -23.01800 20.42800 27.75000 1.000 40.76000 248 MET B CA 1
ATOM 4905 C C . MET B 1 220 ? -22.16500 20.68800 26.50300 1.000 38.73000 248 MET B C 1
ATOM 4906 O O . MET B 1 220 ? -22.66600 20.51400 25.38500 1.000 35.54000 248 MET B O 1
ATOM 4911 N N . PRO B 1 221 ? -20.89800 21.11100 26.62300 1.000 38.82000 249 PRO B N 1
ATOM 4912 C CA . PRO B 1 221 ? -20.07800 21.23400 25.40500 1.000 33.69000 249 PRO B CA 1
ATOM 4913 C C . PRO B 1 221 ? -19.98600 19.93500 24.62300 1.000 34.81000 249 PRO B C 1
ATOM 4914 O O . PRO B 1 221 ? -20.06500 19.94300 23.38900 1.000 32.35000 249 PRO B O 1
ATOM 4918 N N . THR B 1 222 ? -19.84400 18.80800 25.31800 1.000 37.48000 250 THR B N 1
ATOM 4919 C CA . THR B 1 222 ? -19.74800 17.52700 24.62800 1.000 36.00000 250 THR B CA 1
ATOM 4920 C C . THR B 1 222 ? -21.05500 17.17600 23.92900 1.000 30.55000 250 THR B C 1
ATOM 4921 O O . THR B 1 222 ? -21.04600 16.62200 22.82200 1.000 29.93000 250 THR B O 1
ATOM 4925 N N . MET B 1 223 ? -22.18800 17.50400 24.54700 1.000 32.39000 251 MET B N 1
ATOM 4926 C CA . MET B 1 223 ? -23.47000 17.28700 23.88600 1.000 32.01000 251 MET B CA 1
ATOM 4927 C C . MET B 1 223 ? -23.58000 18.11300 22.61200 1.000 31.01000 251 MET B C 1
ATOM 4928 O O . MET B 1 223 ? -23.98000 17.60400 21.56300 1.000 32.22000 251 MET B O 1
ATOM 4933 N N . PHE B 1 224 ? -23.22600 19.40000 22.68600 1.000 33.37000 252 PHE B N 1
ATOM 4934 C CA . PHE B 1 224 ? -23.23600 20.23800 21.49200 1.000 31.55000 252 PHE B CA 1
ATOM 4935 C C . PHE B 1 224 ? -22.39000 19.62200 20.38800 1.000 34.16000 252 PHE B C 1
ATOM 4936 O O . PHE B 1 224 ? -22.83900 19.50600 19.24400 1.000 31.81000 252 PHE B O 1
ATOM 4944 N N . ASP B 1 225 ? -21.15900 19.21100 20.72000 1.000 27.13000 253 ASP B N 1
ATOM 4945 C CA . ASP B 1 225 ? -20.28800 18.56500 19.74400 1.000 29.52000 253 ASP B CA 1
ATOM 4946 C C . ASP B 1 225 ? -20.88800 17.26300 19.22600 1.000 31.46000 253 ASP B C 1
ATOM 4947 O O . ASP B 1 225 ? -20.68000 16.90500 18.06000 1.000 29.80000 253 ASP B O 1
ATOM 4952 N N . SER B 1 226 ? -21.61400 16.52800 20.08900 1.000 26.72000 254 SER B N 1
ATOM 4953 C CA . SER B 1 226 ? -22.08600 15.18900 19.73700 1.000 29.78000 254 SER B CA 1
ATOM 4954 C C . SER B 1 226 ? -23.23000 15.23000 18.73300 1.000 28.99000 254 SER B C 1
ATOM 4955 O O . SER B 1 226 ? -23.30600 14.37600 17.84500 1.000 27.15000 254 SER B O 1
ATOM 4958 N N . ILE B 1 227 ? -24.13900 16.19400 18.86600 1.000 29.32000 255 ILE B N 1
ATOM 4959 C CA . ILE B 1 227 ? -25.37300 16.15600 18.08200 1.000 31.98000 255 ILE B CA 1
ATOM 4960 C C . ILE B 1 227 ? -25.34600 17.03700 16.83600 1.000 28.71000 255 ILE B C 1
ATOM 4961 O O . ILE B 1 227 ? -26.16300 16.82200 15.92800 1.000 31.67000 255 ILE B O 1
ATOM 4966 N N . ALA B 1 228 ? -24.43900 18.01200 16.74800 1.000 32.65000 256 ALA B N 1
ATOM 4967 C CA . ALA B 1 228 ? -24.43900 18.82200 15.53600 1.000 28.52000 256 ALA B CA 1
ATOM 4968 C C . ALA B 1 228 ? -23.09800 19.50200 15.31000 1.000 34.14000 256 ALA B C 1
ATOM 4969 O O . ALA B 1 228 ? -22.97700 20.71300 15.50600 1.000 42.25000 256 ALA B O 1
ATOM 4971 N N . ARG B 1 229 ? -22.09000 18.74300 14.89200 1.000 30.08000 257 ARG B N 1
ATOM 4972 C CA . ARG B 1 229 ? -20.80500 19.34700 14.56900 1.000 31.54000 257 ARG B CA 1
ATOM 4973 C C . ARG B 1 229 ? -20.06000 18.56800 13.49200 1.000 32.94000 257 ARG B C 1
ATOM 4974 O O . ARG B 1 229 ? -19.71200 19.13000 12.44600 1.000 32.56000 257 ARG B O 1
ATOM 4982 N N . TYR B 1 230 ? -19.81400 17.27900 13.72900 1.000 30.24000 258 TYR B N 1
ATOM 4983 C CA . TYR B 1 230 ? -18.99400 16.46700 12.83800 1.000 28.92000 258 TYR B CA 1
ATOM 4984 C C . TYR B 1 230 ? -19.86400 15.64000 11.90100 1.000 28.05000 258 TYR B C 1
ATOM 4985 O O . TYR B 1 230 ? -20.84300 15.01900 12.32300 1.000 30.27000 258 TYR B O 1
ATOM 4994 N N . LYS B 1 231 ? -19.49200 15.62800 10.62500 1.000 28.69000 259 LYS B N 1
ATOM 4995 C CA . LYS B 1 231 ? -20.19700 14.85800 9.61300 1.000 32.16000 259 LYS B CA 1
ATOM 4996 C C . LYS B 1 231 ? -19.18100 14.15600 8.72000 1.000 31.11000 259 LYS B C 1
ATOM 4997 O O . LYS B 1 231 ? -18.04500 14.61100 8.56700 1.000 30.60000 259 LYS B O 1
ATOM 5003 N N . ILE B 1 232 ? -19.60000 13.03800 8.12900 1.000 27.76000 260 ILE B N 1
ATOM 5004 C CA . ILE B 1 232 ? -18.68200 12.23000 7.33600 1.000 29.05000 260 ILE B CA 1
ATOM 5005 C C . ILE B 1 232 ? -18.34900 12.96300 6.04000 1.000 33.13000 260 ILE B C 1
ATOM 5006 O O . ILE B 1 232 ? -19.24200 13.32800 5.26600 1.000 29.67000 260 ILE B O 1
ATOM 5011 N N . LYS B 1 233 ? -17.05100 13.17600 5.80300 1.000 32.64000 261 LYS B N 1
ATOM 5012 C CA . LYS B 1 233 ? -16.60400 13.99400 4.68000 1.000 32.37000 261 LYS B CA 1
ATOM 5013 C C . LYS B 1 233 ? -17.15000 13.47600 3.35600 1.000 30.89000 261 LYS B C 1
ATOM 5014 O O . LYS B 1 233 ? -17.61000 14.25900 2.52300 1.000 32.70000 261 LYS B O 1
ATOM 5020 N N . THR B 1 234 ? -17.12000 12.16000 3.14500 1.000 31.51000 262 THR B N 1
ATOM 5021 C CA . THR B 1 234 ? -17.63100 11.55700 1.92200 1.000 29.02000 262 THR B CA 1
ATOM 5022 C C . THR B 1 234 ? -19.12800 11.22800 2.00100 1.000 33.15000 262 THR B C 1
ATOM 5023 O O . THR B 1 234 ? -19.65300 10.54400 1.11000 1.000 31.60000 262 THR B O 1
ATOM 5027 N N . GLY B 1 235 ? -19.82600 11.69800 3.03400 1.000 31.20000 263 GLY B N 1
ATOM 5028 C CA . GLY B 1 235 ? -21.27400 11.49600 3.13000 1.000 32.35000 263 GLY B CA 1
ATOM 5029 C C . GLY B 1 235 ? -21.64100 10.20300 3.84000 1.000 32.50000 263 GLY B C 1
ATOM 5030 O O . GLY B 1 235 ? -20.89500 9.21900 3.84700 1.000 30.57000 263 GLY B O 1
ATOM 5031 N N . THR B 1 236 ? -22.84000 10.19500 4.43600 1.000 32.10000 264 THR B N 1
ATOM 5032 C CA . THR B 1 236 ? -23.30300 8.98500 5.11800 1.000 33.14000 264 THR B CA 1
ATOM 5033 C C . THR B 1 236 ? -23.36200 7.78600 4.18100 1.000 32.24000 264 THR B C 1
ATOM 5034 O O . THR B 1 236 ? -23.11200 6.65200 4.61700 1.000 31.81000 264 THR B O 1
ATOM 5038 N N . HIS B 1 237 ? -23.65800 8.01000 2.89300 1.000 28.60000 265 HIS B N 1
ATOM 5039 C CA . HIS B 1 237 ? -23.81400 6.88800 1.97100 1.000 30.85000 265 HIS B CA 1
ATOM 5040 C C . HIS B 1 237 ? -22.50600 6.12400 1.80000 1.000 31.80000 265 HIS B C 1
ATOM 5041 O O . HIS B 1 237 ? -22.52700 4.90200 1.59200 1.000 27.82000 265 HIS B O 1
ATOM 5048 N N . SER B 1 238 ? -21.36200 6.81600 1.89700 1.000 25.95000 266 SER B N 1
ATOM 5049 C CA . SER B 1 238 ? -20.08400 6.12600 1.77000 1.000 28.05000 266 SER B CA 1
ATOM 5050 C C . SER B 1 238 ? -19.82800 5.19300 2.95400 1.000 25.83000 266 SER B C 1
ATOM 5051 O O . SER B 1 238 ? -19.18300 4.15600 2.78700 1.000 30.25000 266 SER B O 1
ATOM 5054 N N . LEU B 1 239 ? -20.33500 5.51300 4.14400 1.000 27.19000 267 LEU B N 1
ATOM 5055 C CA . LEU B 1 239 ? -20.21200 4.56300 5.24800 1.000 27.48000 267 LEU B CA 1
ATOM 5056 C C . LEU B 1 239 ? -21.11500 3.35900 5.01900 1.000 25.46000 267 LEU B C 1
ATOM 5057 O O . LEU B 1 239 ? -20.67400 2.21100 5.12700 1.000 24.26000 267 LEU B O 1
ATOM 5062 N N . LEU B 1 240 ? -22.37700 3.61000 4.66500 1.000 28.29000 268 LEU B N 1
ATOM 5063 C CA . LEU B 1 240 ? -23.32200 2.54100 4.35400 1.000 24.58000 268 LEU B CA 1
ATOM 5064 C C . LEU B 1 240 ? -22.77500 1.57500 3.30500 1.000 30.15000 268 LEU B C 1
ATOM 5065 O O . LEU B 1 240 ? -22.91900 0.35300 3.43500 1.000 29.42000 268 LEU B O 1
ATOM 5070 N N . GLU B 1 241 ? -22.12100 2.11000 2.26900 1.000 28.79000 269 GLU B N 1
ATOM 5071 C CA . GLU B 1 241 ? -21.56300 1.28000 1.20600 1.000 29.50000 269 GLU B CA 1
ATOM 5072 C C . GLU B 1 241 ? -20.37700 0.46600 1.69200 1.000 29.05000 269 GLU B C 1
ATOM 5073 O O . GLU B 1 241 ? -20.18800 -0.68100 1.26300 1.000 31.96000 269 GLU B O 1
ATOM 5079 N N . ALA B 1 242 ? -19.52700 1.06900 2.52900 1.000 27.14000 270 ALA B N 1
ATOM 5080 C CA . ALA B 1 242 ? -18.41700 0.33000 3.11700 1.000 29.68000 270 ALA B CA 1
ATOM 5081 C C . ALA B 1 242 ? -18.93500 -0.85700 3.92000 1.000 29.31000 270 ALA B C 1
ATOM 5082 O O . ALA B 1 242 ? -18.38600 -1.96800 3.84900 1.000 31.30000 270 ALA B O 1
ATOM 5084 N N . ILE B 1 243 ? -20.01700 -0.64500 4.66800 1.000 28.22000 271 ILE B N 1
ATOM 5085 C CA . ILE B 1 243 ? -20.61900 -1.72100 5.44300 1.000 30.42000 271 ILE B CA 1
ATOM 5086 C C . ILE B 1 243 ? -21.18700 -2.79800 4.52100 1.000 27.06000 271 ILE B C 1
ATOM 5087 O O . ILE B 1 243 ? -20.98400 -3.99500 4.74600 1.000 31.08000 271 ILE B O 1
ATOM 5092 N N . MET B 1 244 ? -21.88500 -2.39300 3.45700 1.000 33.65000 272 MET B N 1
ATOM 5093 C CA . MET B 1 244 ? -22.44500 -3.35900 2.50900 1.000 31.65000 272 MET B CA 1
ATOM 5094 C C . MET B 1 244 ? -21.35100 -4.18200 1.83800 1.000 29.10000 272 MET B C 1
ATOM 5095 O O . MET B 1 244 ? -21.43600 -5.41000 1.76800 1.000 32.19000 272 MET B O 1
ATOM 5100 N N . ALA B 1 245 ? -20.31300 -3.51300 1.33100 1.000 31.71000 273 ALA B N 1
ATOM 5101 C CA . ALA B 1 245 ? -19.24500 -4.18100 0.59300 1.000 31.19000 273 ALA B CA 1
ATOM 5102 C C . ALA B 1 245 ? -18.43700 -5.13700 1.45600 1.000 33.23000 273 ALA B C 1
ATOM 5103 O O . ALA B 1 245 ? -17.77000 -6.02300 0.91600 1.000 33.54000 273 ALA B O 1
ATOM 5105 N N . ASP B 1 246 ? -18.47000 -4.96100 2.77800 1.000 31.10000 274 ASP B N 1
ATOM 5106 C CA . ASP B 1 246 ? -17.79500 -5.84900 3.71300 1.000 31.34000 274 ASP B CA 1
ATOM 5107 C C . ASP B 1 246 ? -18.59100 -7.11600 3.98300 1.000 30.31000 274 ASP B C 1
ATOM 5108 O O . ASP B 1 246 ? -18.01500 -8.11400 4.41500 1.000 33.75000 274 ASP B O 1
ATOM 5113 N N . GLY B 1 247 ? -19.89600 -7.08700 3.79000 1.000 29.64000 275 GLY B N 1
ATOM 5114 C CA . GLY B 1 247 ? -20.72800 -8.25300 3.96500 1.000 32.24000 275 GLY B CA 1
ATOM 5115 C C . GLY B 1 247 ? -20.89600 -8.99700 2.65900 1.000 38.11000 275 GLY B C 1
ATOM 5116 O O . GLY B 1 247 ? -20.17600 -8.76900 1.68500 1.000 33.11000 275 GLY B O 1
ATOM 5117 N N . ASN B 1 248 ? -21.89100 -9.88200 2.62800 1.000 35.28000 276 ASN B N 1
ATOM 5118 C CA . ASN B 1 248 ? -22.06000 -10.74600 1.47100 1.000 38.75000 276 ASN B CA 1
ATOM 5119 C C . ASN B 1 248 ? -23.54200 -11.01100 1.20600 1.000 36.58000 276 ASN B C 1
ATOM 5120 O O . ASN B 1 248 ? -23.92200 -12.10500 0.78300 1.000 36.38000 276 ASN B O 1
ATOM 5125 N N . SER B 1 249 ? -24.39300 -10.02000 1.45100 1.000 36.05000 277 SER B N 1
ATOM 5126 C CA . SER B 1 249 ? -25.82400 -10.18200 1.22500 1.000 35.43000 277 SER B CA 1
ATOM 5127 C C . SER B 1 249 ? -26.21800 -9.80000 -0.19900 1.000 32.29000 277 SER B C 1
ATOM 5128 O O . SER B 1 249 ? -25.55100 -9.01600 -0.86900 1.000 36.65000 277 SER B O 1
ATOM 5131 N N . GLU B 1 250 ? -27.33700 -10.34900 -0.64800 1.000 32.53000 278 GLU B N 1
ATOM 5132 C CA . GLU B 1 250 ? -27.98900 -9.84900 -1.84700 1.000 37.09000 278 GLU B CA 1
ATOM 5133 C C . GLU B 1 250 ? -28.99400 -8.75700 -1.49000 1.000 34.66000 278 GLU B C 1
ATOM 5134 O O . GLU B 1 250 ? -29.54900 -8.73600 -0.39300 1.000 34.55000 278 GLU B O 1
ATOM 5140 N N . VAL B 1 251 ? -29.21600 -7.84300 -2.42600 1.000 32.29000 279 VAL B N 1
ATOM 5141 C CA . VAL B 1 251 ? -30.10000 -6.70800 -2.21300 1.000 35.37000 279 VAL B CA 1
ATOM 5142 C C . VAL B 1 251 ? -31.14300 -6.69300 -3.32200 1.000 38.19000 279 VAL B C 1
ATOM 5143 O O . VAL B 1 251 ? -30.80800 -6.91800 -4.48900 1.000 35.34000 279 VAL B O 1
ATOM 5147 N N . LYS B 1 252 ? -32.40200 -6.43300 -2.95600 1.000 32.92000 280 LYS B N 1
ATOM 5148 C CA . LYS B 1 252 ? -33.46300 -6.12100 -3.91300 1.000 34.40000 280 LYS B CA 1
ATOM 5149 C C . LYS B 1 252 ? -34.04400 -4.76000 -3.56000 1.000 36.18000 280 LYS B C 1
ATOM 5150 O O . LYS B 1 252 ? -34.65600 -4.59300 -2.50000 1.000 36.83000 280 LYS B O 1
ATOM 5156 N N . LEU B 1 253 ? -33.85000 -3.79300 -4.43900 1.000 38.38000 281 LEU B N 1
ATOM 5157 C CA . LEU B 1 253 ? -34.41700 -2.47100 -4.23700 1.000 34.52000 281 LEU B CA 1
ATOM 5158 C C . LEU B 1 253 ? -35.84300 -2.41600 -4.79600 1.000 32.98000 281 LEU B C 1
ATOM 5159 O O . LEU B 1 253 ? -36.30000 -3.32300 -5.49400 1.000 33.98000 281 LEU B O 1
ATOM 5164 N N . SER B 1 254 ? -36.55900 -1.34500 -4.43800 1.000 33.77000 282 SER B N 1
ATOM 5165 C CA . SER B 1 254 ? -37.94600 -1.11200 -4.86100 1.000 36.38000 282 SER B CA 1
ATOM 5166 C C . SER B 1 254 ? -38.83300 -2.33200 -4.65100 1.000 34.42000 282 SER B C 1
ATOM 5167 O O . SER B 1 254 ? -39.73700 -2.60100 -5.44100 1.000 37.11000 282 SER B O 1
ATOM 5170 N N . THR B 1 255 ? -38.58300 -3.09000 -3.58900 1.000 34.94000 283 THR B N 1
ATOM 5171 C CA . THR B 1 255 ? -39.31400 -4.32200 -3.30300 1.000 35.06000 283 THR B CA 1
ATOM 5172 C C . THR B 1 255 ? -39.90900 -4.22000 -1.90100 1.000 34.63000 283 THR B C 1
ATOM 5173 O O . THR B 1 255 ? -39.39800 -4.83200 -0.95400 1.000 35.27000 283 THR B O 1
ATOM 5177 N N . PRO B 1 256 ? -40.99700 -3.47300 -1.73500 1.000 36.48000 284 PRO B N 1
ATOM 5178 C CA . PRO B 1 256 ? -41.65100 -3.41100 -0.42000 1.000 35.98000 284 PRO B CA 1
ATOM 5179 C C . PRO B 1 256 ? -42.19000 -4.76800 0.01100 1.000 34.38000 284 PRO B C 1
ATOM 5180 O O . PRO B 1 256 ? -42.79200 -5.50200 -0.77500 1.000 36.25000 284 PRO B O 1
ATOM 5184 N N . VAL B 1 257 ? -41.96100 -5.09500 1.27500 1.000 30.66000 285 VAL B N 1
ATOM 5185 C CA . VAL B 1 257 ? -42.57200 -6.26100 1.89800 1.000 31.65000 285 VAL B CA 1
ATOM 5186 C C . VAL B 1 257 ? -43.99800 -5.90300 2.30100 1.000 36.07000 285 VAL B C 1
ATOM 5187 O O . VAL B 1 257 ? -44.24100 -4.85100 2.90700 1.000 33.99000 285 VAL B O 1
ATOM 5191 N N . THR B 1 258 ? -44.95000 -6.77500 1.95500 1.000 32.43000 286 THR B N 1
ATOM 5192 C CA . THR B 1 258 ? -46.34500 -6.57300 2.31200 1.000 35.05000 286 THR B CA 1
ATOM 5193 C C . THR B 1 258 ? -46.83600 -7.54500 3.37100 1.000 30.60000 286 THR B C 1
ATOM 5194 O O . THR B 1 258 ? -47.79900 -7.23300 4.07300 1.000 35.25000 286 THR B O 1
ATOM 5198 N N . LYS B 1 259 ? -46.18100 -8.68700 3.52500 1.000 31.01000 287 LYS B N 1
ATOM 5199 C CA . LYS B 1 259 ? -46.70800 -9.78200 4.32100 1.000 35.20000 287 LYS B CA 1
ATOM 5200 C C . LYS B 1 259 ? -45.53400 -10.61000 4.82500 1.000 34.23000 287 LYS B C 1
ATOM 5201 O O . LYS B 1 259 ? -44.56600 -10.82500 4.09000 1.000 33.23000 287 LYS B O 1
ATOM 5207 N N . VAL B 1 260 ? -45.62200 -11.05900 6.07700 1.000 30.09000 288 VAL B N 1
ATOM 5208 C CA . VAL B 1 260 ? -44.61600 -11.90900 6.70900 1.000 35.48000 288 VAL B CA 1
ATOM 5209 C C . VAL B 1 260 ? -45.35000 -13.03400 7.42800 1.000 35.58000 288 VAL B C 1
ATOM 5210 O O . VAL B 1 260 ? -46.16500 -12.77600 8.32100 1.000 33.24000 288 VAL B O 1
ATOM 5214 N N . ASN B 1 261 ? -45.08600 -14.27400 7.03400 1.000 34.75000 289 ASN B N 1
ATOM 5215 C CA . ASN B 1 261 ? -45.81000 -15.40800 7.59000 1.000 37.25000 289 ASN B CA 1
ATOM 5216 C C . ASN B 1 261 ? -44.81300 -16.42100 8.11500 1.000 35.55000 289 ASN B C 1
ATOM 5217 O O . ASN B 1 261 ? -43.99700 -16.95300 7.35700 1.000 38.33000 289 ASN B O 1
ATOM 5222 N N . GLN B 1 262 ? -44.88900 -16.69300 9.39900 1.000 32.68000 290 GLN B N 1
ATOM 5223 C CA . GLN B 1 262 ? -43.93900 -17.55100 10.07400 1.000 37.43000 290 GLN B CA 1
ATOM 5224 C C . GLN B 1 262 ? -44.61700 -18.85600 10.48700 1.000 40.14000 290 GLN B C 1
ATOM 5225 O O . GLN B 1 262 ? -45.77000 -18.85500 10.93000 1.000 36.56000 290 GLN B O 1
ATOM 5231 N N . ASP B 1 263 ? -43.93300 -19.98000 10.27500 1.000 41.86000 291 ASP B N 1
ATOM 5232 C CA . ASP B 1 263 ? -44.39000 -21.25200 10.82700 1.000 42.18000 291 ASP B CA 1
ATOM 5233 C C . ASP B 1 263 ? -43.28100 -21.86600 11.68300 1.000 46.61000 291 ASP B C 1
ATOM 5234 O O . ASP B 1 263 ? -42.27500 -21.22100 12.01500 1.000 48.46000 291 ASP B O 1
ATOM 5239 N N . LYS B 1 264 ? -43.48200 -23.13500 12.02700 1.000 48.75000 292 LYS B N 1
ATOM 5240 C CA . LYS B 1 264 ? -42.59000 -23.85000 12.92600 1.000 45.08000 292 LYS B CA 1
ATOM 5241 C C . LYS B 1 264 ? -41.17400 -23.95000 12.37500 1.000 46.86000 292 LYS B C 1
ATOM 5242 O O . LYS B 1 264 ? -40.22300 -24.05600 13.15600 1.000 46.21000 292 LYS B O 1
ATOM 5248 N N . ASP B 1 265 ? -41.00000 -23.87800 11.05300 1.000 42.56000 293 ASP B N 1
ATOM 5249 C CA . ASP B 1 265 ? -39.70200 -24.14200 10.45700 1.000 44.51000 293 ASP B CA 1
ATOM 5250 C C . ASP B 1 265 ? -39.16600 -23.03800 9.55800 1.000 45.06000 293 ASP B C 1
ATOM 5251 O O . ASP B 1 265 ? -37.97200 -23.06700 9.24100 1.000 42.79000 293 ASP B O 1
ATOM 5256 N N . LYS B 1 266 ? -39.98200 -22.07200 9.14200 1.000 39.46000 294 LYS B N 1
ATOM 5257 C CA . LYS B 1 266 ? -39.50000 -21.07800 8.19800 1.000 34.62000 294 LYS B CA 1
ATOM 5258 C C . LYS B 1 266 ? -40.34100 -19.81600 8.29600 1.000 34.94000 294 LYS B C 1
ATOM 5259 O O . LYS B 1 266 ? -41.34000 -19.75300 9.01300 1.000 35.14000 294 LYS B O 1
ATOM 5265 N N . VAL B 1 267 ? -39.91000 -18.80000 7.56000 1.000 33.46000 295 VAL B N 1
ATOM 5266 C CA . VAL B 1 267 ? -40.67300 -17.57700 7.39900 1.000 33.13000 295 VAL B CA 1
ATOM 5267 C C . VAL B 1 267 ? -40.85000 -17.32900 5.91400 1.000 31.80000 295 VAL B C 1
ATOM 5268 O O . VAL B 1 267 ? -39.89400 -17.43700 5.13900 1.000 32.68000 295 VAL B O 1
ATOM 5272 N N . THR B 1 268 ? -42.07500 -17.01300 5.52200 1.000 34.82000 296 THR B N 1
ATOM 5273 C CA . THR B 1 268 ? -42.41200 -16.67200 4.15000 1.000 34.12000 296 THR B CA 1
ATOM 5274 C C . THR B 1 268 ? -42.66800 -15.17900 4.09400 1.000 34.76000 296 THR B C 1
ATOM 5275 O O . THR B 1 268 ? -43.51400 -14.66100 4.82900 1.000 33.24000 296 THR B O 1
ATOM 5279 N N . VAL B 1 269 ? -41.91600 -14.48700 3.25200 1.000 32.96000 297 VAL B N 1
ATOM 5280 C CA . VAL B 1 269 ? -41.98400 -13.03900 3.14600 1.000 33.79000 297 VAL B CA 1
ATOM 5281 C C . VAL B 1 269 ? -42.54600 -12.70200 1.77600 1.000 32.56000 297 VAL B C 1
ATOM 5282 O O . VAL B 1 269 ? -41.95900 -13.07100 0.75200 1.000 34.64000 297 VAL B O 1
ATOM 5286 N N . THR B 1 270 ? -43.67400 -11.99800 1.75900 1.000 35.87000 298 THR B N 1
ATOM 5287 C CA . THR B 1 270 ? -44.36200 -11.63600 0.52900 1.000 34.26000 298 THR B CA 1
ATOM 5288 C C . THR B 1 270 ? -44.04900 -10.19500 0.18400 1.000 34.37000 298 THR B C 1
ATOM 5289 O O . THR B 1 270 ? -44.09600 -9.31800 1.05000 1.000 34.45000 298 THR B O 1
ATOM 5293 N N . THR B 1 271 ? -43.71600 -9.95800 -1.07300 1.000 32.95000 299 THR B N 1
ATOM 5294 C CA . THR B 1 271 ? -43.41900 -8.62900 -1.56100 1.000 37.39000 299 THR B CA 1
ATOM 5295 C C . THR B 1 271 ? -44.32000 -8.30900 -2.74200 1.000 41.79000 299 THR B C 1
ATOM 5296 O O . THR B 1 271 ? -45.05200 -9.16300 -3.25300 1.000 40.00000 299 THR B O 1
ATOM 5300 N N . GLU B 1 272 ? -44.24500 -7.05200 -3.17700 1.000 42.40000 300 GLU B N 1
ATOM 5301 C CA . GLU B 1 272 ? -44.92700 -6.65500 -4.39800 1.000 50.66000 300 GLU B CA 1
ATOM 5302 C C . GLU B 1 272 ? -44.33500 -7.31600 -5.63900 1.000 54.57000 300 GLU B C 1
ATOM 5303 O O . GLU B 1 272 ? -44.97400 -7.29000 -6.69500 1.000 64.75000 300 GLU B O 1
ATOM 5309 N N . ASP B 1 273 ? -43.14400 -7.93900 -5.53300 1.000 50.12000 301 ASP B N 1
ATOM 5310 C CA . ASP B 1 273 ? -42.48800 -8.62200 -6.65300 1.000 50.35000 301 ASP B CA 1
ATOM 5311 C C . ASP B 1 273 ? -41.77200 -9.87900 -6.12700 1.000 50.24000 301 ASP B C 1
ATOM 5312 O O . ASP B 1 273 ? -40.54500 -9.94500 -5.98400 1.000 49.10000 301 ASP B O 1
ATOM 5317 N N . GLY B 1 274 ? -42.54800 -10.90400 -5.80900 1.000 43.67000 302 GLY B N 1
ATOM 5318 C CA . GLY B 1 274 ? -41.97500 -12.19000 -5.48100 1.000 39.05000 302 GLY B CA 1
ATOM 5319 C C . GLY B 1 274 ? -42.19300 -12.57300 -4.02500 1.000 39.92000 302 GLY B C 1
ATOM 5320 O O . GLY B 1 274 ? -42.45200 -11.73700 -3.15300 1.000 40.36000 302 GLY B O 1
ATOM 5321 N N . VAL B 1 275 ? -42.05200 -13.87200 -3.77100 1.000 37.52000 303 VAL B N 1
ATOM 5322 C CA . VAL B 1 275 ? -42.15700 -14.46100 -2.44500 1.000 35.30000 303 VAL B CA 1
ATOM 5323 C C . VAL B 1 275 ? -40.83700 -15.15300 -2.11600 1.000 37.43000 303 VAL B C 1
ATOM 5324 O O . VAL B 1 275 ? -40.30200 -15.89600 -2.94500 1.000 40.22000 303 VAL B O 1
ATOM 5328 N N . PHE B 1 276 ? -40.31700 -14.91500 -0.90800 1.000 37.48000 304 PHE B N 1
ATOM 5329 C CA . PHE B 1 276 ? -39.03000 -15.45900 -0.48200 1.000 34.97000 304 PHE B CA 1
ATOM 5330 C C . PHE B 1 276 ? -39.18000 -16.17300 0.85400 1.000 31.87000 304 PHE B C 1
ATOM 5331 O O . PHE B 1 276 ? -40.06600 -15.84100 1.64100 1.000 36.86000 304 PHE B O 1
ATOM 5339 N N . THR B 1 277 ? -38.32500 -17.16500 1.12300 1.000 33.03000 305 THR B N 1
ATOM 5340 C CA . THR B 1 277 ? -38.34000 -17.82100 2.43100 1.000 34.72000 305 THR B CA 1
ATOM 5341 C C . THR B 1 277 ? -36.99000 -17.69300 3.13700 1.000 32.17000 305 THR B C 1
ATOM 5342 O O . THR B 1 277 ? -35.94600 -17.52900 2.50300 1.000 31.69000 305 THR B O 1
ATOM 5346 N N . ALA B 1 278 ? -37.03100 -17.74200 4.47000 1.000 31.59000 306 ALA B N 1
ATOM 5347 C CA . ALA B 1 278 ? -35.85100 -17.58100 5.30600 1.000 31.50000 306 ALA B CA 1
ATOM 5348 C C . ALA B 1 278 ? -36.05700 -18.36000 6.59200 1.000 31.21000 306 ALA B C 1
ATOM 5349 O O . ALA B 1 278 ? -37.19200 -18.60800 7.00200 1.000 34.55000 306 ALA B O 1
ATOM 5351 N N . SER B 1 279 ? -34.95000 -18.75300 7.22700 1.000 30.83000 307 SER B N 1
ATOM 5352 C CA . SER B 1 279 ? -35.03900 -19.40600 8.53300 1.000 29.47000 307 SER B CA 1
ATOM 5353 C C . SER B 1 279 ? -35.28600 -18.40000 9.65400 1.000 28.62000 307 SER B C 1
ATOM 5354 O O . SER B 1 279 ? -35.87600 -18.74500 10.68400 1.000 30.07000 307 SER B O 1
ATOM 5357 N N . ALA B 1 280 ? -34.83100 -17.16600 9.48400 1.000 28.38000 308 ALA B N 1
ATOM 5358 C CA . ALA B 1 280 ? -35.12400 -16.10200 10.42900 1.000 32.00000 308 ALA B CA 1
ATOM 5359 C C . ALA B 1 280 ? -35.22100 -14.80900 9.63700 1.000 28.69000 308 ALA B C 1
ATOM 5360 O O . ALA B 1 280 ? -34.56100 -14.66100 8.61200 1.000 29.51000 308 ALA B O 1
ATOM 5362 N N . VAL B 1 281 ? -36.05900 -13.88300 10.10100 1.000 30.62000 309 VAL B N 1
ATOM 5363 C CA . VAL B 1 281 ? -36.26800 -12.61300 9.41400 1.000 26.32000 309 VAL B CA 1
ATOM 5364 C C . VAL B 1 281 ? -36.00000 -11.47600 10.38800 1.000 26.74000 309 VAL B C 1
ATOM 5365 O O . VAL B 1 281 ? -36.46100 -11.50700 11.53900 1.000 27.91000 309 VAL B O 1
ATOM 5369 N N . ILE B 1 282 ? -35.22700 -10.49200 9.94200 1.000 27.01000 310 ILE B N 1
ATOM 5370 C CA . ILE B 1 282 ? -34.93000 -9.31000 10.74500 1.000 27.13000 310 ILE B CA 1
ATOM 5371 C C . ILE B 1 282 ? -35.81600 -8.17200 10.24400 1.000 26.95000 310 ILE B C 1
ATOM 5372 O O . ILE B 1 282 ? -35.65500 -7.68900 9.11700 1.000 26.36000 310 ILE B O 1
ATOM 5377 N N . VAL B 1 283 ? -36.75500 -7.73400 11.08100 1.000 21.99000 311 VAL B N 1
ATOM 5378 C CA . VAL B 1 283 ? -37.61800 -6.60600 10.74800 1.000 26.09000 311 VAL B CA 1
ATOM 5379 C C . VAL B 1 283 ? -36.88000 -5.35100 11.20000 1.000 23.67000 311 VAL B C 1
ATOM 5380 O O . VAL B 1 283 ? -36.77800 -5.07600 12.39400 1.000 27.81000 311 VAL B O 1
ATOM 5384 N N . ALA B 1 284 ? -36.31900 -4.61700 10.23900 1.000 25.68000 312 ALA B N 1
ATOM 5385 C CA . ALA B 1 284 ? -35.53300 -3.41900 10.52500 1.000 23.92000 312 ALA B CA 1
ATOM 5386 C C . ALA B 1 284 ? -36.15000 -2.20000 9.84600 1.000 28.52000 312 ALA B C 1
ATOM 5387 O O . ALA B 1 284 ? -35.44800 -1.39000 9.21300 1.000 24.01000 312 ALA B O 1
ATOM 5389 N N . VAL B 1 285 ? -37.47000 -2.08100 9.97600 1.000 24.61000 313 VAL B N 1
ATOM 5390 C CA . VAL B 1 285 ? -38.24500 -0.96700 9.44200 1.000 24.79000 313 VAL B CA 1
ATOM 5391 C C . VAL B 1 285 ? -38.49400 0.03600 10.56200 1.000 24.34000 313 VAL B C 1
ATOM 5392 O O . VAL B 1 285 ? -38.39800 -0.32000 11.74500 1.000 25.44000 313 VAL B O 1
ATOM 5396 N N . PRO B 1 286 ? -38.78200 1.29800 10.24600 1.000 25.69000 314 PRO B N 1
ATOM 5397 C CA . PRO B 1 286 ? -39.11100 2.26100 11.30800 1.000 23.39000 314 PRO B CA 1
ATOM 5398 C C . PRO B 1 286 ? -40.35300 1.81700 12.06000 1.000 24.99000 314 PRO B C 1
ATOM 5399 O O . PRO B 1 286 ? -41.30700 1.31100 11.46300 1.000 27.04000 314 PRO B O 1
ATOM 5403 N N . ILE B 1 287 ? -40.35000 2.02200 13.38200 1.000 25.41000 315 ILE B N 1
ATOM 5404 C CA . ILE B 1 287 ? -41.50200 1.56700 14.16300 1.000 28.03000 315 ILE B CA 1
ATOM 5405 C C . ILE B 1 287 ? -42.78600 2.26400 13.72400 1.000 25.15000 315 ILE B C 1
ATOM 5406 O O . ILE B 1 287 ? -43.87100 1.69000 13.84900 1.000 26.56000 315 ILE B O 1
ATOM 5411 N N . ASN B 1 288 ? -42.69200 3.48200 13.17300 1.000 24.83000 316 ASN B N 1
ATOM 5412 C CA . ASN B 1 288 ? -43.88700 4.17600 12.70300 1.000 26.64000 316 ASN B CA 1
ATOM 5413 C C . ASN B 1 288 ? -44.52300 3.50900 11.48300 1.000 29.82000 316 ASN B C 1
ATOM 5414 O O . ASN B 1 288 ? -45.66100 3.84400 11.13800 1.000 28.04000 316 ASN B O 1
ATOM 5419 N N . THR B 1 289 ? -43.81700 2.60300 10.80800 1.000 29.54000 317 THR B N 1
ATOM 5420 C CA . THR B 1 289 ? -44.35300 1.87600 9.66300 1.000 28.88000 317 THR B CA 1
ATOM 5421 C C . THR B 1 289 ? -44.68900 0.43700 9.99900 1.000 29.32000 317 THR B C 1
ATOM 5422 O O . THR B 1 289 ? -44.99600 -0.33300 9.08900 1.000 34.93000 317 THR B O 1
ATOM 5426 N N . LEU B 1 290 ? -44.59700 0.04000 11.27100 1.000 28.46000 318 LEU B N 1
ATOM 5427 C CA . LEU B 1 290 ? -44.73900 -1.37800 11.60900 1.000 32.02000 318 LEU B CA 1
ATOM 5428 C C . LEU B 1 290 ? -46.06100 -1.95600 11.12500 1.000 32.52000 318 LEU B C 1
ATOM 5429 O O . LEU B 1 290 ? -46.12800 -3.13900 10.77300 1.000 33.87000 318 LEU B O 1
ATOM 5434 N N . HIS B 1 291 ? -47.11600 -1.14200 11.10100 1.000 34.77000 319 HIS B N 1
ATOM 5435 C CA . HIS B 1 291 ? -48.44200 -1.57900 10.69200 1.000 34.23000 319 HIS B CA 1
ATOM 5436 C C . HIS B 1 291 ? -48.63300 -1.55800 9.17700 1.000 34.26000 319 HIS B C 1
ATOM 5437 O O . HIS B 1 291 ? -49.73600 -1.85300 8.70700 1.000 36.72000 319 HIS B O 1
ATOM 5444 N N . ASP B 1 292 ? -47.61000 -1.18700 8.40500 1.000 32.22000 320 ASP B N 1
ATOM 5445 C CA . ASP B 1 292 ? -47.69100 -1.26100 6.95000 1.000 34.14000 320 ASP B CA 1
ATOM 5446 C C . ASP B 1 292 ? -47.42700 -2.66600 6.42200 1.000 35.30000 320 ASP B C 1
ATOM 5447 O O . ASP B 1 292 ? -47.58900 -2.90500 5.21900 1.000 28.39000 320 ASP B O 1
ATOM 5452 N N . ILE B 1 293 ? -47.02100 -3.59000 7.29000 1.000 37.48000 321 ILE B N 1
ATOM 5453 C CA . ILE B 1 293 ? -46.78000 -4.97900 6.93600 1.000 33.52000 321 ILE B CA 1
ATOM 5454 C C . ILE B 1 293 ? -47.78100 -5.84100 7.68600 1.000 33.72000 321 ILE B C 1
ATOM 5455 O O . ILE B 1 293 ? -48.16500 -5.54500 8.81700 1.000 34.00000 321 ILE B O 1
ATOM 5460 N N . GLU B 1 294 ? -48.18600 -6.92300 7.04800 1.000 36.46000 322 GLU B N 1
ATOM 5461 C CA . GLU B 1 294 ? -49.12200 -7.88700 7.59600 1.000 33.54000 322 GLU B CA 1
ATOM 5462 C C . GLU B 1 294 ? -48.34500 -9.06600 8.18000 1.000 35.77000 322 GLU B C 1
ATOM 5463 O O . GLU B 1 294 ? -47.52300 -9.66600 7.48500 1.000 38.63000 322 GLU B O 1
ATOM 5469 N N . TYR B 1 295 ? -48.59300 -9.38900 9.45200 1.000 33.10000 323 TYR B N 1
ATOM 5470 C CA . TYR B 1 295 ? -47.83900 -10.41200 10.16900 1.000 32.30000 323 TYR B CA 1
ATOM 5471 C C . TYR B 1 295 ? -48.73500 -11.58700 10.53100 1.000 37.47000 323 TYR B C 1
ATOM 5472 O O . TYR B 1 295 ? -49.90000 -11.40100 10.90300 1.000 35.13000 323 TYR B O 1
ATOM 5481 N N . SER B 1 296 ? -48.17400 -12.79900 10.44100 1.000 34.70000 324 SER B N 1
ATOM 5482 C CA . SER B 1 296 ? -48.83500 -14.01900 10.90000 1.000 36.50000 324 SER B CA 1
ATOM 5483 C C . SER B 1 296 ? -47.82200 -14.96000 11.56000 1.000 34.75000 324 SER B C 1
ATOM 5484 O O . SER B 1 296 ? -46.89900 -15.44100 10.89900 1.000 36.50000 324 SER B O 1
ATOM 5487 N N . PRO B 1 297 ? -47.94100 -15.25400 12.86100 1.000 34.06000 325 PRO B N 1
ATOM 5488 C CA . PRO B 1 297 ? -48.91500 -14.75800 13.84600 1.000 33.18000 325 PRO B CA 1
ATOM 5489 C C . PRO B 1 297 ? -48.81400 -13.25500 14.04700 1.000 36.50000 325 PRO B C 1
ATOM 5490 O O . PRO B 1 297 ? -47.81600 -12.64700 13.65600 1.000 34.03000 325 PRO B O 1
ATOM 5494 N N . LYS B 1 298 ? -49.85100 -12.66200 14.63100 1.000 33.02000 326 LYS B N 1
ATOM 5495 C CA . LYS B 1 298 ? -49.81800 -11.24200 14.92200 1.000 30.94000 326 LYS B CA 1
ATOM 5496 C C . LYS B 1 298 ? -48.70400 -10.93400 15.93100 1.000 31.22000 326 LYS B C 1
ATOM 5497 O O . LYS B 1 298 ? -48.21500 -11.81000 16.65200 1.000 29.99000 326 LYS B O 1
ATOM 5503 N N . LEU B 1 299 ? -48.29900 -9.66700 15.97000 1.000 30.99000 327 LEU B N 1
ATOM 5504 C CA . LEU B 1 299 ? -47.22200 -9.22900 16.84500 1.000 30.53000 327 LEU B CA 1
ATOM 5505 C C . LEU B 1 299 ? -47.73300 -8.95900 18.26000 1.000 33.06000 327 LEU B C 1
ATOM 5506 O O . LEU B 1 299 ? -48.93500 -8.81000 18.51100 1.000 30.95000 327 LEU B O 1
ATOM 5511 N N . SER B 1 300 ? -46.78300 -8.86400 19.19100 1.000 33.47000 328 SER B N 1
ATOM 5512 C CA . SER B 1 300 ? -47.10000 -8.55500 20.57700 1.000 32.00000 328 SER B CA 1
ATOM 5513 C C . SER B 1 300 ? -47.64300 -7.12800 20.71900 1.000 30.46000 328 SER B C 1
ATOM 5514 O O . SER B 1 300 ? -47.48900 -6.27700 19.83600 1.000 27.94000 328 SER B O 1
ATOM 5517 N N . ALA B 1 301 ? -48.27400 -6.87800 21.87200 1.000 26.54000 329 ALA B N 1
ATOM 5518 C CA . ALA B 1 301 ? -48.89100 -5.58500 22.14800 1.000 30.29000 329 ALA B CA 1
ATOM 5519 C C . ALA B 1 301 ? -47.90100 -4.42500 22.04900 1.000 31.50000 329 ALA B C 1
ATOM 5520 O O . ALA B 1 301 ? -48.28300 -3.32700 21.63400 1.000 35.15000 329 ALA B O 1
ATOM 5522 N N . ALA B 1 302 ? -46.63500 -4.63400 22.43800 1.000 31.85000 330 ALA B N 1
ATOM 5523 C CA . ALA B 1 302 ? -45.66200 -3.54300 22.39400 1.000 32.47000 330 ALA B CA 1
ATOM 5524 C C . ALA B 1 302 ? -45.42400 -3.05800 20.96800 1.000 27.26000 330 ALA B C 1
ATOM 5525 O O . ALA B 1 302 ? -45.26500 -1.85600 20.73000 1.000 30.19000 330 ALA B O 1
ATOM 5527 N N . LYS B 1 303 ? -45.36500 -3.98000 20.01200 1.000 27.19000 331 LYS B N 1
ATOM 5528 C CA . LYS B 1 303 ? -45.23700 -3.57800 18.62000 1.000 29.80000 331 LYS B CA 1
ATOM 5529 C C . LYS B 1 303 ? -46.52900 -2.94900 18.12100 1.000 28.37000 331 LYS B C 1
ATOM 5530 O O . LYS B 1 303 ? -46.49400 -1.98200 17.35300 1.000 26.71000 331 LYS B O 1
ATOM 5536 N N . VAL B 1 304 ? -47.67800 -3.49300 18.54000 1.000 28.25000 332 VAL B N 1
ATOM 5537 C CA . VAL B 1 304 ? -48.96000 -2.90700 18.15300 1.000 30.10000 332 VAL B CA 1
ATOM 5538 C C . VAL B 1 304 ? -49.05100 -1.47300 18.65200 1.000 29.18000 332 VAL B C 1
ATOM 5539 O O . VAL B 1 304 ? -49.33600 -0.55000 17.88300 1.000 26.48000 332 VAL B O 1
ATOM 5543 N N . ASP B 1 305 ? -48.75400 -1.26300 19.94000 1.000 25.07000 333 ASP B N 1
ATOM 5544 C CA . ASP B 1 305 ? -48.93900 0.05500 20.54400 1.000 28.60000 333 ASP B CA 1
ATOM 5545 C C . ASP B 1 305 ? -47.91500 1.06600 20.03400 1.000 28.99000 333 ASP B C 1
ATOM 5546 O O . ASP B 1 305 ? -48.26600 2.22200 19.77800 1.000 26.07000 333 ASP B O 1
ATOM 5551 N N . MET B 1 306 ? -46.63900 0.66800 19.89700 1.000 26.93000 334 MET B N 1
ATOM 5552 C CA . MET B 1 306 ? -45.64400 1.63400 19.43100 1.000 27.71000 334 MET B CA 1
ATOM 5553 C C . MET B 1 306 ? -45.87700 1.99000 17.97300 1.000 27.81000 334 MET B C 1
ATOM 5554 O O . MET B 1 306 ? -45.65400 3.13700 17.56800 1.000 28.95000 334 MET B O 1
ATOM 5559 N N . GLY B 1 307 ? -46.30800 1.02000 17.16100 1.000 26.70000 335 GLY B N 1
ATOM 5560 C CA . GLY B 1 307 ? -46.61800 1.32900 15.77800 1.000 29.29000 335 GLY B CA 1
ATOM 5561 C C . GLY B 1 307 ? -47.83900 2.21100 15.65700 1.000 29.74000 335 GLY B C 1
ATOM 5562 O O . GLY B 1 307 ? -47.93300 3.02200 14.73600 1.000 29.34000 335 GLY B O 1
ATOM 5563 N N . SER B 1 308 ? -48.78400 2.07100 16.58900 1.000 27.83000 336 SER B N 1
ATOM 5564 C CA . SER B 1 308 ? -49.96300 2.92800 16.61000 1.000 27.87000 336 SER B CA 1
ATOM 5565 C C . SER B 1 308 ? -49.64100 4.32100 17.15600 1.000 28.26000 336 SER B C 1
ATOM 5566 O O . SER B 1 308 ? -49.99500 5.33000 16.54100 1.000 26.49000 336 SER B O 1
ATOM 5569 N N . GLN B 1 309 ? -49.01000 4.39800 18.33100 1.000 27.72000 337 GLN B N 1
ATOM 5570 C CA . GLN B 1 309 ? -48.77100 5.70400 18.94800 1.000 27.73000 337 GLN B CA 1
ATOM 5571 C C . GLN B 1 309 ? -47.70500 6.50100 18.20600 1.000 29.10000 337 GLN B C 1
ATOM 5572 O O . GLN B 1 309 ? -47.79800 7.73300 18.14500 1.000 28.56000 337 GLN B O 1
ATOM 5578 N N . ARG B 1 310 ? -46.69200 5.81400 17.65000 1.000 28.37000 338 ARG B N 1
ATOM 5579 C CA . ARG B 1 310 ? -45.50100 6.39300 17.02000 1.000 30.11000 338 ARG B CA 1
ATOM 5580 C C . ARG B 1 310 ? -44.60300 7.06500 18.05900 1.000 30.15000 338 ARG B C 1
ATOM 5581 O O . ARG B 1 310 ? -45.05500 7.36200 19.17000 1.000 29.65000 338 ARG B O 1
ATOM 5589 N N . HIS B 1 311 ? -43.32100 7.25000 17.73200 1.000 26.14000 339 HIS B N 1
ATOM 5590 C CA . HIS B 1 311 ? -42.44600 8.11000 18.52300 1.000 30.09000 339 HIS B CA 1
ATOM 5591 C C . HIS B 1 311 ? -42.76500 9.57300 18.21600 1.000 29.03000 339 HIS B C 1
ATOM 5592 O O . HIS B 1 311 ? -43.57500 9.88200 17.33500 1.000 24.70000 339 HIS B O 1
ATOM 5599 N N . ALA B 1 312 ? -42.11300 10.49700 18.94100 1.000 30.23000 340 ALA B N 1
ATOM 5600 C CA . ALA B 1 312 ? -42.46200 11.91300 18.84100 1.000 26.35000 340 ALA B CA 1
ATOM 5601 C C . ALA B 1 312 ? -41.90200 12.61200 17.60400 1.000 25.95000 340 ALA B C 1
ATOM 5602 O O . ALA B 1 312 ? -42.34700 13.72600 17.29700 1.000 25.40000 340 ALA B O 1
ATOM 5604 N N . GLY B 1 313 ? -40.94300 12.01900 16.89100 1.000 26.34000 341 GLY B N 1
ATOM 5605 C CA . GLY B 1 313 ? -40.27800 12.74700 15.81500 1.000 24.46000 341 GLY B CA 1
ATOM 5606 C C . GLY B 1 313 ? -41.14500 13.02200 14.60000 1.000 30.19000 341 GLY B C 1
ATOM 5607 O O . GLY B 1 313 ? -41.45600 12.09200 13.84800 1.000 30.82000 341 GLY B O 1
ATOM 5608 N N . ALA B 1 314 ? -41.53100 14.28700 14.37200 1.000 31.33000 342 ALA B N 1
ATOM 5609 C CA . ALA B 1 314 ? -42.44200 14.58200 13.26500 1.000 31.35000 342 ALA B CA 1
ATOM 5610 C C . ALA B 1 314 ? -42.31900 16.01200 12.74100 1.000 34.44000 342 ALA B C 1
ATOM 5611 O O . ALA B 1 314 ? -43.30400 16.59600 12.27600 1.000 35.85000 342 ALA B O 1
ATOM 5613 N N . GLY B 1 315 ? -41.11800 16.57300 12.77000 1.000 32.70000 343 GLY B N 1
ATOM 5614 C CA . GLY B 1 315 ? -40.89500 17.94800 12.40000 1.000 31.51000 343 GLY B CA 1
ATOM 5615 C C . GLY B 1 315 ? -40.30000 18.10300 11.01700 1.000 31.22000 343 GLY B C 1
ATOM 5616 O O . GLY B 1 315 ? -40.40200 17.22000 10.15800 1.000 28.57000 343 GLY B O 1
ATOM 5617 N N . VAL B 1 316 ? -39.65400 19.24600 10.81100 1.000 31.77000 344 VAL B N 1
ATOM 5618 C CA . VAL B 1 316 ? -39.11800 19.67100 9.52200 1.000 33.69000 344 VAL B CA 1
ATOM 5619 C C . VAL B 1 316 ? -37.61400 19.87500 9.66600 1.000 31.40000 344 VAL B C 1
ATOM 5620 O O . VAL B 1 316 ? -37.14900 20.35100 10.70600 1.000 29.56000 344 VAL B O 1
ATOM 5624 N N . LYS B 1 317 ? -36.85800 19.50800 8.62700 1.000 30.35000 345 LYS B N 1
ATOM 5625 C CA . LYS B 1 317 ? -35.45500 19.88600 8.50900 1.000 32.23000 345 LYS B CA 1
ATOM 5626 C C . LYS B 1 317 ? -35.18700 20.33700 7.08200 1.000 33.53000 345 LYS B C 1
ATOM 5627 O O . LYS B 1 317 ? -35.49300 19.60400 6.13900 1.000 33.48000 345 LYS B O 1
ATOM 5633 N N . GLY B 1 318 ? -34.61800 21.52600 6.92200 1.000 35.21000 346 GLY B N 1
ATOM 5634 C CA . GLY B 1 318 ? -34.37500 22.06800 5.59800 1.000 36.75000 346 GLY B CA 1
ATOM 5635 C C . GLY B 1 318 ? -33.01900 22.73100 5.48600 1.000 37.35000 346 GLY B C 1
ATOM 5636 O O . GLY B 1 318 ? -32.43800 23.18700 6.47300 1.000 37.98000 346 GLY B O 1
ATOM 5637 N N . TYR B 1 319 ? -32.52300 22.78100 4.25300 1.000 39.21000 347 TYR B N 1
ATOM 5638 C CA . TYR B 1 319 ? -31.33800 23.54900 3.89900 1.000 42.42000 347 TYR B CA 1
ATOM 5639 C C . TYR B 1 319 ? -31.78800 24.80300 3.16500 1.000 44.96000 347 TYR B C 1
ATOM 5640 O O . TYR B 1 319 ? -32.61000 24.72300 2.24700 1.000 45.90000 347 TYR B O 1
ATOM 5649 N N . ILE B 1 320 ? -31.26500 25.95600 3.58400 1.000 44.67000 348 ILE B N 1
ATOM 5650 C CA . ILE B 1 320 ? -31.59500 27.25100 2.99700 1.000 47.09000 348 ILE B CA 1
ATOM 5651 C C . ILE B 1 320 ? -30.30000 27.95100 2.62000 1.000 47.84000 348 ILE B C 1
ATOM 5652 O O . ILE B 1 320 ? -29.42200 28.14000 3.47100 1.000 47.74000 348 ILE B O 1
ATOM 5657 N N . ARG B 1 321 ? -30.18500 28.34400 1.35900 1.000 51.35000 349 ARG B N 1
ATOM 5658 C CA . ARG B 1 321 ? -29.06600 29.16200 0.91100 1.000 57.97000 349 ARG B CA 1
ATOM 5659 C C . ARG B 1 321 ? -29.53700 30.60700 0.79900 1.000 59.23000 349 ARG B C 1
ATOM 5660 O O . ARG B 1 321 ? -30.52000 30.89700 0.10500 1.000 57.35000 349 ARG B O 1
ATOM 5668 N N . VAL B 1 322 ? -28.85000 31.49800 1.50000 1.000 57.39000 350 VAL B N 1
ATOM 5669 C CA . VAL B 1 322 ? -29.14300 32.91900 1.45600 1.000 61.41000 350 VAL B CA 1
ATOM 5670 C C . VAL B 1 322 ? -28.02100 33.61400 0.69700 1.000 63.28000 350 VAL B C 1
ATOM 5671 O O . VAL B 1 322 ? -26.89100 33.11500 0.60100 1.000 61.49000 350 VAL B O 1
ATOM 5675 N N . ALA B 1 323 ? -28.34900 34.77800 0.13100 1.000 63.13000 351 ALA B N 1
ATOM 5676 C CA . ALA B 1 323 ? -27.35300 35.53900 -0.62000 1.000 67.83000 351 ALA B CA 1
ATOM 5677 C C . ALA B 1 323 ? -26.28700 36.14300 0.28300 1.000 62.94000 351 ALA B C 1
ATOM 5678 O O . ALA B 1 323 ? -25.16000 36.36400 -0.17100 1.000 66.07000 351 ALA B O 1
ATOM 5680 N N . GLN B 1 324 ? -26.60500 36.36200 1.55200 1.000 61.83000 352 GLN B N 1
ATOM 5681 C CA . GLN B 1 324 ? -25.79000 37.14600 2.46300 1.000 59.52000 352 GLN B CA 1
ATOM 5682 C C . GLN B 1 324 ? -24.77000 36.27000 3.17200 1.000 62.10000 352 GLN B C 1
ATOM 5683 O O . GLN B 1 324 ? -24.98300 35.07200 3.38200 1.000 61.78000 352 GLN B O 1
ATOM 5689 N N . ASN B 1 325 ? -23.64900 36.88800 3.53500 1.000 60.95000 353 ASN B N 1
ATOM 5690 C CA . ASN B 1 325 ? -22.67600 36.29300 4.44900 1.000 58.24000 353 ASN B CA 1
ATOM 5691 C C . ASN B 1 325 ? -23.10800 36.69800 5.85300 1.000 61.31000 353 ASN B C 1
ATOM 5692 O O . ASN B 1 325 ? -22.73400 37.75400 6.36400 1.000 59.20000 353 ASN B O 1
ATOM 5697 N N . VAL B 1 326 ? -23.91700 35.85100 6.48600 1.000 58.49000 354 VAL B N 1
ATOM 5698 C CA . VAL B 1 326 ? -24.49100 36.18900 7.78300 1.000 56.22000 354 VAL B CA 1
ATOM 5699 C C . VAL B 1 326 ? -23.59100 35.70400 8.91000 1.000 53.31000 354 VAL B C 1
ATOM 5700 O O . VAL B 1 326 ? -23.94000 35.82000 10.09100 1.000 55.69000 354 VAL B O 1
ATOM 5704 N N . GLY B 1 327 ? -22.41800 35.18600 8.55600 1.000 50.51000 355 GLY B N 1
ATOM 5705 C CA . GLY B 1 327 ? -21.50500 34.66100 9.56000 1.000 55.98000 355 GLY B CA 1
ATOM 5706 C C . GLY B 1 327 ? -21.96000 33.32100 10.11400 1.000 54.18000 355 GLY B C 1
ATOM 5707 O O . GLY B 1 327 ? -22.71400 32.56400 9.49200 1.000 47.99000 355 GLY B O 1
ATOM 5708 N N . ASN B 1 328 ? -21.47000 33.02700 11.31900 1.000 49.57000 356 ASN B N 1
ATOM 5709 C CA . ASN B 1 328 ? -21.83300 31.81100 12.04700 1.000 52.47000 356 ASN B CA 1
ATOM 5710 C C . ASN B 1 328 ? -22.81500 32.19400 13.14600 1.000 51.47000 356 ASN B C 1
ATOM 5711 O O . ASN B 1 328 ? -22.42300 32.69600 14.21000 1.000 46.72000 356 ASN B O 1
ATOM 5716 N N . VAL B 1 329 ? -24.09700 31.95400 12.87800 1.000 49.71000 357 VAL B N 1
ATOM 5717 C CA . VAL B 1 329 ? -25.17500 32.27800 13.79700 1.000 50.54000 357 VAL B CA 1
ATOM 5718 C C . VAL B 1 329 ? -25.84600 30.98300 14.23500 1.000 50.38000 357 VAL B C 1
ATOM 5719 O O . VAL B 1 329 ? -25.77900 29.96000 13.55100 1.000 44.61000 357 VAL B O 1
ATOM 5723 N N . MET B 1 330 ? -26.49500 31.04100 15.39400 1.000 46.18000 358 MET B N 1
ATOM 5724 C CA . MET B 1 330 ? -27.42600 30.01300 15.80600 1.000 42.67000 358 MET B CA 1
ATOM 5725 C C . MET B 1 330 ? -28.65900 30.69100 16.37400 1.000 45.76000 358 MET B C 1
ATOM 5726 O O . MET B 1 330 ? -28.57300 31.75400 16.99200 1.000 45.17000 358 MET B O 1
ATOM 5731 N N . THR B 1 331 ? -29.80200 30.05300 16.16900 1.000 43.88000 359 THR B N 1
ATOM 5732 C CA . THR B 1 331 ? -31.10500 30.62900 16.44900 1.000 42.28000 359 THR B CA 1
ATOM 5733 C C . THR B 1 331 ? -31.87900 29.74800 17.42700 1.000 38.53000 359 THR B C 1
ATOM 5734 O O . THR B 1 331 ? -31.74600 28.52200 17.40900 1.000 43.50000 359 THR B O 1
ATOM 5738 N N . TYR B 1 332 ? -32.66700 30.38000 18.29800 1.000 42.53000 360 TYR B N 1
ATOM 5739 C CA . TYR B 1 332 ? -33.57900 29.70300 19.21400 1.000 41.48000 360 TYR B CA 1
ATOM 5740 C C . TYR B 1 332 ? -34.95700 30.33300 19.10500 1.000 41.26000 360 TYR B C 1
ATOM 5741 O O . TYR B 1 332 ? -35.07800 31.56100 19.07100 1.000 44.13000 360 TYR B O 1
ATOM 5750 N N . ALA B 1 333 ? -35.99800 29.49700 19.09400 1.000 37.23000 361 ALA B N 1
ATOM 5751 C CA . ALA B 1 333 ? -37.36900 29.98900 19.17100 1.000 40.65000 361 ALA B CA 1
ATOM 5752 C C . ALA B 1 333 ? -38.24900 28.87000 19.69600 1.000 39.44000 361 ALA B C 1
ATOM 5753 O O . ALA B 1 333 ? -38.02800 27.71100 19.32500 1.000 40.65000 361 ALA B O 1
ATOM 5755 N N . PRO B 1 334 ? -39.24300 29.15800 20.53600 1.000 39.37000 362 PRO B N 1
ATOM 5756 C CA . PRO B 1 334 ? -40.11900 28.08900 21.02400 1.000 34.60000 362 PRO B CA 1
ATOM 5757 C C . PRO B 1 334 ? -40.88200 27.46200 19.87100 1.000 39.03000 362 PRO B C 1
ATOM 5758 O O . PRO B 1 334 ? -41.03300 28.05600 18.80200 1.000 40.80000 362 PRO B O 1
ATOM 5762 N N . ALA B 1 335 ? -41.33000 26.22100 20.08800 1.000 35.55000 363 ALA B N 1
ATOM 5763 C CA . ALA B 1 335 ? -42.09700 25.52300 19.06300 1.000 36.18000 363 ALA B CA 1
ATOM 5764 C C . ALA B 1 335 ? -43.32100 26.32900 18.64200 1.000 34.78000 363 ALA B C 1
ATOM 5765 O O . ALA B 1 335 ? -43.69700 26.32600 17.46600 1.000 34.94000 363 ALA B O 1
ATOM 5767 N N . ARG B 1 336 ? -43.95700 27.02000 19.58700 1.000 36.11000 364 ARG B N 1
ATOM 5768 C CA . ARG B 1 336 ? -45.11100 27.87600 19.31700 1.000 37.81000 364 ARG B CA 1
ATOM 5769 C C . ARG B 1 336 ? -44.73000 29.31800 19.61800 1.000 37.19000 364 ARG B C 1
ATOM 5770 O O . ARG B 1 336 ? -44.57600 29.69500 20.78500 1.000 41.45000 364 ARG B O 1
ATOM 5778 N N . ASN B 1 337 ? -44.57600 30.12500 18.57900 1.000 40.86000 365 ASN B N 1
ATOM 5779 C CA . ASN B 1 337 ? -44.38700 31.54900 18.80200 1.000 42.66000 365 ASN B CA 1
ATOM 5780 C C . ASN B 1 337 ? -44.97500 32.30200 17.62200 1.000 42.94000 365 ASN B C 1
ATOM 5781 O O . ASN B 1 337 ? -45.28300 31.72000 16.57800 1.000 39.33000 365 ASN B O 1
ATOM 5786 N N . LYS B 1 338 ? -45.15700 33.60700 17.81600 1.000 45.69000 366 LYS B N 1
ATOM 5787 C CA . LYS B 1 338 ? -45.80500 34.43100 16.80700 1.000 44.44000 366 LYS B CA 1
ATOM 5788 C C . LYS B 1 338 ? -44.87800 34.79600 15.66600 1.000 45.41000 366 LYS B C 1
ATOM 5789 O O . LYS B 1 338 ? -45.35800 35.19500 14.60200 1.000 46.69000 366 LYS B O 1
ATOM 5795 N N . LEU B 1 339 ? -43.56800 34.65400 15.85600 1.000 48.29000 367 LEU B N 1
ATOM 5796 C CA . LEU B 1 339 ? -42.59800 35.27700 14.96700 1.000 41.95000 367 LEU B CA 1
ATOM 5797 C C . LEU B 1 339 ? -42.13300 34.35000 13.85300 1.000 44.20000 367 LEU B C 1
ATOM 5798 O O . LEU B 1 339 ? -42.14900 34.74200 12.68500 1.000 45.76000 367 LEU B O 1
ATOM 5803 N N . THR B 1 340 ? -41.70700 33.12900 14.18100 1.000 47.74000 368 THR B N 1
ATOM 5804 C CA . THR B 1 340 ? -41.10400 32.24800 13.18700 1.000 40.56000 368 THR B CA 1
ATOM 5805 C C . THR B 1 340 ? -41.47100 30.79500 13.45900 1.000 41.48000 368 THR B C 1
ATOM 5806 O O . THR B 1 340 ? -41.60700 30.38800 14.62100 1.000 40.02000 368 THR B O 1
ATOM 5810 N N . PRO B 1 341 ? -41.64400 29.99200 12.40400 1.000 39.69000 369 PRO B N 1
ATOM 5811 C CA . PRO B 1 341 ? -41.91900 28.56100 12.58500 1.000 40.36000 369 PRO B CA 1
ATOM 5812 C C . PRO B 1 341 ? -40.68700 27.73300 12.89700 1.000 41.63000 369 PRO B C 1
ATOM 5813 O O . PRO B 1 341 ? -40.81600 26.52900 13.15500 1.000 42.12000 369 PRO B O 1
ATOM 5817 N N . PHE B 1 342 ? -39.50600 28.33700 12.90500 1.000 36.00000 370 PHE B N 1
ATOM 5818 C CA . PHE B 1 342 ? -38.27300 27.59500 13.11000 1.000 36.51000 370 PHE B CA 1
ATOM 5819 C C . PHE B 1 342 ? -37.90600 27.60900 14.58100 1.000 38.07000 370 PHE B C 1
ATOM 5820 O O . PHE B 1 342 ? -37.77300 28.68200 15.18100 1.000 36.16000 370 PHE B O 1
ATOM 5828 N N . THR B 1 343 ? -37.75300 26.41600 15.16300 1.000 33.91000 371 THR B N 1
ATOM 5829 C CA . THR B 1 343 ? -37.20100 26.32200 16.50400 1.000 35.23000 371 THR B CA 1
ATOM 5830 C C . THR B 1 343 ? -35.70200 26.55700 16.50600 1.000 37.31000 371 THR B C 1
ATOM 5831 O O . THR B 1 343 ? -35.14100 26.93500 17.54000 1.000 37.63000 371 THR B O 1
ATOM 5835 N N . SER B 1 344 ? -35.05000 26.37600 15.36300 1.000 34.23000 372 SER B N 1
ATOM 5836 C CA . SER B 1 344 ? -33.62000 26.59300 15.28700 1.000 38.03000 372 SER B CA 1
ATOM 5837 C C . SER B 1 344 ? -33.21900 26.79800 13.83600 1.000 37.30000 372 SER B C 1
ATOM 5838 O O . SER B 1 344 ? -33.70300 26.10000 12.94200 1.000 38.01000 372 SER B O 1
ATOM 5841 N N . VAL B 1 345 ? -32.33300 27.75900 13.61900 1.000 39.17000 373 VAL B N 1
ATOM 5842 C CA . VAL B 1 345 ? -31.63600 27.94800 12.35600 1.000 35.60000 373 VAL B CA 1
ATOM 5843 C C . VAL B 1 345 ? -30.17800 28.18700 12.70600 1.000 39.63000 373 VAL B C 1
ATOM 5844 O O . VAL B 1 345 ? -29.88000 28.86300 13.69500 1.000 35.90000 373 VAL B O 1
ATOM 5848 N N . PHE B 1 346 ? -29.26300 27.60500 11.93100 1.000 38.19000 374 PHE B N 1
ATOM 5849 C CA . PHE B 1 346 ? -27.85100 27.83100 12.20300 1.000 37.45000 374 PHE B CA 1
ATOM 5850 C C . PHE B 1 346 ? -27.03300 27.59600 10.94400 1.000 44.12000 374 PHE B C 1
ATOM 5851 O O . PHE B 1 346 ? -27.47300 26.93100 10.00100 1.000 44.46000 374 PHE B O 1
ATOM 5859 N N . THR B 1 347 ? -25.82900 28.16500 10.94900 1.000 41.82000 375 THR B N 1
ATOM 5860 C CA . THR B 1 347 ? -24.98700 28.19600 9.76500 1.000 41.88000 375 THR B CA 1
ATOM 5861 C C . THR B 1 347 ? -24.31900 26.84800 9.55800 1.000 44.41000 375 THR B C 1
ATOM 5862 O O . THR B 1 347 ? -23.67200 26.31900 10.46500 1.000 46.29000 375 THR B O 1
ATOM 5866 N N . ASP B 1 348 ? -24.46900 26.29100 8.36100 1.000 45.50000 376 ASP B N 1
ATOM 5867 C CA . ASP B 1 348 ? -23.63000 25.15600 8.01300 1.000 48.85000 376 ASP B CA 1
ATOM 5868 C C . ASP B 1 348 ? -22.21900 25.62800 7.68400 1.000 50.62000 376 ASP B C 1
ATOM 5869 O O . ASP B 1 348 ? -21.24700 25.21700 8.32700 1.000 46.48000 376 ASP B O 1
ATOM 5874 N N . HIS B 1 349 ? -22.10000 26.52100 6.70700 1.000 48.90000 377 HIS B N 1
ATOM 5875 C CA . HIS B 1 349 ? -20.81800 27.11000 6.35100 1.000 53.14000 377 HIS B CA 1
ATOM 5876 C C . HIS B 1 349 ? -21.08000 28.34700 5.50800 1.000 57.18000 377 HIS B C 1
ATOM 5877 O O . HIS B 1 349 ? -22.19300 28.56900 5.02000 1.000 55.78000 377 HIS B O 1
ATOM 5884 N N . VAL B 1 350 ? -20.02800 29.14300 5.33100 1.000 62.25000 378 VAL B N 1
ATOM 5885 C CA . VAL B 1 350 ? -20.06900 30.33800 4.49600 1.000 61.51000 378 VAL B CA 1
ATOM 5886 C C . VAL B 1 350 ? -19.44700 30.02100 3.14300 1.000 62.73000 378 VAL B C 1
ATOM 5887 O O . VAL B 1 350 ? -18.36700 29.41800 3.06600 1.000 57.38000 378 VAL B O 1
ATOM 5891 N N . ASP B 1 351 ? -20.12400 30.44000 2.08200 1.000 66.20000 379 ASP B N 1
ATOM 5892 C CA . ASP B 1 351 ? -19.76100 30.19000 0.69700 1.000 67.32000 379 ASP B CA 1
ATOM 5893 C C . ASP B 1 351 ? -19.37300 31.51100 0.03800 1.000 68.51000 379 ASP B C 1
ATOM 5894 O O . ASP B 1 351 ? -19.30400 32.55800 0.69100 1.000 65.27000 379 ASP B O 1
ATOM 5899 N N . GLU B 1 352 ? -19.12400 31.46200 -1.27100 1.000 72.17000 380 GLU B N 1
ATOM 5900 C CA . GLU B 1 352 ? -19.03700 32.67900 -2.06700 1.000 68.62000 380 GLU B CA 1
ATOM 5901 C C . GLU B 1 352 ? -20.40300 33.14400 -2.54300 1.000 69.45000 380 GLU B C 1
ATOM 5902 O O . GLU B 1 352 ? -20.58700 34.33900 -2.80500 1.000 73.90000 380 GLU B O 1
ATOM 5908 N N . ALA B 1 353 ? -21.36100 32.22400 -2.65800 1.000 71.14000 381 ALA B N 1
ATOM 5909 C CA . ALA B 1 353 ? -22.73000 32.55200 -3.02900 1.000 73.18000 381 ALA B CA 1
ATOM 5910 C C . ALA B 1 353 ? -23.59300 32.91000 -1.82500 1.000 70.85000 381 ALA B C 1
ATOM 5911 O O . ALA B 1 353 ? -24.80700 33.07000 -1.97600 1.000 70.66000 381 ALA B O 1
ATOM 5913 N N . GLY B 1 354 ? -22.99100 33.02700 -0.63900 1.000 66.71000 382 GLY B N 1
ATOM 5914 C CA . GLY B 1 354 ? -23.69700 33.41800 0.56200 1.000 65.02000 382 GLY B CA 1
ATOM 5915 C C . GLY B 1 354 ? -23.52200 32.39200 1.67000 1.000 64.73000 382 GLY B C 1
ATOM 5916 O O . GLY B 1 354 ? -22.45400 31.79200 1.81800 1.000 61.54000 382 GLY B O 1
ATOM 5917 N N . THR B 1 355 ? -24.58200 32.20500 2.45000 1.000 64.07000 383 THR B N 1
ATOM 5918 C CA . THR B 1 355 ? -24.57000 31.30700 3.59700 1.000 60.90000 383 THR B CA 1
ATOM 5919 C C . THR B 1 355 ? -25.49100 30.12400 3.33500 1.000 56.51000 383 THR B C 1
ATOM 5920 O O . THR B 1 355 ? -26.62400 30.30200 2.88100 1.000 55.15000 383 THR B O 1
ATOM 5924 N N . LEU B 1 356 ? -25.00000 28.92100 3.63000 1.000 57.57000 384 LEU B N 1
ATOM 5925 C CA . LEU B 1 356 ? -25.85000 27.73800 3.70200 1.000 53.03000 384 LEU B CA 1
ATOM 5926 C C . LEU B 1 356 ? -26.38000 27.62400 5.12700 1.000 50.24000 384 LEU B C 1
ATOM 5927 O O . LEU B 1 356 ? -25.59700 27.59400 6.08800 1.000 50.72000 384 LEU B O 1
ATOM 5932 N N . LEU B 1 357 ? -27.69900 27.59000 5.26900 1.000 44.85000 385 LEU B N 1
ATOM 5933 C CA . LEU B 1 357 ? -28.33000 27.49100 6.57700 1.000 45.98000 385 LEU B CA 1
ATOM 5934 C C . LEU B 1 357 ? -29.06400 26.16500 6.71700 1.000 44.33000 385 LEU B C 1
ATOM 5935 O O . LEU B 1 357 ? -29.53300 25.58400 5.73400 1.000 43.84000 385 LEU B O 1
ATOM 5940 N N . ILE B 1 358 ? -29.15000 25.69900 7.95900 1.000 45.09000 386 ILE B N 1
ATOM 5941 C CA . ILE B 1 358 ? -29.92300 24.52600 8.33900 1.000 41.28000 386 ILE B CA 1
ATOM 5942 C C . ILE B 1 358 ? -31.01900 24.99800 9.28800 1.000 38.78000 386 ILE B C 1
ATOM 5943 O O . ILE B 1 358 ? -30.74900 25.77200 10.21500 1.000 36.63000 386 ILE B O 1
ATOM 5948 N N . ALA B 1 359 ? -32.25300 24.55600 9.04200 1.000 33.45000 387 ALA B N 1
ATOM 5949 C CA . ALA B 1 359 ? -33.41200 25.01900 9.79400 1.000 38.00000 387 ALA B CA 1
ATOM 5950 C C . ALA B 1 359 ? -34.30800 23.84500 10.17300 1.000 37.46000 387 ALA B C 1
ATOM 5951 O O . ALA B 1 359 ? -34.52600 22.93100 9.37000 1.000 34.45000 387 ALA B O 1
ATOM 5953 N N . PHE B 1 360 ? -34.82500 23.89100 11.40100 1.000 28.99000 388 PHE B N 1
ATOM 5954 C CA . PHE B 1 360 ? -35.72500 22.89000 11.95100 1.000 36.82000 388 PHE B CA 1
ATOM 5955 C C . PHE B 1 360 ? -37.01200 23.56300 12.40900 1.000 34.84000 388 PHE B C 1
ATOM 5956 O O . PHE B 1 360 ? -37.00300 24.71300 12.85500 1.000 33.27000 388 PHE B O 1
ATOM 5964 N N . SER B 1 361 ? -38.11300 22.82400 12.31400 1.000 34.14000 389 SER B N 1
ATOM 5965 C CA . SER B 1 361 ? -39.39900 23.25700 12.83900 1.000 33.28000 389 SER B CA 1
ATOM 5966 C C . SER B 1 361 ? -40.06600 22.06600 13.50700 1.000 34.06000 389 SER B C 1
ATOM 5967 O O . SER B 1 361 ? -39.86300 20.92100 13.09500 1.000 31.09000 389 SER B O 1
ATOM 5970 N N . ALA B 1 362 ? -40.86000 22.33300 14.54300 1.000 32.74000 390 ALA B N 1
ATOM 5971 C CA . ALA B 1 362 ? -41.50400 21.22900 15.23600 1.000 34.50000 390 ALA B CA 1
ATOM 5972 C C . ALA B 1 362 ? -42.68000 20.64500 14.46900 1.000 32.38000 390 ALA B C 1
ATOM 5973 O O . ALA B 1 362 ? -43.14300 19.55800 14.82900 1.000 31.99000 390 ALA B O 1
ATOM 5975 N N . ASP B 1 363 ? -43.14700 21.30800 13.40600 1.000 37.75000 391 ASP B N 1
ATOM 5976 C CA . ASP B 1 363 ? -44.44700 20.96800 12.82600 1.000 39.00000 391 ASP B CA 1
ATOM 5977 C C . ASP B 1 363 ? -44.54000 21.40700 11.37000 1.000 37.69000 391 ASP B C 1
ATOM 5978 O O . ASP B 1 363 ? -44.50800 22.61000 11.08200 1.000 37.56000 391 ASP B O 1
ATOM 5983 N N . PRO B 1 364 ? -44.69100 20.46900 10.43300 1.000 35.86000 392 PRO B N 1
ATOM 5984 C CA . PRO B 1 364 ? -44.79600 20.85400 9.01500 1.000 38.74000 392 PRO B CA 1
ATOM 5985 C C . PRO B 1 364 ? -45.98500 21.74800 8.71100 1.000 40.42000 392 PRO B C 1
ATOM 5986 O O . PRO B 1 364 ? -45.95700 22.46100 7.70200 1.000 39.32000 392 PRO B O 1
ATOM 5990 N N . LYS B 1 365 ? -47.02300 21.74100 9.55000 1.000 37.49000 393 LYS B N 1
ATOM 5991 C CA . LYS B 1 365 ? -48.14600 22.64900 9.34400 1.000 43.65000 393 LYS B CA 1
ATOM 5992 C C . LYS B 1 365 ? -47.73400 24.11500 9.43200 1.000 43.67000 393 LYS B C 1
ATOM 5993 O O . LYS B 1 365 ? -48.48700 24.98200 8.97700 1.000 43.72000 393 LYS B O 1
ATOM 5999 N N . LEU B 1 366 ? -46.55100 24.41100 9.97900 1.000 40.83000 394 LEU B N 1
ATOM 6000 C CA . LEU B 1 366 ? -46.13600 25.78300 10.24800 1.000 39.37000 394 LEU B CA 1
ATOM 6001 C C . LEU B 1 366 ? -45.29300 26.39600 9.13800 1.000 44.00000 394 LEU B C 1
ATOM 6002 O O . LEU B 1 366 ? -45.15800 27.62400 9.08900 1.000 43.20000 394 LEU B O 1
ATOM 6007 N N . ILE B 1 367 ? -44.71400 25.58100 8.25800 1.000 44.68000 395 ILE B N 1
ATOM 6008 C CA . ILE B 1 367 ? -43.82400 26.09100 7.22100 1.000 41.75000 395 ILE B CA 1
ATOM 6009 C C . ILE B 1 367 ? -43.65300 25.03400 6.14200 1.000 44.41000 395 ILE B C 1
ATOM 6010 O O . ILE B 1 367 ? -43.30500 23.87800 6.42100 1.000 43.11000 395 ILE B O 1
ATOM 6015 N N . ASP B 1 368 ? -43.94100 25.42500 4.90700 1.000 43.59000 396 ASP B N 1
ATOM 6016 C CA . ASP B 1 368 ? -43.61000 24.64000 3.72700 1.000 42.12000 396 ASP B CA 1
ATOM 6017 C C . ASP B 1 368 ? -42.14300 24.91600 3.44000 1.000 42.37000 396 ASP B C 1
ATOM 6018 O O . ASP B 1 368 ? -41.79400 25.96700 2.89900 1.000 38.90000 396 ASP B O 1
ATOM 6023 N N . ILE B 1 369 ? -41.27300 23.97700 3.82600 1.000 40.27000 397 ILE B N 1
ATOM 6024 C CA . ILE B 1 369 ? -39.83400 24.20900 3.75800 1.000 41.66000 397 ILE B CA 1
ATOM 6025 C C . ILE B 1 369 ? -39.36500 24.32600 2.31600 1.000 38.75000 397 ILE B C 1
ATOM 6026 O O . ILE B 1 369 ? -38.25000 24.79300 2.05800 1.000 42.35000 397 ILE B O 1
ATOM 6031 N N . ASN B 1 370 ? -40.19300 23.91300 1.36300 1.000 42.09000 398 ASN B N 1
ATOM 6032 C CA . ASN B 1 370 ? -39.85400 24.00900 -0.04900 1.000 46.18000 398 ASN B CA 1
ATOM 6033 C C . ASN B 1 370 ? -40.40800 25.26800 -0.71000 1.000 49.05000 398 ASN B C 1
ATOM 6034 O O . ASN B 1 370 ? -40.09800 25.52600 -1.87800 1.000 48.67000 398 ASN B O 1
ATOM 6039 N N . ASP B 1 371 ? -41.19300 26.06300 0.01400 1.000 48.58000 399 ASP B N 1
ATOM 6040 C CA . ASP B 1 371 ? -41.74300 27.31700 -0.49600 1.000 48.49000 399 ASP B CA 1
ATOM 6041 C C . ASP B 1 371 ? -40.72700 28.41700 -0.22600 1.000 45.97000 399 ASP B C 1
ATOM 6042 O O . ASP B 1 371 ? -40.64600 28.94300 0.88700 1.000 49.84000 399 ASP B O 1
ATOM 6047 N N . ILE B 1 372 ? -39.96600 28.77700 -1.26500 1.000 48.71000 400 ILE B N 1
ATOM 6048 C CA . ILE B 1 372 ? -38.85900 29.72500 -1.12600 1.000 50.82000 400 ILE B CA 1
ATOM 6049 C C . ILE B 1 372 ? -39.31900 31.01400 -0.45100 1.000 52.27000 400 ILE B C 1
ATOM 6050 O O . ILE B 1 372 ? -38.59400 31.60200 0.36200 1.000 53.36000 400 ILE B O 1
ATOM 6055 N N . LYS B 1 373 ? -40.53200 31.46600 -0.76100 1.000 50.28000 401 LYS B N 1
ATOM 6056 C CA . LYS B 1 373 ? -40.97600 32.75900 -0.25500 1.000 53.12000 401 LYS B CA 1
ATOM 6057 C C . LYS B 1 373 ? -41.59000 32.66700 1.13700 1.000 50.19000 401 LYS B C 1
ATOM 6058 O O . LYS B 1 373 ? -41.40600 33.58000 1.94900 1.000 50.49000 401 LYS B O 1
ATOM 6064 N N . ALA B 1 374 ? -42.31900 31.59200 1.44300 1.000 47.45000 402 ALA B N 1
ATOM 6065 C CA . ALA B 1 374 ? -42.70100 31.36500 2.83400 1.000 47.69000 402 ALA B CA 1
ATOM 6066 C C . ALA B 1 374 ? -41.46700 31.27100 3.72400 1.000 45.61000 402 ALA B C 1
ATOM 6067 O O . ALA B 1 374 ? -41.42700 31.86700 4.81000 1.000 47.97000 402 ALA B O 1
ATOM 6069 N N . VAL B 1 375 ? -40.43500 30.55900 3.26000 1.000 45.53000 403 VAL B N 1
ATOM 6070 C CA . VAL B 1 375 ? -39.23000 30.37100 4.06500 1.000 48.03000 403 VAL B CA 1
ATOM 6071 C C . VAL B 1 375 ? -38.54900 31.71300 4.31500 1.000 50.49000 403 VAL B C 1
ATOM 6072 O O . VAL B 1 375 ? -38.22900 32.07100 5.45700 1.000 47.18000 403 VAL B O 1
ATOM 6076 N N . GLU B 1 376 ? -38.33100 32.48500 3.24300 1.000 50.94000 404 GLU B N 1
ATOM 6077 C CA . GLU B 1 376 ? -37.70000 33.80000 3.36000 1.000 52.18000 404 GLU B CA 1
ATOM 6078 C C . GLU B 1 376 ? -38.44100 34.68200 4.35500 1.000 47.76000 404 GLU B C 1
ATOM 6079 O O . GLU B 1 376 ? -37.81900 35.35000 5.18400 1.000 50.16000 404 GLU B O 1
ATOM 6085 N N . LYS B 1 377 ? -39.77500 34.68200 4.29600 1.000 45.96000 405 LYS B N 1
ATOM 6086 C CA . LYS B 1 377 ? -40.56600 35.42900 5.26700 1.000 45.43000 405 LYS B CA 1
ATOM 6087 C C . LYS B 1 377 ? -40.33900 34.90300 6.67700 1.000 49.57000 405 LYS B C 1
ATOM 6088 O O . LYS B 1 377 ? -40.17400 35.68600 7.62000 1.000 52.40000 405 LYS B O 1
ATOM 6094 N N . ALA B 1 378 ? -40.32000 33.57400 6.83900 1.000 46.12000 406 ALA B N 1
ATOM 6095 C CA . ALA B 1 378 ? -40.10100 32.97300 8.15200 1.000 45.79000 406 ALA B CA 1
ATOM 6096 C C . ALA B 1 378 ? -38.75800 33.37200 8.74800 1.000 42.91000 406 ALA B C 1
ATOM 6097 O O . ALA B 1 378 ? -38.60400 33.38300 9.97600 1.000 46.17000 406 ALA B O 1
ATOM 6099 N N . LEU B 1 379 ? -37.78000 33.69500 7.90200 1.000 43.90000 407 LEU B N 1
ATOM 6100 C CA . LEU B 1 379 ? -36.42600 34.00200 8.34900 1.000 45.89000 407 LEU B CA 1
ATOM 6101 C C . LEU B 1 379 ? -36.26000 35.43700 8.82900 1.000 51.65000 407 LEU B C 1
ATOM 6102 O O . LEU B 1 379 ? -35.26800 35.73700 9.50600 1.000 49.98000 407 LEU B O 1
ATOM 6107 N N . GLN B 1 380 ? -37.20600 36.32500 8.48800 1.000 50.28000 408 GLN B N 1
ATOM 6108 C CA . GLN B 1 380 ? -36.95300 37.76100 8.61300 1.000 52.07000 408 GLN B CA 1
ATOM 6109 C C . GLN B 1 380 ? -36.81600 38.22100 10.06000 1.000 53.45000 408 GLN B C 1
ATOM 6110 O O . GLN B 1 380 ? -35.86500 38.96700 10.35500 1.000 52.22000 408 GLN B O 1
ATOM 6116 N N . PRO B 1 381 ? -37.69500 37.84300 10.99900 1.000 50.76000 409 PRO B N 1
ATOM 6117 C CA . PRO B 1 381 ? -37.48400 38.29600 12.38400 1.000 46.53000 409 PRO B CA 1
ATOM 6118 C C . PRO B 1 381 ? -36.13800 37.87900 12.94400 1.000 49.33000 409 PRO B C 1
ATOM 6119 O O . PRO B 1 381 ? -35.59800 38.56600 13.82000 1.000 49.22000 409 PRO B O 1
ATOM 6123 N N . LEU B 1 382 ? -35.56900 36.78100 12.44600 1.000 48.47000 410 LEU B N 1
ATOM 6124 C CA . LEU B 1 382 ? -34.29300 36.28600 12.94100 1.000 50.24000 410 LEU B CA 1
ATOM 6125 C C . LEU B 1 382 ? -33.12200 36.92900 12.20900 1.000 52.33000 410 LEU B C 1
ATOM 6126 O O . LEU B 1 382 ? -32.16100 37.38500 12.84300 1.000 50.15000 410 LEU B O 1
ATOM 6131 N N . LEU B 1 383 ? -33.19200 36.96500 10.87600 1.000 49.36000 411 LEU B N 1
ATOM 6132 C CA . LEU B 1 383 ? -32.17900 37.57800 10.01900 1.000 55.36000 411 LEU B CA 1
ATOM 6133 C C . LEU B 1 383 ? -32.86000 38.62000 9.14200 1.000 54.54000 411 LEU B C 1
ATOM 6134 O O . LEU B 1 383 ? -33.25900 38.31800 8.00800 1.000 57.34000 411 LEU B O 1
ATOM 6139 N N . PRO B 1 384 ? -33.02700 39.84900 9.62700 1.000 55.68000 412 PRO B N 1
ATOM 6140 C CA . PRO B 1 384 ? -33.75700 40.86200 8.84800 1.000 57.07000 412 PRO B CA 1
ATOM 6141 C C . PRO B 1 384 ? -33.07600 41.17800 7.52100 1.000 59.30000 412 PRO B C 1
ATOM 6142 O O . PRO B 1 384 ? -31.86800 41.42600 7.46300 1.000 59.97000 412 PRO B O 1
ATOM 6146 N N . GLY B 1 385 ? -33.86900 41.14500 6.44300 1.000 60.34000 413 GLY B N 1
ATOM 6147 C CA . GLY B 1 385 ? -33.41900 41.51600 5.11400 1.000 61.53000 413 GLY B CA 1
ATOM 6148 C C . GLY B 1 385 ? -32.81400 40.39700 4.29200 1.000 63.28000 413 GLY B C 1
ATOM 6149 O O . GLY B 1 385 ? -32.55400 40.59800 3.09800 1.000 62.03000 413 GLY B O 1
ATOM 6150 N N . VAL B 1 386 ? -32.60000 39.22300 4.89000 1.000 63.87000 414 VAL B N 1
ATOM 6151 C CA . VAL B 1 386 ? -31.92300 38.12600 4.21200 1.000 60.14000 414 VAL B CA 1
ATOM 6152 C C . VAL B 1 386 ? -32.71600 37.67900 2.97900 1.000 60.80000 414 VAL B C 1
ATOM 6153 O O . VAL B 1 386 ? -33.94700 37.82200 2.91100 1.000 58.44000 414 VAL B O 1
ATOM 6157 N N . GLU B 1 387 ? -32.00300 37.14300 1.98700 1.000 59.32000 415 GLU B N 1
ATOM 6158 C CA . GLU B 1 387 ? -32.59400 36.79100 0.69900 1.000 63.39000 415 GLU B CA 1
ATOM 6159 C C . GLU B 1 387 ? -32.31500 35.33000 0.38100 1.000 59.48000 415 GLU B C 1
ATOM 6160 O O . GLU B 1 387 ? -31.15300 34.91600 0.30700 1.000 60.29000 415 GLU B O 1
ATOM 6166 N N . VAL B 1 388 ? -33.37800 34.56300 0.16300 1.000 58.12000 416 VAL B N 1
ATOM 6167 C CA . VAL B 1 388 ? -33.29400 33.10900 0.06800 1.000 59.63000 416 VAL B CA 1
ATOM 6168 C C . VAL B 1 388 ? -33.13400 32.70900 -1.39900 1.000 59.05000 416 VAL B C 1
ATOM 6169 O O . VAL B 1 388 ? -34.05600 32.87500 -2.20200 1.000 55.99000 416 VAL B O 1
ATOM 6173 N N . THR B 1 389 ? -31.96400 32.16000 -1.74200 1.000 56.90000 417 THR B N 1
ATOM 6174 C CA . THR B 1 389 ? -31.73800 31.65700 -3.09500 1.000 56.58000 417 THR B CA 1
ATOM 6175 C C . THR B 1 389 ? -32.51600 30.36500 -3.34300 1.000 59.33000 417 THR B C 1
ATOM 6176 O O . THR B 1 389 ? -33.37000 30.30200 -4.23600 1.000 61.09000 417 THR B O 1
ATOM 6180 N N . ALA B 1 390 ? -32.22500 29.31400 -2.57000 1.000 59.41000 418 ALA B N 1
ATOM 6181 C CA . ALA B 1 390 ? -32.91500 28.03200 -2.68000 1.000 53.58000 418 ALA B CA 1
ATOM 6182 C C . ALA B 1 390 ? -33.33000 27.54400 -1.29500 1.000 52.65000 418 ALA B C 1
ATOM 6183 O O . ALA B 1 390 ? -32.84800 28.02800 -0.26900 1.000 48.82000 418 ALA B O 1
ATOM 6185 N N . SER B 1 391 ? -34.23900 26.57100 -1.28000 1.000 51.85000 419 SER B N 1
ATOM 6186 C CA . SER B 1 391 ? -34.74800 26.01400 -0.02900 1.000 47.86000 419 SER B CA 1
ATOM 6187 C C . SER B 1 391 ? -35.28900 24.62000 -0.29600 1.000 45.51000 419 SER B C 1
ATOM 6188 O O . SER B 1 391 ? -36.18900 24.45900 -1.12700 1.000 42.86000 419 SER B O 1
ATOM 6191 N N . TYR B 1 392 ? -34.76700 23.61900 0.41200 1.000 44.19000 420 TYR B N 1
ATOM 6192 C CA . TYR B 1 392 ? -35.27600 22.26300 0.25300 1.000 41.13000 420 TYR B CA 1
ATOM 6193 C C . TYR B 1 392 ? -35.21800 21.49500 1.56600 1.000 42.58000 420 TYR B C 1
ATOM 6194 O O . TYR B 1 392 ? -34.18500 21.47500 2.24300 1.000 41.45000 420 TYR B O 1
ATOM 6203 N N . GLY B 1 393 ? -36.32600 20.84900 1.90600 1.000 38.06000 421 GLY B N 1
ATOM 6204 C CA . GLY B 1 393 ? -36.34300 19.87200 2.97000 1.000 37.10000 421 GLY B CA 1
ATOM 6205 C C . GLY B 1 393 ? -37.06100 18.62500 2.50700 1.000 35.81000 421 GLY B C 1
ATOM 6206 O O . GLY B 1 393 ? -38.14100 18.70900 1.91500 1.000 35.78000 421 GLY B O 1
ATOM 6207 N N . TYR B 1 394 ? -36.47100 17.46200 2.74500 1.000 36.77000 422 TYR B N 1
ATOM 6208 C CA . TYR B 1 394 ? -37.14000 16.22000 2.39100 1.000 32.62000 422 TYR B CA 1
ATOM 6209 C C . TYR B 1 394 ? -38.30900 15.97300 3.34000 1.000 34.13000 422 TYR B C 1
ATOM 6210 O O . TYR B 1 394 ? -38.26000 16.30700 4.53000 1.000 33.61000 422 TYR B O 1
ATOM 6219 N N . ASP B 1 395 ? -39.37900 15.38600 2.80700 1.000 32.25000 423 ASP B N 1
ATOM 6220 C CA . ASP B 1 395 ? -40.60500 15.21600 3.58500 1.000 35.13000 423 ASP B CA 1
ATOM 6221 C C . ASP B 1 395 ? -40.60400 13.81000 4.17400 1.000 35.14000 423 ASP B C 1
ATOM 6222 O O . ASP B 1 395 ? -41.18800 12.88500 3.61000 1.000 33.10000 423 ASP B O 1
ATOM 6227 N N . TRP B 1 396 ? -39.95700 13.66700 5.34000 1.000 34.44000 424 TRP B N 1
ATOM 6228 C CA . TRP B 1 396 ? -39.89800 12.37000 6.01100 1.000 30.91000 424 TRP B CA 1
ATOM 6229 C C . TRP B 1 396 ? -41.25600 11.96800 6.56500 1.000 31.11000 424 TRP B C 1
ATOM 6230 O O . TRP B 1 396 ? -41.54200 10.77200 6.70600 1.000 29.50000 424 TRP B O 1
ATOM 6241 N N . ASN B 1 397 ? -42.10500 12.94500 6.88000 1.000 31.65000 425 ASN B N 1
ATOM 6242 C CA . ASN B 1 397 ? -43.37300 12.62100 7.51600 1.000 34.98000 425 ASN B CA 1
ATOM 6243 C C . ASN B 1 397 ? -44.33600 11.95700 6.54000 1.000 34.29000 425 ASN B C 1
ATOM 6244 O O . ASN B 1 397 ? -45.09000 11.06400 6.93300 1.000 32.49000 425 ASN B O 1
ATOM 6249 N N . LEU B 1 398 ? -44.30200 12.34900 5.26600 1.000 34.22000 426 LEU B N 1
ATOM 6250 C CA . LEU B 1 398 ? -45.24300 11.82700 4.28600 1.000 35.23000 426 LEU B CA 1
ATOM 6251 C C . LEU B 1 398 ? -44.69200 10.65200 3.49300 1.000 38.52000 426 LEU B C 1
ATOM 6252 O O . LEU B 1 398 ? -45.48400 9.87200 2.94700 1.000 36.86000 426 LEU B O 1
ATOM 6257 N N . ASP B 1 399 ? -43.36900 10.50300 3.42000 1.000 34.10000 427 ASP B N 1
ATOM 6258 C CA . ASP B 1 399 ? -42.75700 9.29200 2.88600 1.000 28.33000 427 ASP B CA 1
ATOM 6259 C C . ASP B 1 399 ? -43.33000 8.06700 3.59900 1.000 29.61000 427 ASP B C 1
ATOM 6260 O O . ASP B 1 399 ? -43.15300 7.93000 4.81600 1.000 29.70000 427 ASP B O 1
ATOM 6265 N N . PRO B 1 400 ? -44.02300 7.17000 2.88900 1.000 32.44000 428 PRO B N 1
ATOM 6266 C CA . PRO B 1 400 ? -44.62000 6.00000 3.55200 1.000 29.36000 428 PRO B CA 1
ATOM 6267 C C . PRO B 1 400 ? -43.59800 5.02200 4.11100 1.000 31.67000 428 PRO B C 1
ATOM 6268 O O . PRO B 1 400 ? -43.98300 4.13300 4.87300 1.000 28.09000 428 PRO B O 1
ATOM 6272 N N . PHE B 1 401 ? -42.31800 5.14600 3.76000 1.000 30.21000 429 PHE B N 1
ATOM 6273 C CA . PHE B 1 401 ? -41.29200 4.27500 4.31800 1.000 31.68000 429 PHE B CA 1
ATOM 6274 C C . PHE B 1 401 ? -40.57600 4.88900 5.52600 1.000 28.86000 429 PHE B C 1
ATOM 6275 O O . PHE B 1 401 ? -39.64000 4.27400 6.04700 1.000 30.11000 429 PHE B O 1
ATOM 6283 N N . SER B 1 402 ? -41.00000 6.06900 5.99500 1.000 25.28000 430 SER B N 1
ATOM 6284 C CA . SER B 1 402 ? -40.50200 6.61000 7.26300 1.000 28.02000 430 SER B CA 1
ATOM 6285 C C . SER B 1 402 ? -41.62500 7.08200 8.18900 1.000 28.13000 430 SER B C 1
ATOM 6286 O O . SER B 1 402 ? -41.59300 6.79700 9.39000 1.000 27.79000 430 SER B O 1
ATOM 6289 N N . LYS B 1 403 ? -42.60300 7.82100 7.65100 1.000 30.01000 431 LYS B N 1
ATOM 6290 C CA . LYS B 1 403 ? -43.78000 8.28600 8.40700 1.000 30.22000 431 LYS B CA 1
ATOM 6291 C C . LYS B 1 403 ? -43.38400 8.94000 9.73300 1.000 31.41000 431 LYS B C 1
ATOM 6292 O O . LYS B 1 403 ? -43.92900 8.63900 10.79900 1.000 30.90000 431 LYS B O 1
ATOM 6298 N N . GLY B 1 404 ? -42.41800 9.84900 9.65500 1.000 30.99000 432 GLY B N 1
ATOM 6299 C CA . GLY B 1 404 ? -41.86300 10.49100 10.82700 1.000 28.06000 432 GLY B CA 1
ATOM 6300 C C . GLY B 1 404 ? -40.38300 10.69500 10.62100 1.000 26.54000 432 GLY B C 1
ATOM 6301 O O . GLY B 1 404 ? -39.84500 10.23100 9.61100 1.000 29.22000 432 GLY B O 1
ATOM 6302 N N . THR B 1 405 ? -39.70500 11.38000 11.53100 1.000 28.30000 433 THR B N 1
ATOM 6303 C CA . THR B 1 405 ? -38.27500 11.65000 11.39200 1.000 29.65000 433 THR B CA 1
ATOM 6304 C C . THR B 1 405 ? -37.50800 10.74700 12.35600 1.000 28.26000 433 THR B C 1
ATOM 6305 O O . THR B 1 405 ? -37.69600 9.52900 12.29400 1.000 26.20000 433 THR B O 1
ATOM 6309 N N . TRP B 1 406 ? -36.64300 11.27000 13.22100 1.000 26.12000 434 TRP B N 1
ATOM 6310 C CA . TRP B 1 406 ? -35.85400 10.44300 14.12500 1.000 30.85000 434 TRP B CA 1
ATOM 6311 C C . TRP B 1 406 ? -36.63800 10.14200 15.39800 1.000 28.35000 434 TRP B C 1
ATOM 6312 O O . TRP B 1 406 ? -37.53700 10.88700 15.79800 1.000 29.91000 434 TRP B O 1
ATOM 6323 N N . CYS B 1 407 ? -36.27600 9.04200 16.04100 1.000 25.02000 435 CYS B N 1
ATOM 6324 C CA . CYS B 1 407 ? -37.05900 8.50900 17.15200 1.000 26.34000 435 CYS B CA 1
ATOM 6325 C C . CYS B 1 407 ? -36.57400 9.05400 18.49700 1.000 27.30000 435 CYS B C 1
ATOM 6326 O O . CYS B 1 407 ? -35.48500 8.70600 18.97800 1.000 25.83000 435 CYS B O 1
ATOM 6329 N N . THR B 1 408 ? -37.40000 9.90400 19.09900 1.000 27.62000 436 THR B N 1
ATOM 6330 C CA . THR B 1 408 ? -37.37500 10.22200 20.51600 1.000 26.60000 436 THR B CA 1
ATOM 6331 C C . THR B 1 408 ? -38.70500 9.74400 21.08400 1.000 27.75000 436 THR B C 1
ATOM 6332 O O . THR B 1 408 ? -39.75500 9.99800 20.48300 1.000 28.68000 436 THR B O 1
ATOM 6336 N N . TYR B 1 409 ? -38.66900 9.03200 22.21000 1.000 25.94000 437 TYR B N 1
ATOM 6337 C CA . TYR B 1 409 ? -39.89500 8.43200 22.72800 1.000 28.19000 437 TYR B CA 1
ATOM 6338 C C . TYR B 1 409 ? -40.78400 9.48700 23.37900 1.000 27.77000 437 TYR B C 1
ATOM 6339 O O . TYR B 1 409 ? -40.30900 10.52400 23.86300 1.000 27.24000 437 TYR B O 1
ATOM 6348 N N . ARG B 1 410 ? -42.08900 9.21900 23.35300 1.000 28.05000 438 ARG B N 1
ATOM 6349 C CA . ARG B 1 410 ? -43.09200 10.00700 24.05500 1.000 25.73000 438 ARG B CA 1
ATOM 6350 C C . ARG B 1 410 ? -43.11100 9.57800 25.51400 1.000 26.74000 438 ARG B C 1
ATOM 6351 O O . ARG B 1 410 ? -42.54000 8.54500 25.86100 1.000 29.98000 438 ARG B O 1
ATOM 6359 N N . PRO B 1 411 ? -43.76800 10.33600 26.40000 1.000 26.48000 439 PRO B N 1
ATOM 6360 C CA . PRO B 1 411 ? -43.82300 9.92100 27.80400 1.000 27.83000 439 PRO B CA 1
ATOM 6361 C C . PRO B 1 411 ? -44.33000 8.49200 27.93200 1.000 30.70000 439 PRO B C 1
ATOM 6362 O O . PRO B 1 411 ? -45.18100 8.04100 27.16000 1.000 26.16000 439 PRO B O 1
ATOM 6366 N N . ASN B 1 412 ? -43.74500 7.76100 28.87500 1.000 28.00000 440 ASN B N 1
ATOM 6367 C CA . ASN B 1 412 ? -44.10100 6.40700 29.26800 1.000 29.36000 440 ASN B CA 1
ATOM 6368 C C . ASN B 1 412 ? -43.65200 5.34200 28.27800 1.000 25.90000 440 ASN B C 1
ATOM 6369 O O . ASN B 1 412 ? -43.67300 4.16800 28.63200 1.000 26.14000 440 ASN B O 1
ATOM 6374 N N . GLN B 1 413 ? -43.23500 5.69500 27.06000 1.000 26.51000 441 GLN B N 1
ATOM 6375 C CA . GLN B 1 413 ? -42.94700 4.65600 26.07300 1.000 25.81000 441 GLN B CA 1
ATOM 6376 C C . GLN B 1 413 ? -41.70500 3.84400 26.43800 1.000 26.62000 441 GLN B C 1
ATOM 6377 O O . GLN B 1 413 ? -41.67300 2.63200 26.19500 1.000 24.90000 441 GLN B O 1
ATOM 6383 N N . THR B 1 414 ? -40.66900 4.48500 27.00700 1.000 26.25000 442 THR B N 1
ATOM 6384 C CA . THR B 1 414 ? -39.45300 3.75200 27.36600 1.000 24.75000 442 THR B CA 1
ATOM 6385 C C . THR B 1 414 ? -39.75300 2.64000 28.36400 1.000 26.09000 442 THR B C 1
ATOM 6386 O O . THR B 1 414 ? -39.42100 1.47000 28.12900 1.000 27.65000 442 THR B O 1
ATOM 6390 N N . THR B 1 415 ? -40.39600 2.98600 29.48400 1.000 25.15000 443 THR B N 1
ATOM 6391 C CA . THR B 1 415 ? -40.60500 2.00400 30.54300 1.000 28.38000 443 THR B CA 1
ATOM 6392 C C . THR B 1 415 ? -41.67600 0.97700 30.18300 1.000 27.77000 443 THR B C 1
ATOM 6393 O O . THR B 1 415 ? -41.60900 -0.17100 30.63300 1.000 34.15000 443 THR B O 1
ATOM 6397 N N . ARG B 1 416 ? -42.66500 1.35500 29.38000 1.000 28.85000 444 ARG B N 1
ATOM 6398 C CA . ARG B 1 416 ? -43.70400 0.39800 29.01600 1.000 27.82000 444 ARG B CA 1
ATOM 6399 C C . ARG B 1 416 ? -43.25500 -0.55500 27.91800 1.000 26.50000 444 ARG B C 1
ATOM 6400 O O . ARG B 1 416 ? -43.60200 -1.73700 27.95200 1.000 28.44000 444 ARG B O 1
ATOM 6408 N N . TYR B 1 417 ? -42.50200 -0.06800 26.92200 1.000 28.37000 445 TYR B N 1
ATOM 6409 C CA . TYR B 1 417 ? -42.41100 -0.78600 25.65400 1.000 28.11000 445 TYR B CA 1
ATOM 6410 C C . TYR B 1 417 ? -41.01000 -1.21400 25.20300 1.000 30.62000 445 TYR B C 1
ATOM 6411 O O . TYR B 1 417 ? -40.91300 -2.12900 24.36900 1.000 28.85000 445 TYR B O 1
ATOM 6420 N N . LEU B 1 418 ? -39.93400 -0.59500 25.70100 1.000 26.71000 446 LEU B N 1
ATOM 6421 C CA . LEU B 1 418 ? -38.63400 -0.73900 25.03300 1.000 27.12000 446 LEU B CA 1
ATOM 6422 C C . LEU B 1 418 ? -38.20700 -2.20300 24.93600 1.000 31.07000 446 LEU B C 1
ATOM 6423 O O . LEU B 1 418 ? -37.89200 -2.69200 23.83900 1.000 27.80000 446 LEU B O 1
ATOM 6428 N N . THR B 1 419 ? -38.19300 -2.92000 26.07400 1.000 26.94000 447 THR B N 1
ATOM 6429 C CA . THR B 1 419 ? -37.69400 -4.29800 26.08500 1.000 30.21000 447 THR B CA 1
ATOM 6430 C C . THR B 1 419 ? -38.60700 -5.23300 25.29400 1.000 27.59000 447 THR B C 1
ATOM 6431 O O . THR B 1 419 ? -38.12000 -6.05900 24.51900 1.000 28.93000 447 THR B O 1
ATOM 6435 N N . GLU B 1 420 ? -39.93000 -5.09700 25.44200 1.000 28.27000 448 GLU B N 1
ATOM 6436 C CA . GLU B 1 420 ? -40.84900 -5.90800 24.64000 1.000 29.73000 448 GLU B CA 1
ATOM 6437 C C . GLU B 1 420 ? -40.78300 -5.55900 23.15800 1.000 28.66000 448 GLU B C 1
ATOM 6438 O O . GLU B 1 420 ? -40.99500 -6.43300 22.30600 1.000 30.38000 448 GLU B O 1
ATOM 6444 N N . LEU B 1 421 ? -40.48700 -4.30000 22.82600 1.000 26.80000 449 LEU B N 1
ATOM 6445 C CA . LEU B 1 421 ? -40.29200 -3.93000 21.42800 1.000 24.75000 449 LEU B CA 1
ATOM 6446 C C . LEU B 1 421 ? -39.05200 -4.59700 20.84900 1.000 28.11000 449 LEU B C 1
ATOM 6447 O O . LEU B 1 421 ? -39.04000 -5.00100 19.67700 1.000 28.44000 449 LEU B O 1
ATOM 6452 N N . GLN B 1 422 ? -37.99900 -4.72600 21.65200 1.000 27.34000 450 GLN B N 1
ATOM 6453 C CA . GLN B 1 422 ? -36.75500 -5.29700 21.15200 1.000 28.07000 450 GLN B CA 1
ATOM 6454 C C . GLN B 1 422 ? -36.82800 -6.80100 20.96500 1.000 31.76000 450 GLN B C 1
ATOM 6455 O O . GLN B 1 422 ? -36.04400 -7.33800 20.17800 1.000 29.22000 450 GLN B O 1
ATOM 6461 N N . LYS B 1 423 ? -37.74200 -7.48400 21.66000 1.000 26.21000 451 LYS B N 1
ATOM 6462 C CA . LYS B 1 423 ? -37.65400 -8.93200 21.78700 1.000 29.99000 451 LYS B CA 1
ATOM 6463 C C . LYS B 1 423 ? -38.05700 -9.62800 20.49300 1.000 33.26000 451 LYS B C 1
ATOM 6464 O O . LYS B 1 423 ? -38.94600 -9.18100 19.76000 1.000 27.44000 451 LYS B O 1
ATOM 6470 N N . ARG B 1 424 ? -37.39400 -10.74600 20.22800 1.000 31.15000 452 ARG B N 1
ATOM 6471 C CA . ARG B 1 424 ? -37.77700 -11.57200 19.10000 1.000 31.36000 452 ARG B CA 1
ATOM 6472 C C . ARG B 1 424 ? -39.07100 -12.30700 19.42600 1.000 31.30000 452 ARG B C 1
ATOM 6473 O O . ARG B 1 424 ? -39.36800 -12.61000 20.58600 1.000 31.31000 452 ARG B O 1
ATOM 6481 N N . GLU B 1 425 ? -39.83500 -12.60800 18.37800 1.000 29.06000 453 GLU B N 1
ATOM 6482 C CA . GLU B 1 425 ? -41.06300 -13.39000 18.47300 1.000 29.43000 453 GLU B CA 1
ATOM 6483 C C . GLU B 1 425 ? -40.92300 -14.55200 17.48600 1.000 27.12000 453 GLU B C 1
ATOM 6484 O O . GLU B 1 425 ? -41.01900 -14.36900 16.26600 1.000 27.36000 453 GLU B O 1
ATOM 6490 N N . GLY B 1 426 ? -40.61800 -15.73000 18.00700 1.000 31.03000 454 GLY B N 1
ATOM 6491 C CA . GLY B 1 426 ? -40.37500 -16.87300 17.14000 1.000 31.83000 454 GLY B CA 1
ATOM 6492 C C . GLY B 1 426 ? -39.15000 -16.63800 16.26900 1.000 31.60000 454 GLY B C 1
ATOM 6493 O O . GLY B 1 426 ? -38.05900 -16.35100 16.76900 1.000 29.07000 454 GLY B O 1
ATOM 6494 N N . ARG B 1 427 ? -39.31200 -16.77300 14.95500 1.000 28.60000 455 ARG B N 1
ATOM 6495 C CA . ARG B 1 427 ? -38.23600 -16.53400 13.99500 1.000 32.71000 455 ARG B CA 1
ATOM 6496 C C . ARG B 1 427 ? -38.19100 -15.09200 13.49700 1.000 29.75000 455 ARG B C 1
ATOM 6497 O O . ARG B 1 427 ? -37.39300 -14.78400 12.60100 1.000 32.48000 455 ARG B O 1
ATOM 6505 N N . LEU B 1 428 ? -39.03300 -14.21400 14.04800 1.000 28.87000 456 LEU B N 1
ATOM 6506 C CA . LEU B 1 428 ? -39.01800 -12.79200 13.73200 1.000 29.53000 456 LEU B CA 1
ATOM 6507 C C . LEU B 1 428 ? -38.16400 -12.06800 14.76500 1.000 28.98000 456 LEU B C 1
ATOM 6508 O O . LEU B 1 428 ? -38.40600 -12.18600 15.97100 1.000 30.48000 456 LEU B O 1
ATOM 6513 N N . PHE B 1 429 ? -37.16800 -11.33100 14.28800 1.000 30.87000 457 PHE B N 1
ATOM 6514 C CA . PHE B 1 429 ? -36.29200 -10.50200 15.10400 1.000 28.29000 457 PHE B CA 1
ATOM 6515 C C . PHE B 1 429 ? -36.49700 -9.05600 14.68500 1.000 28.08000 457 PHE B C 1
ATOM 6516 O O . PHE B 1 429 ? -36.86500 -8.78200 13.53800 1.000 28.28000 457 PHE B O 1
ATOM 6524 N N . PHE B 1 430 ? -36.24600 -8.12700 15.60300 1.000 28.71000 458 PHE B N 1
ATOM 6525 C CA . PHE B 1 430 ? -36.54800 -6.71900 15.35400 1.000 28.82000 458 PHE B CA 1
ATOM 6526 C C . PHE B 1 430 ? -35.32100 -5.85600 15.60800 1.000 25.04000 458 PHE B C 1
ATOM 6527 O O . PHE B 1 430 ? -34.62800 -6.03400 16.61200 1.000 26.54000 458 PHE B O 1
ATOM 6535 N N . ALA B 1 431 ? -35.05700 -4.91400 14.69600 1.000 27.25000 459 ALA B N 1
ATOM 6536 C CA . ALA B 1 431 ? -33.91000 -4.02600 14.83600 1.000 27.16000 459 ALA B CA 1
ATOM 6537 C C . ALA B 1 431 ? -34.25600 -2.60600 14.40600 1.000 27.78000 459 ALA B C 1
ATOM 6538 O O . ALA B 1 431 ? -35.17600 -2.36400 13.62200 1.000 26.44000 459 ALA B O 1
ATOM 6540 N N . GLY B 1 432 ? -33.50100 -1.66100 14.92900 1.000 26.71000 460 GLY B N 1
ATOM 6541 C CA . GLY B 1 432 ? -33.55400 -0.30600 14.42400 1.000 22.92000 460 GLY B CA 1
ATOM 6542 C C . GLY B 1 432 ? -33.00500 0.65800 15.44100 1.000 25.00000 460 GLY B C 1
ATOM 6543 O O . GLY B 1 432 ? -32.97200 0.39200 16.64900 1.000 21.73000 460 GLY B O 1
ATOM 6544 N N . SER B 1 433 ? -32.55000 1.80700 14.94200 1.000 23.80000 461 SER B N 1
ATOM 6545 C CA . SER B 1 433 ? -32.26700 2.91500 15.84800 1.000 22.83000 461 SER B CA 1
ATOM 6546 C C . SER B 1 433 ? -33.47500 3.22900 16.72800 1.000 25.49000 461 SER B C 1
ATOM 6547 O O . SER B 1 433 ? -33.29600 3.66500 17.87100 1.000 21.99000 461 SER B O 1
ATOM 6550 N N . ASP B 1 434 ? -34.70200 2.97200 16.23200 1.000 24.09000 462 ASP B N 1
ATOM 6551 C CA . ASP B 1 434 ? -35.93000 3.25900 16.97400 1.000 20.63000 462 ASP B CA 1
ATOM 6552 C C . ASP B 1 434 ? -36.06800 2.42700 18.24900 1.000 24.55000 462 ASP B C 1
ATOM 6553 O O . ASP B 1 434 ? -36.96400 2.70600 19.05400 1.000 26.51000 462 ASP B O 1
ATOM 6558 N N . MET B 1 435 ? -35.23500 1.39800 18.44700 1.000 24.64000 463 MET B N 1
ATOM 6559 C CA . MET B 1 435 ? -35.32000 0.56400 19.64300 1.000 24.76000 463 MET B CA 1
ATOM 6560 C C . MET B 1 435 ? -33.92400 0.25000 20.18500 1.000 23.59000 463 MET B C 1
ATOM 6561 O O . MET B 1 435 ? -33.72400 -0.76200 20.88400 1.000 23.28000 463 MET B O 1
ATOM 6566 N N . ALA B 1 436 ? -32.95600 1.11100 19.87700 1.000 22.82000 464 ALA B N 1
ATOM 6567 C CA . ALA B 1 436 ? -31.60500 0.94000 20.38700 1.000 23.12000 464 ALA B CA 1
ATOM 6568 C C . ALA B 1 436 ? -31.55600 1.25600 21.87500 1.000 26.23000 464 ALA B C 1
ATOM 6569 O O . ALA B 1 436 ? -32.34000 2.06000 22.38800 1.000 23.79000 464 ALA B O 1
ATOM 6571 N N . ASN B 1 437 ? -30.64500 0.56900 22.57200 1.000 24.29000 465 ASN B N 1
ATOM 6572 C CA . ASN B 1 437 ? -30.42500 0.83400 23.98600 1.000 24.28000 465 ASN B CA 1
ATOM 6573 C C . ASN B 1 437 ? -29.77400 2.19600 24.20400 1.000 25.32000 465 ASN B C 1
ATOM 6574 O O . ASN B 1 437 ? -30.17500 2.93400 25.10800 1.000 26.64000 465 ASN B O 1
ATOM 6579 N N . GLY B 1 438 ? -28.77000 2.54400 23.39300 1.000 23.88000 466 GLY B N 1
ATOM 6580 C CA . GLY B 1 438 ? -27.97100 3.73800 23.61600 1.000 21.28000 466 GLY B CA 1
ATOM 6581 C C . GLY B 1 438 ? -28.46100 4.98900 22.90100 1.000 25.84000 466 GLY B C 1
ATOM 6582 O O . GLY B 1 438 ? -29.46500 5.58700 23.31600 1.000 26.01000 466 GLY B O 1
ATOM 6583 N N . TRP B 1 439 ? -27.75400 5.40300 21.83700 1.000 20.47000 467 TRP B N 1
ATOM 6584 C CA . TRP B 1 439 ? -28.14500 6.55800 21.02800 1.000 24.32000 467 TRP B CA 1
ATOM 6585 C C . TRP B 1 439 ? -29.36200 6.24300 20.16500 1.000 23.99000 467 TRP B C 1
ATOM 6586 O O . TRP B 1 439 ? -29.32200 6.35900 18.93000 1.000 23.93000 467 TRP B O 1
ATOM 6597 N N . ARG B 1 440 ? -30.44100 5.82200 20.81500 1.000 22.14000 468 ARG B N 1
ATOM 6598 C CA . ARG B 1 440 ? -31.70700 5.65400 20.12400 1.000 23.92000 468 ARG B CA 1
ATOM 6599 C C . ARG B 1 440 ? -32.11300 6.97400 19.48300 1.000 23.11000 468 ARG B C 1
ATOM 6600 O O . ARG B 1 440 ? -31.99700 8.04400 20.09200 1.000 22.85000 468 ARG B O 1
ATOM 6608 N N . GLY B 1 441 ? -32.50700 6.90900 18.22000 1.000 27.01000 469 GLY B N 1
ATOM 6609 C CA . GLY B 1 441 ? -32.79500 8.10100 17.46100 1.000 22.26000 469 GLY B CA 1
ATOM 6610 C C . GLY B 1 441 ? -31.67200 8.59200 16.58200 1.000 27.60000 469 GLY B C 1
ATOM 6611 O O . GLY B 1 441 ? -31.86400 9.59300 15.87400 1.000 26.55000 469 GLY B O 1
ATOM 6612 N N . PHE B 1 442 ? -30.52100 7.91400 16.57800 1.000 23.71000 470 PHE B N 1
ATOM 6613 C CA . PHE B 1 442 ? -29.33700 8.34800 15.84300 1.000 23.36000 470 PHE B CA 1
ATOM 6614 C C . PHE B 1 442 ? -28.87900 7.24000 14.90700 1.000 22.88000 470 PHE B C 1
ATOM 6615 O O . PHE B 1 442 ? -29.28600 6.08300 15.02800 1.000 21.02000 470 PHE B O 1
ATOM 6623 N N . ILE B 1 443 ? -27.98600 7.61100 13.98300 1.000 24.23000 471 ILE B N 1
ATOM 6624 C CA . ILE B 1 443 ? -27.29400 6.61900 13.16500 1.000 22.75000 471 ILE B CA 1
ATOM 6625 C C . ILE B 1 443 ? -26.59600 5.59900 14.05300 1.000 23.40000 471 ILE B C 1
ATOM 6626 O O . ILE B 1 443 ? -26.64700 4.38600 13.80600 1.000 22.91000 471 ILE B O 1
ATOM 6631 N N . ASP B 1 444 ? -25.92700 6.07900 15.10400 1.000 26.26000 472 ASP B N 1
ATOM 6632 C CA . ASP B 1 444 ? -25.23900 5.17200 16.01600 1.000 24.06000 472 ASP B CA 1
ATOM 6633 C C . ASP B 1 444 ? -26.19500 4.13900 16.59600 1.000 22.14000 472 ASP B C 1
ATOM 6634 O O . ASP B 1 444 ? -25.83300 2.96500 16.75300 1.000 23.99000 472 ASP B O 1
ATOM 6639 N N . GLY B 1 445 ? -27.40800 4.56000 16.94500 1.000 21.11000 473 GLY B N 1
ATOM 6640 C CA . GLY B 1 445 ? -28.37400 3.61300 17.47400 1.000 21.47000 473 GLY B CA 1
ATOM 6641 C C . GLY B 1 445 ? -28.69300 2.51500 16.47800 1.000 22.98000 473 GLY B C 1
ATOM 6642 O O . GLY B 1 445 ? -28.83900 1.34600 16.85000 1.000 22.85000 473 GLY B O 1
ATOM 6643 N N . ALA B 1 446 ? -28.76600 2.87400 15.19200 1.000 22.91000 474 ALA B N 1
ATOM 6644 C CA . ALA B 1 446 ? -29.09300 1.90100 14.15400 1.000 25.31000 474 ALA B CA 1
ATOM 6645 C C . ALA B 1 446 ? -27.99800 0.85800 14.01500 1.000 22.91000 474 ALA B C 1
ATOM 6646 O O . ALA B 1 446 ? -28.28300 -0.33200 13.89200 1.000 24.07000 474 ALA B O 1
ATOM 6648 N N . ILE B 1 447 ? -26.74000 1.29400 14.00600 1.000 23.71000 475 ILE B N 1
ATOM 6649 C CA . ILE B 1 447 ? -25.63200 0.35800 13.86300 1.000 23.26000 475 ILE B CA 1
ATOM 6650 C C . ILE B 1 447 ? -25.51700 -0.50900 15.11500 1.000 25.77000 475 ILE B C 1
ATOM 6651 O O . ILE B 1 447 ? -25.41500 -1.73800 15.03100 1.000 23.90000 475 ILE B O 1
ATOM 6656 N N . GLU B 1 448 ? -25.55000 0.12000 16.29500 1.000 22.92000 476 GLU B N 1
ATOM 6657 C CA . GLU B 1 448 ? -25.50300 -0.63700 17.53900 1.000 23.10000 476 GLU B CA 1
ATOM 6658 C C . GLU B 1 448 ? -26.56800 -1.73000 17.56400 1.000 24.05000 476 GLU B C 1
ATOM 6659 O O . GLU B 1 448 ? -26.27500 -2.90800 17.79600 1.000 21.89000 476 GLU B O 1
ATOM 6665 N N . ASN B 1 449 ? -27.80900 -1.36200 17.28600 1.000 23.80000 477 ASN B N 1
ATOM 6666 C CA . ASN B 1 449 ? -28.87800 -2.33100 17.44500 1.000 25.21000 477 ASN B CA 1
ATOM 6667 C C . ASN B 1 449 ? -28.84900 -3.37600 16.33200 1.000 22.59000 477 ASN B C 1
ATOM 6668 O O . ASN B 1 449 ? -29.02400 -4.56800 16.59600 1.000 25.41000 477 ASN B O 1
ATOM 6673 N N . GLY B 1 450 ? -28.57200 -2.96100 15.09600 1.000 22.44000 478 GLY B N 1
ATOM 6674 C CA . GLY B 1 450 ? -28.45900 -3.92300 14.01000 1.000 25.23000 478 GLY B CA 1
ATOM 6675 C C . GLY B 1 450 ? -27.34100 -4.92700 14.21400 1.000 25.24000 478 GLY B C 1
ATOM 6676 O O . GLY B 1 450 ? -27.46600 -6.09400 13.83300 1.000 21.00000 478 GLY B O 1
ATOM 6677 N N . ARG B 1 451 ? -26.24700 -4.50000 14.84000 1.000 24.85000 479 ARG B N 1
ATOM 6678 C CA . ARG B 1 451 ? -25.11600 -5.39500 15.03400 1.000 22.78000 479 ARG B CA 1
ATOM 6679 C C . ARG B 1 451 ? -25.45800 -6.49300 16.03300 1.000 26.36000 479 ARG B C 1
ATOM 6680 O O . ARG B 1 451 ? -25.20400 -7.67200 15.77000 1.000 22.21000 479 ARG B O 1
ATOM 6688 N N . GLU B 1 452 ? -26.08400 -6.13500 17.16700 1.000 24.48000 480 GLU B N 1
ATOM 6689 C CA . GLU B 1 452 ? -26.39700 -7.15200 18.16900 1.000 25.53000 480 GLU B CA 1
ATOM 6690 C C . GLU B 1 452 ? -27.56400 -8.04000 17.74700 1.000 22.93000 480 GLU B C 1
ATOM 6691 O O . GLU B 1 452 ? -27.58500 -9.22700 18.08100 1.000 24.84000 480 GLU B O 1
ATOM 6697 N N . VAL B 1 453 ? -28.55000 -7.50100 17.03600 1.000 23.00000 481 VAL B N 1
ATOM 6698 C CA . VAL B 1 453 ? -29.63700 -8.34800 16.55300 1.000 27.28000 481 VAL B CA 1
ATOM 6699 C C . VAL B 1 453 ? -29.12600 -9.31500 15.48600 1.000 25.24000 481 VAL B C 1
ATOM 6700 O O . VAL B 1 453 ? -29.45200 -10.51200 15.48900 1.000 24.23000 481 VAL B O 1
ATOM 6704 N N . GLY B 1 454 ? -28.31900 -8.81400 14.55800 1.000 24.75000 482 GLY B N 1
ATOM 6705 C CA . GLY B 1 454 ? -27.67900 -9.69900 13.60000 1.000 23.78000 482 GLY B CA 1
ATOM 6706 C C . GLY B 1 454 ? -26.89200 -10.80400 14.27600 1.000 24.55000 482 GLY B C 1
ATOM 6707 O O . GLY B 1 454 ? -26.92900 -11.95900 13.84500 1.000 24.06000 482 GLY B O 1
ATOM 6708 N N . HIS B 1 455 ? -26.19600 -10.47700 15.37000 1.000 26.07000 483 HIS B N 1
ATOM 6709 C CA . HIS B 1 455 ? -25.45600 -11.51300 16.08200 1.000 27.91000 483 HIS B CA 1
ATOM 6710 C C . HIS B 1 455 ? -26.39700 -12.47400 16.80200 1.000 26.40000 483 HIS B C 1
ATOM 6711 O O . HIS B 1 455 ? -26.18000 -13.68900 16.77700 1.000 26.55000 483 HIS B O 1
ATOM 6718 N N . GLN B 1 456 ? -27.43500 -11.94700 17.46400 1.000 27.10000 484 GLN B N 1
ATOM 6719 C CA . GLN B 1 456 ? -28.43900 -12.81000 18.09200 1.000 27.03000 484 GLN B CA 1
ATOM 6720 C C . GLN B 1 456 ? -29.05500 -13.77100 17.07700 1.000 27.62000 484 GLN B C 1
ATOM 6721 O O . GLN B 1 456 ? -29.37100 -14.91900 17.41000 1.000 27.29000 484 GLN B O 1
ATOM 6727 N N . VAL B 1 457 ? -29.23900 -13.31600 15.83300 1.000 25.01000 485 VAL B N 1
ATOM 6728 C CA . VAL B 1 457 ? -29.79600 -14.18200 14.79000 1.000 24.41000 485 VAL B CA 1
ATOM 6729 C C . VAL B 1 457 ? -28.82000 -15.30300 14.45200 1.000 26.14000 485 VAL B C 1
ATOM 6730 O O . VAL B 1 457 ? -29.20400 -16.47400 14.36600 1.000 27.69000 485 VAL B O 1
ATOM 6734 N N . ALA B 1 458 ? -27.54000 -14.96200 14.26100 1.000 28.20000 486 ALA B N 1
ATOM 6735 C CA . ALA B 1 458 ? -26.53700 -15.98900 13.98000 1.000 29.54000 486 ALA B CA 1
ATOM 6736 C C . ALA B 1 458 ? -26.48100 -17.02400 15.09100 1.000 26.84000 486 ALA B C 1
ATOM 6737 O O . ALA B 1 458 ? -26.34700 -18.22400 14.82800 1.000 29.22000 486 ALA B O 1
ATOM 6739 N N . THR B 1 459 ? -26.56700 -16.57700 16.34400 1.000 29.17000 487 THR B N 1
ATOM 6740 C CA . THR B 1 459 ? -26.52000 -17.50500 17.46800 1.000 27.03000 487 THR B CA 1
ATOM 6741 C C . THR B 1 459 ? -27.74900 -18.39900 17.47700 1.000 31.20000 487 THR B C 1
ATOM 6742 O O . THR B 1 459 ? -27.66200 -19.59000 17.79000 1.000 31.30000 487 THR B O 1
ATOM 6746 N N . TYR B 1 460 ? -28.90200 -17.82700 17.14300 1.000 28.94000 488 TYR B N 1
ATOM 6747 C CA . TYR B 1 460 ? -30.14600 -18.58100 17.13000 1.000 32.45000 488 TYR B CA 1
ATOM 6748 C C . TYR B 1 460 ? -30.09900 -19.69700 16.09500 1.000 35.52000 488 TYR B C 1
ATOM 6749 O O . TYR B 1 460 ? -30.49500 -20.83600 16.37600 1.000 32.63000 488 TYR B O 1
ATOM 6758 N N . LEU B 1 461 ? -29.57300 -19.40400 14.90700 1.000 29.61000 489 LEU B N 1
ATOM 6759 C CA . LEU B 1 461 ? -29.51600 -20.42000 13.86500 1.000 34.82000 489 LEU B CA 1
ATOM 6760 C C . LEU B 1 461 ? -28.44400 -21.48100 14.11600 1.000 39.58000 489 LEU B C 1
ATOM 6761 O O . LEU B 1 461 ? -28.54700 -22.58100 13.56400 1.000 42.74000 489 LEU B O 1
ATOM 6766 N N . LYS B 1 462 ? -27.43500 -21.19800 14.93400 1.000 38.84000 490 LYS B N 1
ATOM 6767 C CA . LYS B 1 462 ? -26.42800 -22.21300 15.24900 1.000 45.19000 490 LYS B CA 1
ATOM 6768 C C . LYS B 1 462 ? -26.96400 -23.26000 16.23000 1.000 41.99000 490 LYS B C 1
ATOM 6769 O O . LYS B 1 462 ? -27.67800 -22.92000 17.18300 1.000 47.44000 490 LYS B O 1
#